Protein 5A4U (pdb70)

Structure (mmCIF, N/CA/C/O backbone):
data_5A4U
#
_entry.id   5A4U
#
_cell.length_a   87.860
_cell.length_b   94.410
_cell.length_c   152.380
_cell.angle_alpha   90.00
_cell.angle_beta   90.00
_cell.angle_gamma   90.00
#
_symmetry.space_group_name_H-M   'P 21 21 21'
#
loop_
_entity.id
_entity.type
_entity.pdbx_description
1 polymer 'GLUTATHIONE S-TRANSFERASE F2'
2 non-polymer 1H-INDOLE-3-CARBALDEHYDE
3 non-polymer 'ACETATE ION'
4 water water
#
loop_
_atom_site.group_PDB
_atom_site.id
_atom_site.type_symbol
_atom_site.label_atom_id
_atom_site.label_alt_id
_atom_site.label_comp_id
_atom_site.label_asym_id
_atom_site.label_entity_id
_atom_site.label_seq_id
_atom_site.pdbx_PDB_ins_code
_atom_site.Cartn_x
_atom_site.Cartn_y
_atom_site.Cartn_z
_atom_site.occupancy
_atom_site.B_iso_or_equiv
_atom_site.auth_seq_id
_atom_site.auth_comp_id
_atom_site.auth_asym_id
_atom_site.auth_atom_id
_atom_site.pdbx_PDB_model_num
ATOM 1 N N . ALA A 1 2 ? 24.212 19.027 -52.944 1.00 38.64 2 ALA A N 1
ATOM 2 C CA . ALA A 1 2 ? 25.079 18.422 -53.978 1.00 39.16 2 ALA A CA 1
ATOM 3 C C . ALA A 1 2 ? 25.097 16.952 -53.692 1.00 36.08 2 ALA A C 1
ATOM 4 O O . ALA A 1 2 ? 25.371 16.601 -52.571 1.00 40.09 2 ALA A O 1
ATOM 6 N N . GLY A 1 3 ? 24.839 16.105 -54.688 1.00 32.15 3 GLY A N 1
ATOM 7 C CA . GLY A 1 3 ? 24.897 14.643 -54.484 1.00 31.23 3 GLY A CA 1
ATOM 8 C C . GLY A 1 3 ? 23.688 14.084 -53.727 1.00 27.03 3 GLY A C 1
ATOM 9 O O . GLY A 1 3 ? 22.689 14.784 -53.536 1.00 26.00 3 GLY A O 1
ATOM 10 N N . ILE A 1 4 ? 23.798 12.857 -53.286 1.00 28.24 4 ILE A N 1
ATOM 11 C CA . ILE A 1 4 ? 22.691 12.192 -52.599 1.00 28.62 4 ILE A CA 1
ATOM 12 C C . ILE A 1 4 ? 22.813 12.305 -51.104 1.00 27.21 4 ILE A C 1
ATOM 13 O O . ILE A 1 4 ? 23.864 11.946 -50.550 1.00 28.59 4 ILE A O 1
ATOM 18 N N . LYS A 1 5 ? 21.746 12.757 -50.445 1.00 26.18 5 LYS A N 1
ATOM 19 C CA . LYS A 1 5 ? 21.719 12.739 -48.981 1.00 26.78 5 LYS A CA 1
ATOM 20 C C . LYS A 1 5 ? 20.446 12.050 -48.466 1.00 22.93 5 LYS A C 1
ATOM 21 O O . LYS A 1 5 ? 19.365 12.225 -49.032 1.00 20.71 5 LYS A O 1
ATOM 27 N N . VAL A 1 6 ? 20.613 11.242 -47.444 1.00 23.62 6 VAL A N 1
ATOM 28 C CA . VAL A 1 6 ? 19.501 10.622 -46.719 1.00 23.75 6 VAL A CA 1
ATOM 29 C C . VAL A 1 6 ? 19.437 11.258 -45.361 1.00 21.67 6 VAL A C 1
ATOM 30 O O . VAL A 1 6 ? 20.439 11.275 -44.642 1.00 24.86 6 VAL A O 1
ATOM 34 N N . PHE A 1 7 ? 18.282 11.800 -44.983 1.00 24.24 7 PHE A N 1
ATOM 35 C CA . PHE A 1 7 ? 18.066 12.387 -43.676 1.00 24.31 7 PHE A CA 1
ATOM 36 C C . PHE A 1 7 ? 17.275 11.385 -42.869 1.00 25.67 7 PHE A C 1
ATOM 37 O O . PHE A 1 7 ? 16.083 11.197 -43.102 1.00 21.39 7 PHE A O 1
ATOM 45 N N . GLY A 1 8 ? 17.956 10.721 -41.943 1.00 23.10 8 GLY A N 1
ATOM 46 C CA . GLY A 1 8 ? 17.319 9.633 -41.240 1.00 26.99 8 GLY A CA 1
ATOM 47 C C . GLY A 1 8 ? 18.099 9.172 -40.055 1.00 25.69 8 GLY A C 1
ATOM 48 O O . GLY A 1 8 ? 19.006 9.854 -39.563 1.00 27.32 8 GLY A O 1
ATOM 49 N N . HIS A 1 9 ? 17.735 7.985 -39.609 1.00 23.91 9 HIS A N 1
ATOM 50 C CA . HIS A 1 9 ? 18.367 7.356 -38.507 1.00 24.31 9 HIS A CA 1
ATOM 51 C C . HIS A 1 9 ? 18.753 5.931 -38.884 1.00 23.37 9 HIS A C 1
ATOM 52 O O . HIS A 1 9 ? 17.967 5.195 -39.465 1.00 24.43 9 HIS A O 1
ATOM 59 N N . PRO A 1 10 ? 19.998 5.536 -38.570 1.00 24.70 10 PRO A N 1
ATOM 60 C CA . PRO A 1 10 ? 20.467 4.233 -39.068 1.00 24.85 10 PRO A CA 1
ATOM 61 C C . PRO A 1 10 ? 19.757 2.989 -38.541 1.00 23.99 10 PRO A C 1
ATOM 62 O O . PRO A 1 10 ? 19.814 1.910 -39.161 1.00 29.33 10 PRO A O 1
ATOM 66 N N . ALA A 1 11 ? 19.104 3.100 -37.408 1.00 27.57 11 ALA A N 1
ATOM 67 C CA . ALA A 1 11 ? 18.286 2.040 -36.872 1.00 28.28 11 ALA A CA 1
ATOM 68 C C . ALA A 1 11 ? 16.830 1.992 -37.437 1.00 26.09 11 ALA A C 1
ATOM 69 O O . ALA A 1 11 ? 16.136 0.986 -37.291 1.00 32.12 11 ALA A O 1
ATOM 71 N N . SER A 1 12 ? 16.384 3.046 -38.081 1.00 22.98 12 SER A N 1
ATOM 72 C CA . SER A 1 12 ? 15.008 3.151 -38.574 1.00 22.78 12 SER A CA 1
ATOM 73 C C . SER A 1 12 ? 14.782 2.151 -39.742 1.00 21.35 12 SER A C 1
ATOM 74 O O . SER A 1 12 ? 15.546 2.092 -40.730 1.00 22.37 12 SER A O 1
ATOM 77 N N . ILE A 1 13 ? 13.673 1.424 -39.676 1.00 19.96 13 ILE A N 1
ATOM 78 C CA . ILE A 1 13 ? 13.325 0.517 -40.740 1.00 20.40 13 ILE A CA 1
ATOM 79 C C . ILE A 1 13 ? 13.197 1.233 -42.091 1.00 19.80 13 ILE A C 1
ATOM 80 O O . ILE A 1 13 ? 13.708 0.765 -43.141 1.00 20.89 13 ILE A O 1
ATOM 85 N N . ALA A 1 14 ? 12.438 2.310 -42.104 1.00 19.31 14 ALA A N 1
ATOM 86 C CA . ALA A 1 14 ? 12.206 3.033 -43.384 1.00 19.00 14 ALA A CA 1
ATOM 87 C C . ALA A 1 14 ? 13.530 3.664 -43.922 1.00 20.99 14 ALA A C 1
ATOM 88 O O . ALA A 1 14 ? 13.726 3.693 -45.127 1.00 18.56 14 ALA A O 1
ATOM 90 N N . THR A 1 15 ? 14.410 4.126 -43.003 1.00 20.86 15 THR A N 1
ATOM 91 C CA . THR A 1 15 ? 15.704 4.659 -43.432 1.00 19.60 15 THR A CA 1
ATOM 92 C C . THR A 1 15 ? 16.523 3.565 -44.045 1.00 21.33 15 THR A C 1
ATOM 93 O O . THR A 1 15 ? 17.090 3.744 -45.157 1.00 22.38 15 THR A O 1
ATOM 97 N N . ARG A 1 16 ? 16.579 2.397 -43.382 1.00 19.34 16 ARG A N 1
ATOM 98 C CA . ARG A 1 16 ? 17.311 1.267 -43.928 1.00 20.40 16 ARG A CA 1
ATOM 99 C C . ARG A 1 16 ? 16.854 0.805 -45.305 1.00 19.46 16 ARG A C 1
ATOM 100 O O . ARG A 1 16 ? 17.651 0.341 -46.129 1.00 22.76 16 ARG A O 1
ATOM 108 N N . ARG A 1 17 ? 15.555 0.874 -45.566 1.00 22.31 17 ARG A N 1
ATOM 109 C CA . ARG A 1 17 ? 14.983 0.541 -46.877 1.00 21.36 17 ARG A CA 1
ATOM 110 C C . ARG A 1 17 ? 15.719 1.307 -47.986 1.00 18.91 17 ARG A C 1
ATOM 111 O O . ARG A 1 17 ? 16.131 0.774 -49.052 1.00 19.90 17 ARG A O 1
ATOM 119 N N . VAL A 1 18 ? 15.847 2.607 -47.759 1.00 20.11 18 VAL A N 1
ATOM 120 C CA . VAL A 1 18 ? 16.475 3.505 -48.696 1.00 19.72 18 VAL A CA 1
ATOM 121 C C . VAL A 1 18 ? 17.966 3.205 -48.781 1.00 18.91 18 VAL A C 1
ATOM 122 O O . VAL A 1 18 ? 18.549 3.103 -49.888 1.00 23.09 18 VAL A O 1
ATOM 126 N N . LEU A 1 19 ? 18.580 2.983 -47.639 1.00 21.10 19 LEU A N 1
ATOM 127 C CA . LEU A 1 19 ? 20.050 2.669 -47.588 1.00 21.31 19 LEU A CA 1
ATOM 128 C C . LEU A 1 19 ? 20.401 1.441 -48.360 1.00 21.54 19 LEU A C 1
ATOM 129 O O . LEU A 1 19 ? 21.376 1.432 -49.147 1.00 22.49 19 LEU A O 1
ATOM 134 N N . ILE A 1 20 ? 19.585 0.395 -48.192 1.00 21.89 20 ILE A N 1
ATOM 135 C CA . ILE A 1 20 ? 19.772 -0.855 -48.925 1.00 21.36 20 ILE A CA 1
ATOM 136 C C . ILE A 1 20 ? 19.675 -0.672 -50.444 1.00 21.89 20 ILE A C 1
ATOM 137 O O . ILE A 1 20 ? 20.606 -1.102 -51.177 1.00 23.50 20 ILE A O 1
ATOM 142 N N . ALA A 1 21 ? 18.706 0.094 -50.900 1.00 22.36 21 ALA A N 1
ATOM 143 C CA . ALA A 1 21 ? 18.594 0.394 -52.333 1.00 23.39 21 ALA A CA 1
ATOM 144 C C . ALA A 1 21 ? 19.824 1.181 -52.876 1.00 23.76 21 ALA A C 1
ATOM 145 O O . ALA A 1 21 ? 20.312 0.918 -53.988 1.00 24.10 21 ALA A O 1
ATOM 147 N N . LEU A 1 22 ? 20.270 2.175 -52.106 1.00 22.83 22 LEU A N 1
ATOM 148 C CA . LEU A 1 22 ? 21.499 2.911 -52.475 1.00 24.12 22 LEU A CA 1
ATOM 149 C C . LEU A 1 22 ? 22.724 2.000 -52.610 1.00 27.03 22 LEU A C 1
ATOM 150 O O . LEU A 1 22 ? 23.461 2.090 -53.620 1.00 26.57 22 LEU A O 1
ATOM 155 N N . HIS A 1 23 ? 22.938 1.135 -51.624 1.00 28.22 23 HIS A N 1
ATOM 156 C CA . HIS A 1 23 ? 24.078 0.177 -51.648 1.00 28.21 23 HIS A CA 1
ATOM 157 C C . HIS A 1 23 ? 23.936 -0.832 -52.785 1.00 28.45 23 HIS A C 1
ATOM 158 O O . HIS A 1 23 ? 24.920 -1.148 -53.435 1.00 27.75 23 HIS A O 1
ATOM 165 N N . GLU A 1 24 ? 22.713 -1.293 -53.075 1.00 27.41 24 GLU A N 1
ATOM 166 C CA . GLU A 1 24 ? 22.470 -2.170 -54.256 1.00 27.30 24 GLU A CA 1
ATOM 167 C C . GLU A 1 24 ? 22.882 -1.511 -55.566 1.00 23.56 24 GLU A C 1
ATOM 168 O O . GLU A 1 24 ? 23.311 -2.183 -56.471 1.00 23.41 24 GLU A O 1
ATOM 174 N N . LYS A 1 25 ? 22.760 -0.190 -55.653 1.00 25.04 25 LYS A N 1
ATOM 175 C CA . LYS A 1 25 ? 23.171 0.580 -56.828 1.00 27.97 25 LYS A CA 1
ATOM 176 C C . LYS A 1 25 ? 24.607 1.096 -56.785 1.00 29.15 25 LYS A C 1
ATOM 177 O O . LYS A 1 25 ? 25.053 1.826 -57.711 1.00 27.19 25 LYS A O 1
ATOM 183 N N . ASN A 1 26 ? 25.338 0.733 -55.734 1.00 26.64 26 ASN A N 1
ATOM 184 C CA . ASN A 1 26 ? 26.717 1.183 -55.510 1.00 31.83 26 ASN A CA 1
ATOM 185 C C . ASN A 1 26 ? 26.845 2.693 -55.565 1.00 32.40 26 ASN A C 1
ATOM 186 O O . ASN A 1 26 ? 27.824 3.236 -56.085 1.00 32.62 26 ASN A O 1
ATOM 191 N N . LEU A 1 27 ? 25.877 3.381 -54.984 1.00 29.96 27 LEU A N 1
ATOM 192 C CA . LEU A 1 27 ? 25.898 4.823 -54.982 1.00 29.39 27 LEU A CA 1
ATOM 193 C C . LEU A 1 27 ? 26.572 5.377 -53.740 1.00 34.80 27 LEU A C 1
ATOM 194 O O . LEU A 1 27 ? 26.490 4.791 -52.645 1.00 36.22 27 LEU A O 1
ATOM 199 N N . ASP A 1 28 ? 27.278 6.494 -53.934 1.00 35.56 28 ASP A N 1
ATOM 200 C CA . ASP A 1 28 ? 27.816 7.283 -52.837 1.00 35.28 28 ASP A CA 1
ATOM 201 C C . ASP A 1 28 ? 26.739 8.195 -52.312 1.00 33.51 28 ASP A C 1
ATOM 202 O O . ASP A 1 28 ? 25.910 8.684 -53.075 1.00 32.82 28 ASP A O 1
ATOM 207 N N . PHE A 1 29 ? 26.720 8.389 -50.992 1.00 28.13 29 PHE A N 1
ATOM 208 C CA . PHE A 1 29 ? 25.748 9.285 -50.394 1.00 32.02 29 PHE A CA 1
ATOM 209 C C . PHE A 1 29 ? 26.183 9.619 -48.986 1.00 28.88 29 PHE A C 1
ATOM 210 O O . PHE A 1 29 ? 27.017 8.945 -48.426 1.00 32.20 29 PHE A O 1
ATOM 218 N N . GLU A 1 30 ? 25.545 10.622 -48.437 1.00 28.85 30 GLU A N 1
ATOM 219 C CA . GLU A 1 30 ? 25.756 10.965 -47.052 1.00 36.12 30 GLU A CA 1
ATOM 220 C C . GLU A 1 30 ? 24.487 10.666 -46.262 1.00 34.61 30 GLU A C 1
ATOM 221 O O . GLU A 1 30 ? 23.374 11.021 -46.668 1.00 33.71 30 GLU A O 1
ATOM 227 N N . LEU A 1 31 ? 24.655 9.989 -45.125 1.00 27.70 31 LEU A N 1
ATOM 228 C CA . LEU A 1 31 ? 23.540 9.823 -44.191 1.00 27.84 31 LEU A CA 1
ATOM 229 C C . LEU A 1 31 ? 23.649 10.974 -43.187 1.00 25.39 31 LEU A C 1
ATOM 230 O O . LEU A 1 31 ? 24.555 10.982 -42.365 1.00 27.44 31 LEU A O 1
ATOM 235 N N . VAL A 1 32 ? 22.697 11.874 -43.205 1.00 23.87 32 VAL A N 1
ATOM 236 C CA . VAL A 1 32 ? 22.639 12.967 -42.271 1.00 24.56 32 VAL A CA 1
ATOM 237 C C . VAL A 1 32 ? 21.719 12.535 -41.125 1.00 25.62 32 VAL A C 1
ATOM 238 O O . VAL A 1 32 ? 20.516 12.249 -41.317 1.00 24.83 32 VAL A O 1
ATOM 242 N N . HIS A 1 33 ? 22.298 12.444 -39.936 1.00 27.53 33 HIS A N 1
ATOM 243 C CA . HIS A 1 33 ? 21.659 11.878 -38.744 1.00 26.33 33 HIS A CA 1
ATOM 244 C C . HIS A 1 33 ? 20.530 12.745 -38.233 1.00 25.75 33 HIS A C 1
ATOM 245 O O . HIS A 1 33 ? 20.680 13.932 -38.124 1.00 28.25 33 HIS A O 1
ATOM 252 N N . VAL A 1 34 ? 19.350 12.172 -38.038 1.00 24.30 34 VAL A N 1
ATOM 253 C CA . VAL A 1 34 ? 18.217 12.814 -37.455 1.00 24.50 34 VAL A CA 1
ATOM 254 C C . VAL A 1 34 ? 18.007 12.152 -36.108 1.00 24.11 34 VAL A C 1
ATOM 255 O O . VAL A 1 34 ? 17.784 10.930 -35.990 1.00 26.56 34 VAL A O 1
ATOM 259 N N . GLU A 1 35 ? 18.106 12.952 -35.065 1.00 25.61 35 GLU A N 1
ATOM 260 C CA . GLU A 1 35 ? 18.120 12.402 -33.681 1.00 28.84 35 GLU A CA 1
ATOM 261 C C . GLU A 1 35 ? 16.685 12.217 -33.177 1.00 25.40 35 GLU A C 1
ATOM 262 O O . GLU A 1 35 ? 16.079 13.136 -32.631 1.00 27.44 35 GLU A O 1
ATOM 268 N N . LEU A 1 36 ? 16.141 11.018 -33.357 1.00 28.36 36 LEU A N 1
ATOM 269 C CA . LEU A 1 36 ? 14.747 10.745 -32.977 1.00 28.82 36 LEU A CA 1
ATOM 270 C C . LEU A 1 36 ? 14.493 10.896 -31.464 1.00 31.13 36 LEU A C 1
ATOM 271 O O . LEU A 1 36 ? 13.457 11.477 -31.083 1.00 28.03 36 LEU A O 1
ATOM 276 N N . LYS A 1 37 ? 15.449 10.451 -30.646 1.00 31.07 37 LYS A N 1
ATOM 277 C CA . LYS A 1 37 ? 15.399 10.573 -29.166 1.00 38.36 37 LYS A CA 1
ATOM 278 C C . LYS A 1 37 ? 15.210 12.013 -28.698 1.00 34.23 37 LYS A C 1
ATOM 279 O O . LYS A 1 37 ? 14.522 12.230 -27.737 1.00 41.55 37 LYS A O 1
ATOM 282 N N . ASP A 1 38 ? 15.702 12.987 -29.454 1.00 33.68 38 ASP A N 1
ATOM 283 C CA . ASP A 1 38 ? 15.475 14.405 -29.168 1.00 35.06 38 ASP A CA 1
ATOM 284 C C . ASP A 1 38 ? 14.317 15.019 -29.945 1.00 33.47 38 ASP A C 1
ATOM 285 O O . ASP A 1 38 ? 14.138 16.239 -29.913 1.00 38.12 38 ASP A O 1
ATOM 290 N N . GLY A 1 39 ? 13.489 14.199 -30.602 1.00 31.38 39 GLY A N 1
ATOM 291 C CA . GLY A 1 39 ? 12.368 14.733 -31.394 1.00 28.86 39 GLY A CA 1
ATOM 292 C C . GLY A 1 39 ? 12.739 15.599 -32.568 1.00 28.34 39 GLY A C 1
ATOM 293 O O . GLY A 1 39 ? 11.950 16.488 -32.990 1.00 28.76 39 GLY A O 1
ATOM 294 N N . GLU A 1 40 ? 13.918 15.399 -33.116 1.00 28.68 40 GLU A N 1
ATOM 295 C CA . GLU A 1 40 ? 14.379 16.265 -34.211 1.00 29.99 40 GLU A CA 1
ATOM 296 C C . GLU A 1 40 ? 13.457 16.103 -35.453 1.00 29.23 40 GLU A C 1
ATOM 297 O O . GLU A 1 40 ? 13.289 17.012 -36.238 1.00 25.96 40 GLU A O 1
ATOM 303 N N . HIS A 1 41 ? 12.936 14.900 -35.648 1.00 30.12 41 HIS A N 1
ATOM 304 C CA . HIS A 1 41 ? 11.953 14.642 -36.715 1.00 30.31 41 HIS A CA 1
ATOM 305 C C . HIS A 1 41 ? 10.630 15.388 -36.609 1.00 31.19 41 HIS A C 1
ATOM 306 O O . HIS A 1 41 ? 9.902 15.493 -37.613 1.00 26.67 41 HIS A O 1
ATOM 313 N N . LYS A 1 42 ? 10.326 15.930 -35.435 1.00 29.44 42 LYS A N 1
ATOM 314 C CA . LYS A 1 42 ? 9.108 16.691 -35.228 1.00 34.34 42 LYS A CA 1
ATOM 315 C C . LYS A 1 42 ? 9.363 18.205 -35.080 1.00 33.94 42 LYS A C 1
ATOM 316 O O . LYS A 1 42 ? 8.485 18.921 -34.635 1.00 34.92 42 LYS A O 1
ATOM 319 N N . LYS A 1 43 ? 10.553 18.677 -35.463 1.00 35.62 43 LYS A N 1
ATOM 320 C CA . LYS A 1 43 ? 10.957 20.086 -35.375 1.00 37.54 43 LYS A CA 1
ATOM 321 C C . LYS A 1 43 ? 11.429 20.585 -36.744 1.00 39.65 43 LYS A C 1
ATOM 322 O O . LYS A 1 43 ? 11.743 19.796 -37.648 1.00 31.76 43 LYS A O 1
ATOM 328 N N . GLU A 1 44 ? 11.496 21.903 -36.912 1.00 39.61 44 GLU A N 1
ATOM 329 C CA . GLU A 1 44 ? 12.256 22.459 -38.038 1.00 39.61 44 GLU A CA 1
ATOM 330 C C . GLU A 1 44 ? 13.727 22.165 -37.759 1.00 38.57 44 GLU A C 1
ATOM 331 O O . GLU A 1 44 ? 14.085 22.070 -36.615 1.00 39.01 44 GLU A O 1
ATOM 337 N N . PRO A 1 45 ? 14.586 21.985 -38.763 1.00 35.51 45 PRO A N 1
ATOM 338 C CA . PRO A 1 45 ? 14.246 22.087 -40.178 1.00 34.49 45 PRO A CA 1
ATOM 339 C C . PRO A 1 45 ? 13.802 20.727 -40.786 1.00 30.80 45 PRO A C 1
ATOM 340 O O . PRO A 1 45 ? 13.466 20.704 -41.963 1.00 28.79 45 PRO A O 1
ATOM 344 N N . PHE A 1 46 ? 13.792 19.643 -40.004 1.00 27.49 46 PHE A N 1
ATOM 345 C CA . PHE A 1 46 ? 13.335 18.378 -40.580 1.00 27.65 46 PHE A CA 1
ATOM 346 C C . PHE A 1 46 ? 11.907 18.459 -41.176 1.00 26.89 46 PHE A C 1
ATOM 347 O O . PHE A 1 46 ? 11.684 17.961 -42.303 1.00 28.69 46 PHE A O 1
ATOM 355 N N . LEU A 1 47 ? 10.985 19.099 -40.477 1.00 25.64 47 LEU A N 1
ATOM 356 C CA . LEU A 1 47 ? 9.638 19.297 -40.977 1.00 29.86 47 LEU A CA 1
ATOM 357 C C . LEU A 1 47 ? 9.549 19.994 -42.339 1.00 30.47 47 LEU A C 1
ATOM 358 O O . LEU A 1 47 ? 8.561 19.803 -43.026 1.00 31.42 47 LEU A O 1
ATOM 363 N N . SER A 1 48 ? 10.535 20.825 -42.710 1.00 28.84 48 SER A N 1
ATOM 364 C CA . SER A 1 48 ? 10.537 21.419 -44.051 1.00 32.87 48 SER A CA 1
ATOM 365 C C . SER A 1 48 ? 10.944 20.414 -45.130 1.00 31.31 48 SER A C 1
ATOM 366 O O . SER A 1 48 ? 10.666 20.637 -46.275 1.00 32.83 48 SER A O 1
ATOM 369 N N . ARG A 1 49 ? 11.595 19.325 -44.751 1.00 29.71 49 ARG A N 1
ATOM 370 C CA . ARG A 1 49 ? 11.844 18.234 -45.665 1.00 29.73 49 ARG A CA 1
ATOM 371 C C . ARG A 1 49 ? 10.713 17.211 -45.712 1.00 27.17 49 ARG A C 1
ATOM 372 O O . ARG A 1 49 ? 10.491 16.600 -46.754 1.00 31.91 49 ARG A O 1
ATOM 380 N N . ASN A 1 50 ? 10.073 16.974 -44.575 1.00 23.63 50 ASN A N 1
ATOM 381 C CA . ASN A 1 50 ? 8.894 16.130 -44.523 1.00 24.17 50 ASN A CA 1
ATOM 382 C C . ASN A 1 50 ? 7.903 16.654 -43.512 1.00 23.54 50 ASN A C 1
ATOM 383 O O . ASN A 1 50 ? 8.079 16.482 -42.302 1.00 22.64 50 ASN A O 1
ATOM 388 N N . PRO A 1 51 ? 6.842 17.309 -43.989 1.00 24.33 51 PRO A N 1
ATOM 389 C CA . PRO A 1 51 ? 5.866 17.893 -43.048 1.00 25.78 51 PRO A CA 1
ATOM 390 C C . PRO A 1 51 ? 5.134 16.871 -42.194 1.00 26.24 51 PRO A C 1
ATOM 391 O O . PRO A 1 51 ? 4.524 17.256 -41.214 1.00 24.69 51 PRO A O 1
ATOM 395 N N . PHE A 1 52 ? 5.183 15.584 -42.541 1.00 22.94 52 PHE A N 1
ATOM 396 C CA . PHE A 1 52 ? 4.647 14.545 -41.667 1.00 22.45 52 PHE A CA 1
ATOM 397 C C . PHE A 1 52 ? 5.613 14.034 -40.603 1.00 24.41 52 PHE A C 1
ATOM 398 O O . PHE A 1 52 ? 5.225 13.220 -39.787 1.00 22.79 52 PHE A O 1
ATOM 406 N N . GLY A 1 53 ? 6.858 14.496 -40.588 1.00 24.01 53 GLY A N 1
ATOM 407 C CA . GLY A 1 53 ? 7.725 14.210 -39.447 1.00 23.63 53 GLY A CA 1
ATOM 408 C C . GLY A 1 53 ? 8.127 12.764 -39.299 1.00 24.84 53 GLY A C 1
ATOM 409 O O . GLY A 1 53 ? 8.188 12.229 -38.186 1.00 27.71 53 GLY A O 1
ATOM 410 N N . GLN A 1 54 ? 8.374 12.105 -40.423 1.00 22.34 54 GLN A N 1
ATOM 411 C CA . GLN A 1 54 ? 8.846 10.767 -40.433 1.00 25.26 54 GLN A CA 1
ATOM 412 C C . GLN A 1 54 ? 10.129 10.686 -41.268 1.00 20.39 54 GLN A C 1
ATOM 413 O O . GLN A 1 54 ? 10.269 11.288 -42.324 1.00 24.23 54 GLN A O 1
ATOM 419 N N . VAL A 1 55 ? 11.095 9.979 -40.715 1.00 21.50 55 VAL A N 1
ATOM 420 C CA . VAL A 1 55 ? 12.294 9.622 -41.458 1.00 19.69 55 VAL A CA 1
ATOM 421 C C . VAL A 1 55 ? 12.057 8.395 -42.368 1.00 21.87 55 VAL A C 1
ATOM 422 O O . VAL A 1 55 ? 11.310 7.536 -41.999 1.00 25.79 55 VAL A O 1
ATOM 426 N N . PRO A 1 56 ? 12.674 8.343 -43.542 1.00 20.94 56 PRO A N 1
ATOM 427 C CA . PRO A 1 56 ? 13.665 9.312 -44.000 1.00 19.82 56 PRO A CA 1
ATOM 428 C C . PRO A 1 56 ? 13.106 10.445 -44.857 1.00 22.43 56 PRO A C 1
ATOM 429 O O . PRO A 1 56 ? 12.053 10.318 -45.509 1.00 21.63 56 PRO A O 1
ATOM 433 N N . ALA A 1 57 ? 13.889 11.515 -44.974 1.00 22.37 57 ALA A N 1
ATOM 434 C CA . ALA A 1 57 ? 13.795 12.385 -46.161 1.00 19.41 57 ALA A CA 1
ATOM 435 C C . ALA A 1 57 ? 15.042 12.177 -47.016 1.00 19.55 57 ALA A C 1
ATOM 436 O O . ALA A 1 57 ? 15.962 11.455 -46.605 1.00 20.95 57 ALA A O 1
ATOM 438 N N . PHE A 1 58 ? 15.079 12.798 -48.211 1.00 19.76 58 PHE A N 1
ATOM 439 C CA . PHE A 1 58 ? 16.045 12.452 -49.212 1.00 22.47 58 PHE A CA 1
ATOM 440 C C . PHE A 1 58 ? 16.254 13.619 -50.130 1.00 23.29 58 PHE A C 1
ATOM 441 O O . PHE A 1 58 ? 15.315 14.367 -50.418 1.00 21.45 58 PHE A O 1
ATOM 449 N N . GLU A 1 59 ? 17.454 13.679 -50.666 1.00 25.12 59 GLU A N 1
ATOM 450 C CA . GLU A 1 59 ? 17.832 14.685 -51.674 1.00 30.51 59 GLU A CA 1
ATOM 451 C C . GLU A 1 59 ? 18.726 14.013 -52.689 1.00 29.92 59 GLU A C 1
ATOM 452 O O . GLU A 1 59 ? 19.636 13.255 -52.309 1.00 25.19 59 GLU A O 1
ATOM 458 N N . ASP A 1 60 ? 18.517 14.318 -53.979 1.00 29.42 60 ASP A N 1
ATOM 459 C CA . ASP A 1 60 ? 19.460 13.909 -55.014 1.00 29.10 60 ASP A CA 1
ATOM 460 C C . ASP A 1 60 ? 19.649 15.192 -55.828 1.00 30.35 60 ASP A C 1
ATOM 461 O O . ASP A 1 60 ? 18.768 15.543 -56.621 1.00 26.79 60 ASP A O 1
ATOM 466 N N . GLY A 1 61 ? 20.732 15.922 -55.557 1.00 31.64 61 GLY A N 1
ATOM 467 C CA . GLY A 1 61 ? 20.897 17.303 -56.057 1.00 28.84 61 GLY A CA 1
ATOM 468 C C . GLY A 1 61 ? 19.768 18.218 -55.633 1.00 28.73 61 GLY A C 1
ATOM 469 O O . GLY A 1 61 ? 19.438 18.296 -54.489 1.00 30.99 61 GLY A O 1
ATOM 470 N N . ASP A 1 62 ? 19.081 18.826 -56.591 1.00 33.36 62 ASP A N 1
ATOM 471 C CA . ASP A 1 62 ? 17.909 19.659 -56.295 1.00 34.77 62 ASP A CA 1
ATOM 472 C C . ASP A 1 62 ? 16.611 18.875 -56.037 1.00 30.57 62 ASP A C 1
ATOM 473 O O . ASP A 1 62 ? 15.652 19.482 -55.595 1.00 30.58 62 ASP A O 1
ATOM 478 N N . LEU A 1 63 ? 16.558 17.575 -56.342 1.00 27.42 63 LEU A N 1
ATOM 479 C CA . LEU A 1 63 ? 15.307 16.802 -56.138 1.00 25.31 63 LEU A CA 1
ATOM 480 C C . LEU A 1 63 ? 15.156 16.475 -54.643 1.00 23.78 63 LEU A C 1
ATOM 481 O O . LEU A 1 63 ? 16.043 15.837 -54.056 1.00 26.15 63 LEU A O 1
ATOM 486 N N . LYS A 1 64 ? 14.069 16.944 -54.028 1.00 26.45 64 LYS A N 1
ATOM 487 C CA . LYS A 1 64 ? 13.771 16.664 -52.597 1.00 26.49 64 LYS A CA 1
ATOM 488 C C . LYS A 1 64 ? 12.610 15.646 -52.464 1.00 24.97 64 LYS A C 1
ATOM 489 O O . LYS A 1 64 ? 11.564 15.806 -53.067 1.00 27.00 64 LYS A O 1
ATOM 495 N N . LEU A 1 65 ? 12.826 14.550 -51.747 1.00 22.00 65 LEU A N 1
ATOM 496 C CA . LEU A 1 65 ? 11.815 13.516 -51.622 1.00 22.08 65 LEU A CA 1
ATOM 497 C C . LEU A 1 65 ? 11.630 13.127 -50.152 1.00 21.71 65 LEU A C 1
ATOM 498 O O . LEU A 1 65 ? 12.487 13.358 -49.283 1.00 21.57 65 LEU A O 1
ATOM 503 N N . PHE A 1 66 ? 10.521 12.465 -49.904 1.00 22.09 66 PHE A N 1
ATOM 504 C CA . PHE A 1 66 ? 10.301 11.686 -48.654 1.00 22.14 66 PHE A CA 1
ATOM 505 C C . PHE A 1 66 ? 9.412 10.490 -49.023 1.00 24.26 66 PHE A C 1
ATOM 506 O O . PHE A 1 66 ? 9.033 10.350 -50.206 1.00 20.43 66 PHE A O 1
ATOM 514 N N . GLU A 1 67 ? 9.108 9.658 -48.031 1.00 24.69 67 GLU A N 1
ATOM 515 C CA . GLU A 1 67 ? 8.459 8.335 -48.215 1.00 24.21 67 GLU A CA 1
ATOM 516 C C . GLU A 1 67 ? 9.415 7.340 -48.804 1.00 21.55 67 GLU A C 1
ATOM 517 O O . GLU A 1 67 ? 9.740 7.394 -50.008 1.00 20.70 67 GLU A O 1
ATOM 523 N N . SER A 1 68 ? 9.851 6.415 -47.967 1.00 20.05 68 SER A N 1
ATOM 524 C CA . SER A 1 68 ? 10.916 5.469 -48.325 1.00 17.94 68 SER A CA 1
ATOM 525 C C . SER A 1 68 ? 10.670 4.776 -49.640 1.00 18.95 68 SER A C 1
ATOM 526 O O . SER A 1 68 ? 11.611 4.590 -50.431 1.00 20.39 68 SER A O 1
ATOM 529 N N . ARG A 1 69 ? 9.442 4.365 -49.895 1.00 16.50 69 ARG A N 1
ATOM 530 C CA . ARG A 1 69 ? 9.113 3.589 -51.132 1.00 20.40 69 ARG A CA 1
ATOM 531 C C . ARG A 1 69 ? 9.021 4.448 -52.384 1.00 21.25 69 ARG A C 1
ATOM 532 O O . ARG A 1 69 ? 9.249 3.956 -53.472 1.00 20.76 69 ARG A O 1
ATOM 540 N N . ALA A 1 70 ? 8.695 5.741 -52.250 1.00 19.49 70 ALA A N 1
ATOM 541 C CA . ALA A 1 70 ? 8.842 6.604 -53.365 1.00 19.32 70 ALA A CA 1
ATOM 542 C C . ALA A 1 70 ? 10.362 6.728 -53.674 1.00 19.37 70 ALA A C 1
ATOM 543 O O . ALA A 1 70 ? 10.732 6.827 -54.833 1.00 19.04 70 ALA A O 1
ATOM 545 N N . ILE A 1 71 ? 11.192 6.828 -52.620 1.00 19.47 71 ILE A N 1
ATOM 546 C CA . ILE A 1 71 ? 12.647 7.032 -52.781 1.00 18.94 71 ILE A CA 1
ATOM 547 C C . ILE A 1 71 ? 13.320 5.810 -53.426 1.00 19.17 71 ILE A C 1
ATOM 548 O O . ILE A 1 71 ? 14.104 5.952 -54.356 1.00 21.06 71 ILE A O 1
ATOM 553 N N . THR A 1 72 ? 13.013 4.612 -52.949 1.00 17.58 72 THR A N 1
ATOM 554 C CA . THR A 1 72 ? 13.567 3.413 -53.554 1.00 18.69 72 THR A CA 1
ATOM 555 C C . THR A 1 72 ? 13.168 3.253 -55.019 1.00 20.26 72 THR A C 1
ATOM 556 O O . THR A 1 72 ? 14.005 2.875 -55.843 1.00 21.24 72 THR A O 1
ATOM 560 N N . GLN A 1 73 ? 11.893 3.550 -55.370 1.00 21.79 73 GLN A N 1
ATOM 561 C CA . GLN A 1 73 ? 11.465 3.513 -56.762 1.00 22.14 73 GLN A CA 1
ATOM 562 C C . GLN A 1 73 ? 12.261 4.493 -57.611 1.00 23.18 73 GLN A C 1
ATOM 563 O O . GLN A 1 73 ? 12.678 4.166 -58.725 1.00 21.40 73 GLN A O 1
ATOM 565 N N . TYR A 1 74 ? 12.424 5.709 -57.085 1.00 22.60 74 TYR A N 1
ATOM 566 C CA . TYR A 1 74 ? 13.221 6.715 -57.769 1.00 22.74 74 TYR A CA 1
ATOM 567 C C . TYR A 1 74 ? 14.649 6.197 -58.038 1.00 22.65 74 TYR A C 1
ATOM 568 O O . TYR A 1 74 ? 15.103 6.250 -59.150 1.00 25.08 74 TYR A O 1
ATOM 577 N N . ILE A 1 75 ? 15.286 5.588 -57.045 1.00 23.12 75 ILE A N 1
ATOM 578 C CA . ILE A 1 75 ? 16.589 5.041 -57.198 1.00 22.55 75 ILE A CA 1
ATOM 579 C C . ILE A 1 75 ? 16.642 3.975 -58.273 1.00 25.51 75 ILE A C 1
ATOM 580 O O . ILE A 1 75 ? 17.527 3.985 -59.150 1.00 24.05 75 ILE A O 1
ATOM 585 N N . ALA A 1 76 ? 15.689 3.057 -58.217 1.00 23.13 76 ALA A N 1
ATOM 586 C CA . ALA A 1 76 ? 15.609 1.965 -59.162 1.00 22.92 76 ALA A CA 1
ATOM 587 C C . ALA A 1 76 ? 15.478 2.434 -60.622 1.00 23.98 76 ALA A C 1
ATOM 588 O O . ALA A 1 76 ? 15.967 1.732 -61.535 1.00 30.11 76 ALA A O 1
ATOM 590 N N . HIS A 1 77 ? 14.778 3.544 -60.835 1.00 23.62 77 HIS A N 1
ATOM 591 C CA . HIS A 1 77 ? 14.559 4.111 -62.175 1.00 28.55 77 HIS A CA 1
ATOM 592 C C . HIS A 1 77 ? 15.683 5.023 -62.568 1.00 29.52 77 HIS A C 1
ATOM 593 O O . HIS A 1 77 ? 16.246 4.845 -63.638 1.00 26.55 77 HIS A O 1
ATOM 600 N N . ARG A 1 78 ? 15.999 5.999 -61.711 1.00 26.91 78 ARG A N 1
ATOM 601 C CA . ARG A 1 78 ? 17.049 6.976 -62.026 1.00 27.02 78 ARG A CA 1
ATOM 602 C C . ARG A 1 78 ? 18.426 6.335 -62.278 1.00 29.72 78 ARG A C 1
ATOM 603 O O . ARG A 1 78 ? 19.136 6.750 -63.190 1.00 29.89 78 ARG A O 1
ATOM 611 N N . TYR A 1 79 ? 18.766 5.297 -61.506 1.00 29.53 79 TYR A N 1
ATOM 612 C CA . TYR A 1 79 ? 20.014 4.605 -61.606 1.00 25.64 79 TYR A CA 1
ATOM 613 C C . TYR A 1 79 ? 19.788 3.157 -62.082 1.00 26.67 79 TYR A C 1
ATOM 614 O O . TYR A 1 79 ? 20.536 2.239 -61.737 1.00 23.63 79 TYR A O 1
ATOM 623 N N . GLU A 1 80 ? 18.857 3.003 -63.016 1.00 27.03 80 GLU A N 1
ATOM 624 C CA . GLU A 1 80 ? 18.490 1.699 -63.547 1.00 28.34 80 GLU A CA 1
ATOM 625 C C . GLU A 1 80 ? 19.696 0.914 -64.104 1.00 30.64 80 GLU A C 1
ATOM 626 O O . GLU A 1 80 ? 19.806 -0.298 -63.909 1.00 38.01 80 GLU A O 1
ATOM 632 N N . ASN A 1 81 ? 20.551 1.601 -64.848 1.00 33.02 81 ASN A N 1
ATOM 633 C CA . ASN A 1 81 ? 21.698 0.946 -65.499 1.00 35.76 81 ASN A CA 1
ATOM 634 C C . ASN A 1 81 ? 22.961 0.840 -64.701 1.00 41.11 81 ASN A C 1
ATOM 635 O O . ASN A 1 81 ? 24.000 0.667 -65.314 1.00 55.12 81 ASN A O 1
ATOM 640 N N . GLN A 1 82 ? 22.909 0.939 -63.381 1.00 37.82 82 GLN A N 1
ATOM 641 C CA . GLN A 1 82 ? 24.070 0.660 -62.552 1.00 34.91 82 GLN A CA 1
ATOM 642 C C . GLN A 1 82 ? 23.701 -0.362 -61.517 1.00 38.57 82 GLN A C 1
ATOM 643 O O . GLN A 1 82 ? 22.516 -0.496 -61.162 1.00 37.74 82 GLN A O 1
ATOM 649 N N . GLY A 1 83 ? 24.714 -1.043 -60.995 1.00 29.54 83 GLY A N 1
ATOM 650 C CA . GLY A 1 83 ? 24.531 -1.977 -59.913 1.00 32.81 83 GLY A CA 1
ATOM 651 C C . GLY A 1 83 ? 23.405 -2.987 -60.173 1.00 32.86 83 GLY A C 1
ATOM 652 O O . GLY A 1 83 ? 23.142 -3.377 -61.315 1.00 34.37 83 GLY A O 1
ATOM 653 N N . THR A 1 84 ? 22.762 -3.425 -59.093 1.00 30.29 84 THR A N 1
ATOM 654 C CA . THR A 1 84 ? 21.722 -4.421 -59.163 1.00 28.40 84 THR A CA 1
ATOM 655 C C . THR A 1 84 ? 20.529 -3.842 -59.853 1.00 27.57 84 THR A C 1
ATOM 656 O O . THR A 1 84 ? 20.165 -2.688 -59.583 1.00 26.54 84 THR A O 1
ATOM 660 N N . ASN A 1 85 ? 19.938 -4.612 -60.765 1.00 25.64 85 ASN A N 1
ATOM 661 C CA . ASN A 1 85 ? 18.679 -4.184 -61.328 1.00 28.76 85 ASN A CA 1
ATOM 662 C C . ASN A 1 85 ? 17.598 -4.469 -60.270 1.00 26.29 85 ASN A C 1
ATOM 663 O O . ASN A 1 85 ? 17.502 -5.577 -59.775 1.00 27.64 85 ASN A O 1
ATOM 668 N N . LEU A 1 86 ? 16.877 -3.424 -59.876 1.00 25.45 86 LEU A N 1
ATOM 669 C CA . LEU A 1 86 ? 15.852 -3.531 -58.854 1.00 24.38 86 LEU A CA 1
ATOM 670 C C . LEU A 1 86 ? 14.484 -3.556 -59.467 1.00 24.88 86 LEU A C 1
ATOM 671 O O . LEU A 1 86 ? 13.473 -3.800 -58.753 1.00 24.34 86 LEU A O 1
ATOM 676 N N . LEU A 1 87 ? 14.450 -3.382 -60.789 1.00 22.28 87 LEU A N 1
ATOM 677 C CA . LEU A 1 87 ? 13.235 -3.605 -61.544 1.00 23.93 87 LEU A CA 1
ATOM 678 C C . LEU A 1 87 ? 13.237 -5.022 -62.094 1.00 25.79 87 LEU A C 1
ATOM 679 O O . LEU A 1 87 ? 14.158 -5.762 -61.862 1.00 25.42 87 LEU A O 1
ATOM 684 N N . GLN A 1 88 ? 12.163 -5.383 -62.768 1.00 25.25 88 GLN A N 1
ATOM 685 C CA . GLN A 1 88 ? 12.080 -6.636 -63.473 1.00 28.96 88 GLN A CA 1
ATOM 686 C C . GLN A 1 88 ? 13.175 -6.649 -64.591 1.00 28.71 88 GLN A C 1
ATOM 687 O O . GLN A 1 88 ? 13.607 -5.595 -65.048 1.00 26.59 88 GLN A O 1
ATOM 693 N N . THR A 1 89 ? 13.577 -7.835 -65.024 1.00 28.12 89 THR A N 1
ATOM 694 C CA . THR A 1 89 ? 14.611 -7.977 -66.054 1.00 30.22 89 THR A CA 1
ATOM 695 C C . THR A 1 89 ? 14.297 -7.150 -67.289 1.00 34.23 89 THR A C 1
ATOM 696 O O . THR A 1 89 ? 15.111 -6.323 -67.702 1.00 38.55 89 THR A O 1
ATOM 700 N N . ASP A 1 90 ? 13.085 -7.274 -67.795 1.00 30.88 90 ASP A N 1
ATOM 701 C CA . ASP A 1 90 ? 12.624 -6.384 -68.800 1.00 35.68 90 ASP A CA 1
ATOM 702 C C . ASP A 1 90 ? 11.760 -5.311 -68.160 1.00 32.07 90 ASP A C 1
ATOM 703 O O . ASP A 1 90 ? 10.569 -5.514 -67.956 1.00 31.80 90 ASP A O 1
ATOM 708 N N . SER A 1 91 ? 12.361 -4.159 -67.904 1.00 31.39 91 SER A N 1
ATOM 709 C CA . SER A 1 91 ? 11.730 -3.120 -67.118 1.00 33.48 91 SER A CA 1
ATOM 710 C C . SER A 1 91 ? 10.700 -2.317 -67.872 1.00 36.28 91 SER A C 1
ATOM 711 O O . SER A 1 91 ? 9.952 -1.571 -67.259 1.00 35.90 91 SER A O 1
ATOM 714 N N . LYS A 1 92 ? 10.670 -2.456 -69.190 1.00 33.83 92 LYS A N 1
ATOM 715 C CA . LYS A 1 92 ? 9.706 -1.748 -70.005 1.00 35.77 92 LYS A CA 1
ATOM 716 C C . LYS A 1 92 ? 8.472 -2.646 -70.243 1.00 33.13 92 LYS A C 1
ATOM 717 O O . LYS A 1 92 ? 7.474 -2.156 -70.735 1.00 36.66 92 LYS A O 1
ATOM 719 N N . ASN A 1 93 ? 8.505 -3.913 -69.807 1.00 29.54 93 ASN A N 1
ATOM 720 C CA . ASN A 1 93 ? 7.340 -4.770 -69.866 1.00 30.73 93 ASN A CA 1
ATOM 721 C C . ASN A 1 93 ? 6.300 -4.354 -68.807 1.00 29.17 93 ASN A C 1
ATOM 722 O O . ASN A 1 93 ? 6.479 -4.586 -67.593 1.00 33.08 93 ASN A O 1
ATOM 727 N N . ILE A 1 94 ? 5.187 -3.796 -69.296 1.00 28.37 94 ILE A N 1
ATOM 728 C CA . ILE A 1 94 ? 4.177 -3.191 -68.442 1.00 29.45 94 ILE A CA 1
ATOM 729 C C . ILE A 1 94 ? 3.474 -4.216 -67.559 1.00 28.41 94 ILE A C 1
ATOM 730 O O . ILE A 1 94 ? 3.218 -3.971 -66.388 1.00 27.91 94 ILE A O 1
ATOM 735 N N . SER A 1 95 ? 3.194 -5.389 -68.120 1.00 31.80 95 SER A N 1
ATOM 736 C CA . SER A 1 95 ? 2.432 -6.419 -67.401 1.00 33.31 95 SER A CA 1
ATOM 737 C C . SER A 1 95 ? 3.330 -7.008 -66.260 1.00 28.09 95 SER A C 1
ATOM 738 O O . SER A 1 95 ? 2.880 -7.239 -65.133 1.00 27.27 95 SER A O 1
ATOM 741 N N . GLN A 1 96 ? 4.608 -7.135 -66.532 1.00 29.59 96 GLN A N 1
ATOM 742 C CA . GLN A 1 96 ? 5.584 -7.595 -65.533 1.00 30.00 96 GLN A CA 1
ATOM 743 C C . GLN A 1 96 ? 5.824 -6.541 -64.417 1.00 28.24 96 GLN A C 1
ATOM 744 O O . GLN A 1 96 ? 5.968 -6.895 -63.237 1.00 24.64 96 GLN A O 1
ATOM 750 N N . TYR A 1 97 ? 5.823 -5.270 -64.814 1.00 24.77 97 TYR A N 1
ATOM 751 C CA . TYR A 1 97 ? 5.926 -4.190 -63.861 1.00 23.21 97 TYR A CA 1
ATOM 752 C C . TYR A 1 97 ? 4.716 -4.271 -62.883 1.00 21.57 97 TYR A C 1
ATOM 753 O O . TYR A 1 97 ? 4.876 -4.177 -61.665 1.00 24.88 97 TYR A O 1
ATOM 762 N N . ALA A 1 98 ? 3.527 -4.430 -63.454 1.00 23.15 98 ALA A N 1
ATOM 763 C CA . ALA A 1 98 ? 2.318 -4.514 -62.672 1.00 22.71 98 ALA A CA 1
ATOM 764 C C . ALA A 1 98 ? 2.363 -5.652 -61.662 1.00 20.61 98 ALA A C 1
ATOM 765 O O . ALA A 1 98 ? 1.856 -5.495 -60.529 1.00 21.59 98 ALA A O 1
ATOM 767 N N . ILE A 1 99 ? 2.921 -6.772 -62.044 1.00 21.76 99 ILE A N 1
ATOM 768 C CA . ILE A 1 99 ? 3.058 -7.886 -61.090 1.00 23.23 99 ILE A CA 1
ATOM 769 C C . ILE A 1 99 ? 3.962 -7.510 -59.910 1.00 24.72 99 ILE A C 1
ATOM 770 O O . ILE A 1 99 ? 3.656 -7.768 -58.755 1.00 23.56 99 ILE A O 1
ATOM 775 N N . MET A 1 100 ? 5.098 -6.889 -60.194 1.00 22.02 100 MET A N 1
ATOM 776 C CA . MET A 1 100 ? 5.927 -6.362 -59.120 1.00 24.37 100 MET A CA 1
ATOM 777 C C . MET A 1 100 ? 5.149 -5.335 -58.263 1.00 23.89 100 MET A C 1
ATOM 778 O O . MET A 1 100 ? 5.322 -5.286 -57.046 1.00 25.91 100 MET A O 1
ATOM 783 N N . ALA A 1 101 ? 4.343 -4.505 -58.925 1.00 23.98 101 ALA A N 1
ATOM 784 C CA . ALA A 1 101 ? 3.569 -3.459 -58.210 1.00 22.64 101 ALA A CA 1
ATOM 785 C C . ALA A 1 101 ? 2.599 -4.107 -57.254 1.00 22.08 101 ALA A C 1
ATOM 786 O O . ALA A 1 101 ? 2.391 -3.592 -56.153 1.00 20.69 101 ALA A O 1
ATOM 788 N N . ILE A 1 102 ? 2.011 -5.255 -57.619 1.00 22.79 102 ILE A N 1
ATOM 789 C CA . ILE A 1 102 ? 1.121 -5.955 -56.700 1.00 21.74 102 ILE A CA 1
ATOM 790 C C . ILE A 1 102 ? 1.892 -6.299 -55.395 1.00 19.90 102 ILE A C 1
ATOM 791 O O . ILE A 1 102 ? 1.444 -5.998 -54.275 1.00 21.51 102 ILE A O 1
ATOM 796 N N . GLY A 1 103 ? 3.081 -6.892 -55.566 1.00 22.22 103 GLY A N 1
ATOM 797 C CA . GLY A 1 103 ? 3.943 -7.232 -54.441 1.00 21.58 103 GLY A CA 1
ATOM 798 C C . GLY A 1 103 ? 4.362 -6.049 -53.550 1.00 19.21 103 GLY A C 1
ATOM 799 O O . GLY A 1 103 ? 4.385 -6.166 -52.344 1.00 18.77 103 GLY A O 1
ATOM 800 N N . MET A 1 104 ? 4.652 -4.896 -54.170 1.00 19.46 104 MET A N 1
ATOM 801 C CA . MET A 1 104 ? 4.969 -3.719 -53.447 1.00 20.69 104 MET A CA 1
ATOM 802 C C . MET A 1 104 ? 3.796 -3.290 -52.621 1.00 18.96 104 MET A C 1
ATOM 803 O O . MET A 1 104 ? 3.963 -2.854 -51.472 1.00 21.26 104 MET A O 1
ATOM 808 N N . GLN A 1 105 ? 2.598 -3.349 -53.201 1.00 20.22 105 GLN A N 1
ATOM 809 C CA . GLN A 1 105 ? 1.413 -2.983 -52.480 1.00 19.89 105 GLN A CA 1
ATOM 810 C C . GLN A 1 105 ? 1.160 -3.929 -51.306 1.00 17.95 105 GLN A C 1
ATOM 811 O O . GLN A 1 105 ? 0.792 -3.471 -50.232 1.00 18.62 105 GLN A O 1
ATOM 817 N N . VAL A 1 106 ? 1.346 -5.213 -51.554 1.00 19.38 106 VAL A N 1
ATOM 818 C CA . VAL A 1 106 ? 1.164 -6.263 -50.507 1.00 18.93 106 VAL A CA 1
ATOM 819 C C . VAL A 1 106 ? 2.144 -6.047 -49.348 1.00 17.03 106 VAL A C 1
ATOM 820 O O . VAL A 1 106 ? 1.742 -6.024 -48.203 1.00 17.01 106 VAL A O 1
ATOM 824 N N . GLU A 1 107 ? 3.397 -5.774 -49.655 1.00 18.60 107 GLU A N 1
ATOM 825 C CA . GLU A 1 107 ? 4.373 -5.465 -48.610 1.00 20.90 107 GLU A CA 1
ATOM 826 C C . GLU A 1 107 ? 3.915 -4.292 -47.732 1.00 21.62 107 GLU A C 1
ATOM 827 O O . GLU A 1 107 ? 3.990 -4.327 -46.510 1.00 20.41 107 GLU A O 1
ATOM 833 N N . ASP A 1 108 ? 3.476 -3.221 -48.400 1.00 20.45 108 ASP A N 1
ATOM 834 C CA . ASP A 1 108 ? 3.104 -1.985 -47.721 1.00 21.16 108 ASP A CA 1
ATOM 835 C C . ASP A 1 108 ? 1.815 -2.174 -46.909 1.00 21.48 108 ASP A C 1
ATOM 836 O O . ASP A 1 108 ? 1.741 -1.757 -45.788 1.00 18.91 108 ASP A O 1
ATOM 841 N N . HIS A 1 109 ? 0.841 -2.911 -47.441 1.00 20.23 109 HIS A N 1
ATOM 842 C CA . HIS A 1 109 ? -0.429 -3.030 -46.779 1.00 21.68 109 HIS A CA 1
ATOM 843 C C . HIS A 1 109 ? -0.614 -4.214 -45.850 1.00 21.52 109 HIS A C 1
ATOM 844 O O . HIS A 1 109 ? -1.328 -4.080 -44.893 1.00 20.53 109 HIS A O 1
ATOM 851 N N . GLN A 1 110 ? -0.082 -5.359 -46.239 1.00 19.81 110 GLN A N 1
ATOM 852 C CA . GLN A 1 110 ? -0.333 -6.631 -45.519 1.00 22.13 110 GLN A CA 1
ATOM 853 C C . GLN A 1 110 ? 0.814 -7.002 -44.606 1.00 19.92 110 GLN A C 1
ATOM 854 O O . GLN A 1 110 ? 0.603 -7.418 -43.462 1.00 21.80 110 GLN A O 1
ATOM 860 N N . PHE A 1 111 ? 2.039 -6.740 -45.040 1.00 21.01 111 PHE A N 1
ATOM 861 C CA . PHE A 1 111 ? 3.220 -7.169 -44.236 1.00 20.21 111 PHE A CA 1
ATOM 862 C C . PHE A 1 111 ? 3.685 -6.088 -43.248 1.00 20.00 111 PHE A C 1
ATOM 863 O O . PHE A 1 111 ? 3.806 -6.307 -42.033 1.00 19.58 111 PHE A O 1
ATOM 871 N N . ASP A 1 112 ? 4.054 -4.950 -43.769 1.00 18.32 112 ASP A N 1
ATOM 872 C CA . ASP A 1 112 ? 4.679 -3.879 -42.972 1.00 21.18 112 ASP A CA 1
ATOM 873 C C . ASP A 1 112 ? 3.942 -3.420 -41.699 1.00 20.40 112 ASP A C 1
ATOM 874 O O . ASP A 1 112 ? 4.615 -3.299 -40.665 1.00 21.41 112 ASP A O 1
ATOM 879 N N . PRO A 1 113 ? 2.612 -3.185 -41.729 1.00 21.82 113 PRO A N 1
ATOM 880 C CA . PRO A 1 113 ? 1.952 -2.690 -40.504 1.00 23.11 113 PRO A CA 1
ATOM 881 C C . PRO A 1 113 ? 1.953 -3.747 -39.411 1.00 23.78 113 PRO A C 1
ATOM 882 O O . PRO A 1 113 ? 2.215 -3.427 -38.273 1.00 22.82 113 PRO A O 1
ATOM 886 N N . VAL A 1 114 ? 1.898 -5.022 -39.797 1.00 23.16 114 VAL A N 1
ATOM 887 C CA . VAL A 1 114 ? 1.997 -6.121 -38.852 1.00 21.63 114 VAL A CA 1
ATOM 888 C C . VAL A 1 114 ? 3.455 -6.288 -38.332 1.00 23.08 114 VAL A C 1
ATOM 889 O O . VAL A 1 114 ? 3.705 -6.393 -37.144 1.00 22.33 114 VAL A O 1
ATOM 893 N N . ALA A 1 115 ? 4.407 -6.370 -39.226 1.00 19.89 115 ALA A N 1
ATOM 894 C CA . ALA A 1 115 ? 5.789 -6.497 -38.860 1.00 23.29 115 ALA A CA 1
ATOM 895 C C . ALA A 1 115 ? 6.241 -5.331 -37.937 1.00 25.32 115 ALA A C 1
ATOM 896 O O . ALA A 1 115 ? 7.035 -5.527 -37.020 1.00 23.85 115 ALA A O 1
ATOM 898 N N . SER A 1 116 ? 5.794 -4.120 -38.251 1.00 26.68 116 SER A N 1
ATOM 899 C CA . SER A 1 116 ? 6.153 -2.942 -37.485 1.00 27.98 116 SER A CA 1
ATOM 900 C C . SER A 1 116 ? 5.633 -3.022 -36.068 1.00 29.11 116 SER A C 1
ATOM 901 O O . SER A 1 116 ? 6.381 -2.700 -35.179 1.00 27.41 116 SER A O 1
ATOM 904 N N . LYS A 1 117 ? 4.378 -3.451 -35.911 1.00 28.12 117 LYS A N 1
ATOM 905 C CA . LYS A 1 117 ? 3.804 -3.627 -34.608 1.00 30.14 117 LYS A CA 1
ATOM 906 C C . LYS A 1 117 ? 4.583 -4.666 -33.850 1.00 26.88 117 LYS A C 1
ATOM 907 O O . LYS A 1 117 ? 4.935 -4.422 -32.701 1.00 26.26 117 LYS A O 1
ATOM 913 N N . LEU A 1 118 ? 4.967 -5.738 -34.497 1.00 25.29 118 LEU A N 1
ATOM 914 C CA . LEU A 1 118 ? 5.709 -6.782 -33.817 1.00 25.79 118 LEU A CA 1
ATOM 915 C C . LEU A 1 118 ? 7.097 -6.341 -33.370 1.00 30.75 118 LEU A C 1
ATOM 916 O O . LEU A 1 118 ? 7.583 -6.791 -32.341 1.00 27.80 118 LEU A O 1
ATOM 921 N N . ALA A 1 119 ? 7.756 -5.519 -34.184 1.00 28.56 119 ALA A N 1
ATOM 922 C CA . ALA A 1 119 ? 9.076 -5.051 -33.858 1.00 28.20 119 ALA A CA 1
ATOM 923 C C . ALA A 1 119 ? 8.988 -4.058 -32.687 1.00 31.35 119 ALA A C 1
ATOM 924 O O . ALA A 1 119 ? 9.783 -4.172 -31.782 1.00 34.20 119 ALA A O 1
ATOM 926 N N . PHE A 1 120 ? 8.011 -3.162 -32.735 1.00 27.80 120 PHE A N 1
ATOM 927 C CA . PHE A 1 120 ? 7.781 -2.192 -31.709 1.00 33.28 120 PHE A CA 1
ATOM 928 C C . PHE A 1 120 ? 7.447 -2.822 -30.336 1.00 34.27 120 PHE A C 1
ATOM 929 O O . PHE A 1 120 ? 8.096 -2.521 -29.352 1.00 28.62 120 PHE A O 1
ATOM 937 N N . GLU A 1 121 ? 6.540 -3.800 -30.348 1.00 30.11 121 GLU A N 1
ATOM 938 C CA . GLU A 1 121 ? 6.210 -4.53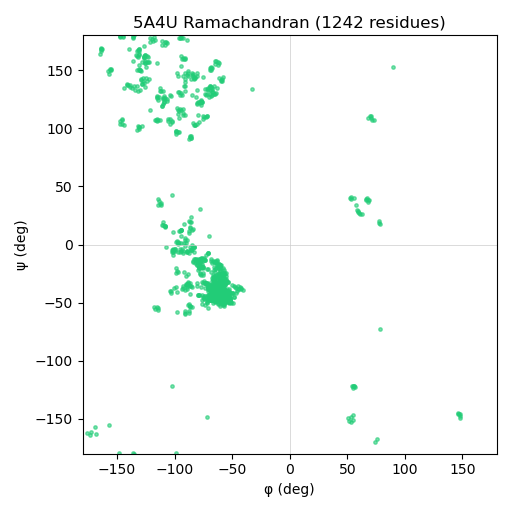1 -29.160 1.00 29.73 121 GLU A CA 1
ATOM 939 C C . GLU A 1 121 ? 7.390 -5.288 -28.548 1.00 28.09 121 GLU A C 1
ATOM 940 O O . GLU A 1 121 ? 7.527 -5.289 -27.335 1.00 28.23 121 GLU A O 1
ATOM 946 N N . GLN A 1 122 ? 8.174 -5.967 -29.362 1.00 25.87 122 GLN A N 1
ATOM 947 C CA . GLN A 1 122 ? 9.114 -6.961 -28.887 1.00 26.56 122 GLN A CA 1
ATOM 948 C C . GLN A 1 122 ? 10.525 -6.407 -28.772 1.00 30.41 122 GLN A C 1
ATOM 949 O O . GLN A 1 122 ? 11.283 -6.972 -28.027 1.00 32.38 122 GLN A O 1
ATOM 955 N N . ILE A 1 123 ? 10.875 -5.350 -29.528 1.00 28.54 123 ILE A N 1
ATOM 956 C CA . ILE A 1 123 ? 12.263 -4.818 -29.561 1.00 28.43 123 ILE A CA 1
ATOM 957 C C . ILE A 1 123 ? 12.312 -3.428 -28.996 1.00 28.85 123 ILE A C 1
ATOM 958 O O . ILE A 1 123 ? 12.999 -3.183 -28.013 1.00 30.83 123 ILE A O 1
ATOM 963 N N . PHE A 1 124 ? 11.487 -2.550 -29.534 1.00 29.71 124 PHE A N 1
ATOM 964 C CA . PHE A 1 124 ? 11.614 -1.164 -29.216 1.00 33.36 124 PHE A CA 1
ATOM 965 C C . PHE A 1 124 ? 11.105 -0.870 -27.840 1.00 32.38 124 PHE A C 1
ATOM 966 O O . PHE A 1 124 ? 11.843 -0.252 -27.176 1.00 30.81 124 PHE A O 1
ATOM 974 N N . LYS A 1 125 ? 9.956 -1.395 -27.426 1.00 29.51 125 LYS A N 1
ATOM 975 C CA . LYS A 1 125 ? 9.490 -1.285 -26.059 1.00 32.85 125 LYS A CA 1
ATOM 976 C C . LYS A 1 125 ? 10.542 -1.740 -25.025 1.00 36.05 125 LYS A C 1
ATOM 977 O O . LYS A 1 125 ? 10.810 -0.998 -24.082 1.00 36.90 125 LYS A O 1
ATOM 983 N N . SER A 1 126 ? 11.145 -2.897 -25.271 1.00 36.34 126 SER A N 1
ATOM 984 C CA . SER A 1 126 ? 12.187 -3.533 -24.454 1.00 38.90 126 SER A CA 1
ATOM 985 C C . SER A 1 126 ? 13.370 -2.607 -24.169 1.00 44.68 126 SER A C 1
ATOM 986 O O . SER A 1 126 ? 13.825 -2.508 -23.010 1.00 41.18 126 SER A O 1
ATOM 989 N N . ILE A 1 127 ? 13.793 -1.866 -25.185 1.00 40.50 127 ILE A N 1
ATOM 990 C CA . ILE A 1 127 ? 14.913 -0.927 -25.049 1.00 40.72 127 ILE A CA 1
ATOM 991 C C . ILE A 1 127 ? 14.663 0.173 -23.991 1.00 38.30 127 ILE A C 1
ATOM 992 O O . ILE A 1 127 ? 15.597 0.632 -23.354 1.00 41.12 127 ILE A O 1
ATOM 997 N N . TYR A 1 128 ? 13.425 0.624 -23.859 1.00 35.53 128 TYR A N 1
ATOM 998 C CA . TYR A 1 128 ? 13.033 1.644 -22.865 1.00 41.07 128 TYR A CA 1
ATOM 999 C C . TYR A 1 128 ? 12.467 1.119 -21.495 1.00 38.31 128 TYR A C 1
ATOM 1000 O O . TYR A 1 128 ? 11.964 1.869 -20.646 1.00 45.60 128 TYR A O 1
ATOM 1009 N N . GLY A 1 129 ? 12.532 -0.186 -21.307 1.00 39.50 129 GLY A N 1
ATOM 1010 C CA . GLY A 1 129 ? 12.057 -0.817 -20.063 1.00 40.21 129 GLY A CA 1
ATOM 1011 C C . GLY A 1 129 ? 10.534 -0.925 -20.015 1.00 40.21 129 GLY A C 1
ATOM 1012 O O . GLY A 1 129 ? 9.983 -1.032 -18.935 1.00 38.30 129 GLY A O 1
ATOM 1013 N N . LEU A 1 130 ? 9.845 -0.830 -21.166 1.00 41.75 130 LEU A N 1
ATOM 1014 C CA . LEU A 1 130 ? 8.393 -1.042 -21.287 1.00 40.78 130 LEU A CA 1
ATOM 1015 C C . LEU A 1 130 ? 8.079 -2.502 -21.549 1.00 43.78 130 LEU A C 1
ATOM 1016 O O . LEU A 1 130 ? 8.831 -3.224 -22.211 1.00 48.97 130 LEU A O 1
ATOM 1021 N N . THR A 1 131 ? 6.919 -2.917 -21.064 1.00 51.74 131 THR A N 1
ATOM 1022 C CA . THR A 1 131 ? 6.541 -4.316 -21.080 1.00 52.21 131 THR A CA 1
ATOM 1023 C C . THR A 1 131 ? 5.771 -4.625 -22.378 1.00 38.52 131 THR A C 1
ATOM 1024 O O . THR A 1 131 ? 4.838 -3.940 -22.750 1.00 37.34 131 THR A O 1
ATOM 1028 N N . THR A 1 132 ? 6.163 -5.690 -23.041 1.00 41.94 132 THR A N 1
ATOM 1029 C CA . THR A 1 132 ? 5.509 -6.047 -24.285 1.00 42.82 132 THR A CA 1
ATOM 1030 C C . THR A 1 132 ? 4.068 -6.515 -23.997 1.00 46.42 132 THR A C 1
ATOM 1031 O O . THR A 1 132 ? 3.857 -7.316 -23.081 1.00 53.03 132 THR A O 1
ATOM 1035 N N . ASP A 1 133 ? 3.105 -6.056 -24.807 1.00 41.52 133 ASP A N 1
ATOM 1036 C CA . ASP A 1 133 ? 1.689 -6.492 -24.725 1.00 38.70 133 ASP A CA 1
ATOM 1037 C C . ASP A 1 133 ? 1.549 -7.806 -25.469 1.00 37.59 133 ASP A C 1
ATOM 1038 O O . ASP A 1 133 ? 1.554 -7.882 -26.707 1.00 34.65 133 ASP A O 1
ATOM 1043 N N . GLU A 1 134 ? 1.483 -8.881 -24.694 1.00 35.22 134 GLU A N 1
ATOM 1044 C CA . GLU A 1 134 ? 1.460 -10.244 -25.245 1.00 35.59 134 GLU A CA 1
ATOM 1045 C C . GLU A 1 134 ? 0.241 -10.505 -26.152 1.00 29.94 134 GLU A C 1
ATOM 1046 O O . GLU A 1 134 ? 0.319 -11.352 -27.068 1.00 28.34 134 GLU A O 1
ATOM 1049 N N . ALA A 1 135 ? -0.860 -9.815 -25.870 1.00 28.78 135 ALA A N 1
ATOM 1050 C CA . ALA A 1 135 ? -2.063 -9.987 -26.696 1.00 32.79 135 ALA A CA 1
ATOM 1051 C C . ALA A 1 135 ? -1.877 -9.368 -28.078 1.00 33.49 135 ALA A C 1
ATOM 1052 O O . ALA A 1 135 ? -2.301 -9.972 -29.050 1.00 30.53 135 ALA A O 1
ATOM 1054 N N . VAL A 1 136 ? -1.228 -8.203 -28.145 1.00 28.47 136 VAL A N 1
ATOM 1055 C CA . VAL A 1 136 ? -0.863 -7.615 -29.420 1.00 29.73 136 VAL A CA 1
ATOM 1056 C C . VAL A 1 136 ? 0.074 -8.546 -30.167 1.00 28.86 136 VAL A C 1
ATOM 1057 O O . VAL A 1 136 ? -0.137 -8.851 -31.355 1.00 27.32 136 VAL A O 1
ATOM 1061 N N . VAL A 1 137 ? 1.071 -9.095 -29.490 1.00 26.58 137 VAL A N 1
ATOM 1062 C CA . VAL A 1 137 ? 2.005 -9.984 -30.175 1.00 27.44 137 VAL A CA 1
ATOM 1063 C C . VAL A 1 137 ? 1.309 -11.204 -30.739 1.00 26.58 137 VAL A C 1
ATOM 1064 O O . VAL A 1 137 ? 1.577 -11.621 -31.877 1.00 25.04 137 VAL A O 1
ATOM 1068 N N . ALA A 1 138 ? 0.470 -11.849 -29.941 1.00 27.90 138 ALA A N 1
ATOM 1069 C CA . ALA A 1 138 ? -0.218 -13.058 -30.418 1.00 28.99 138 ALA A CA 1
ATOM 1070 C C . ALA A 1 138 ? -1.122 -12.722 -31.602 1.00 27.19 138 ALA A C 1
ATOM 1071 O O . ALA A 1 138 ? -1.130 -13.454 -32.595 1.00 26.85 138 ALA A O 1
ATOM 1073 N N . GLU A 1 139 ? -1.882 -11.640 -31.491 1.00 28.38 139 GLU A N 1
ATOM 1074 C CA . GLU A 1 139 ? -2.769 -11.232 -32.575 1.00 32.26 139 GLU A CA 1
ATOM 1075 C C . GLU A 1 139 ? -1.963 -10.967 -33.872 1.00 31.47 139 GLU A C 1
ATOM 1076 O O . GLU A 1 139 ? -2.335 -11.442 -34.947 1.00 26.14 139 GLU A O 1
ATOM 1082 N N . GLU A 1 140 ? -0.859 -10.227 -33.750 1.00 29.39 140 GLU A N 1
ATOM 1083 C CA . GLU A 1 140 ? -0.089 -9.837 -34.913 1.00 26.94 140 GLU A CA 1
ATOM 1084 C C . GLU A 1 140 ? 0.678 -11.003 -35.517 1.00 25.98 140 GLU A C 1
ATOM 1085 O O . GLU A 1 140 ? 0.771 -11.102 -36.721 1.00 24.71 140 GLU A O 1
ATOM 1091 N N . GLU A 1 141 ? 1.142 -11.950 -34.692 1.00 28.31 141 GLU A N 1
ATOM 1092 C CA . GLU A 1 141 ? 1.769 -13.181 -35.245 1.00 28.69 141 GLU A CA 1
ATOM 1093 C C . GLU A 1 141 ? 0.783 -14.056 -36.035 1.00 30.15 141 GLU A C 1
ATOM 1094 O O . GLU A 1 141 ? 1.117 -14.630 -37.085 1.00 31.00 141 GLU A O 1
ATOM 1100 N N . ALA A 1 142 ? -0.465 -14.103 -35.564 1.00 33.20 142 ALA A N 1
ATOM 1101 C CA . ALA A 1 142 ? -1.532 -14.830 -36.316 1.00 33.24 142 ALA A CA 1
ATOM 1102 C C . ALA A 1 142 ? -1.762 -14.180 -37.686 1.00 29.24 142 ALA A C 1
ATOM 1103 O O . ALA A 1 142 ? -1.798 -14.861 -38.717 1.00 28.87 142 ALA A O 1
ATOM 1105 N N . LYS A 1 143 ? -1.796 -12.844 -37.726 1.00 27.39 143 LYS A N 1
ATOM 1106 C CA . LYS A 1 143 ? -1.892 -12.148 -38.979 1.00 26.45 143 LYS A CA 1
ATOM 1107 C C . LYS A 1 143 ? -0.671 -12.396 -39.835 1.00 25.45 143 LYS A C 1
ATOM 1108 O O . LYS A 1 143 ? -0.810 -12.674 -41.020 1.00 26.76 143 LYS A O 1
ATOM 1114 N N . LEU A 1 144 ? 0.532 -12.288 -39.261 1.00 22.76 144 LEU A N 1
ATOM 1115 C CA . LEU A 1 144 ? 1.726 -12.474 -40.056 1.00 21.15 144 LEU A CA 1
ATOM 1116 C C . LEU A 1 144 ? 1.783 -13.882 -40.613 1.00 22.07 144 LEU A C 1
ATOM 1117 O O . LEU A 1 144 ? 2.201 -14.069 -41.748 1.00 18.85 144 LEU A O 1
ATOM 1122 N N . ALA A 1 145 ? 1.359 -14.873 -39.811 1.00 22.37 145 ALA A N 1
ATOM 1123 C CA . ALA A 1 145 ? 1.367 -16.267 -40.337 1.00 24.39 145 ALA A CA 1
ATOM 1124 C C . ALA A 1 145 ? 0.484 -16.447 -41.617 1.00 24.78 145 ALA A C 1
ATOM 1125 O O . ALA A 1 145 ? 0.889 -17.124 -42.602 1.00 27.88 145 ALA A O 1
ATOM 1127 N N . LYS A 1 146 ? -0.676 -15.808 -41.613 1.00 27.52 146 LYS A N 1
ATOM 1128 C CA . LYS A 1 146 ? -1.577 -15.795 -42.801 1.00 27.79 146 LYS A CA 1
ATOM 1129 C C . LYS A 1 146 ? -0.913 -15.149 -44.008 1.00 24.98 146 LYS A C 1
ATOM 1130 O O . LYS A 1 146 ? -0.950 -15.669 -45.148 1.00 22.53 146 LYS A O 1
ATOM 1134 N N . VAL A 1 147 ? -0.229 -14.020 -43.781 1.00 26.16 147 VAL A N 1
ATOM 1135 C CA . VAL A 1 147 ? 0.495 -13.373 -44.883 1.00 23.37 147 VAL A CA 1
ATOM 1136 C C . VAL A 1 147 ? 1.604 -14.285 -45.408 1.00 23.82 147 VAL A C 1
ATOM 1137 O O . VAL A 1 147 ? 1.759 -14.487 -46.618 1.00 25.74 147 VAL A O 1
ATOM 1141 N N . LEU A 1 148 ? 2.397 -14.848 -44.495 1.00 22.69 148 LEU A N 1
ATOM 1142 C CA . LEU A 1 148 ? 3.489 -15.717 -44.917 1.00 22.05 148 LEU A CA 1
ATOM 1143 C C . LEU A 1 148 ? 3.035 -17.019 -45.600 1.00 22.65 148 LEU A C 1
ATOM 1144 O O . LEU A 1 148 ? 3.755 -17.549 -46.427 1.00 24.09 148 LEU A O 1
ATOM 1149 N N . ASP A 1 149 ? 1.830 -17.497 -45.241 1.00 26.58 149 ASP A N 1
ATOM 1150 C CA . ASP A 1 149 ? 1.225 -18.629 -45.999 1.00 29.37 149 ASP A CA 1
ATOM 1151 C C . ASP A 1 149 ? 1.019 -18.275 -47.445 1.00 23.96 149 ASP A C 1
ATOM 1152 O O . ASP A 1 149 ? 1.299 -19.059 -48.330 1.00 22.67 149 ASP A O 1
ATOM 1157 N N . VAL A 1 150 ? 0.592 -17.038 -47.692 1.00 26.68 150 VAL A N 1
ATOM 1158 C CA . VAL A 1 150 ? 0.460 -16.566 -49.076 1.00 27.40 150 VAL A CA 1
ATOM 1159 C C . VAL A 1 150 ? 1.822 -16.489 -49.752 1.00 25.56 150 VAL A C 1
ATOM 1160 O O . VAL A 1 150 ? 1.984 -16.889 -50.916 1.00 22.20 150 VAL A O 1
ATOM 1164 N N . TYR A 1 151 ? 2.810 -15.929 -49.037 1.00 23.22 151 TYR A N 1
ATOM 1165 C CA . TYR A 1 151 ? 4.136 -15.827 -49.614 1.00 22.43 151 TYR A CA 1
ATOM 1166 C C . TYR A 1 151 ? 4.682 -17.239 -49.950 1.00 22.54 151 TYR A C 1
ATOM 1167 O O . TYR A 1 151 ? 5.336 -17.430 -50.987 1.00 25.70 151 TYR A O 1
ATOM 1176 N N . GLU A 1 152 ? 4.466 -18.189 -49.029 1.00 27.41 152 GLU A N 1
ATOM 1177 C CA . GLU A 1 152 ? 4.968 -19.583 -49.241 1.00 26.57 152 GLU A CA 1
ATOM 1178 C C . GLU A 1 152 ? 4.438 -20.111 -50.571 1.00 26.85 152 GLU A C 1
ATOM 1179 O O . GLU A 1 152 ? 5.209 -20.619 -51.387 1.00 28.88 152 GLU A O 1
ATOM 1185 N N . ALA A 1 153 ? 3.143 -19.920 -50.812 1.00 26.22 153 ALA A N 1
ATOM 1186 C CA . ALA A 1 153 ? 2.486 -20.386 -52.048 1.00 30.03 153 ALA A CA 1
ATOM 1187 C C . ALA A 1 153 ? 3.064 -19.667 -53.264 1.00 33.10 153 ALA A C 1
ATOM 1188 O O . ALA A 1 153 ? 3.385 -20.281 -54.273 1.00 33.41 153 ALA A O 1
ATOM 1190 N N . ARG A 1 154 ? 3.262 -18.373 -53.114 1.00 28.64 154 ARG A N 1
ATOM 1191 C CA . ARG A 1 154 ? 3.860 -17.593 -54.154 1.00 30.52 154 ARG A CA 1
ATOM 1192 C C . ARG A 1 154 ? 5.299 -18.056 -54.470 1.00 31.86 154 ARG A C 1
ATOM 1193 O O . ARG A 1 154 ? 5.681 -18.222 -55.648 1.00 33.40 154 ARG A O 1
ATOM 1201 N N . LEU A 1 155 ? 6.098 -18.279 -53.429 1.00 32.54 155 LEU A N 1
ATOM 1202 C CA . LEU A 1 155 ? 7.476 -18.701 -53.634 1.00 31.41 155 LEU A CA 1
ATOM 1203 C C . LEU A 1 155 ? 7.657 -20.172 -54.074 1.00 35.39 155 LEU A C 1
ATOM 1204 O O . LEU A 1 155 ? 8.754 -20.585 -54.445 1.00 31.56 155 LEU A O 1
ATOM 1209 N N . LYS A 1 156 ? 6.597 -20.972 -53.995 1.00 41.99 156 LYS A N 1
ATOM 1210 C CA . LYS A 1 156 ? 6.603 -22.312 -54.611 1.00 43.19 156 LYS A CA 1
ATOM 1211 C C . LYS A 1 156 ? 6.671 -22.131 -56.154 1.00 46.57 156 LYS A C 1
ATOM 1212 O O . LYS A 1 156 ? 7.321 -22.927 -56.809 1.00 45.62 156 LYS A O 1
ATOM 1216 N N . GLU A 1 157 ? 6.013 -21.101 -56.694 1.00 42.87 157 GLU A N 1
ATOM 1217 C CA . GLU A 1 157 ? 5.920 -20.869 -58.146 1.00 49.03 157 GLU A CA 1
ATOM 1218 C C . GLU A 1 157 ? 7.077 -20.035 -58.706 1.00 48.08 157 GLU A C 1
ATOM 1219 O O . GLU A 1 157 ? 7.496 -20.243 -59.839 1.00 46.52 157 GLU A O 1
ATOM 1221 N N . PHE A 1 158 ? 7.582 -19.092 -57.907 1.00 39.19 158 PHE A N 1
ATOM 1222 C CA . PHE A 1 158 ? 8.618 -18.173 -58.375 1.00 34.61 158 PHE A CA 1
ATOM 1223 C C . PHE A 1 158 ? 9.750 -18.108 -57.395 1.00 30.63 158 PHE A C 1
ATOM 1224 O O . PHE A 1 158 ? 9.530 -18.210 -56.178 1.00 37.69 158 PHE A O 1
ATOM 1232 N N . LYS A 1 159 ? 10.939 -17.853 -57.911 1.00 26.98 159 LYS A N 1
ATOM 1233 C CA . LYS A 1 159 ? 12.129 -17.793 -57.085 1.00 30.23 159 LYS A CA 1
ATOM 1234 C C . LYS A 1 159 ? 12.065 -16.629 -56.059 1.00 26.78 159 LYS A C 1
ATOM 1235 O O . LYS A 1 159 ? 12.395 -16.801 -54.877 1.00 27.67 159 LYS A O 1
ATOM 1239 N N . TYR A 1 160 ? 11.632 -15.462 -56.533 1.00 24.37 160 TYR A N 1
ATOM 1240 C CA . TYR A 1 160 ? 11.367 -14.298 -55.684 1.00 26.03 160 TYR A CA 1
ATOM 1241 C C . TYR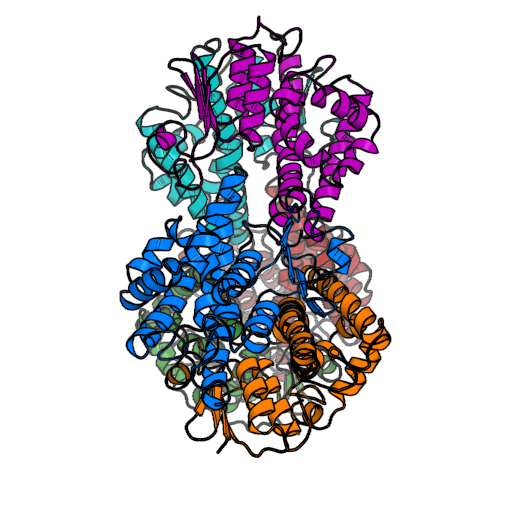 A 1 160 ? 9.911 -13.901 -55.823 1.00 25.79 160 TYR A C 1
ATOM 1242 O O . TYR A 1 160 ? 9.166 -14.519 -56.575 1.00 27.70 160 TYR A O 1
ATOM 1251 N N . LEU A 1 161 ? 9.475 -12.893 -55.072 1.00 27.11 161 LEU A N 1
ATOM 1252 C CA . LEU A 1 161 ? 8.074 -12.605 -55.005 1.00 27.02 161 LEU A CA 1
ATOM 1253 C C . LEU A 1 161 ? 7.475 -12.162 -56.328 1.00 26.24 161 LEU A C 1
ATOM 1254 O O . LEU A 1 161 ? 6.323 -12.485 -56.584 1.00 28.14 161 LEU A O 1
ATOM 1259 N N . ALA A 1 162 ? 8.201 -11.362 -57.111 1.00 22.76 162 ALA A N 1
ATOM 1260 C CA . ALA A 1 162 ? 7.656 -10.799 -58.352 1.00 24.87 162 ALA A CA 1
ATOM 1261 C C . ALA A 1 162 ? 8.032 -11.584 -59.610 1.00 26.83 162 ALA A C 1
ATOM 1262 O O . ALA A 1 162 ? 7.644 -11.169 -60.708 1.00 27.56 162 ALA A O 1
ATOM 1264 N N . GLY A 1 163 ? 8.753 -12.701 -59.454 1.00 28.07 163 GLY A N 1
ATOM 1265 C CA . GLY A 1 163 ? 9.187 -13.503 -60.596 1.00 30.47 163 GLY A CA 1
ATOM 1266 C C . GLY A 1 163 ? 10.524 -14.172 -60.306 1.00 30.76 163 GLY A C 1
ATOM 1267 O O . GLY A 1 163 ? 10.847 -14.488 -59.134 1.00 28.63 163 GLY A O 1
ATOM 1268 N N . GLU A 1 164 ? 11.337 -14.300 -61.347 1.00 30.43 164 GLU A N 1
ATOM 1269 C CA . GLU A 1 164 ? 12.576 -15.052 -61.262 1.00 33.90 164 GLU A CA 1
ATOM 1270 C C . GLU A 1 164 ? 13.734 -14.292 -60.600 1.00 29.89 164 GLU A C 1
ATOM 1271 O O . GLU A 1 164 ? 14.663 -14.923 -60.142 1.00 27.33 164 GLU A O 1
ATOM 1277 N N . THR A 1 165 ? 13.626 -12.974 -60.456 1.00 26.62 165 THR A N 1
ATOM 1278 C CA . THR A 1 165 ? 14.736 -12.146 -59.945 1.00 27.43 165 THR A CA 1
ATOM 1279 C C . THR A 1 165 ? 14.346 -11.284 -58.746 1.00 25.76 165 THR A C 1
ATOM 1280 O O . THR A 1 165 ? 13.162 -10.953 -58.534 1.00 26.75 165 THR A O 1
ATOM 1284 N N . PHE A 1 166 ? 15.356 -10.920 -57.970 1.00 26.71 166 PHE A N 1
ATOM 1285 C CA . PHE A 1 166 ? 15.238 -10.036 -56.813 1.00 28.46 166 PHE A CA 1
ATOM 1286 C C . PHE A 1 166 ? 14.843 -8.653 -57.308 1.00 25.43 166 PHE A C 1
ATOM 1287 O O . PHE A 1 166 ? 15.425 -8.113 -58.273 1.00 24.71 166 PHE A O 1
ATOM 1295 N N . THR A 1 167 ? 13.822 -8.104 -56.700 1.00 21.38 167 THR A N 1
ATOM 1296 C CA . THR A 1 167 ? 13.336 -6.751 -57.071 1.00 21.19 167 THR A CA 1
ATOM 1297 C C . THR A 1 167 ? 13.031 -5.919 -55.825 1.00 20.40 167 THR A C 1
ATOM 1298 O O . THR A 1 167 ? 13.173 -6.389 -54.705 1.00 19.82 167 THR A O 1
ATOM 1302 N N . LEU A 1 168 ? 12.579 -4.678 -56.047 1.00 21.01 168 LEU A N 1
ATOM 1303 C CA . LEU A 1 168 ? 12.039 -3.846 -54.970 1.00 21.66 168 LEU A CA 1
ATOM 1304 C C . LEU A 1 168 ? 11.055 -4.597 -54.072 1.00 20.44 168 LEU A C 1
ATOM 1305 O O . LEU A 1 168 ? 11.005 -4.332 -52.888 1.00 19.44 168 LEU A O 1
ATOM 1310 N N . THR A 1 169 ? 10.203 -5.434 -54.660 1.00 22.18 169 THR A N 1
ATOM 1311 C CA . THR A 1 169 ? 9.199 -6.167 -53.857 1.00 22.68 169 THR A CA 1
ATOM 1312 C C . THR A 1 169 ? 9.876 -6.893 -52.707 1.00 21.32 169 THR A C 1
ATOM 1313 O O . THR A 1 169 ? 9.446 -6.788 -51.548 1.00 22.27 169 THR A O 1
ATOM 1317 N N . ASP A 1 170 ? 10.999 -7.534 -53.002 1.00 21.59 170 ASP A N 1
ATOM 1318 C CA . ASP A 1 170 ? 11.743 -8.244 -51.977 1.00 22.61 170 ASP A CA 1
ATOM 1319 C C . ASP A 1 170 ? 12.464 -7.294 -51.087 1.00 21.22 170 ASP A C 1
ATOM 1320 O O . ASP A 1 170 ? 12.409 -7.396 -49.855 1.00 21.61 170 ASP A O 1
ATOM 1325 N N . LEU A 1 171 ? 13.120 -6.327 -51.693 1.00 21.61 171 LEU A N 1
ATOM 1326 C CA . LEU A 1 171 ? 13.990 -5.402 -50.925 1.00 20.94 171 LEU A CA 1
ATOM 1327 C C . LEU A 1 171 ? 13.244 -4.704 -49.821 1.00 19.77 171 LEU A C 1
ATOM 1328 O O . LEU A 1 171 ? 13.764 -4.519 -48.705 1.00 19.42 171 LEU A O 1
ATOM 1333 N N . HIS A 1 172 ? 12.024 -4.283 -50.136 1.00 18.70 172 HIS A N 1
ATOM 1334 C CA . HIS A 1 172 ? 11.239 -3.512 -49.138 1.00 19.73 172 HIS A CA 1
ATOM 1335 C C . HIS A 1 172 ? 11.008 -4.234 -47.831 1.00 20.56 172 HIS A C 1
ATOM 1336 O O . HIS A 1 172 ? 10.761 -3.599 -46.827 1.00 20.15 172 HIS A O 1
ATOM 1343 N N . HIS A 1 173 ? 11.017 -5.570 -47.867 1.00 18.24 173 HIS A N 1
ATOM 1344 C CA . HIS A 1 173 ? 10.838 -6.352 -46.672 1.00 18.77 173 HIS A CA 1
ATOM 1345 C C . HIS A 1 173 ? 12.055 -6.459 -45.780 1.00 20.14 173 HIS A C 1
ATOM 1346 O O . HIS A 1 173 ? 11.925 -6.894 -44.619 1.00 20.61 173 HIS A O 1
ATOM 1353 N N . ILE A 1 174 ? 13.231 -6.185 -46.321 1.00 19.58 174 ILE A N 1
ATOM 1354 C CA . ILE A 1 174 ? 14.447 -6.619 -45.652 1.00 21.75 174 ILE A CA 1
ATOM 1355 C C . ILE A 1 174 ? 14.616 -6.048 -44.259 1.00 22.27 174 ILE A C 1
ATOM 1356 O O . ILE A 1 174 ? 14.871 -6.811 -43.306 1.00 23.32 174 ILE A O 1
ATOM 1361 N N . PRO A 1 175 ? 14.463 -4.747 -44.099 1.00 21.14 175 PRO A N 1
ATOM 1362 C CA . PRO A 1 175 ? 14.750 -4.225 -42.760 1.00 21.78 175 PRO A CA 1
ATOM 1363 C C . PRO A 1 175 ? 13.865 -4.712 -41.669 1.00 20.88 175 PRO A C 1
ATOM 1364 O O . PRO A 1 175 ? 14.343 -4.967 -40.548 1.00 20.77 175 PRO A O 1
ATOM 1368 N N . ALA A 1 176 ? 12.571 -4.802 -41.931 1.00 19.99 176 ALA A N 1
ATOM 1369 C CA . ALA A 1 176 ? 11.667 -5.350 -40.917 1.00 19.91 176 ALA A CA 1
ATOM 1370 C C . ALA A 1 176 ? 12.073 -6.790 -40.601 1.00 20.24 176 ALA A C 1
ATOM 1371 O O . ALA A 1 176 ? 12.021 -7.185 -39.451 1.00 20.81 176 ALA A O 1
ATOM 1373 N N . ILE A 1 177 ? 12.391 -7.562 -41.626 1.00 21.71 177 ILE A N 1
ATOM 1374 C CA . ILE A 1 177 ? 12.752 -8.963 -41.411 1.00 21.09 177 ILE A CA 1
ATOM 1375 C C . ILE A 1 177 ? 14.056 -9.083 -40.598 1.00 24.00 177 ILE A C 1
ATOM 1376 O O . ILE A 1 177 ? 14.135 -9.886 -39.683 1.00 26.27 177 ILE A O 1
ATOM 1381 N N . GLN A 1 178 ? 15.046 -8.229 -40.858 1.00 23.57 178 GLN A N 1
ATOM 1382 C CA . GLN A 1 178 ? 16.290 -8.207 -40.039 1.00 25.13 178 GLN A CA 1
ATOM 1383 C C . GLN A 1 178 ? 15.961 -8.061 -38.548 1.00 23.86 178 GLN A C 1
ATOM 1384 O O . GLN A 1 178 ? 16.503 -8.739 -37.725 1.00 25.36 178 GLN A O 1
ATOM 1390 N N . TYR A 1 179 ? 15.048 -7.160 -38.199 1.00 20.44 179 TYR A N 1
ATOM 1391 C CA . TYR A 1 179 ? 14.678 -6.986 -36.837 1.00 21.22 179 TYR A CA 1
ATOM 1392 C C . TYR A 1 179 ? 13.898 -8.181 -36.288 1.00 24.84 179 TYR A C 1
ATOM 1393 O O . TYR A 1 179 ? 14.188 -8.644 -35.172 1.00 22.86 179 TYR A O 1
ATOM 1402 N N . LEU A 1 180 ? 12.948 -8.700 -37.064 1.00 22.95 180 LEU A N 1
ATOM 1403 C CA . LEU A 1 180 ? 12.103 -9.802 -36.579 1.00 24.79 180 LEU A CA 1
ATOM 1404 C C . LEU A 1 180 ? 12.881 -11.094 -36.372 1.00 23.39 180 LEU A C 1
ATOM 1405 O O . LEU A 1 180 ? 12.528 -11.848 -35.482 1.00 27.86 180 LEU A O 1
ATOM 1410 N N . LEU A 1 181 ? 13.928 -11.310 -37.152 1.00 29.00 181 LEU A N 1
ATOM 1411 C CA . LEU A 1 181 ? 14.846 -12.434 -36.934 1.00 29.88 181 LEU A CA 1
ATOM 1412 C C . LEU A 1 181 ? 15.499 -12.422 -35.547 1.00 33.53 181 LEU A C 1
ATOM 1413 O O . LEU A 1 181 ? 15.944 -13.453 -35.103 1.00 32.13 181 LEU A O 1
ATOM 1418 N N . GLY A 1 182 ? 15.603 -11.263 -34.897 1.00 33.53 182 GLY A N 1
ATOM 1419 C CA . GLY A 1 182 ? 16.091 -11.172 -33.512 1.00 32.46 182 GLY A CA 1
ATOM 1420 C C . GLY A 1 182 ? 15.019 -11.338 -32.450 1.00 33.47 182 GLY A C 1
ATOM 1421 O O . GLY A 1 182 ? 15.260 -11.007 -31.292 1.00 33.25 182 GLY A O 1
ATOM 1422 N N . THR A 1 183 ? 13.813 -11.783 -32.824 1.00 25.71 183 THR A N 1
ATOM 1423 C CA . THR A 1 183 ? 12.738 -11.955 -31.897 1.00 27.22 183 THR A CA 1
ATOM 1424 C C . THR A 1 183 ? 12.219 -13.398 -32.034 1.00 24.31 183 THR A C 1
ATOM 1425 O O . THR A 1 183 ? 12.534 -14.088 -33.022 1.00 25.89 183 THR A O 1
ATOM 1429 N N . PRO A 1 184 ? 11.329 -13.810 -31.112 1.00 29.09 184 PRO A N 1
ATOM 1430 C CA . PRO A 1 184 ? 10.703 -15.144 -31.285 1.00 31.57 184 PRO A CA 1
ATOM 1431 C C . PRO A 1 184 ? 9.806 -15.258 -32.535 1.00 37.23 184 PRO A C 1
ATOM 1432 O O . PRO A 1 184 ? 9.551 -16.397 -33.020 1.00 39.06 184 PRO A O 1
ATOM 1436 N N . THR A 1 185 ? 9.445 -14.111 -33.154 1.00 29.07 185 THR A N 1
ATOM 1437 C CA . THR A 1 185 ? 8.719 -14.154 -34.442 1.00 25.87 185 THR A CA 1
ATOM 1438 C C . THR A 1 185 ? 9.470 -14.843 -35.578 1.00 24.94 185 THR A C 1
ATOM 1439 O O . THR A 1 185 ? 8.878 -15.296 -36.591 1.00 25.22 185 THR A O 1
ATOM 1443 N N . LYS A 1 186 ? 10.780 -15.001 -35.422 1.00 25.56 186 LYS A N 1
ATOM 1444 C CA . LYS A 1 186 ? 11.618 -15.754 -36.342 1.00 25.76 186 LYS A CA 1
ATOM 1445 C C . LYS A 1 186 ? 11.064 -17.123 -36.758 1.00 25.84 186 LYS A C 1
ATOM 1446 O O . LYS A 1 186 ? 11.220 -17.544 -37.927 1.00 25.83 186 LYS A O 1
ATOM 1452 N N . LYS A 1 187 ? 10.433 -17.815 -35.821 1.00 27.41 187 LYS A N 1
ATOM 1453 C CA . LYS A 1 187 ? 9.893 -19.162 -36.117 1.00 29.37 187 LYS A CA 1
ATOM 1454 C C . LYS A 1 187 ? 8.891 -19.152 -37.308 1.00 29.10 187 LYS A C 1
ATOM 1455 O O . LYS A 1 187 ? 8.770 -20.150 -37.988 1.00 32.20 187 LYS A O 1
ATOM 1461 N N . LEU A 1 188 ? 8.144 -18.049 -37.463 1.00 28.62 188 LEU A N 1
ATOM 1462 C CA . LEU A 1 188 ? 7.199 -17.898 -38.570 1.00 30.37 188 LEU A CA 1
ATOM 1463 C C . LEU A 1 188 ? 7.863 -17.985 -39.943 1.00 29.21 188 LEU A C 1
ATOM 1464 O O . LEU A 1 188 ? 7.338 -18.644 -40.872 1.00 29.87 188 LEU A O 1
ATOM 1469 N N . PHE A 1 189 ? 9.089 -17.453 -40.033 1.00 25.41 189 PHE A N 1
ATOM 1470 C CA . PHE A 1 189 ? 9.878 -17.533 -41.252 1.00 27.55 189 PHE A CA 1
ATOM 1471 C C . PHE A 1 189 ? 10.547 -18.916 -41.437 1.00 30.55 189 PHE A C 1
ATOM 1472 O O . PHE A 1 189 ? 10.459 -19.550 -42.521 1.00 31.72 189 PHE A O 1
ATOM 1480 N N . THR A 1 190 ? 11.110 -19.430 -40.338 1.00 25.35 190 THR A N 1
ATOM 1481 C CA . THR A 1 190 ? 11.871 -20.699 -40.413 1.00 30.38 190 THR A CA 1
ATOM 1482 C C . THR A 1 190 ? 10.955 -21.910 -40.667 1.00 27.80 190 THR A C 1
ATOM 1483 O O . THR A 1 190 ? 11.347 -22.856 -41.310 1.00 29.58 190 THR A O 1
ATOM 1487 N N . GLU A 1 191 ? 9.763 -21.909 -40.095 1.00 30.06 191 GLU A N 1
ATOM 1488 C CA . GLU A 1 191 ? 8.796 -23.047 -40.296 1.00 29.48 191 GLU A CA 1
ATOM 1489 C C . GLU A 1 191 ? 8.161 -23.157 -41.703 1.00 32.30 191 GLU A C 1
ATOM 1490 O O . GLU A 1 191 ? 7.453 -24.124 -41.987 1.00 32.21 191 GLU A O 1
ATOM 1496 N N . ARG A 1 192 ? 8.387 -22.178 -42.594 1.00 31.83 192 ARG A N 1
ATOM 1497 C CA . ARG A 1 192 ? 7.860 -22.216 -43.975 1.00 30.52 192 ARG A CA 1
ATOM 1498 C C . ARG A 1 192 ? 9.033 -22.305 -44.927 1.00 31.74 192 ARG A C 1
ATOM 1499 O O . ARG A 1 192 ? 9.755 -21.317 -45.093 1.00 31.15 192 ARG A O 1
ATOM 1507 N N . PRO A 1 193 ? 9.268 -23.481 -45.565 1.00 34.60 193 PRO A N 1
ATOM 1508 C CA . PRO A 1 193 ? 10.558 -23.725 -46.216 1.00 34.67 193 PRO A CA 1
ATOM 1509 C C . PRO A 1 193 ? 10.958 -22.802 -47.330 1.00 29.14 193 PRO A C 1
ATOM 1510 O O . PRO A 1 193 ? 12.118 -22.363 -47.368 1.00 29.69 193 PRO A O 1
ATOM 1514 N N . ARG A 1 194 ? 10.060 -22.452 -48.232 1.00 30.25 194 ARG A N 1
ATOM 1515 C CA . ARG A 1 194 ? 10.422 -21.444 -49.277 1.00 29.57 194 ARG A CA 1
ATOM 1516 C C . ARG A 1 194 ? 10.608 -20.018 -48.714 1.00 25.60 194 ARG A C 1
ATOM 1517 O O . ARG A 1 194 ? 11.523 -19.311 -49.139 1.00 28.20 194 ARG A O 1
ATOM 1525 N N . VAL A 1 195 ? 9.795 -19.632 -47.751 1.00 24.28 195 VAL A N 1
ATOM 1526 C CA . VAL A 1 195 ? 9.948 -18.316 -47.052 1.00 28.60 195 VAL A CA 1
ATOM 1527 C C . VAL A 1 195 ? 11.297 -18.290 -46.361 1.00 27.67 195 VAL A C 1
ATOM 1528 O O . VAL A 1 195 ? 12.015 -17.338 -46.455 1.00 26.94 195 VAL A O 1
ATOM 1532 N N . ASN A 1 196 ? 11.649 -19.400 -45.714 1.00 29.49 196 ASN A N 1
ATOM 1533 C CA . ASN A 1 196 ? 12.929 -19.504 -45.025 1.00 31.04 196 ASN A CA 1
ATOM 1534 C C . ASN A 1 196 ? 14.089 -19.319 -45.977 1.00 29.39 196 ASN A C 1
ATOM 1535 O O . ASN A 1 196 ? 15.018 -18.531 -45.710 1.00 28.76 196 ASN A O 1
ATOM 1540 N N . GLU A 1 197 ? 14.060 -20.023 -47.108 1.00 30.46 197 GLU A N 1
ATOM 1541 C CA . GLU A 1 197 ? 15.134 -19.871 -48.125 1.00 29.12 197 GLU A CA 1
ATOM 1542 C C . GLU A 1 197 ? 15.209 -18.443 -48.664 1.00 28.89 197 GLU A C 1
ATOM 1543 O O . GLU A 1 197 ? 16.276 -17.869 -48.831 1.00 28.96 197 GLU A O 1
ATOM 1549 N N . TRP A 1 198 ? 14.039 -17.875 -48.970 1.00 28.37 198 TRP A N 1
ATOM 1550 C CA . TRP A 1 198 ? 13.947 -16.491 -49.438 1.00 27.63 198 TRP A CA 1
ATOM 1551 C C . TRP A 1 198 ? 14.563 -15.502 -48.421 1.00 25.30 198 TRP A C 1
ATOM 1552 O O . TRP A 1 198 ? 15.337 -14.634 -48.781 1.00 29.32 198 TRP A O 1
ATOM 1563 N N . VAL A 1 199 ? 14.206 -15.651 -47.145 1.00 25.58 199 VAL A N 1
ATOM 1564 C CA . VAL A 1 199 ? 14.750 -14.806 -46.073 1.00 24.99 199 VAL A CA 1
ATOM 1565 C C . VAL A 1 199 ? 16.259 -14.937 -46.017 1.00 29.02 199 VAL A C 1
ATOM 1566 O O . VAL A 1 199 ? 16.957 -13.923 -45.907 1.00 25.52 199 VAL A O 1
ATOM 1570 N N . ALA A 1 200 ? 16.755 -16.189 -46.103 1.00 30.63 200 ALA A N 1
ATOM 1571 C CA . ALA A 1 200 ? 18.189 -16.442 -46.002 1.00 31.09 200 ALA A CA 1
ATOM 1572 C C . ALA A 1 200 ? 18.901 -15.749 -47.125 1.00 33.04 200 ALA A C 1
ATOM 1573 O O . ALA A 1 200 ? 19.927 -15.076 -46.897 1.00 36.46 200 ALA A O 1
ATOM 1575 N N . GLU A 1 201 ? 18.343 -15.845 -48.337 1.00 31.56 201 GLU A N 1
ATOM 1576 C CA . GLU A 1 201 ? 18.964 -15.180 -49.502 1.00 32.95 201 GLU A CA 1
ATOM 1577 C C . GLU A 1 201 ? 18.965 -13.657 -49.405 1.00 32.40 201 GLU A C 1
ATOM 1578 O O . GLU A 1 201 ? 19.992 -13.020 -49.645 1.00 32.34 201 GLU A O 1
ATOM 1584 N N . ILE A 1 202 ? 17.820 -13.061 -49.082 1.00 25.94 202 ILE A N 1
ATOM 1585 C CA . ILE A 1 202 ? 17.747 -11.584 -49.152 1.00 28.04 202 ILE A CA 1
ATOM 1586 C C . ILE A 1 202 ? 18.494 -10.912 -48.004 1.00 28.58 202 ILE A C 1
ATOM 1587 O O . ILE A 1 202 ? 19.067 -9.813 -48.222 1.00 29.69 202 ILE A O 1
ATOM 1592 N N . THR A 1 203 ? 18.546 -11.557 -46.831 1.00 25.57 203 THR A N 1
ATOM 1593 C CA . THR A 1 203 ? 19.272 -10.987 -45.681 1.00 28.16 203 THR A CA 1
ATOM 1594 C C . THR A 1 203 ? 20.798 -11.192 -45.766 1.00 32.72 203 THR A C 1
ATOM 1595 O O . THR A 1 203 ? 21.526 -10.474 -45.101 1.00 32.38 203 THR A O 1
ATOM 1599 N N . LYS A 1 204 ? 21.268 -12.145 -46.590 1.00 33.73 204 LYS A N 1
ATOM 1600 C CA . LYS A 1 204 ? 22.723 -12.399 -46.761 1.00 33.91 204 LYS A CA 1
ATOM 1601 C C . LYS A 1 204 ? 23.304 -11.542 -47.880 1.00 31.90 204 LYS A C 1
ATOM 1602 O O . LYS A 1 204 ? 24.497 -11.532 -48.071 1.00 34.98 204 LYS A O 1
ATOM 1604 N N . ARG A 1 205 ? 22.493 -10.810 -48.637 1.00 31.53 205 ARG A N 1
ATOM 1605 C CA . ARG A 1 205 ? 23.038 -9.919 -49.661 1.00 29.39 205 ARG A CA 1
ATOM 1606 C C . ARG A 1 205 ? 23.965 -8.888 -49.020 1.00 25.89 205 ARG A C 1
ATOM 1607 O O . ARG A 1 205 ? 23.667 -8.401 -47.943 1.00 24.13 205 ARG A O 1
ATOM 1615 N N . PRO A 1 206 ? 25.073 -8.543 -49.682 1.00 30.73 206 PRO A N 1
ATOM 1616 C CA . PRO A 1 206 ? 25.992 -7.527 -49.121 1.00 32.38 206 PRO A CA 1
ATOM 1617 C C . PRO A 1 206 ? 25.361 -6.185 -48.777 1.00 31.02 206 PRO A C 1
ATOM 1618 O O . PRO A 1 206 ? 25.684 -5.618 -47.739 1.00 35.19 206 PRO A O 1
ATOM 1622 N N . ALA A 1 207 ? 24.446 -5.688 -49.617 1.00 27.78 207 ALA A N 1
ATOM 1623 C CA . ALA A 1 207 ? 23.775 -4.423 -49.294 1.00 27.26 207 ALA A CA 1
ATOM 1624 C C . ALA A 1 207 ? 22.938 -4.530 -48.003 1.00 26.03 207 ALA A C 1
ATOM 1625 O O . ALA A 1 207 ? 22.838 -3.577 -47.232 1.00 25.19 207 ALA A O 1
ATOM 1627 N N . SER A 1 208 ? 22.343 -5.693 -47.769 1.00 23.40 208 SER A N 1
ATOM 1628 C CA . SER A 1 208 ? 21.574 -5.954 -46.556 1.00 24.13 208 SER A CA 1
ATOM 1629 C C . SER A 1 208 ? 22.469 -5.993 -45.345 1.00 24.57 208 SER A C 1
ATOM 1630 O O . SER A 1 208 ? 22.164 -5.353 -44.325 1.00 27.62 208 SER A O 1
ATOM 1633 N N . GLU A 1 209 ? 23.589 -6.698 -45.474 1.00 25.52 209 GLU A N 1
ATOM 1634 C CA . GLU A 1 209 ? 24.534 -6.798 -44.349 1.00 28.47 209 GLU A CA 1
ATOM 1635 C C . GLU A 1 209 ? 25.160 -5.456 -44.006 1.00 27.73 209 GLU A C 1
ATOM 1636 O O . GLU A 1 209 ? 25.354 -5.176 -42.825 1.00 32.37 209 GLU A O 1
ATOM 1642 N N . LYS A 1 210 ? 25.368 -4.593 -44.995 1.00 27.81 210 LYS A N 1
ATOM 1643 C CA . LYS A 1 210 ? 25.925 -3.241 -44.736 1.00 29.42 210 LYS A CA 1
ATOM 1644 C C . LYS A 1 210 ? 25.107 -2.386 -43.774 1.00 30.05 210 LYS A C 1
ATOM 1645 O O . LYS A 1 210 ? 25.676 -1.527 -43.130 1.00 26.60 210 LYS A O 1
ATOM 1651 N N . VAL A 1 211 ? 23.775 -2.570 -43.694 1.00 28.59 211 VAL A N 1
ATOM 1652 C CA . VAL A 1 211 ? 22.953 -1.630 -42.894 1.00 29.47 211 VAL A CA 1
ATOM 1653 C C . VAL A 1 211 ? 22.636 -2.206 -41.531 1.00 33.74 211 VAL A C 1
ATOM 1654 O O . VAL A 1 211 ? 22.032 -1.535 -40.718 1.00 37.55 211 VAL A O 1
ATOM 1658 N N . GLN A 1 212 ? 23.051 -3.449 -41.297 1.00 40.25 212 GLN A N 1
ATOM 1659 C CA . GLN A 1 212 ? 22.533 -4.301 -40.228 1.00 47.16 212 GLN A CA 1
ATOM 1660 C C . GLN A 1 212 ? 23.079 -3.917 -38.887 1.00 57.03 212 GLN A C 1
ATOM 1661 O O . GLN A 1 212 ? 24.184 -3.427 -38.791 1.00 50.77 212 GLN A O 1
ATOM 1668 N N . GLY B 1 3 ? -10.952 -9.371 -72.711 1.00 48.64 3 GLY B N 1
ATOM 1669 C CA . GLY B 1 3 ? -11.132 -7.938 -72.307 1.00 42.44 3 GLY B CA 1
ATOM 1670 C C . GLY B 1 3 ? -10.855 -7.649 -70.822 1.00 37.82 3 GLY B C 1
ATOM 1671 O O . GLY B 1 3 ? -10.237 -8.436 -70.114 1.00 34.92 3 GLY B O 1
ATOM 1672 N N . ILE B 1 4 ? -11.318 -6.496 -70.356 1.00 30.53 4 ILE B N 1
ATOM 1673 C CA . ILE B 1 4 ? -11.069 -6.064 -69.019 1.00 28.68 4 ILE B CA 1
ATOM 1674 C C . ILE B 1 4 ? -12.222 -6.407 -68.117 1.00 26.76 4 ILE B C 1
ATOM 1675 O O . ILE B 1 4 ? -13.377 -6.056 -68.408 1.00 30.96 4 ILE B O 1
ATOM 1680 N N . LYS B 1 5 ? -11.917 -7.004 -66.981 1.00 24.15 5 LYS B N 1
ATOM 1681 C CA . LYS B 1 5 ? -12.920 -7.214 -65.949 1.00 27.05 5 LYS B CA 1
ATOM 1682 C C . LYS B 1 5 ? -12.461 -6.716 -64.588 1.00 26.04 5 LYS B C 1
ATOM 1683 O O . LYS B 1 5 ? -11.290 -6.916 -64.217 1.00 27.65 5 LYS B O 1
ATOM 1689 N N . VAL B 1 6 ? -13.381 -6.144 -63.823 1.00 27.22 6 VAL B N 1
ATOM 1690 C CA . VAL B 1 6 ? -13.138 -5.717 -62.462 1.00 27.71 6 VAL B CA 1
ATOM 1691 C C . VAL B 1 6 ? -14.027 -6.593 -61.606 1.00 30.53 6 VAL B C 1
ATOM 1692 O O . VAL B 1 6 ? -15.244 -6.647 -61.822 1.00 28.25 6 VAL B O 1
ATOM 1696 N N . PHE B 1 7 ? -13.440 -7.238 -60.599 1.00 27.54 7 PHE B N 1
ATOM 1697 C CA . PHE B 1 7 ? -14.197 -8.051 -59.656 1.00 26.94 7 PHE B CA 1
ATOM 1698 C C . PHE B 1 7 ? -14.280 -7.298 -58.384 1.00 26.67 7 PHE B C 1
ATOM 1699 O O . PHE B 1 7 ? -13.298 -7.158 -57.664 1.00 26.91 7 PHE B O 1
ATOM 1707 N N . GLY B 1 8 ? -15.446 -6.798 -58.084 1.00 25.94 8 GLY B N 1
ATOM 1708 C CA . GLY B 1 8 ? -15.587 -5.856 -56.985 1.00 27.91 8 GLY B CA 1
ATOM 1709 C C . GLY B 1 8 ? -17.010 -5.521 -56.683 1.00 29.12 8 GLY B C 1
ATOM 1710 O O . GLY B 1 8 ? -17.958 -6.226 -57.090 1.00 29.59 8 GLY B O 1
ATOM 1711 N N . HIS B 1 9 ? -17.173 -4.420 -55.982 1.00 26.16 9 HIS B N 1
ATOM 1712 C CA . HIS B 1 9 ? -18.451 -3.965 -55.566 1.00 27.64 9 HIS B CA 1
ATOM 1713 C C . HIS B 1 9 ? -18.573 -2.471 -55.823 1.00 28.34 9 HIS B C 1
ATOM 1714 O O . HIS B 1 9 ? -17.647 -1.723 -55.513 1.00 26.40 9 HIS B O 1
ATOM 1721 N N . PRO B 1 10 ? -19.718 -2.027 -56.354 1.00 28.31 10 PRO B N 1
ATOM 1722 C CA . PRO B 1 10 ? -19.767 -0.641 -56.862 1.00 30.01 10 PRO B CA 1
ATOM 1723 C C . PRO B 1 10 ? -19.746 0.455 -55.792 1.00 28.76 10 PRO B C 1
ATOM 1724 O O . PRO B 1 10 ? -19.407 1.590 -56.067 1.00 34.49 10 PRO B O 1
ATOM 1728 N N . ALA B 1 11 ? -20.106 0.116 -54.577 1.00 27.28 11 ALA B N 1
ATOM 1729 C CA . ALA B 1 11 ? -19.968 0.985 -53.433 1.00 34.34 11 ALA B CA 1
ATOM 1730 C C . ALA B 1 11 ? -18.543 1.059 -52.790 1.00 28.89 11 ALA B C 1
ATOM 1731 O O . ALA B 1 11 ? -18.268 1.963 -52.016 1.00 32.63 11 ALA B O 1
ATOM 1733 N N . SER B 1 12 ? -17.695 0.087 -53.103 1.00 27.61 12 SER B N 1
ATOM 1734 C CA . SER B 1 12 ? -16.375 -0.049 -52.469 1.00 30.31 12 SER B CA 1
ATOM 1735 C C . SER B 1 12 ? -15.443 1.089 -52.917 1.00 26.57 12 SER B C 1
ATOM 1736 O O . SER B 1 12 ? -15.302 1.362 -54.109 1.00 24.39 12 SER B O 1
ATOM 1739 N N . ILE B 1 13 ? -14.816 1.746 -51.939 1.00 26.07 13 ILE B N 1
ATOM 1740 C CA . ILE B 1 13 ? -13.867 2.822 -52.235 1.00 24.06 13 ILE B CA 1
ATOM 1741 C C . ILE B 1 13 ? -12.768 2.323 -53.161 1.00 23.44 13 ILE B C 1
ATOM 1742 O O . ILE B 1 13 ? -12.424 2.971 -54.163 1.00 23.16 13 ILE B O 1
ATOM 1747 N N . ALA B 1 14 ? -12.196 1.157 -52.857 1.00 25.54 14 ALA B N 1
ATOM 1748 C CA . ALA B 1 14 ? -11.084 0.642 -53.641 1.00 22.78 14 ALA B CA 1
ATOM 1749 C C . ALA B 1 14 ? -11.522 0.204 -55.057 1.00 23.25 14 ALA B C 1
ATOM 1750 O O . ALA B 1 14 ? -10.778 0.396 -56.033 1.00 24.21 14 ALA B O 1
ATOM 1752 N N . THR B 1 15 ? -12.736 -0.347 -55.171 1.00 20.32 15 THR B N 1
ATOM 1753 C CA . THR B 1 15 ? -13.245 -0.672 -56.456 1.00 19.63 15 THR B CA 1
ATOM 1754 C C . THR B 1 15 ? -13.446 0.580 -57.296 1.00 20.72 15 THR B C 1
ATOM 1755 O O . THR B 1 15 ? -13.090 0.611 -58.478 1.00 23.40 15 THR B O 1
ATOM 1759 N N . ARG B 1 16 ? -14.025 1.608 -56.687 1.00 25.58 16 ARG B N 1
ATOM 1760 C CA . ARG B 1 16 ? -14.253 2.888 -57.387 1.00 24.55 16 ARG B CA 1
ATOM 1761 C C . ARG B 1 16 ? -13.001 3.534 -57.921 1.00 23.64 16 ARG B C 1
ATOM 1762 O O . ARG B 1 16 ? -13.046 4.153 -58.974 1.00 25.18 16 ARG B O 1
ATOM 1770 N N . ARG B 1 17 ? -11.869 3.381 -57.228 1.00 24.65 17 ARG B N 1
ATOM 1771 C CA . ARG B 1 17 ? -10.588 3.898 -57.718 1.00 23.99 17 ARG B CA 1
ATOM 1772 C C . ARG B 1 17 ? -10.272 3.356 -59.071 1.00 25.43 17 ARG B C 1
ATOM 1773 O O . ARG B 1 17 ? -9.871 4.092 -59.947 1.00 23.33 17 ARG B O 1
ATOM 1781 N N . VAL B 1 18 ? -10.428 2.045 -59.209 1.00 22.64 18 VAL B N 1
ATOM 1782 C CA . VAL B 1 18 ? -10.151 1.370 -60.459 1.00 23.08 18 VAL B CA 1
ATOM 1783 C C . VAL B 1 18 ? -11.187 1.784 -61.534 1.00 23.26 18 VAL B C 1
ATOM 1784 O O . VAL B 1 18 ? -10.789 2.127 -62.649 1.00 23.03 18 VAL B O 1
ATOM 1788 N N . LEU B 1 19 ? -12.461 1.810 -61.163 1.00 22.08 19 LEU B N 1
ATOM 1789 C CA . LEU B 1 19 ? -13.543 2.224 -62.094 1.00 23.38 19 LEU B CA 1
ATOM 1790 C C . LEU B 1 19 ? -13.313 3.630 -62.653 1.00 24.84 19 LEU B C 1
ATOM 1791 O O . LEU B 1 19 ? -13.412 3.833 -63.883 1.00 24.28 19 LEU B O 1
ATOM 1796 N N . ILE B 1 20 ? -12.902 4.554 -61.777 1.00 22.08 20 ILE B N 1
ATOM 1797 C CA . ILE B 1 20 ? -12.627 5.916 -62.222 1.00 24.14 20 ILE B CA 1
ATOM 1798 C C . ILE B 1 20 ? -11.521 5.908 -63.266 1.00 22.10 20 ILE B C 1
ATOM 1799 O O . ILE B 1 20 ? -11.633 6.599 -64.285 1.00 21.88 20 ILE B O 1
ATOM 1804 N N . ALA B 1 21 ? -10.425 5.208 -62.990 1.00 21.43 21 ALA B N 1
ATOM 1805 C CA . ALA B 1 21 ? -9.296 5.171 -63.899 1.00 21.71 21 ALA B CA 1
ATOM 1806 C C . ALA B 1 21 ? -9.693 4.586 -65.277 1.00 24.18 21 ALA B C 1
ATOM 1807 O O . ALA B 1 21 ? -9.237 5.078 -66.313 1.00 22.12 21 ALA B O 1
ATOM 1809 N N . LEU B 1 22 ? -10.538 3.547 -65.276 1.00 23.53 22 LEU B N 1
ATOM 1810 C CA . LEU B 1 22 ? -10.997 2.974 -66.511 1.00 25.72 22 LEU B CA 1
ATOM 1811 C C . LEU B 1 22 ? -11.842 3.975 -67.335 1.00 23.95 22 LEU B C 1
ATOM 1812 O O . LEU B 1 22 ? -11.596 4.108 -68.532 1.00 25.39 22 LEU B O 1
ATOM 1817 N N . HIS B 1 23 ? -12.798 4.647 -66.692 1.00 24.52 23 HIS B N 1
ATOM 1818 C CA . HIS B 1 23 ? -13.612 5.689 -67.326 1.00 27.69 23 HIS B CA 1
ATOM 1819 C C . HIS B 1 23 ? -12.762 6.867 -67.829 1.00 27.90 23 HIS B C 1
ATOM 1820 O O . HIS B 1 23 ? -12.997 7.337 -68.920 1.00 26.72 23 HIS B O 1
ATOM 1827 N N . GLU B 1 24 ? -11.717 7.256 -67.094 1.00 25.87 24 GLU B N 1
ATOM 1828 C CA . GLU B 1 24 ? -10.768 8.287 -67.561 1.00 24.91 24 GLU B CA 1
ATOM 1829 C C . GLU B 1 24 ? -10.039 7.924 -68.814 1.00 23.66 24 GLU B C 1
ATOM 1830 O O . GLU B 1 24 ? -9.767 8.757 -69.619 1.00 24.00 24 GLU B O 1
ATOM 1836 N N . LYS B 1 25 ? -9.777 6.630 -69.023 1.00 24.75 25 LYS B N 1
ATOM 1837 C CA . LYS B 1 25 ? -9.196 6.122 -70.230 1.00 24.26 25 LYS B CA 1
ATOM 1838 C C . LYS B 1 25 ? -10.198 5.726 -71.366 1.00 25.20 25 LYS B C 1
ATOM 1839 O O . LYS B 1 25 ? -9.791 5.184 -72.405 1.00 29.92 25 LYS B O 1
ATOM 1845 N N . ASN B 1 26 ? -11.479 5.965 -71.139 1.00 27.93 26 ASN B N 1
ATOM 1846 C CA . ASN B 1 26 ? -12.562 5.568 -72.048 1.00 28.88 26 ASN B CA 1
ATOM 1847 C C . ASN B 1 26 ? -12.488 4.089 -72.386 1.00 33.28 26 ASN B C 1
ATOM 1848 O O . ASN B 1 26 ? -12.770 3.685 -73.522 1.00 32.31 26 ASN B O 1
ATOM 1853 N N . LEU B 1 27 ? -12.144 3.263 -71.408 1.00 30.24 27 LEU B N 1
ATOM 1854 C CA . LEU B 1 27 ? -12.068 1.837 -71.666 1.00 30.19 27 LEU B CA 1
ATOM 1855 C C . LEU B 1 27 ? -13.394 1.154 -71.430 1.00 29.88 27 LEU B C 1
ATOM 1856 O O . LEU B 1 27 ? -14.182 1.497 -70.501 1.00 37.97 27 LEU B O 1
ATOM 1861 N N . ASP B 1 28 ? -13.645 0.127 -72.240 1.00 31.24 28 ASP B N 1
ATOM 1862 C CA . ASP B 1 28 ? -14.770 -0.806 -71.986 1.00 32.32 28 ASP B CA 1
ATOM 1863 C C . ASP B 1 28 ? -14.344 -1.854 -70.980 1.00 32.19 28 ASP B C 1
ATOM 1864 O O . ASP B 1 28 ? -13.211 -2.295 -71.015 1.00 35.27 28 ASP B O 1
ATOM 1869 N N . PHE B 1 29 ? -15.251 -2.249 -70.115 1.00 27.02 29 PHE B N 1
ATOM 1870 C CA . PHE B 1 29 ? -14.962 -3.299 -69.189 1.00 30.59 29 PHE B CA 1
ATOM 1871 C C . PHE B 1 29 ? -16.234 -3.837 -68.598 1.00 31.17 29 PHE B C 1
ATOM 1872 O O . PHE B 1 29 ? -17.290 -3.209 -68.692 1.00 28.55 29 PHE B O 1
ATOM 1880 N N . GLU B 1 30 ? -16.113 -4.981 -67.899 1.00 28.94 30 GLU B N 1
ATOM 1881 C CA . GLU B 1 30 ? -17.232 -5.542 -67.176 1.00 28.75 30 GLU B CA 1
ATOM 1882 C C . GLU B 1 30 ? -16.943 -5.453 -65.662 1.00 28.79 30 GLU B C 1
ATOM 1883 O O . GLU B 1 30 ? -15.864 -5.834 -65.242 1.00 31.99 30 GLU B O 1
ATOM 1889 N N . LEU B 1 31 ? -17.913 -5.015 -64.871 1.00 29.74 31 LEU B N 1
ATOM 1890 C CA . LEU B 1 31 ? -17.845 -5.044 -63.405 1.00 31.44 31 LEU B CA 1
ATOM 1891 C C . LEU B 1 31 ? -18.563 -6.299 -62.940 1.00 33.21 31 LEU B C 1
ATOM 1892 O O . LEU B 1 31 ? -19.777 -6.423 -63.126 1.00 32.53 31 LEU B O 1
ATOM 1897 N N . VAL B 1 32 ? -17.797 -7.270 -62.445 1.00 31.37 32 VAL B N 1
ATOM 1898 C CA . VAL B 1 32 ? -18.357 -8.554 -62.009 1.00 27.44 32 VAL B CA 1
ATOM 1899 C C . VAL B 1 32 ? -18.571 -8.377 -60.535 1.00 31.15 32 VAL B C 1
ATOM 1900 O O . VAL B 1 32 ? -17.595 -8.150 -59.776 1.00 28.49 32 VAL B O 1
ATOM 1904 N N . HIS B 1 33 ? -19.835 -8.427 -60.115 1.00 28.16 33 HIS B N 1
ATOM 1905 C CA A HIS B 1 33 ? -20.174 -8.111 -58.734 0.50 28.92 33 HIS B CA 1
ATOM 1906 C CA B HIS B 1 33 ? -20.199 -8.125 -58.770 0.50 28.03 33 HIS B CA 1
ATOM 1907 C C . HIS B 1 33 ? -19.682 -9.171 -57.780 1.00 31.10 33 HIS B C 1
ATOM 1908 O O . HIS B 1 33 ? -19.853 -10.353 -58.020 1.00 25.92 33 HIS B O 1
ATOM 1921 N N . VAL B 1 34 ? -19.036 -8.721 -56.705 1.00 27.91 34 VAL B N 1
ATOM 1922 C CA . VAL B 1 34 ? -18.642 -9.554 -55.602 1.00 30.95 34 VAL B CA 1
ATOM 1923 C C . VAL B 1 34 ? -19.521 -9.150 -54.418 1.00 30.24 34 VAL B C 1
ATOM 1924 O O . VAL B 1 34 ? -19.501 -7.999 -53.953 1.00 33.07 34 VAL B O 1
ATOM 1928 N N . GLU B 1 35 ? -20.274 -10.110 -53.904 1.00 29.10 35 GLU B N 1
ATOM 1929 C CA . GLU B 1 35 ? -21.255 -9.844 -52.870 1.00 34.45 35 GLU B CA 1
ATOM 1930 C C . GLU B 1 35 ? -20.649 -9.884 -51.463 1.00 34.22 35 GLU B C 1
ATOM 1931 O O . GLU B 1 35 ? -20.517 -10.954 -50.867 1.00 31.35 35 GLU B O 1
ATOM 1937 N N . LEU B 1 36 ? -20.226 -8.741 -50.961 1.00 31.63 36 LEU B N 1
ATOM 1938 C CA . LEU B 1 36 ? -19.452 -8.691 -49.715 1.00 37.02 36 LEU B CA 1
ATOM 1939 C C . LEU B 1 36 ? -20.312 -9.135 -48.556 1.00 36.74 36 LEU B C 1
ATOM 1940 O O . LEU B 1 36 ? -19.823 -9.850 -47.669 1.00 30.21 36 LEU B O 1
ATOM 1945 N N . LYS B 1 37 ? -21.597 -8.719 -48.568 1.00 38.18 37 LYS B N 1
ATOM 1946 C CA . LYS B 1 37 ? -22.555 -9.077 -47.477 1.00 37.49 37 LYS B CA 1
ATOM 1947 C C . LYS B 1 37 ? -22.665 -10.586 -47.328 1.00 34.88 37 LYS B C 1
ATOM 1948 O O . LYS B 1 37 ? -22.900 -11.043 -46.232 1.00 38.08 37 LYS B O 1
ATOM 1950 N N . ASP B 1 38 ? -22.460 -11.359 -48.393 1.00 35.00 38 ASP B N 1
ATOM 1951 C CA . ASP B 1 38 ? -22.449 -12.838 -48.307 1.00 37.13 38 ASP B CA 1
ATOM 1952 C C . ASP B 1 38 ? -21.053 -13.441 -48.130 1.00 37.07 38 ASP B C 1
ATOM 1953 O O . ASP B 1 38 ? -20.899 -14.656 -48.263 1.00 39.89 38 ASP B O 1
ATOM 1958 N N . GLY B 1 39 ? -20.042 -12.634 -47.823 1.00 32.88 39 GLY B N 1
ATOM 1959 C CA . GLY B 1 39 ? -18.670 -13.137 -47.739 1.00 33.58 39 GLY B CA 1
ATOM 1960 C C . GLY B 1 39 ? -18.079 -13.750 -48.984 1.00 32.15 39 GLY B C 1
ATOM 1961 O O . GLY B 1 39 ? -17.158 -14.593 -48.907 1.00 32.25 39 GLY B O 1
ATOM 1962 N N . GLU B 1 40 ? -18.548 -13.322 -50.159 1.00 30.87 40 GLU B N 1
ATOM 1963 C CA . GLU B 1 40 ? -18.036 -13.888 -51.410 1.00 31.77 40 GLU B CA 1
ATOM 1964 C C . GLU B 1 40 ? -16.535 -13.566 -51.656 1.00 30.70 40 GLU B C 1
ATOM 1965 O O . GLU B 1 40 ? -15.768 -14.383 -52.180 1.00 34.03 40 GLU B O 1
ATOM 1971 N N . HIS B 1 41 ? -16.099 -12.422 -51.163 1.00 27.90 41 HIS B N 1
ATOM 1972 C CA . HIS B 1 41 ? -14.632 -12.085 -51.091 1.00 29.94 41 HIS B CA 1
ATOM 1973 C C . HIS B 1 41 ? -13.733 -12.991 -50.231 1.00 30.64 41 HIS B C 1
ATOM 1974 O O . HIS B 1 41 ? -12.515 -12.959 -50.413 1.00 33.74 41 HIS B O 1
ATOM 1981 N N . LYS B 1 42 ? -14.319 -13.793 -49.350 1.00 30.52 42 LYS B N 1
ATOM 1982 C CA . LYS B 1 42 ? -13.564 -14.681 -48.496 1.00 35.31 42 LYS B CA 1
ATOM 1983 C C . LYS B 1 42 ? -13.749 -16.160 -48.867 1.00 40.05 42 LYS B C 1
ATOM 1984 O O . LYS B 1 42 ? -13.391 -17.012 -48.065 1.00 42.87 42 LYS B O 1
ATOM 1990 N N . LYS B 1 43 ? -14.253 -16.436 -50.072 1.00 38.89 43 LYS B N 1
ATOM 1991 C CA . LYS B 1 43 ? -14.502 -17.770 -50.569 1.00 40.19 43 LYS B CA 1
ATOM 1992 C C . LYS B 1 43 ? -13.831 -17.966 -51.913 1.00 46.34 43 LYS B C 1
ATOM 1993 O O . LYS B 1 43 ? -13.464 -16.994 -52.582 1.00 39.92 43 LYS B O 1
ATOM 1999 N N . GLU B 1 44 ? -13.645 -19.224 -52.316 1.00 41.01 44 GLU B N 1
ATOM 2000 C CA . GLU B 1 44 ? -13.334 -19.511 -53.712 1.00 49.19 44 GLU B CA 1
ATOM 2001 C C . GLU B 1 44 ? -14.593 -19.206 -54.522 1.00 52.43 44 GLU B C 1
ATOM 2002 O O . GLU B 1 44 ? -15.662 -19.241 -53.954 1.00 58.45 44 GLU B O 1
ATOM 2008 N N . PRO B 1 45 ? -14.505 -18.838 -55.804 1.00 45.70 45 PRO B N 1
ATOM 2009 C CA . PRO B 1 45 ? -13.269 -18.609 -56.522 1.00 41.55 45 PRO B CA 1
ATOM 2010 C C . PRO B 1 45 ? -12.642 -17.174 -56.372 1.00 37.45 45 PRO B C 1
ATOM 2011 O O . PRO B 1 45 ? -11.553 -16.957 -56.910 1.00 35.17 45 PRO B O 1
ATOM 2015 N N . PHE B 1 46 ? -13.250 -16.249 -55.622 1.00 37.70 46 PHE B N 1
ATOM 2016 C CA . PHE B 1 46 ? -12.600 -14.926 -55.444 1.00 32.17 46 PHE B CA 1
ATOM 2017 C C . PHE B 1 46 ? -11.178 -15.009 -54.849 1.00 33.66 46 PHE B C 1
ATOM 2018 O O . PHE B 1 46 ? -10.265 -14.346 -55.341 1.00 30.66 46 PHE B O 1
ATOM 2026 N N . LEU B 1 47 ? -10.972 -15.871 -53.838 1.00 33.95 47 LEU B N 1
ATOM 2027 C CA . LEU B 1 47 ? -9.642 -16.069 -53.246 1.00 32.07 47 LEU B CA 1
ATOM 2028 C C . LEU B 1 47 ? -8.586 -16.508 -54.205 1.00 33.15 47 LEU B C 1
ATOM 2029 O O . LEU B 1 47 ? -7.411 -16.268 -53.960 1.00 35.91 47 LEU B O 1
ATOM 2034 N N . SER B 1 48 ? -8.963 -17.157 -55.302 1.00 33.86 48 SER B N 1
ATOM 2035 C CA . SER B 1 48 ? -7.977 -17.512 -56.294 1.00 34.42 48 SER B CA 1
ATOM 2036 C C . SER B 1 48 ? -7.589 -16.308 -57.180 1.00 32.08 48 SER B C 1
ATOM 2037 O O . SER B 1 48 ? -6.514 -16.299 -57.809 1.00 34.10 48 SER B O 1
ATOM 2040 N N . ARG B 1 49 ? -8.376 -15.250 -57.135 1.00 26.03 49 ARG B N 1
ATOM 2041 C CA . ARG B 1 49 ? -7.957 -13.950 -57.754 1.00 28.43 49 ARG B CA 1
ATOM 2042 C C . ARG B 1 49 ? -7.189 -13.045 -56.793 1.00 29.72 49 ARG B C 1
ATOM 2043 O O . ARG B 1 49 ? -6.359 -12.256 -57.220 1.00 31.61 49 ARG B O 1
ATOM 2051 N N . ASN B 1 50 ? -7.560 -13.093 -55.512 1.00 27.61 50 ASN B N 1
ATOM 2052 C CA . ASN B 1 50 ? -6.859 -12.360 -54.483 1.00 23.51 50 ASN B CA 1
ATOM 2053 C C . ASN B 1 50 ? -6.847 -13.129 -53.179 1.00 24.61 50 ASN B C 1
ATOM 2054 O O . ASN B 1 50 ? -7.853 -13.193 -52.475 1.00 25.45 50 ASN B O 1
ATOM 2059 N N . PRO B 1 51 ? -5.698 -13.743 -52.843 1.00 27.37 51 PRO B N 1
ATOM 2060 C CA . PRO B 1 51 ? -5.637 -14.593 -51.664 1.00 27.42 51 PRO B CA 1
ATOM 2061 C C . PRO B 1 51 ? -5.805 -13.821 -50.383 1.00 26.49 51 PRO B C 1
ATOM 2062 O O . PRO B 1 51 ? -6.078 -14.443 -49.363 1.00 25.49 51 PRO B O 1
ATOM 2066 N N . PHE B 1 52 ? -5.698 -12.478 -50.419 1.00 25.38 52 PHE B N 1
ATOM 2067 C CA . PHE B 1 52 ? -6.008 -11.652 -49.261 1.00 23.63 52 PHE B CA 1
ATOM 2068 C C . PHE B 1 52 ? -7.488 -11.259 -49.139 1.00 24.28 52 PHE B C 1
ATOM 2069 O O . PHE B 1 52 ? -7.886 -10.710 -48.112 1.00 23.82 52 PHE B O 1
ATOM 2077 N N . GLY B 1 53 ? -8.326 -11.655 -50.086 1.00 25.73 53 GLY B N 1
ATOM 2078 C CA . GLY B 1 53 ? -9.775 -11.547 -49.874 1.00 25.97 53 GLY B CA 1
ATOM 2079 C C . GLY B 1 53 ? -10.263 -10.125 -49.788 1.00 25.21 53 GLY B C 1
ATOM 2080 O O . GLY B 1 53 ? -11.130 -9.795 -48.968 1.00 25.88 53 GLY B O 1
ATOM 2081 N N . GLN B 1 54 ? -9.682 -9.270 -50.620 1.00 25.10 54 GLN B N 1
ATOM 2082 C CA . GLN B 1 54 ? -10.147 -7.867 -50.712 1.00 26.71 54 GLN B CA 1
ATOM 2083 C C . GLN B 1 54 ? -10.465 -7.495 -52.141 1.00 25.83 54 GLN B C 1
ATOM 2084 O O . GLN B 1 54 ? -9.789 -7.908 -53.066 1.00 27.60 54 GLN B O 1
ATOM 2090 N N . VAL B 1 55 ? -11.553 -6.770 -52.302 1.00 23.19 55 VAL B N 1
ATOM 2091 C CA . VAL B 1 55 ? -11.898 -6.216 -53.592 1.00 22.89 55 VAL B CA 1
ATOM 2092 C C . VAL B 1 55 ? -11.174 -4.883 -53.813 1.00 21.96 55 VAL B C 1
ATOM 2093 O O . VAL B 1 55 ? -10.984 -4.165 -52.853 1.00 22.94 55 VAL B O 1
ATOM 2097 N N . PRO B 1 56 ? -10.826 -4.556 -55.051 1.00 21.46 56 PRO B N 1
ATOM 2098 C CA . PRO B 1 56 ? -11.099 -5.340 -56.251 1.00 20.25 56 PRO B CA 1
ATOM 2099 C C . PRO B 1 56 ? -10.018 -6.318 -56.663 1.00 24.50 56 PRO B C 1
ATOM 2100 O O . PRO B 1 56 ? -8.838 -6.186 -56.274 1.00 23.69 56 PRO B O 1
ATOM 2104 N N . ALA B 1 57 ? -10.403 -7.299 -57.453 1.00 23.56 57 ALA B N 1
ATOM 2105 C CA . ALA B 1 57 ? -9.450 -7.955 -58.318 1.00 25.99 57 ALA B CA 1
ATOM 2106 C C . ALA B 1 57 ? -9.710 -7.508 -59.739 1.00 26.39 57 ALA B C 1
ATOM 2107 O O . ALA B 1 57 ? -10.699 -6.807 -60.000 1.00 26.86 57 ALA B O 1
ATOM 2109 N N . PHE B 1 58 ? -8.832 -7.922 -60.657 1.00 23.92 58 PHE B N 1
ATOM 2110 C CA . PHE B 1 58 ? -8.819 -7.350 -62.001 1.00 27.06 58 PHE B CA 1
ATOM 2111 C C . PHE B 1 58 ? -8.217 -8.322 -62.980 1.00 27.54 58 PHE B C 1
ATOM 2112 O O . PHE B 1 58 ? -7.344 -9.073 -62.632 1.00 25.24 58 PHE B O 1
ATOM 2120 N N . GLU B 1 59 ? -8.680 -8.227 -64.235 1.00 28.22 59 GLU B N 1
ATOM 2121 C CA . GLU B 1 59 ? -8.169 -8.994 -65.357 1.00 32.20 59 GLU B CA 1
ATOM 2122 C C . GLU B 1 59 ? -8.119 -8.086 -66.568 1.00 30.93 59 GLU B C 1
ATOM 2123 O O . GLU B 1 59 ? -9.088 -7.362 -66.827 1.00 29.02 59 GLU B O 1
ATOM 2129 N N . ASP B 1 60 ? -7.048 -8.160 -67.326 1.00 31.51 60 ASP B N 1
ATOM 2130 C CA . ASP B 1 60 ? -6.970 -7.542 -68.638 1.00 31.40 60 ASP B CA 1
ATOM 2131 C C . ASP B 1 60 ? -6.418 -8.656 -69.510 1.00 28.60 60 ASP B C 1
ATOM 2132 O O . ASP B 1 60 ? -5.222 -8.911 -69.512 1.00 27.80 60 ASP B O 1
ATOM 2137 N N . GLY B 1 61 ? -7.303 -9.298 -70.274 1.00 32.98 61 GLY B N 1
ATOM 2138 C CA . GLY B 1 61 ? -6.950 -10.555 -70.994 1.00 30.81 61 GLY B CA 1
ATOM 2139 C C . GLY B 1 61 ? -6.405 -11.617 -70.043 1.00 26.84 61 GLY B C 1
ATOM 2140 O O . GLY B 1 61 ? -7.020 -11.914 -69.050 1.00 29.01 61 GLY B O 1
ATOM 2141 N N . ASP B 1 62 ? -5.193 -12.076 -70.293 1.00 29.06 62 ASP B N 1
ATOM 2142 C CA . ASP B 1 62 ? -4.543 -13.039 -69.394 1.00 35.28 62 ASP B CA 1
ATOM 2143 C C . ASP B 1 62 ? -3.928 -12.436 -68.138 1.00 35.09 62 ASP B C 1
ATOM 2144 O O . ASP B 1 62 ? -3.566 -13.183 -67.246 1.00 36.74 62 ASP B O 1
ATOM 2149 N N . LEU B 1 63 ? -3.772 -11.107 -68.068 1.00 35.28 63 LEU B N 1
ATOM 2150 C CA . LEU B 1 63 ? -3.139 -10.500 -66.914 1.00 30.73 63 LEU B CA 1
ATOM 2151 C C . LEU B 1 63 ? -4.102 -10.448 -65.754 1.00 29.79 63 LEU B C 1
ATOM 2152 O O . LEU B 1 63 ? -5.164 -9.835 -65.873 1.00 28.94 63 LEU B O 1
ATOM 2157 N N . LYS B 1 64 ? -3.713 -11.011 -64.604 1.00 27.45 64 LYS B N 1
ATOM 2158 C CA . LYS B 1 64 ? -4.538 -10.997 -63.406 1.00 30.55 64 LYS B CA 1
ATOM 2159 C C . LYS B 1 64 ? -3.895 -10.137 -62.295 1.00 29.66 64 LYS B C 1
ATOM 2160 O O . LYS B 1 64 ? -2.738 -10.322 -61.987 1.00 25.96 64 LYS B O 1
ATOM 2164 N N . LEU B 1 65 ? -4.651 -9.184 -61.766 1.00 24.32 65 LEU B N 1
ATOM 2165 C CA . LEU B 1 65 ? -4.110 -8.272 -60.777 1.00 25.67 65 LEU B CA 1
ATOM 2166 C C . LEU B 1 65 ? -5.040 -8.163 -59.610 1.00 23.25 65 LEU B C 1
ATOM 2167 O O . LEU B 1 65 ? -6.232 -8.482 -59.678 1.00 26.92 65 LEU B O 1
ATOM 2172 N N . PHE B 1 66 ? -4.489 -7.689 -58.516 1.00 20.01 66 PHE B N 1
ATOM 2173 C CA . PHE B 1 66 ? -5.261 -7.177 -57.392 1.00 21.35 66 PHE B CA 1
ATOM 2174 C C . PHE B 1 66 ? -4.481 -5.992 -56.770 1.00 22.56 66 PHE B C 1
ATOM 2175 O O . PHE B 1 66 ? -3.394 -5.637 -57.286 1.00 22.62 66 PHE B O 1
ATOM 2183 N N . GLU B 1 67 ? -5.055 -5.387 -55.732 1.00 21.87 67 GLU B N 1
ATOM 2184 C CA . GLU B 1 67 ? -4.609 -4.070 -55.189 1.00 22.63 67 GLU B CA 1
ATOM 2185 C C . GLU B 1 67 ? -4.920 -2.901 -56.114 1.00 21.43 67 GLU B C 1
ATOM 2186 O O . GLU B 1 67 ? -4.260 -2.721 -57.136 1.00 23.71 67 GLU B O 1
ATOM 2192 N N . SER B 1 68 ? -5.877 -2.064 -55.669 1.00 22.59 68 SER B N 1
ATOM 2193 C CA . SER B 1 68 ? -6.431 -0.994 -56.481 1.00 23.59 68 SER B CA 1
ATOM 2194 C C . SER B 1 68 ? -5.361 -0.092 -57.076 1.00 23.28 68 SER B C 1
ATOM 2195 O O . SER B 1 68 ? -5.458 0.251 -58.263 1.00 22.54 68 SER B O 1
ATOM 2198 N N . ARG B 1 69 ? -4.344 0.263 -56.289 1.00 21.92 69 ARG B N 1
ATOM 2199 C CA . ARG B 1 69 ? -3.317 1.196 -56.751 1.00 22.88 69 ARG B CA 1
ATOM 2200 C C . ARG B 1 69 ? -2.302 0.559 -57.681 1.00 22.43 69 ARG B C 1
ATOM 2201 O O . ARG B 1 69 ? -1.702 1.237 -58.485 1.00 23.77 69 ARG B O 1
ATOM 2209 N N . ALA B 1 70 ? -2.098 -0.750 -57.614 1.00 22.67 70 ALA B N 1
ATOM 2210 C CA . ALA B 1 70 ? -1.336 -1.425 -58.659 1.00 21.36 70 ALA B CA 1
ATOM 2211 C C . ALA B 1 70 ? -2.119 -1.431 -59.981 1.00 21.92 70 ALA B C 1
ATOM 2212 O O . ALA B 1 70 ? -1.520 -1.271 -61.022 1.00 21.57 70 ALA B O 1
ATOM 2214 N N . ILE B 1 71 ? -3.439 -1.594 -59.894 1.00 20.54 71 ILE B N 1
ATOM 2215 C CA . ILE B 1 71 ? -4.307 -1.686 -61.066 1.00 21.35 71 ILE B CA 1
ATOM 2216 C C . ILE B 1 71 ? -4.387 -0.325 -61.759 1.00 21.88 71 ILE B C 1
ATOM 2217 O O . ILE B 1 71 ? -4.275 -0.237 -62.967 1.00 19.42 71 ILE B O 1
ATOM 2222 N N . THR B 1 72 ? -4.579 0.723 -60.980 1.00 22.91 72 THR B N 1
ATOM 2223 C CA . THR B 1 72 ? -4.657 2.050 -61.597 1.00 20.72 72 THR B CA 1
ATOM 2224 C C . THR B 1 72 ? -3.371 2.418 -62.269 1.00 21.89 72 THR B C 1
ATOM 2225 O O . THR B 1 72 ? -3.384 3.003 -63.360 1.00 20.35 72 THR B O 1
ATOM 2229 N N . GLN B 1 73 ? -2.232 2.105 -61.649 1.00 23.88 73 GLN B N 1
ATOM 2230 C CA . GLN B 1 73 ? -0.922 2.342 -62.282 1.00 25.70 73 GLN B CA 1
ATOM 2231 C C . GLN B 1 73 ? -0.765 1.579 -63.601 1.00 23.94 73 GLN B C 1
ATOM 2232 O O . GLN B 1 73 ? -0.303 2.131 -64.599 1.00 24.05 73 GLN B O 1
ATOM 2238 N N . TYR B 1 74 ? -1.147 0.313 -63.584 1.00 21.81 74 TYR B N 1
ATOM 2239 C CA . TYR B 1 74 ? -1.152 -0.478 -64.789 1.00 20.85 74 TYR B CA 1
ATOM 2240 C C . TYR B 1 74 ? -2.007 0.197 -65.913 1.00 21.48 74 TYR B C 1
ATOM 2241 O O . TYR B 1 74 ? -1.523 0.353 -66.998 1.00 24.68 74 TYR B O 1
ATOM 2250 N N . ILE B 1 75 ? -3.215 0.626 -65.591 1.00 21.96 75 ILE B N 1
ATOM 2251 C CA . ILE B 1 75 ? -4.081 1.298 -66.520 1.00 22.27 75 ILE B CA 1
ATOM 2252 C C . ILE B 1 75 ? -3.395 2.532 -67.104 1.00 24.32 75 ILE B C 1
ATOM 2253 O O . ILE B 1 75 ? -3.379 2.739 -68.340 1.00 20.48 75 ILE B O 1
ATOM 2258 N N . ALA B 1 76 ? -2.814 3.345 -66.221 1.00 21.44 76 ALA B N 1
ATOM 2259 C CA . ALA B 1 76 ? -2.193 4.596 -66.611 1.00 22.05 76 ALA B CA 1
ATOM 2260 C C . ALA B 1 76 ? -1.023 4.374 -67.599 1.00 25.25 76 ALA B C 1
ATOM 2261 O O . ALA B 1 76 ? -0.755 5.246 -68.420 1.00 20.67 76 ALA B O 1
ATOM 2263 N N . HIS B 1 77 ? -0.294 3.243 -67.444 1.00 22.96 77 HIS B N 1
ATOM 2264 C CA . HIS B 1 77 ? 0.848 2.927 -68.284 1.00 26.10 77 HIS B CA 1
ATOM 2265 C C . HIS B 1 77 ? 0.437 2.196 -69.547 1.00 27.45 77 HIS B C 1
ATOM 2266 O O . HIS B 1 77 ? 0.809 2.596 -70.606 1.00 26.85 77 HIS B O 1
ATOM 2273 N N . ARG B 1 78 ? -0.288 1.098 -69.388 1.00 31.62 78 ARG B N 1
ATOM 2274 C CA . ARG B 1 78 ? -0.734 0.306 -70.501 1.00 30.41 78 ARG B CA 1
ATOM 2275 C C . ARG B 1 78 ? -1.524 1.112 -71.548 1.00 29.91 78 ARG B C 1
ATOM 2276 O O . ARG B 1 78 ? -1.383 0.859 -72.714 1.00 30.34 78 ARG B O 1
ATOM 2284 N N . TYR B 1 79 ? -2.397 2.003 -71.100 1.00 28.68 79 TYR B N 1
ATOM 2285 C CA . TYR B 1 79 ? -3.286 2.781 -71.948 1.00 27.43 79 TYR B CA 1
ATOM 2286 C C . TYR B 1 79 ? -2.889 4.259 -71.929 1.00 24.22 79 TYR B C 1
ATOM 2287 O O . TYR B 1 79 ? -3.729 5.142 -71.961 1.00 23.98 79 TYR B O 1
ATOM 2296 N N . GLU B 1 80 ? -1.590 4.494 -71.828 1.00 24.61 80 GLU B N 1
ATOM 2297 C CA . GLU B 1 80 ? -1.035 5.851 -71.633 1.00 29.13 80 GLU B CA 1
ATOM 2298 C C . GLU B 1 80 ? -1.510 6.834 -72.714 1.00 31.15 80 GLU B C 1
ATOM 2299 O O . GLU B 1 80 ? -1.846 7.964 -72.417 1.00 35.56 80 GLU B O 1
ATOM 2305 N N . ASN B 1 81 ? -1.479 6.386 -73.961 1.00 35.03 81 ASN B N 1
ATOM 2306 C CA . ASN B 1 81 ? -1.860 7.271 -75.116 1.00 36.60 81 ASN B CA 1
ATOM 2307 C C . ASN B 1 81 ? -3.312 7.322 -75.449 1.00 35.46 81 ASN B C 1
ATOM 2308 O O . ASN B 1 81 ? -3.652 7.639 -76.576 1.00 32.35 81 ASN B O 1
ATOM 2313 N N . GLN B 1 82 ? -4.185 7.025 -74.513 1.00 33.98 82 GLN B N 1
ATOM 2314 C CA . GLN B 1 82 ? -5.546 7.239 -74.784 1.00 34.35 82 GLN B CA 1
ATOM 2315 C C . GLN B 1 82 ? -6.226 7.883 -73.619 1.00 31.28 82 GLN B C 1
ATOM 2316 O O . GLN B 1 82 ? -5.715 7.859 -72.497 1.00 30.00 82 GLN B O 1
ATOM 2322 N N . GLY B 1 83 ? -7.348 8.533 -73.900 1.00 27.47 83 GLY B N 1
ATOM 2323 C CA . GLY B 1 83 ? -8.124 9.246 -72.885 1.00 32.63 83 GLY B CA 1
ATOM 2324 C C . GLY B 1 83 ? -7.277 10.242 -72.088 1.00 33.84 83 GLY B C 1
ATOM 2325 O O . GLY B 1 83 ? -6.251 10.746 -72.565 1.00 29.57 83 GLY B O 1
ATOM 2326 N N . THR B 1 84 ? -7.662 10.418 -70.833 1.00 31.66 84 THR B N 1
ATOM 2327 C CA . THR B 1 84 ? -6.931 11.309 -69.927 1.00 30.92 84 THR B CA 1
ATOM 2328 C C . THR B 1 84 ? -5.561 10.735 -69.618 1.00 28.11 84 THR B C 1
ATOM 2329 O O . THR B 1 84 ? -5.412 9.548 -69.347 1.00 27.09 84 THR B O 1
ATOM 2333 N N . ASN B 1 85 ? -4.558 11.569 -69.675 1.00 27.80 85 ASN B N 1
ATOM 2334 C CA . ASN B 1 85 ? -3.246 11.150 -69.192 1.00 28.37 85 ASN B CA 1
ATOM 2335 C C . ASN B 1 85 ? -3.300 11.194 -67.654 1.00 25.77 85 ASN B C 1
ATOM 2336 O O . ASN B 1 85 ? -3.630 12.207 -67.065 1.00 24.98 85 ASN B O 1
ATOM 2341 N N . LEU B 1 86 ? -3.009 10.047 -67.026 1.00 25.17 86 LEU B N 1
ATOM 2342 C CA . LEU B 1 86 ? -3.000 9.928 -65.570 1.00 22.42 86 LEU B CA 1
ATOM 2343 C C . LEU B 1 86 ? -1.637 9.963 -64.995 1.00 24.43 86 LEU B C 1
ATOM 2344 O O . LEU B 1 86 ? -1.451 9.986 -63.765 1.00 23.11 86 LEU B O 1
ATOM 2349 N N . LEU B 1 87 ? -0.656 9.905 -65.863 1.00 23.50 87 LEU B N 1
ATOM 2350 C CA . LEU B 1 87 ? 0.711 10.175 -65.476 1.00 25.79 87 LEU B CA 1
ATOM 2351 C C . LEU B 1 87 ? 1.012 11.677 -65.633 1.00 23.25 87 LEU B C 1
ATOM 2352 O O . LEU B 1 87 ? 0.169 12.459 -66.014 1.00 25.90 87 LEU B O 1
ATOM 2357 N N . GLN B 1 88 ? 2.205 12.053 -65.225 1.00 22.12 88 GLN B N 1
ATOM 2358 C CA . GLN B 1 88 ? 2.687 13.444 -65.422 1.00 27.24 88 GLN B CA 1
ATOM 2359 C C . GLN B 1 88 ? 2.738 13.725 -66.965 1.00 27.11 88 GLN B C 1
ATOM 2360 O O . GLN B 1 88 ? 2.846 12.799 -67.778 1.00 27.53 88 GLN B O 1
ATOM 2366 N N . THR B 1 89 ? 2.664 14.983 -67.361 1.00 29.37 89 THR B N 1
ATOM 2367 C CA . THR B 1 89 ? 2.646 15.346 -68.798 1.00 33.59 89 THR B CA 1
ATOM 2368 C C . THR B 1 89 ? 3.807 14.710 -69.529 1.00 33.08 89 THR B C 1
ATOM 2369 O O . THR B 1 89 ? 3.641 14.057 -70.545 1.00 32.21 89 THR B O 1
ATOM 2373 N N . ASP B 1 90 ? 4.995 14.868 -68.985 1.00 33.61 90 ASP B N 1
ATOM 2374 C CA . ASP B 1 90 ? 6.123 14.141 -69.469 1.00 34.56 90 ASP B CA 1
ATOM 2375 C C . ASP B 1 90 ? 6.316 12.942 -68.581 1.00 34.95 90 ASP B C 1
ATOM 2376 O O . ASP B 1 90 ? 7.016 13.020 -67.555 1.00 33.76 90 ASP B O 1
ATOM 2381 N N . SER B 1 91 ? 5.786 11.800 -69.031 1.00 36.81 91 SER B N 1
ATOM 2382 C CA . SER B 1 91 ? 5.769 10.591 -68.228 1.00 38.78 91 SER B CA 1
ATOM 2383 C C . SER B 1 91 ? 7.096 9.872 -68.131 1.00 37.99 91 SER B C 1
ATOM 2384 O O . SER B 1 91 ? 7.261 8.969 -67.298 1.00 31.89 91 SER B O 1
ATOM 2387 N N . LYS B 1 92 ? 8.047 10.241 -68.965 1.00 33.51 92 LYS B N 1
ATOM 2388 C CA . LYS B 1 92 ? 9.356 9.591 -68.939 1.00 33.21 92 LYS B CA 1
ATOM 2389 C C . LYS B 1 92 ? 10.329 10.429 -68.059 1.00 30.91 92 LYS B C 1
ATOM 2390 O O . LYS B 1 92 ? 11.431 9.994 -67.771 1.00 33.09 92 LYS B O 1
ATOM 2394 N N . ASN B 1 93 ? 9.872 11.583 -67.557 1.00 29.94 93 ASN B N 1
ATOM 2395 C CA . ASN B 1 93 ? 10.667 12.351 -66.618 1.00 29.45 93 ASN B CA 1
ATOM 2396 C C . ASN B 1 93 ? 10.669 11.719 -65.220 1.00 29.66 93 ASN B C 1
ATOM 2397 O O . ASN B 1 93 ? 9.646 11.732 -64.498 1.00 28.90 93 ASN B O 1
ATOM 2402 N N . ILE B 1 94 ? 11.820 11.197 -64.836 1.00 27.82 94 ILE B N 1
ATOM 2403 C CA . ILE B 1 94 ? 11.951 10.368 -63.649 1.00 30.00 94 ILE B CA 1
ATOM 2404 C C . ILE B 1 94 ? 11.748 11.150 -62.361 1.00 28.64 94 ILE B C 1
ATOM 2405 O O . ILE B 1 94 ? 11.083 10.678 -61.433 1.00 27.72 94 ILE B O 1
ATOM 2410 N N . SER B 1 95 ? 12.186 12.403 -62.344 1.00 25.85 95 SER B N 1
ATOM 2411 C CA . SER B 1 95 ? 12.037 13.233 -61.167 1.00 26.05 95 SER B CA 1
ATOM 2412 C C . SER B 1 95 ? 10.610 13.568 -60.921 1.00 27.45 95 SER B C 1
ATOM 2413 O O . SER B 1 95 ? 10.168 13.652 -59.796 1.00 27.95 95 SER B O 1
ATOM 2416 N N . GLN B 1 96 ? 9.916 13.903 -62.006 1.00 25.18 96 GLN B N 1
ATOM 2417 C CA . GLN B 1 96 ? 8.542 14.261 -61.931 1.00 26.42 96 GLN B CA 1
ATOM 2418 C C . GLN B 1 96 ? 7.681 13.053 -61.518 1.00 21.88 96 GLN B C 1
ATOM 2419 O O . GLN B 1 96 ? 6.692 13.237 -60.814 1.00 21.99 96 GLN B O 1
ATOM 2425 N N . TYR B 1 97 ? 8.050 11.885 -61.986 1.00 22.15 97 TYR B N 1
ATOM 2426 C CA . TYR B 1 97 ? 7.384 10.640 -61.609 1.00 22.32 97 TYR B CA 1
ATOM 2427 C C . TYR B 1 97 ? 7.528 10.452 -60.090 1.00 23.43 97 TYR B C 1
ATOM 2428 O O . TYR B 1 97 ? 6.517 10.222 -59.407 1.00 22.89 97 TYR B O 1
ATOM 2437 N N . ALA B 1 98 ? 8.748 10.617 -59.572 1.00 22.66 98 ALA B N 1
ATOM 2438 C CA . ALA B 1 98 ? 9.011 10.522 -58.144 1.00 23.58 98 ALA B CA 1
ATOM 2439 C C . ALA B 1 98 ? 8.177 11.499 -57.303 1.00 25.01 98 ALA B C 1
ATOM 2440 O O . ALA B 1 98 ? 7.692 11.109 -56.239 1.00 24.36 98 ALA B O 1
ATOM 2442 N N . ILE B 1 99 ? 7.954 12.716 -57.797 1.00 23.35 99 ILE B N 1
ATOM 2443 C CA . ILE B 1 99 ? 7.106 13.659 -57.090 1.00 24.53 99 ILE B CA 1
ATOM 2444 C C . ILE B 1 99 ? 5.662 13.126 -57.012 1.00 21.70 99 ILE B C 1
ATOM 2445 O O . ILE B 1 99 ? 5.014 13.204 -55.986 1.00 23.42 99 ILE B O 1
ATOM 2450 N N . MET B 1 100 ? 5.160 12.599 -58.105 1.00 20.89 100 MET B N 1
ATOM 2451 C CA . MET B 1 100 ? 3.833 12.012 -58.091 1.00 21.85 100 MET B CA 1
ATOM 2452 C C . MET B 1 100 ? 3.824 10.818 -57.112 1.00 22.62 100 MET B C 1
ATOM 2453 O O . MET B 1 100 ? 2.811 10.602 -56.436 1.00 24.97 100 MET B O 1
ATOM 2458 N N . ALA B 1 101 ? 4.891 10.023 -57.109 1.00 20.91 101 ALA B N 1
ATOM 2459 C CA . ALA B 1 101 ? 4.969 8.848 -56.237 1.00 21.89 101 ALA B CA 1
ATOM 2460 C C . ALA B 1 101 ? 4.910 9.231 -54.779 1.00 21.90 101 ALA B C 1
ATOM 2461 O O . ALA B 1 101 ? 4.291 8.558 -54.005 1.00 20.81 101 ALA B O 1
ATOM 2463 N N . ILE B 1 102 ? 5.477 10.373 -54.409 1.00 21.98 102 ILE B N 1
ATOM 2464 C CA . ILE B 1 102 ? 5.380 10.833 -53.044 1.00 21.68 102 ILE B CA 1
ATOM 2465 C C . ILE B 1 102 ? 3.886 11.027 -52.684 1.00 20.32 102 ILE B C 1
ATOM 2466 O O . ILE B 1 102 ? 3.431 10.548 -51.645 1.00 22.93 102 ILE B O 1
ATOM 2471 N N . GLY B 1 103 ? 3.171 11.754 -53.531 1.00 20.69 103 GLY B N 1
ATOM 2472 C CA . GLY B 1 103 ? 1.779 11.973 -53.345 1.00 20.14 103 GLY B CA 1
ATOM 2473 C C . GLY B 1 103 ? 0.980 10.677 -53.236 1.00 18.39 103 GLY B C 1
ATOM 2474 O O . GLY B 1 103 ? 0.016 10.614 -52.456 1.00 20.29 103 GLY B O 1
ATOM 2475 N N . MET B 1 104 ? 1.287 9.705 -54.083 1.00 20.40 104 MET B N 1
ATOM 2476 C CA . MET B 1 104 ? 0.569 8.444 -54.037 1.00 22.08 104 MET B CA 1
ATOM 2477 C C . MET B 1 104 ? 0.824 7.761 -52.687 1.00 21.39 104 MET B C 1
ATOM 2478 O O . MET B 1 104 ? -0.097 7.183 -52.096 1.00 21.54 104 MET B O 1
ATOM 2483 N N . GLN B 1 105 ? 2.070 7.808 -52.200 1.00 21.73 105 GLN B N 1
ATOM 2484 C CA . GLN B 1 105 ? 2.388 7.238 -50.896 1.00 21.14 105 GLN B CA 1
ATOM 2485 C C . GLN B 1 105 ? 1.667 7.966 -49.759 1.00 19.16 105 GLN B C 1
ATOM 2486 O O . GLN B 1 105 ? 1.140 7.347 -48.853 1.00 17.61 105 GLN B O 1
ATOM 2492 N N . VAL B 1 106 ? 1.597 9.291 -49.848 1.00 17.79 106 VAL B N 1
ATOM 2493 C CA . VAL B 1 106 ? 0.921 10.111 -48.852 1.00 18.26 106 VAL B CA 1
ATOM 2494 C C . VAL B 1 106 ? -0.568 9.822 -48.828 1.00 17.55 106 VAL B C 1
ATOM 2495 O O . VAL B 1 106 ? -1.153 9.631 -47.761 1.00 19.92 106 VAL B O 1
ATOM 2499 N N . GLU B 1 107 ? -1.208 9.722 -49.985 1.00 17.76 107 GLU B N 1
ATOM 2500 C CA . GLU B 1 107 ? -2.611 9.350 -50.034 1.00 17.18 107 GLU B CA 1
ATOM 2501 C C . GLU B 1 107 ? -2.861 8.029 -49.279 1.00 16.81 107 GLU B C 1
ATOM 2502 O O . GLU B 1 107 ? -3.817 7.879 -48.522 1.00 18.88 107 GLU B O 1
ATOM 2508 N N . ASP B 1 108 ? -2.049 7.067 -49.605 1.00 18.60 108 ASP B N 1
ATOM 2509 C CA . ASP B 1 108 ? -2.182 5.695 -49.080 1.00 20.86 108 ASP B CA 1
ATOM 2510 C C . ASP B 1 108 ? -1.905 5.661 -47.561 1.00 21.74 108 ASP B C 1
ATOM 2511 O O . ASP B 1 108 ? -2.673 5.078 -46.788 1.00 22.13 108 ASP B O 1
ATOM 2516 N N . HIS B 1 109 ? -0.865 6.357 -47.124 1.00 20.81 109 HIS B N 1
ATOM 2517 C CA . HIS B 1 109 ? -0.477 6.259 -45.692 1.00 20.85 109 HIS B CA 1
ATOM 2518 C C . HIS B 1 109 ? -1.169 7.281 -44.765 1.00 20.90 109 HIS B C 1
ATOM 2519 O O . HIS B 1 109 ? -1.366 6.992 -43.609 1.00 19.38 109 HIS B O 1
ATOM 2526 N N . GLN B 1 110 ? -1.363 8.525 -45.237 1.00 21.87 110 GLN B N 1
ATOM 2527 C CA . GLN B 1 110 ? -1.775 9.629 -44.370 1.00 19.60 110 GLN B CA 1
ATOM 2528 C C . GLN B 1 110 ? -3.251 9.939 -44.539 1.00 22.94 110 GLN B C 1
ATOM 2529 O O . GLN B 1 110 ? -3.913 10.251 -43.557 1.00 20.80 110 GLN B O 1
ATOM 2535 N N . PHE B 1 111 ? -3.763 9.897 -45.772 1.00 20.51 111 PHE B N 1
ATOM 2536 C CA . PHE B 1 111 ? -5.143 10.274 -46.006 1.00 21.33 111 PHE B CA 1
ATOM 2537 C C . PHE B 1 111 ? -6.119 9.107 -45.831 1.00 21.13 111 PHE B C 1
ATOM 2538 O O . PHE B 1 111 ? -7.083 9.198 -45.067 1.00 21.67 111 PHE B O 1
ATOM 2546 N N . ASP B 1 112 ? -5.896 8.045 -46.585 1.00 22.85 112 ASP B N 1
ATOM 2547 C CA . ASP B 1 112 ? -6.865 6.962 -46.705 1.00 24.91 112 ASP B CA 1
ATOM 2548 C C . ASP B 1 112 ? -7.299 6.324 -45.373 1.00 28.43 112 ASP B C 1
ATOM 2549 O O . ASP B 1 112 ? -8.496 6.093 -45.196 1.00 27.85 112 ASP B O 1
ATOM 2554 N N . PRO B 1 113 ? -6.368 6.016 -44.444 1.00 26.64 113 PRO B N 1
ATOM 2555 C CA . PRO B 1 113 ? -6.798 5.353 -43.200 1.00 27.74 113 PRO B CA 1
ATOM 2556 C C . PRO B 1 113 ? -7.687 6.259 -42.327 1.00 27.97 113 PRO B C 1
ATOM 2557 O O . PRO B 1 113 ? -8.612 5.806 -41.721 1.00 27.68 113 PRO B O 1
ATOM 2561 N N . VAL B 1 114 ? -7.396 7.544 -42.328 1.00 25.51 114 VAL B N 1
ATOM 2562 C CA . VAL B 1 114 ? -8.152 8.526 -41.591 1.00 27.62 114 VAL B CA 1
ATOM 2563 C C . VAL B 1 114 ? -9.529 8.744 -42.258 1.00 27.67 114 VAL B C 1
ATOM 2564 O O . VAL B 1 114 ? -10.550 8.732 -41.579 1.00 28.30 114 VAL B O 1
ATOM 2568 N N . ALA B 1 115 ? -9.521 8.980 -43.563 1.00 26.21 115 ALA B N 1
ATOM 2569 C CA . ALA B 1 115 ? -10.738 9.171 -44.311 1.00 28.57 115 ALA B CA 1
ATOM 2570 C C . ALA B 1 115 ? -11.681 7.935 -44.157 1.00 27.78 115 ALA B C 1
ATOM 2571 O O . ALA B 1 115 ? -12.896 8.089 -43.979 1.00 27.98 115 ALA B O 1
ATOM 2573 N N . SER B 1 116 ? -11.107 6.740 -44.223 1.00 29.01 116 SER B N 1
ATOM 2574 C CA . SER B 1 116 ? -11.843 5.480 -44.072 1.00 34.32 116 SER B CA 1
ATOM 2575 C C . SER B 1 116 ? -12.500 5.344 -42.649 1.00 35.26 116 SER B C 1
ATOM 2576 O O . SER B 1 116 ? -13.699 5.042 -42.546 1.00 37.73 116 SER B O 1
ATOM 2579 N N . LYS B 1 117 ? -11.795 5.741 -41.594 1.00 38.63 117 LYS B N 1
ATOM 2580 C CA . LYS B 1 117 ? -12.380 5.770 -40.246 1.00 38.03 117 LYS B CA 1
ATOM 2581 C C . LYS B 1 117 ? -13.523 6.766 -40.171 1.00 34.19 117 LYS B C 1
ATOM 2582 O O . LYS B 1 117 ? -14.540 6.469 -39.563 1.00 28.42 117 LYS B O 1
ATOM 2588 N N . LEU B 1 118 ? -13.326 7.958 -40.726 1.00 27.41 118 LEU B N 1
ATOM 2589 C CA . LEU B 1 118 ? -14.329 8.983 -40.636 1.00 26.01 118 LEU B CA 1
ATOM 2590 C C . LEU B 1 118 ? -15.599 8.589 -41.413 1.00 27.61 118 LEU B C 1
ATOM 2591 O O . LEU B 1 118 ? -16.704 8.913 -40.988 1.00 30.45 118 LEU B O 1
ATOM 2596 N N . ALA B 1 119 ? -15.442 7.922 -42.551 1.00 29.24 119 ALA B N 1
ATOM 2597 C CA . ALA B 1 119 ? -16.562 7.435 -43.325 1.00 28.91 119 ALA B CA 1
ATOM 2598 C C . ALA B 1 119 ? -17.304 6.343 -42.559 1.00 32.98 119 ALA B C 1
ATOM 2599 O O . ALA B 1 119 ? -18.539 6.372 -42.476 1.00 29.82 119 ALA B O 1
ATOM 2601 N N . PHE B 1 120 ? -16.576 5.404 -41.997 1.00 33.13 120 PHE B N 1
ATOM 2602 C CA . PHE B 1 120 ? -17.171 4.355 -41.197 1.00 36.74 120 PHE B CA 1
ATOM 2603 C C . PHE B 1 120 ? -17.967 4.877 -39.984 1.00 38.63 120 PHE B C 1
ATOM 2604 O O . PHE B 1 120 ? -19.097 4.453 -39.742 1.00 39.48 120 PHE B O 1
ATOM 2612 N N . GLU B 1 121 ? -17.362 5.783 -39.220 1.00 37.87 121 GLU B N 1
ATOM 2613 C CA . GLU B 1 121 ? -18.013 6.369 -38.061 1.00 38.33 121 GLU B CA 1
ATOM 2614 C C . GLU B 1 121 ? -19.284 7.154 -38.392 1.00 39.12 121 GLU B C 1
ATOM 2615 O O . GLU B 1 121 ? -20.285 6.987 -37.699 1.00 32.30 121 GLU B O 1
ATOM 2621 N N . GLN B 1 122 ? -19.241 7.927 -39.474 1.00 35.50 122 GLN B N 1
ATOM 2622 C CA . GLN B 1 122 ? -20.280 8.885 -39.774 1.00 36.82 122 GLN B CA 1
ATOM 2623 C C . GLN B 1 122 ? -21.301 8.409 -40.789 1.00 36.99 122 GLN B C 1
ATOM 2624 O O . GLN B 1 122 ? -22.409 8.893 -40.763 1.00 38.46 122 GLN B O 1
ATOM 2630 N N . ILE B 1 123 ? -20.986 7.410 -41.611 1.00 36.62 123 ILE B N 1
ATOM 2631 C CA . ILE B 1 123 ? -21.910 6.902 -42.640 1.00 38.08 123 ILE B CA 1
ATOM 2632 C C . ILE B 1 123 ? -22.276 5.475 -42.380 1.00 41.59 123 ILE B C 1
ATOM 2633 O O . ILE B 1 123 ? -23.441 5.142 -42.297 1.00 39.06 123 ILE B O 1
ATOM 2638 N N . PHE B 1 124 ? -21.279 4.607 -42.269 1.00 38.84 124 PHE B N 1
ATOM 2639 C CA . PHE B 1 124 ? -21.555 3.170 -42.318 1.00 40.51 124 PHE B CA 1
ATOM 2640 C C . PHE B 1 124 ? -22.073 2.576 -40.981 1.00 35.75 124 PHE B C 1
ATOM 2641 O O . PHE B 1 124 ? -22.891 1.644 -40.979 1.00 41.03 124 PHE B O 1
ATOM 2649 N N . LYS B 1 125 ? -21.617 3.098 -39.861 1.00 37.71 125 LYS B N 1
ATOM 2650 C CA . LYS B 1 125 ? -22.181 2.728 -38.542 1.00 41.61 125 LYS B CA 1
ATOM 2651 C C . LYS B 1 125 ? -23.709 2.871 -38.486 1.00 39.23 125 LYS B C 1
ATOM 2652 O O . LYS B 1 125 ? -24.394 2.007 -37.991 1.00 31.98 125 LYS B O 1
ATOM 2658 N N . SER B 1 126 ? -24.191 3.999 -38.996 1.00 40.78 126 SER B N 1
ATOM 2659 C CA . SER B 1 126 ? -25.616 4.305 -39.066 1.00 46.46 126 SER B CA 1
ATOM 2660 C C . SER B 1 126 ? -26.460 3.234 -39.752 1.00 50.57 126 SER B C 1
ATOM 2661 O O . SER B 1 126 ? -27.548 2.947 -39.272 1.00 48.55 126 SER B O 1
ATOM 2664 N N . ILE B 1 127 ? -25.946 2.645 -40.839 1.00 51.94 127 ILE B N 1
ATOM 2665 C CA . ILE B 1 127 ? -26.574 1.507 -41.478 1.00 56.66 127 ILE B CA 1
ATOM 2666 C C . ILE B 1 127 ? -26.023 0.550 -40.526 1.00 61.70 127 ILE B C 1
ATOM 2667 O O . ILE B 1 127 ? -24.867 0.675 -40.344 1.00 88.93 127 ILE B O 1
ATOM 2672 N N . TYR B 1 128 ? -26.810 -0.306 -39.879 1.00 56.95 128 TYR B N 1
ATOM 2673 C CA . TYR B 1 128 ? -26.415 -1.103 -38.652 1.00 50.43 128 TYR B CA 1
ATOM 2674 C C . TYR B 1 128 ? -26.829 -0.104 -37.639 1.00 56.49 128 TYR B C 1
ATOM 2675 O O . TYR B 1 128 ? -27.003 0.995 -38.036 1.00 68.45 128 TYR B O 1
ATOM 2684 N N . GLY B 1 129 ? -27.199 -0.402 -36.420 1.00 53.19 129 GLY B N 1
ATOM 2685 C CA . GLY B 1 129 ? -27.874 0.678 -35.697 1.00 47.50 129 GLY B CA 1
ATOM 2686 C C . GLY B 1 129 ? -26.985 1.346 -34.725 1.00 53.44 129 GLY B C 1
ATOM 2687 O O . GLY B 1 129 ? -27.420 1.585 -33.620 1.00 54.01 129 GLY B O 1
ATOM 2688 N N . LEU B 1 130 ? -25.736 1.609 -35.146 1.00 44.91 130 LEU B N 1
ATOM 2689 C CA . LEU B 1 130 ? -24.700 2.042 -34.252 1.00 44.76 130 LEU B CA 1
ATOM 2690 C C . LEU B 1 130 ? -24.519 3.530 -34.235 1.00 43.23 130 LEU B C 1
ATOM 2691 O O . LEU B 1 130 ? -24.717 4.234 -35.229 1.00 41.85 130 LEU B O 1
ATOM 2696 N N . THR B 1 131 ? -24.183 4.009 -33.049 1.00 47.39 131 THR B N 1
ATOM 2697 C CA . THR B 1 131 ? -24.095 5.429 -32.784 1.00 52.85 131 THR B CA 1
ATOM 2698 C C . THR B 1 131 ? -22.652 5.900 -33.071 1.00 46.42 131 THR B C 1
ATOM 2699 O O . THR B 1 131 ? -21.684 5.238 -32.698 1.00 42.65 131 THR B O 1
ATOM 2703 N N . THR B 1 132 ? -22.514 7.034 -33.737 1.00 41.45 132 THR B N 1
ATOM 2704 C CA . THR B 1 132 ? -21.183 7.474 -34.105 1.00 48.65 132 THR B CA 1
ATOM 2705 C C . THR B 1 132 ? -20.433 7.959 -32.857 1.00 50.08 132 THR B C 1
ATOM 2706 O O . THR B 1 132 ? -21.002 8.622 -32.001 1.00 51.14 132 THR B O 1
ATOM 2710 N N . ASP B 1 133 ? -19.184 7.523 -32.714 1.00 45.19 133 ASP B N 1
ATOM 2711 C CA . ASP B 1 133 ? -18.373 7.865 -31.552 1.00 47.30 133 ASP B CA 1
ATOM 2712 C C . ASP B 1 133 ? -17.777 9.243 -31.840 1.00 50.71 133 ASP B C 1
ATOM 2713 O O . ASP B 1 133 ? -16.802 9.335 -32.627 1.00 44.10 133 ASP B O 1
ATOM 2718 N N . GLU B 1 134 ? -18.357 10.279 -31.212 1.00 49.78 134 GLU B N 1
ATOM 2719 C CA . GLU B 1 134 ? -17.945 11.682 -31.425 1.00 51.24 134 GLU B CA 1
ATOM 2720 C C . GLU B 1 134 ? -16.465 11.954 -31.040 1.00 52.68 134 GLU B C 1
ATOM 2721 O O . GLU B 1 134 ? -15.788 12.770 -31.682 1.00 47.31 134 GLU B O 1
ATOM 2727 N N . ALA B 1 135 ? -15.912 11.196 -30.095 1.00 51.99 135 ALA B N 1
ATOM 2728 C CA . ALA B 1 135 ? -14.468 11.293 -29.782 1.00 52.66 135 ALA B CA 1
ATOM 2729 C C . ALA B 1 135 ? -13.577 10.778 -30.926 1.00 50.81 135 ALA B C 1
ATOM 2730 O O . ALA B 1 135 ? -12.518 11.356 -31.179 1.00 49.73 135 ALA B O 1
ATOM 2732 N N . VAL B 1 136 ? -13.945 9.658 -31.558 1.00 47.60 136 VAL B N 1
ATOM 2733 C CA . VAL B 1 136 ? -13.187 9.163 -32.719 1.00 48.49 136 VAL B CA 1
ATOM 2734 C C . VAL B 1 136 ? -13.258 10.228 -33.807 1.00 40.75 136 VAL B C 1
ATOM 2735 O O . VAL B 1 136 ? -12.253 10.495 -34.448 1.00 44.85 136 VAL B O 1
ATOM 2739 N N . VAL B 1 137 ? -14.436 10.805 -34.012 1.00 32.58 137 VAL B N 1
ATOM 2740 C CA . VAL B 1 137 ? -14.636 11.723 -35.101 1.00 35.89 137 VAL B CA 1
ATOM 2741 C C . VAL B 1 137 ? -13.790 12.956 -34.876 1.00 40.13 137 VAL B C 1
ATOM 2742 O O . VAL B 1 137 ? -13.087 13.363 -35.775 1.00 35.58 137 VAL B O 1
ATOM 2746 N N . ALA B 1 138 ? -13.788 13.493 -33.666 1.00 36.96 138 ALA B N 1
ATOM 2747 C CA . ALA B 1 138 ? -12.946 14.635 -33.344 1.00 39.20 138 ALA B CA 1
ATOM 2748 C C . ALA B 1 138 ? -11.450 14.306 -33.497 1.00 38.76 138 ALA B C 1
ATOM 2749 O O . ALA B 1 138 ? -10.713 15.067 -34.101 1.00 42.34 138 ALA B O 1
ATOM 2751 N N . GLU B 1 139 ? -11.010 13.150 -33.031 1.00 35.41 139 GLU B N 1
ATOM 2752 C CA . GLU B 1 139 ? -9.616 12.758 -33.143 1.00 35.39 139 GLU B CA 1
ATOM 2753 C C . GLU B 1 139 ? -9.194 12.628 -34.633 1.00 37.46 139 GLU B C 1
ATOM 2754 O O . GLU B 1 139 ? -8.141 13.129 -35.044 1.00 38.18 139 GLU B O 1
ATOM 2756 N N . GLU B 1 140 ? -10.020 11.961 -35.436 1.00 33.63 140 GLU B N 1
ATOM 2757 C CA . GLU B 1 140 ? -9.703 11.722 -36.817 1.00 30.02 140 GLU B CA 1
ATOM 2758 C C . GLU B 1 140 ? -9.780 12.984 -37.609 1.00 29.90 140 GLU B C 1
ATOM 2759 O O . GLU B 1 140 ? -8.989 13.162 -38.547 1.00 28.22 140 GLU B O 1
ATOM 2765 N N . GLU B 1 141 ? -10.693 13.886 -37.246 1.00 30.26 141 GLU B N 1
ATOM 2766 C CA . GLU B 1 141 ? -10.759 15.175 -37.973 1.00 30.74 141 GLU B CA 1
ATOM 2767 C C . GLU B 1 141 ? -9.537 16.015 -37.695 1.00 30.05 141 GLU B C 1
ATOM 2768 O O . GLU B 1 141 ? -9.049 16.706 -38.585 1.00 28.38 141 GLU B O 1
ATOM 2774 N N . ALA B 1 142 ? -9.005 15.964 -36.456 1.00 31.03 142 ALA B N 1
ATOM 2775 C CA . ALA B 1 142 ? -7.745 16.662 -36.131 1.00 31.57 142 ALA B CA 1
ATOM 2776 C C . ALA B 1 142 ? -6.597 16.110 -36.991 1.00 31.23 142 ALA B C 1
ATOM 2777 O O . ALA B 1 142 ? -5.847 16.881 -37.598 1.00 28.57 142 ALA B O 1
ATOM 2779 N N . LYS B 1 143 ? -6.534 14.787 -37.149 1.00 27.10 143 LYS B N 1
ATOM 2780 C CA . LYS B 1 143 ? -5.532 14.180 -38.043 1.00 30.06 143 LYS B CA 1
ATOM 2781 C C . LYS B 1 143 ? -5.761 14.614 -39.495 1.00 25.20 143 LYS B C 1
ATOM 2782 O O . LYS B 1 143 ? -4.845 15.046 -40.156 1.00 29.72 143 LYS B O 1
ATOM 2788 N N . LEU B 1 144 ? -7.006 14.562 -39.967 1.00 25.67 144 LEU B N 1
ATOM 2789 C CA . LEU B 1 144 ? -7.288 14.911 -41.354 1.00 23.78 144 LEU B CA 1
ATOM 2790 C C . LEU B 1 144 ? -6.959 16.354 -41.587 1.00 23.97 144 LEU B C 1
ATOM 2791 O O . LEU B 1 144 ? -6.485 16.725 -42.626 1.00 26.72 144 LEU B O 1
ATOM 2796 N N . ALA B 1 145 ? -7.250 17.206 -40.621 1.00 26.94 145 ALA B N 1
ATOM 2797 C CA . ALA B 1 145 ? -6.949 18.653 -40.795 1.00 27.94 145 ALA B CA 1
ATOM 2798 C C . ALA B 1 145 ? -5.464 18.893 -41.045 1.00 25.65 145 ALA B C 1
ATOM 2799 O O . ALA B 1 145 ? -5.098 19.757 -41.839 1.00 25.58 145 ALA B O 1
ATOM 2801 N N . LYS B 1 146 ? -4.621 18.182 -40.298 1.00 27.62 146 LYS B N 1
ATOM 2802 C CA . LYS B 1 146 ? -3.148 18.249 -40.471 1.00 28.24 146 LYS B CA 1
ATOM 2803 C C . LYS B 1 146 ? -2.712 17.810 -41.844 1.00 26.44 146 LYS B C 1
ATOM 2804 O O . LYS B 1 146 ? -1.944 18.508 -42.512 1.00 24.80 146 LYS B O 1
ATOM 2810 N N . VAL B 1 147 ? -3.331 16.763 -42.330 1.00 24.49 147 VAL B N 1
ATOM 2811 C CA . VAL B 1 147 ? -3.046 16.308 -43.710 1.00 25.06 147 VAL B CA 1
ATOM 2812 C C . VAL B 1 147 ? -3.514 17.337 -44.728 1.00 24.55 147 VAL B C 1
ATOM 2813 O O . VAL B 1 147 ? -2.746 17.761 -45.596 1.00 25.16 147 VAL B O 1
ATOM 2817 N N . LEU B 1 148 ? -4.748 17.824 -44.562 1.00 25.64 148 LEU B N 1
ATOM 2818 C CA . LEU B 1 148 ? -5.255 18.851 -45.449 1.00 25.92 148 LEU B CA 1
ATOM 2819 C C . LEU B 1 148 ? -4.488 20.188 -45.391 1.00 27.47 148 LEU B C 1
ATOM 2820 O O . LEU B 1 148 ? -4.443 20.926 -46.394 1.00 25.38 148 LEU B O 1
ATOM 2825 N N . ASP B 1 149 ? -3.894 20.510 -44.252 1.00 26.94 149 ASP B N 1
ATOM 2826 C CA . ASP B 1 149 ? -3.023 21.692 -44.174 1.00 28.49 149 ASP B CA 1
ATOM 2827 C C . ASP B 1 149 ? -1.847 21.540 -45.078 1.00 26.99 149 ASP B C 1
ATOM 2828 O O . ASP B 1 149 ? -1.458 22.507 -45.734 1.00 26.54 149 ASP B O 1
ATOM 2833 N N . VAL B 1 150 ? -1.277 20.330 -45.131 1.00 26.18 150 VAL B N 1
ATOM 2834 C CA . VAL B 1 150 ? -0.161 20.039 -46.051 1.00 26.46 150 VAL B CA 1
ATOM 2835 C C . VAL B 1 150 ? -0.620 20.141 -47.486 1.00 24.88 150 VAL B C 1
ATOM 2836 O O . VAL B 1 150 ? 0.021 20.811 -48.292 1.00 25.57 150 VAL B O 1
ATOM 2840 N N . TYR B 1 151 ? -1.810 19.624 -47.778 1.00 24.62 151 TYR B N 1
ATOM 2841 C CA . TYR B 1 151 ? -2.366 19.742 -49.108 1.00 25.00 151 TYR B CA 1
ATOM 2842 C C . TYR B 1 151 ? -2.634 21.208 -49.506 1.00 24.85 151 TYR B C 1
ATOM 2843 O O . TYR B 1 151 ? -2.331 21.628 -50.630 1.00 26.64 151 TYR B O 1
ATOM 2852 N N . GLU B 1 152 ? -3.189 21.981 -48.589 1.00 30.00 152 GLU B N 1
ATOM 2853 C CA . GLU B 1 152 ? -3.429 23.426 -48.846 1.00 26.47 152 GLU B CA 1
ATOM 2854 C C . GLU B 1 152 ? -2.147 24.110 -49.284 1.00 26.10 152 GLU B C 1
ATOM 2855 O O . GLU B 1 152 ? -2.146 24.838 -50.306 1.00 29.39 152 GLU B O 1
ATOM 2861 N N . ALA B 1 153 ? -1.056 23.871 -48.569 1.00 27.38 153 ALA B N 1
ATOM 2862 C CA . ALA B 1 153 ? 0.251 24.487 -48.865 1.00 30.05 153 ALA B CA 1
ATOM 2863 C C . ALA B 1 153 ? 0.739 24.039 -50.213 1.00 35.07 153 ALA B C 1
ATOM 2864 O O . ALA B 1 153 ? 1.208 24.835 -51.024 1.00 39.72 153 ALA B O 1
ATOM 2866 N N . ARG B 1 154 ? 0.548 22.760 -50.480 1.00 32.43 154 ARG B N 1
ATOM 2867 C CA . ARG B 1 154 ? 0.930 22.188 -51.722 1.00 31.77 154 ARG B CA 1
ATOM 2868 C C . ARG B 1 154 ? 0.120 22.770 -52.871 1.00 33.14 154 ARG B C 1
ATOM 2869 O O . ARG B 1 154 ? 0.703 23.181 -53.896 1.00 35.54 154 ARG B O 1
ATOM 2877 N N . LEU B 1 155 ? -1.191 22.918 -52.683 1.00 31.95 155 LEU B N 1
ATOM 2878 C CA . LEU B 1 155 ? -2.054 23.465 -53.709 1.00 31.16 155 LEU B CA 1
ATOM 2879 C C . LEU B 1 155 ? -1.957 24.994 -53.905 1.00 40.40 155 LEU B C 1
ATOM 2880 O O . LEU B 1 155 ? -2.452 25.526 -54.911 1.00 38.68 155 LEU B O 1
ATOM 2885 N N . LYS B 1 156 ? -1.305 25.695 -52.982 1.00 41.99 156 LYS B N 1
ATOM 2886 C CA . LYS B 1 156 ? -0.951 27.110 -53.222 1.00 45.71 156 LYS B CA 1
ATOM 2887 C C . LYS B 1 156 ? 0.109 27.214 -54.312 1.00 47.57 156 LYS B C 1
ATOM 2888 O O . LYS B 1 156 ? 0.055 28.144 -55.098 1.00 49.28 156 LYS B O 1
ATOM 2890 N N . GLU B 1 157 ? 1.039 26.259 -54.376 1.00 47.86 157 GLU B N 1
ATOM 2891 C CA . GLU B 1 157 ? 2.117 26.268 -55.386 1.00 43.43 157 GLU B CA 1
ATOM 2892 C C . GLU B 1 157 ? 1.714 25.596 -56.734 1.00 49.55 157 GLU B C 1
ATOM 2893 O O . GLU B 1 157 ? 2.188 26.004 -57.790 1.00 49.31 157 GLU B O 1
ATOM 2895 N N . PHE B 1 158 ? 0.906 24.538 -56.682 1.00 40.43 158 PHE B N 1
ATOM 2896 C CA . PHE B 1 158 ? 0.586 23.735 -57.850 1.00 38.61 158 PHE B CA 1
ATOM 2897 C C . PHE B 1 158 ? -0.924 23.565 -57.986 1.00 32.41 158 PHE B C 1
ATOM 2898 O O . PHE B 1 158 ? -1.614 23.484 -56.988 1.00 30.20 158 PHE B O 1
ATOM 2906 N N . LYS B 1 159 ? -1.374 23.442 -59.225 1.00 32.16 159 LYS B N 1
ATOM 2907 C CA . LYS B 1 159 ? -2.774 23.358 -59.528 1.00 32.89 159 LYS B CA 1
ATOM 2908 C C . LYS B 1 159 ? -3.370 22.046 -58.943 1.00 29.81 159 LYS B C 1
ATOM 2909 O O . LYS B 1 159 ? -4.439 22.059 -58.355 1.00 28.87 159 LYS B O 1
ATOM 2915 N N . TYR B 1 160 ? -2.655 20.950 -59.123 1.00 26.03 160 TYR B N 1
ATOM 2916 C CA . TYR B 1 160 ? -3.005 19.642 -58.533 1.00 27.10 160 TYR B CA 1
ATOM 2917 C C . TYR B 1 160 ? -1.872 19.227 -57.600 1.00 26.03 160 TYR B C 1
ATOM 2918 O O . TYR B 1 160 ? -0.815 19.881 -57.538 1.00 26.61 160 TYR B O 1
ATOM 2927 N N . LEU B 1 161 ? -2.028 18.068 -56.950 1.00 26.44 161 LEU B N 1
ATOM 2928 C CA . LEU B 1 161 ? -1.068 17.651 -55.957 1.00 24.83 161 LEU B CA 1
ATOM 2929 C C . LEU B 1 161 ? 0.325 17.394 -56.476 1.00 23.67 161 LEU B C 1
ATOM 2930 O O . LEU B 1 161 ? 1.299 17.694 -55.790 1.00 23.98 161 LEU B O 1
ATOM 2935 N N . ALA B 1 162 ? 0.461 16.804 -57.642 1.00 23.63 162 ALA B N 1
ATOM 2936 C CA . ALA B 1 162 ? 1.781 16.416 -58.133 1.00 21.75 162 ALA B CA 1
ATOM 2937 C C . ALA B 1 162 ? 2.398 17.442 -59.110 1.00 24.37 162 ALA B C 1
ATOM 2938 O O . ALA B 1 162 ? 3.444 17.150 -59.688 1.00 26.77 162 ALA B O 1
ATOM 2940 N N . GLY B 1 163 ? 1.686 18.542 -59.390 1.00 29.08 163 GLY B N 1
ATOM 2941 C CA . GLY B 1 163 ? 2.081 19.524 -60.422 1.00 30.61 163 GLY B CA 1
ATOM 2942 C C . GLY B 1 163 ? 0.891 20.187 -61.096 1.00 29.73 163 GLY B C 1
ATOM 2943 O O . GLY B 1 163 ? -0.163 20.350 -60.490 1.00 27.89 163 GLY B O 1
ATOM 2944 N N . GLU B 1 164 ? 1.067 20.556 -62.366 1.00 27.84 164 GLU B N 1
ATOM 2945 C CA . GLU B 1 164 ? 0.105 21.381 -63.079 1.00 30.87 164 GLU B CA 1
ATOM 2946 C C . GLU B 1 164 ? -1.118 20.582 -63.551 1.00 32.43 164 GLU B C 1
ATOM 2947 O O . GLU B 1 164 ? -2.129 21.175 -63.848 1.00 28.72 164 GLU B O 1
ATOM 2953 N N . THR B 1 165 ? -1.066 19.255 -63.503 1.00 28.31 165 THR B N 1
ATOM 2954 C CA . THR B 1 165 ? -2.111 18.444 -64.119 1.00 28.44 165 THR B CA 1
ATOM 2955 C C . THR B 1 165 ? -2.653 17.361 -63.202 1.00 25.53 165 THR B C 1
ATOM 2956 O O . THR B 1 165 ? -1.944 16.937 -62.281 1.00 26.54 165 THR B O 1
ATOM 2960 N N . PHE B 1 166 ? -3.894 16.957 -63.459 1.00 21.04 166 PHE B N 1
ATOM 2961 C CA . PHE B 1 166 ? -4.569 15.889 -62.738 1.00 22.25 166 PHE B CA 1
ATOM 2962 C C . PHE B 1 166 ? -3.817 14.568 -63.000 1.00 20.80 166 PHE B C 1
ATOM 2963 O O . PHE B 1 166 ? -3.473 14.254 -64.137 1.00 22.37 166 PHE B O 1
ATOM 2971 N N . THR B 1 167 ? -3.505 13.855 -61.932 1.00 19.23 167 THR B N 1
ATOM 2972 C CA . THR B 1 167 ? -2.767 12.585 -62.019 1.00 19.07 167 THR B CA 1
ATOM 2973 C C . THR B 1 167 ? -3.385 11.556 -61.110 1.00 18.87 167 THR B C 1
ATOM 2974 O O . THR B 1 167 ? -4.347 11.843 -60.383 1.00 22.01 167 THR B O 1
ATOM 2978 N N . LEU B 1 168 ? -2.830 10.351 -61.141 1.00 20.99 168 LEU B N 1
ATOM 2979 C CA . LEU B 1 168 ? -3.199 9.320 -60.165 1.00 22.77 168 LEU B CA 1
ATOM 2980 C C . LEU B 1 168 ? -3.193 9.796 -58.717 1.00 20.57 168 LEU B C 1
ATOM 2981 O O . LEU B 1 168 ? -4.014 9.364 -57.942 1.00 20.19 168 LEU B O 1
ATOM 2986 N N . THR B 1 169 ? -2.255 10.684 -58.353 1.00 21.75 169 THR B N 1
ATOM 2987 C CA . THR B 1 169 ? -2.215 11.212 -56.983 1.00 20.63 169 THR B CA 1
ATOM 2988 C C . THR B 1 169 ? -3.543 11.801 -56.578 1.00 21.41 169 THR B C 1
ATOM 2989 O O . THR B 1 169 ? -4.078 11.470 -55.503 1.00 20.56 169 THR B O 1
ATOM 2993 N N . ASP B 1 170 ? -4.131 12.601 -57.482 1.00 20.59 170 ASP B N 1
ATOM 2994 C CA . ASP B 1 170 ? -5.437 13.172 -57.216 1.00 20.64 170 ASP B CA 1
ATOM 2995 C C . ASP B 1 170 ? -6.513 12.078 -57.287 1.00 19.42 170 ASP B C 1
ATOM 2996 O O . ASP B 1 170 ? -7.375 11.995 -56.412 1.00 20.30 170 ASP B O 1
ATOM 3001 N N . LEU B 1 171 ? -6.456 11.267 -58.335 1.00 19.27 171 LEU B N 1
ATOM 3002 C CA . LEU B 1 171 ? -7.538 10.306 -58.642 1.00 21.12 171 LEU B CA 1
ATOM 3003 C C . LEU B 1 171 ? -7.787 9.354 -57.472 1.00 20.91 171 LEU B C 1
ATOM 3004 O O . LEU B 1 171 ? -8.931 9.072 -57.102 1.00 18.94 171 LEU B O 1
ATOM 3009 N N . HIS B 1 172 ? -6.684 8.922 -56.840 1.00 21.23 172 HIS B N 1
ATOM 3010 C CA . HIS B 1 172 ? -6.767 7.961 -55.717 1.00 22.76 172 HIS B CA 1
ATOM 3011 C C . HIS B 1 172 ? -7.585 8.451 -54.558 1.00 20.80 172 HIS B C 1
ATOM 3012 O O . HIS B 1 172 ? -8.137 7.644 -53.813 1.00 22.12 172 HIS B O 1
ATOM 3019 N N . HIS B 1 173 ? -7.682 9.769 -54.376 1.00 20.55 173 HIS B N 1
ATOM 3020 C CA . HIS B 1 173 ? -8.467 10.359 -53.297 1.00 18.47 173 HIS B CA 1
ATOM 3021 C C . HIS B 1 173 ? -9.983 10.407 -53.557 1.00 21.94 173 HIS B C 1
ATOM 3022 O O . HIS B 1 173 ? -10.770 10.647 -52.594 1.00 20.73 173 HIS B O 1
ATOM 3029 N N . ILE B 1 174 ? -10.374 10.310 -54.815 1.00 18.57 174 ILE B N 1
ATOM 3030 C CA . ILE B 1 174 ? -11.751 10.695 -55.176 1.00 22.53 174 ILE B CA 1
ATOM 3031 C C . ILE B 1 174 ? -12.839 9.921 -54.420 1.00 21.35 174 ILE B C 1
ATOM 3032 O O . ILE B 1 174 ? -13.736 10.542 -53.850 1.00 23.15 174 ILE B O 1
ATOM 3037 N N . PRO B 1 175 ? -12.776 8.578 -54.428 1.00 22.16 175 PRO B N 1
ATOM 3038 C CA . PRO B 1 175 ? -13.871 7.830 -53.791 1.00 23.08 175 PRO B CA 1
ATOM 3039 C C . PRO B 1 175 ? -14.092 8.064 -52.303 1.00 23.18 175 PRO B C 1
ATOM 3040 O O . PRO B 1 175 ? -15.235 8.234 -51.869 1.00 22.07 175 PRO B O 1
ATOM 3044 N N . ALA B 1 176 ? -13.004 8.223 -51.533 1.00 22.16 176 ALA B N 1
ATOM 3045 C CA . ALA B 1 176 ? -13.166 8.572 -50.123 1.00 22.33 176 ALA B CA 1
ATOM 3046 C C . ALA B 1 176 ? -13.757 9.952 -49.962 1.00 22.61 176 ALA B C 1
ATOM 3047 O O . ALA B 1 176 ? -14.587 10.189 -49.081 1.00 21.97 176 ALA B O 1
ATOM 3049 N N . ILE B 1 177 ? -13.300 10.890 -50.791 1.00 22.64 177 ILE B N 1
ATOM 3050 C CA . ILE B 1 177 ? -13.801 12.248 -50.708 1.00 24.50 177 ILE B CA 1
ATOM 3051 C C . ILE B 1 177 ? -15.321 12.276 -51.044 1.00 26.49 177 ILE B C 1
ATOM 3052 O O . ILE B 1 177 ? -16.060 13.002 -50.395 1.00 24.89 177 ILE B O 1
ATOM 3057 N N . GLN B 1 178 ? -15.753 11.525 -52.065 1.00 28.19 178 GLN B N 1
ATOM 3058 C CA . GLN B 1 178 ? -17.178 11.446 -52.433 1.00 28.06 178 GLN B CA 1
ATOM 3059 C C . GLN B 1 178 ? -18.012 11.082 -51.223 1.00 29.35 178 GLN B C 1
ATOM 3060 O O . GLN B 1 178 ? -18.993 11.718 -50.930 1.00 29.99 178 GLN B O 1
ATOM 3066 N N . TYR B 1 179 ? -17.564 10.100 -50.450 1.00 30.47 179 TYR B N 1
ATOM 3067 C CA . TYR B 1 179 ? -18.271 9.780 -49.215 1.00 30.27 179 TYR B CA 1
ATOM 3068 C C . TYR B 1 179 ? -18.211 10.879 -48.155 1.00 29.57 179 TYR B C 1
ATOM 3069 O O . TYR B 1 179 ? -19.231 11.229 -47.517 1.00 33.04 179 TYR B O 1
ATOM 3078 N N . LEU B 1 180 ? -17.014 11.419 -47.904 1.00 25.53 180 LEU B N 1
ATOM 3079 C CA . LEU B 1 180 ? -16.859 12.433 -46.842 1.00 28.14 180 LEU B CA 1
ATOM 3080 C C . LEU B 1 180 ? -17.660 13.721 -47.093 1.00 27.76 180 LEU B C 1
ATOM 3081 O O . LEU B 1 180 ? -18.064 14.406 -46.130 1.00 30.37 180 LEU B O 1
ATOM 3086 N N . LEU B 1 181 ? -17.909 14.023 -48.357 1.00 30.15 181 LEU B N 1
ATOM 3087 C CA . LEU B 1 181 ? -18.726 15.200 -48.708 1.00 35.31 181 LEU B CA 1
ATOM 3088 C C . LEU B 1 181 ? -20.167 15.056 -48.252 1.00 36.21 181 LEU B C 1
ATOM 3089 O O . LEU B 1 181 ? -20.836 16.078 -48.112 1.00 37.25 181 LEU B O 1
ATOM 3094 N N . GLY B 1 182 ? -20.622 13.827 -48.039 1.00 32.41 182 GLY B N 1
ATOM 3095 C CA . GLY B 1 182 ? -21.913 13.585 -47.453 1.00 35.08 182 GLY B CA 1
ATOM 3096 C C . GLY B 1 182 ? -21.947 13.624 -45.926 1.00 37.97 182 GLY B C 1
ATOM 3097 O O . GLY B 1 182 ? -22.933 13.169 -45.342 1.00 37.37 182 GLY B O 1
ATOM 3098 N N . THR B 1 183 ? -20.898 14.130 -45.270 1.00 33.61 183 THR B N 1
ATOM 3099 C CA . THR B 1 183 ? -20.825 14.129 -43.810 1.00 33.98 183 THR B CA 1
ATOM 3100 C C . THR B 1 183 ? -20.448 15.535 -43.363 1.00 32.27 183 THR B C 1
ATOM 3101 O O . THR B 1 183 ? -19.976 16.348 -44.186 1.00 34.40 183 THR B O 1
ATOM 3105 N N . PRO B 1 184 ? -20.554 15.813 -42.056 1.00 33.28 184 PRO B N 1
ATOM 3106 C CA . PRO B 1 184 ? -20.056 17.118 -41.568 1.00 34.21 184 PRO B CA 1
ATOM 3107 C C . PRO B 1 184 ? -18.517 17.343 -41.734 1.00 33.60 184 PRO B C 1
ATOM 3108 O O . PRO B 1 184 ? -18.073 18.471 -41.693 1.00 31.83 184 PRO B O 1
ATOM 3112 N N . THR B 1 185 ? -17.757 16.297 -42.021 1.00 31.44 185 THR B N 1
ATOM 3113 C CA . THR B 1 185 ? -16.314 16.419 -42.307 1.00 32.80 185 THR B CA 1
ATOM 3114 C C . THR B 1 185 ? -16.046 17.267 -43.554 1.00 33.13 185 THR B C 1
ATOM 3115 O O . THR B 1 185 ? -14.951 17.801 -43.723 1.00 29.78 185 THR B O 1
ATOM 3119 N N . LYS B 1 186 ? -17.066 17.434 -44.395 1.00 28.22 186 LYS B N 1
ATOM 3120 C CA . LYS B 1 186 ? -17.033 18.367 -45.480 1.00 29.93 186 LYS B CA 1
ATOM 3121 C C . LYS B 1 186 ? -16.444 19.724 -45.124 1.00 30.12 186 LYS B C 1
ATOM 3122 O O . LYS B 1 186 ? -15.767 20.337 -45.969 1.00 30.02 186 LYS B O 1
ATOM 3128 N N . LYS B 1 187 ? -16.713 20.209 -43.900 1.00 30.42 187 LYS B N 1
ATOM 3129 C CA . LYS B 1 187 ? -16.237 21.532 -43.449 1.00 33.34 187 LYS B CA 1
ATOM 3130 C C . LYS B 1 187 ? -14.714 21.655 -43.533 1.00 28.50 187 LYS B C 1
ATOM 3131 O O . LYS B 1 187 ? -14.187 22.731 -43.785 1.00 30.36 187 LYS B O 1
ATOM 3133 N N . LEU B 1 188 ? -14.009 20.546 -43.328 1.00 28.92 188 LEU B N 1
ATOM 3134 C CA . LEU B 1 188 ? -12.516 20.527 -43.407 1.00 33.76 188 LEU B CA 1
ATOM 3135 C C . LEU B 1 188 ? -12.039 20.883 -44.799 1.00 32.09 188 LEU B C 1
ATOM 3136 O O . LEU B 1 188 ? -11.008 21.556 -44.947 1.00 30.17 188 LEU B O 1
ATOM 3141 N N . PHE B 1 189 ? -12.798 20.448 -45.809 1.00 31.07 189 PHE B N 1
ATOM 3142 C CA . PHE B 1 189 ? -12.476 20.740 -47.185 1.00 31.83 189 PHE B CA 1
ATOM 3143 C C . PHE B 1 189 ? -12.841 22.195 -47.493 1.00 33.56 189 PHE B C 1
ATOM 3144 O O . PHE B 1 189 ? -12.057 22.869 -48.130 1.00 36.58 189 PHE B O 1
ATOM 3152 N N . THR B 1 190 ? -14.036 22.625 -47.057 1.00 34.77 190 THR B N 1
ATOM 3153 C CA . THR B 1 190 ? -14.604 23.905 -47.472 1.00 33.53 190 THR B CA 1
ATOM 3154 C C . THR B 1 190 ? -13.864 25.050 -46.807 1.00 34.22 190 THR B C 1
ATOM 3155 O O . THR B 1 190 ? -13.675 26.058 -47.426 1.00 32.38 190 THR B O 1
ATOM 3159 N N . GLU B 1 191 ? -13.381 24.854 -45.587 1.00 34.32 191 GLU B N 1
ATOM 3160 C CA . GLU B 1 191 ? -12.571 25.876 -44.892 1.00 35.44 191 GLU B CA 1
ATOM 3161 C C . GLU B 1 191 ? -11.162 26.105 -45.365 1.00 35.27 191 GLU B C 1
ATOM 3162 O O . GLU B 1 191 ? -10.531 27.064 -44.892 1.00 33.44 191 GLU B O 1
ATOM 3168 N N . ARG B 1 192 ? -10.655 25.260 -46.266 1.00 31.35 192 ARG B N 1
ATOM 3169 C CA . ARG B 1 192 ? -9.366 25.443 -46.862 1.00 29.41 192 ARG B CA 1
ATOM 3170 C C . ARG B 1 192 ? -9.554 25.745 -48.339 1.00 28.81 192 ARG B C 1
ATOM 3171 O O . ARG B 1 192 ? -9.841 24.865 -49.135 1.00 27.69 192 ARG B O 1
ATOM 3179 N N . PRO B 1 193 ? -9.334 27.004 -48.747 1.00 31.48 193 PRO B N 1
ATOM 3180 C CA . PRO B 1 193 ? -9.811 27.408 -50.096 1.00 31.06 193 PRO B CA 1
ATOM 3181 C C . PRO B 1 193 ? -9.228 26.659 -51.280 1.00 28.73 193 PRO B C 1
ATOM 3182 O O . PRO B 1 193 ? -9.960 26.371 -52.217 1.00 28.29 193 PRO B O 1
ATOM 3186 N N . ARG B 1 194 ? -7.917 26.395 -51.314 1.00 26.31 194 ARG B N 1
ATOM 3187 C CA . ARG B 1 194 ? -7.358 25.646 -52.452 1.00 27.88 194 ARG B CA 1
ATOM 3188 C C . ARG B 1 194 ? -7.799 24.167 -52.417 1.00 28.63 194 ARG B C 1
ATOM 3189 O O . ARG B 1 194 ? -8.089 23.597 -53.466 1.00 28.32 194 ARG B O 1
ATOM 3193 N N . VAL B 1 195 ? -7.866 23.591 -51.221 1.00 27.54 195 VAL B N 1
ATOM 3194 C CA . VAL B 1 195 ? -8.397 22.205 -51.055 1.00 26.39 195 VAL B CA 1
ATOM 3195 C C . VAL B 1 195 ? -9.845 22.144 -51.525 1.00 27.64 195 VAL B C 1
ATOM 3196 O O . VAL B 1 195 ? -10.220 21.267 -52.285 1.00 26.37 195 VAL B O 1
ATOM 3200 N N . ASN B 1 196 ? -10.639 23.147 -51.156 1.00 30.49 196 ASN B N 1
ATOM 3201 C CA . ASN B 1 196 ? -12.029 23.241 -51.587 1.00 31.52 196 ASN B CA 1
ATOM 3202 C C . ASN B 1 196 ? -12.140 23.278 -53.117 1.00 29.99 196 ASN B C 1
ATOM 3203 O O . ASN B 1 196 ? -12.933 22.516 -53.718 1.00 28.88 196 ASN B O 1
ATOM 3208 N N . GLU B 1 197 ? -11.348 24.126 -53.769 1.00 29.64 197 GLU B N 1
ATOM 3209 C CA . GLU B 1 197 ? -11.360 24.167 -55.242 1.00 33.26 197 GLU B CA 1
ATOM 3210 C C . GLU B 1 197 ? -10.960 22.823 -55.854 1.00 31.72 197 GLU B C 1
ATOM 3211 O O . GLU B 1 197 ? -11.533 22.380 -56.841 1.00 25.46 197 GLU B O 1
ATOM 3217 N N . TRP B 1 198 ? -9.895 22.247 -55.317 1.00 29.89 198 TRP B N 1
ATOM 3218 C CA . TRP B 1 198 ? -9.376 20.952 -55.800 1.00 26.94 198 TRP B CA 1
ATOM 3219 C C . TRP B 1 198 ? -10.433 19.837 -55.690 1.00 26.95 198 TRP B C 1
ATOM 3220 O O . TRP B 1 198 ? -10.686 19.146 -56.651 1.00 31.37 198 TRP B O 1
ATOM 3231 N N . VAL B 1 199 ? -11.099 19.746 -54.553 1.00 24.16 199 VAL B N 1
ATOM 3232 C CA . VAL B 1 199 ? -12.205 18.826 -54.363 1.00 26.42 199 VAL B CA 1
ATOM 3233 C C . VAL B 1 199 ? -13.357 19.047 -55.362 1.00 27.76 199 VAL B C 1
ATOM 3234 O O . VAL B 1 199 ? -13.820 18.097 -55.983 1.00 26.52 199 VAL B O 1
ATOM 3238 N N . ALA B 1 200 ? -13.760 20.317 -55.550 1.00 28.03 200 ALA B N 1
ATOM 3239 C CA . ALA B 1 200 ? -14.811 20.656 -56.505 1.00 29.85 200 ALA B CA 1
ATOM 3240 C C . ALA B 1 200 ? -14.427 20.211 -57.913 1.00 28.92 200 ALA B C 1
ATOM 3241 O O . ALA B 1 200 ? -15.254 19.591 -58.605 1.00 31.69 200 ALA B O 1
ATOM 3243 N N . GLU B 1 201 ? -13.175 20.471 -58.321 1.00 27.68 201 GLU B N 1
ATOM 3244 C CA . GLU B 1 201 ? -12.691 20.066 -59.648 1.00 32.32 201 GLU B CA 1
ATOM 3245 C C . GLU B 1 201 ? -12.635 18.544 -59.843 1.00 33.15 201 GLU B C 1
ATOM 3246 O O . GLU B 1 201 ? -13.177 18.027 -60.840 1.00 33.48 201 GLU B O 1
ATOM 3252 N N . ILE B 1 202 ? -12.053 17.818 -58.889 1.00 27.83 202 ILE B N 1
ATOM 3253 C CA . ILE B 1 202 ? -11.871 16.374 -59.121 1.00 29.16 202 ILE B CA 1
ATOM 3254 C C . ILE B 1 202 ? -13.184 15.571 -59.014 1.00 24.89 202 ILE B C 1
ATOM 3255 O O . ILE B 1 202 ? -13.326 14.576 -59.721 1.00 29.05 202 ILE B O 1
ATOM 3260 N N . THR B 1 203 ? -14.103 15.991 -58.144 1.00 24.89 203 THR B N 1
ATOM 3261 C CA . THR B 1 203 ? -15.366 15.316 -57.979 1.00 25.67 203 THR B CA 1
ATOM 3262 C C . THR B 1 203 ? -16.383 15.645 -59.084 1.00 26.39 203 THR B C 1
ATOM 3263 O O . THR B 1 203 ? -17.316 14.877 -59.257 1.00 31.30 203 THR B O 1
ATOM 3267 N N . LYS B 1 204 ? -16.183 16.740 -59.822 1.00 29.64 204 LYS B N 1
ATOM 3268 C CA . LYS B 1 204 ? -17.089 17.102 -60.943 1.00 30.79 204 LYS B CA 1
ATOM 3269 C C . LYS B 1 204 ? -16.637 16.477 -62.256 1.00 32.18 204 LYS B C 1
ATOM 3270 O O . LYS B 1 204 ? -17.347 16.601 -63.227 1.00 29.83 204 LYS B O 1
ATOM 3272 N N . ARG B 1 205 ? -15.470 15.823 -62.309 1.00 29.93 205 ARG B N 1
ATOM 3273 C CA . ARG B 1 205 ? -15.047 15.153 -63.530 1.00 31.06 205 ARG B CA 1
ATOM 3274 C C . ARG B 1 205 ? -16.077 14.093 -63.915 1.00 28.72 205 ARG B C 1
ATOM 3275 O O . ARG B 1 205 ? -16.621 13.456 -63.051 1.00 28.56 205 ARG B O 1
ATOM 3283 N N . PRO B 1 206 ? -16.360 13.960 -65.208 1.00 29.56 206 PRO B N 1
ATOM 3284 C CA . PRO B 1 206 ? -17.358 12.970 -65.641 1.00 30.15 206 PRO B CA 1
ATOM 3285 C C . PRO B 1 206 ? -17.044 11.540 -65.182 1.00 24.04 206 PRO B C 1
ATOM 3286 O O . PRO B 1 206 ? -17.953 10.824 -64.814 1.00 28.78 206 PRO B O 1
ATOM 3290 N N . ALA B 1 207 ? -15.790 11.135 -65.234 1.00 24.84 207 ALA B N 1
ATOM 3291 C CA . ALA B 1 207 ? -15.418 9.783 -64.732 1.00 26.84 207 ALA B CA 1
ATOM 3292 C C . ALA B 1 207 ? -15.727 9.613 -63.232 1.00 27.47 207 ALA B C 1
ATOM 3293 O O . ALA B 1 207 ? -16.175 8.538 -62.783 1.00 30.15 207 ALA B O 1
ATOM 3295 N N . SER B 1 208 ? -15.567 10.673 -62.450 1.00 24.78 208 SER B N 1
ATOM 3296 C CA . SER B 1 208 ? -15.940 10.656 -61.019 1.00 25.30 208 SER B CA 1
ATOM 3297 C C . SER B 1 208 ? -17.433 10.556 -60.813 1.00 29.29 208 SER B C 1
ATOM 3298 O O . SER B 1 208 ? -17.922 9.728 -60.029 1.00 27.32 208 SER B O 1
ATOM 3301 N N . GLU B 1 209 ? -18.182 11.391 -61.530 1.00 27.03 209 GLU B N 1
ATOM 3302 C CA . GLU B 1 209 ? -19.667 11.345 -61.427 1.00 29.87 209 GLU B CA 1
ATOM 3303 C C . GLU B 1 209 ? -20.253 9.997 -61.906 1.00 26.21 209 GLU B C 1
ATOM 3304 O O . GLU B 1 209 ? -21.203 9.527 -61.322 1.00 31.40 209 GLU B O 1
ATOM 3310 N N . LYS B 1 210 ? -19.639 9.358 -62.889 1.00 24.61 210 LYS B N 1
ATOM 3311 C CA . LYS B 1 210 ? -20.074 8.018 -63.322 1.00 27.57 210 LYS B CA 1
ATOM 3312 C C . LYS B 1 210 ? -20.170 6.963 -62.235 1.00 31.38 210 LYS B C 1
ATOM 3313 O O . LYS B 1 210 ? -20.935 6.024 -62.370 1.00 32.27 210 LYS B O 1
ATOM 3319 N N . VAL B 1 211 ? -19.333 7.023 -61.211 1.00 30.16 211 VAL B N 1
ATOM 3320 C CA . VAL B 1 211 ? -19.256 5.904 -60.274 1.00 30.74 211 VAL B CA 1
ATOM 3321 C C . VAL B 1 211 ? -20.033 6.217 -59.004 1.00 34.71 211 VAL B C 1
ATOM 3322 O O . VAL B 1 211 ? -20.123 5.361 -58.142 1.00 38.52 211 VAL B O 1
ATOM 3326 N N . GLN B 1 212 ? -20.576 7.424 -58.901 1.00 35.24 212 GLN B N 1
ATOM 3327 C CA . GLN B 1 212 ? -21.144 7.949 -57.668 1.00 40.88 212 GLN B CA 1
ATOM 3328 C C . GLN B 1 212 ? -22.470 7.293 -57.309 1.00 48.91 212 GLN B C 1
ATOM 3329 O O . GLN B 1 212 ? -22.768 7.167 -56.094 1.00 53.75 212 GLN B O 1
ATOM 3336 N N . ALA C 1 2 ? -53.788 2.964 -52.947 1.00 67.03 2 ALA C N 1
ATOM 3337 C CA . ALA C 1 2 ? -52.445 2.765 -52.365 1.00 64.79 2 ALA C CA 1
ATOM 3338 C C . ALA C 1 2 ? -52.606 1.645 -51.390 1.00 55.18 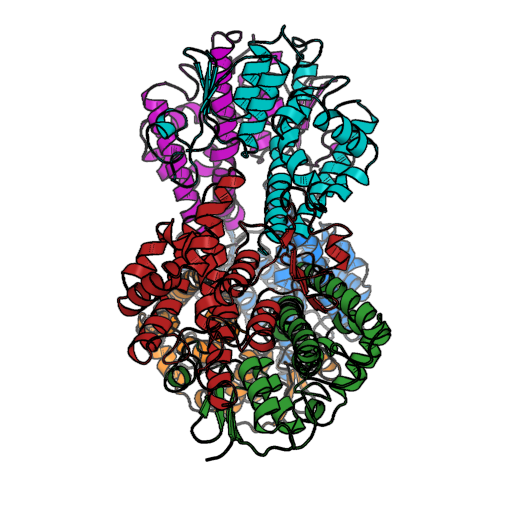2 ALA C C 1
ATOM 3339 O O . ALA C 1 2 ? -53.449 1.726 -50.540 1.00 69.19 2 ALA C O 1
ATOM 3341 N N . GLY C 1 3 ? -51.851 0.582 -51.538 1.00 52.42 3 GLY C N 1
ATOM 3342 C CA . GLY C 1 3 ? -52.104 -0.633 -50.769 1.00 45.08 3 GLY C CA 1
ATOM 3343 C C . GLY C 1 3 ? -51.080 -0.700 -49.612 1.00 37.03 3 GLY C C 1
ATOM 3344 O O . GLY C 1 3 ? -50.963 0.232 -48.788 1.00 32.54 3 GLY C O 1
ATOM 3345 N N . ILE C 1 4 ? -50.299 -1.772 -49.582 1.00 32.50 4 ILE C N 1
ATOM 3346 C CA . ILE C 1 4 ? -49.283 -1.938 -48.548 1.00 26.93 4 ILE C CA 1
ATOM 3347 C C . ILE C 1 4 ? -47.979 -1.483 -49.085 1.00 23.03 4 ILE C C 1
ATOM 3348 O O . ILE C 1 4 ? -47.536 -1.940 -50.145 1.00 24.11 4 ILE C O 1
ATOM 3353 N N . LYS C 1 5 ? -47.287 -0.648 -48.324 1.00 23.05 5 LYS C N 1
ATOM 3354 C CA . LYS C 1 5 ? -45.895 -0.321 -48.639 1.00 23.30 5 LYS C CA 1
ATOM 3355 C C . LYS C 1 5 ? -44.978 -0.550 -47.423 1.00 24.33 5 LYS C C 1
ATOM 3356 O O . LYS C 1 5 ? -45.332 -0.196 -46.282 1.00 24.25 5 LYS C O 1
ATOM 3362 N N . VAL C 1 6 ? -43.769 -1.017 -47.700 1.00 22.80 6 VAL C N 1
ATOM 3363 C CA . VAL C 1 6 ? -42.727 -1.154 -46.722 1.00 23.94 6 VAL C CA 1
ATOM 3364 C C . VAL C 1 6 ? -41.618 -0.193 -47.119 1.00 23.92 6 VAL C C 1
ATOM 3365 O O . VAL C 1 6 ? -41.150 -0.233 -48.245 1.00 23.69 6 VAL C O 1
ATOM 3369 N N . PHE C 1 7 ? -41.202 0.669 -46.187 1.00 23.50 7 PHE C N 1
ATOM 3370 C CA . PHE C 1 7 ? -40.115 1.611 -46.397 1.00 22.16 7 PHE C CA 1
ATOM 3371 C C . PHE C 1 7 ? -38.926 1.077 -45.672 1.00 24.89 7 PHE C C 1
ATOM 3372 O O . PHE C 1 7 ? -38.844 1.181 -44.462 1.00 24.91 7 PHE C O 1
ATOM 3380 N N . GLY C 1 8 ? -37.955 0.588 -46.431 1.00 25.69 8 GLY C N 1
ATOM 3381 C CA . GLY C 1 8 ? -36.851 -0.137 -45.818 1.00 24.77 8 GLY C CA 1
ATOM 3382 C C . GLY C 1 8 ? -35.808 -0.529 -46.833 1.00 28.56 8 GLY C C 1
ATOM 3383 O O . GLY C 1 8 ? -35.674 0.121 -47.896 1.00 24.92 8 GLY C O 1
ATOM 3384 N N . HIS C 1 9 ? -34.988 -1.498 -46.429 1.00 26.65 9 HIS C N 1
ATOM 3385 C CA . HIS C 1 9 ? -33.870 -1.913 -47.194 1.00 28.88 9 HIS C CA 1
ATOM 3386 C C . HIS C 1 9 ? -33.888 -3.431 -47.199 1.00 31.46 9 HIS C C 1
ATOM 3387 O O . HIS C 1 9 ? -33.996 -4.037 -46.121 1.00 27.68 9 HIS C O 1
ATOM 3394 N N . PRO C 1 10 ? -33.710 -4.049 -48.371 1.00 32.65 10 PRO C N 1
ATOM 3395 C CA . PRO C 1 10 ? -33.845 -5.496 -48.475 1.00 34.79 10 PRO C CA 1
ATOM 3396 C C . PRO C 1 10 ? -32.801 -6.374 -47.701 1.00 34.63 10 PRO C C 1
ATOM 3397 O O . PRO C 1 10 ? -33.078 -7.497 -47.375 1.00 36.15 10 PRO C O 1
ATOM 3401 N N . ALA C 1 11 ? -31.641 -5.843 -47.412 1.00 31.46 11 ALA C N 1
ATOM 3402 C CA . ALA C 1 11 ? -30.662 -6.458 -46.514 1.00 34.85 11 ALA C CA 1
ATOM 3403 C C . ALA C 1 11 ? -30.899 -6.305 -44.988 1.00 30.51 11 ALA C C 1
ATOM 3404 O O . ALA C 1 11 ? -30.315 -7.028 -44.210 1.00 30.41 11 ALA C O 1
ATOM 3406 N N . SER C 1 12 ? -31.776 -5.391 -44.580 1.00 28.07 12 SER C N 1
ATOM 3407 C CA . SER C 1 12 ? -32.005 -5.047 -43.160 1.00 27.81 12 SER C CA 1
ATOM 3408 C C . SER C 1 12 ? -32.746 -6.163 -42.468 1.00 28.11 12 SER C C 1
ATOM 3409 O O . SER C 1 12 ? -33.763 -6.666 -42.954 1.00 24.76 12 SER C O 1
ATOM 3412 N N . ILE C 1 13 ? -32.201 -6.589 -41.344 1.00 26.93 13 ILE C N 1
ATOM 3413 C CA . ILE C 1 13 ? -32.852 -7.657 -40.558 1.00 26.63 13 ILE C CA 1
ATOM 3414 C C . ILE C 1 13 ? -34.286 -7.279 -40.213 1.00 22.68 13 ILE C C 1
ATOM 3415 O O . ILE C 1 13 ? -35.204 -8.087 -40.351 1.00 24.41 13 ILE C O 1
ATOM 3420 N N . ALA C 1 14 ? -34.472 -6.057 -39.702 1.00 24.28 14 ALA C N 1
ATOM 3421 C CA . ALA C 1 14 ? -35.800 -5.620 -39.270 1.00 25.15 14 ALA C CA 1
ATOM 3422 C C . ALA C 1 14 ? -36.762 -5.496 -40.472 1.00 22.49 14 ALA C C 1
ATOM 3423 O O . ALA C 1 14 ? -37.962 -5.811 -40.367 1.00 24.27 14 ALA C O 1
ATOM 3425 N N . THR C 1 15 ? -36.235 -5.073 -41.608 1.00 20.02 15 THR C N 1
ATOM 3426 C CA . THR C 1 15 ? -37.072 -4.973 -42.797 1.00 21.89 15 THR C CA 1
ATOM 3427 C C . THR C 1 15 ? -37.519 -6.384 -43.206 1.00 24.17 15 THR C C 1
ATOM 3428 O O . THR C 1 15 ? -38.684 -6.600 -43.566 1.00 21.63 15 THR C O 1
ATOM 3432 N N . ARG C 1 16 ? -36.572 -7.316 -43.228 1.00 26.54 16 ARG C N 1
ATOM 3433 C CA . ARG C 1 16 ? -36.885 -8.683 -43.601 1.00 26.34 16 ARG C CA 1
ATOM 3434 C C . ARG C 1 16 ? -37.942 -9.315 -42.753 1.00 26.84 16 ARG C C 1
ATOM 3435 O O . ARG C 1 16 ? -38.701 -10.157 -43.266 1.00 25.91 16 ARG C O 1
ATOM 3443 N N . ARG C 1 17 ? -37.990 -8.973 -41.457 1.00 25.85 17 ARG C N 1
ATOM 3444 C CA . ARG C 1 17 ? -39.028 -9.512 -40.582 1.00 25.19 17 ARG C CA 1
ATOM 3445 C C . ARG C 1 17 ? -40.385 -9.231 -41.110 1.00 24.95 17 ARG C C 1
ATOM 3446 O O . ARG C 1 17 ? -41.246 -10.104 -41.151 1.00 23.68 17 ARG C O 1
ATOM 3454 N N . VAL C 1 18 ? -40.580 -7.972 -41.498 1.00 21.90 18 VAL C N 1
ATOM 3455 C CA . VAL C 1 18 ? -41.818 -7.537 -42.100 1.00 22.55 18 VAL C CA 1
ATOM 3456 C C . VAL C 1 18 ? -42.110 -8.209 -43.447 1.00 20.05 18 VAL C C 1
ATOM 3457 O O . VAL C 1 18 ? -43.210 -8.715 -43.653 1.00 23.07 18 VAL C O 1
ATOM 3461 N N . LEU C 1 19 ? -41.096 -8.237 -44.315 1.00 24.04 19 LEU C N 1
ATOM 3462 C CA . LEU C 1 19 ? -41.210 -8.875 -45.633 1.00 25.77 19 LEU C CA 1
ATOM 3463 C C . LEU C 1 19 ? -41.664 -10.341 -45.529 1.00 27.38 19 LEU C C 1
ATOM 3464 O O . LEU C 1 19 ? -42.579 -10.757 -46.246 1.00 25.04 19 LEU C O 1
ATOM 3469 N N . ILE C 1 20 ? -41.055 -11.087 -44.612 1.00 30.30 20 ILE C N 1
ATOM 3470 C CA . ILE C 1 20 ? -41.405 -12.495 -44.415 1.00 28.34 20 ILE C CA 1
ATOM 3471 C C . ILE C 1 20 ? -42.833 -12.634 -43.993 1.00 26.20 20 ILE C C 1
ATOM 3472 O O . ILE C 1 20 ? -43.572 -13.449 -44.559 1.00 26.38 20 ILE C O 1
ATOM 3477 N N . ALA C 1 21 ? -43.282 -11.819 -43.036 1.00 26.99 21 ALA C N 1
ATOM 3478 C CA . ALA C 1 21 ? -44.694 -11.863 -42.610 1.00 27.69 21 ALA C CA 1
ATOM 3479 C C . ALA C 1 21 ? -45.672 -11.571 -43.777 1.00 29.18 21 ALA C C 1
ATOM 3480 O O . ALA C 1 21 ? -46.738 -12.201 -43.878 1.00 28.46 21 ALA C O 1
ATOM 3482 N N . LEU C 1 22 ? -45.302 -10.600 -44.634 1.00 27.16 22 LEU C N 1
ATOM 3483 C CA . LEU C 1 22 ? -46.169 -10.276 -45.782 1.00 26.43 22 LEU C CA 1
ATOM 3484 C C . LEU C 1 22 ? -46.278 -11.454 -46.753 1.00 23.34 22 LEU C C 1
ATOM 3485 O O . LEU C 1 22 ? -47.375 -11.801 -47.175 1.00 28.55 22 LEU C O 1
ATOM 3490 N N . HIS C 1 23 ? -45.141 -12.039 -47.077 1.00 29.21 23 HIS C N 1
ATOM 3491 C CA . HIS C 1 23 ? -45.095 -13.232 -47.955 1.00 33.32 23 HIS C CA 1
ATOM 3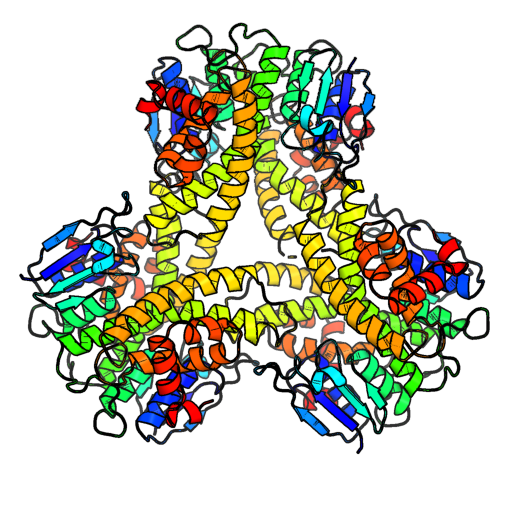492 C C . HIS C 1 23 ? -45.860 -14.414 -47.342 1.00 35.64 23 HIS C C 1
ATOM 3493 O O . HIS C 1 23 ? -46.539 -15.124 -48.051 1.00 36.21 23 HIS C O 1
ATOM 3500 N N . GLU C 1 24 ? -45.783 -14.609 -46.024 1.00 33.21 24 GLU C N 1
ATOM 3501 C CA . GLU C 1 24 ? -46.540 -15.663 -45.362 1.00 30.83 24 GLU C CA 1
ATOM 3502 C C . GLU C 1 24 ? -48.026 -15.485 -45.545 1.00 31.36 24 GLU C C 1
ATOM 3503 O O . GLU C 1 24 ? -48.744 -16.455 -45.538 1.00 29.43 24 GLU C O 1
ATOM 3509 N N . LYS C 1 25 ? -48.497 -14.232 -45.632 1.00 29.99 25 LYS C N 1
ATOM 3510 C CA . LYS C 1 25 ? -49.895 -13.937 -45.818 1.00 30.07 25 LYS C CA 1
ATOM 3511 C C . LYS C 1 25 ? -50.298 -13.808 -47.307 1.00 29.74 25 LYS C C 1
ATOM 3512 O O . LYS C 1 25 ? -51.442 -13.474 -47.587 1.00 32.42 25 LYS C O 1
ATOM 3518 N N . ASN C 1 26 ? -49.360 -14.089 -48.208 1.00 29.31 26 ASN C N 1
ATOM 3519 C CA . ASN C 1 26 ? -49.535 -13.943 -49.654 1.00 36.32 26 ASN C CA 1
ATOM 3520 C C . ASN C 1 26 ? -50.036 -12.558 -50.024 1.00 36.75 26 ASN C C 1
ATOM 3521 O O . ASN C 1 26 ? -50.884 -12.413 -50.895 1.00 34.46 26 ASN C O 1
ATOM 3526 N N . LEU C 1 27 ? -49.512 -11.542 -49.352 1.00 34.47 27 LEU C N 1
ATOM 3527 C CA . LEU C 1 27 ? -49.938 -10.191 -49.608 1.00 31.90 27 LEU C CA 1
ATOM 3528 C C . LEU C 1 27 ? -49.075 -9.561 -50.664 1.00 32.01 27 LEU C C 1
ATOM 3529 O O . LEU C 1 27 ? -47.863 -9.788 -50.769 1.00 31.76 27 LEU C O 1
ATOM 3534 N N . ASP C 1 28 ? -49.727 -8.763 -51.492 1.00 33.66 28 ASP C N 1
ATOM 3535 C CA . ASP C 1 28 ? -49.018 -7.913 -52.421 1.00 35.55 28 ASP C CA 1
ATOM 3536 C C . ASP C 1 28 ? -48.597 -6.626 -51.720 1.00 29.93 28 ASP C C 1
ATOM 3537 O O . ASP C 1 28 ? -49.301 -6.120 -50.830 1.00 31.87 28 ASP C O 1
ATOM 3542 N N . PHE C 1 29 ? -47.431 -6.112 -52.088 1.00 26.05 29 PHE C N 1
ATOM 3543 C CA . PHE C 1 29 ? -46.954 -4.868 -51.479 1.00 27.30 29 PHE C CA 1
ATOM 3544 C C . PHE C 1 29 ? -45.829 -4.285 -52.324 1.00 24.91 29 PHE C C 1
ATOM 3545 O O . PHE C 1 29 ? -45.256 -4.987 -53.122 1.00 30.27 29 PHE C O 1
ATOM 3553 N N . GLU C 1 30 ? -45.431 -3.046 -52.032 1.00 24.67 30 GLU C N 1
ATOM 3554 C CA . GLU C 1 30 ? -44.302 -2.405 -52.716 1.00 25.89 30 GLU C CA 1
ATOM 3555 C C . GLU C 1 30 ? -43.181 -1.966 -51.741 1.00 25.66 30 GLU C C 1
ATOM 3556 O O . GLU C 1 30 ? -43.400 -1.103 -50.891 1.00 27.68 30 GLU C O 1
ATOM 3562 N N . LEU C 1 31 ? -41.991 -2.561 -51.873 1.00 24.89 31 LEU C N 1
ATOM 3563 C CA . LEU C 1 31 ? -40.848 -2.249 -51.046 1.00 27.20 31 LEU C CA 1
ATOM 3564 C C . LEU C 1 31 ? -40.237 -0.972 -51.582 1.00 27.01 31 LEU C C 1
ATOM 3565 O O . LEU C 1 31 ? -39.712 -0.960 -52.677 1.00 27.52 31 LEU C O 1
ATOM 3570 N N . VAL C 1 32 ? -40.338 0.105 -50.803 1.00 24.59 32 VAL C N 1
ATOM 3571 C CA . VAL C 1 32 ? -39.812 1.382 -51.174 1.00 26.25 32 VAL C CA 1
ATOM 3572 C C . VAL C 1 32 ? -38.480 1.455 -50.530 1.00 24.52 32 VAL C C 1
ATOM 3573 O O . VAL C 1 32 ? -38.359 1.505 -49.306 1.00 24.58 32 VAL C O 1
ATOM 3577 N N . HIS C 1 33 ? -37.457 1.505 -51.353 1.00 27.75 33 HIS C N 1
ATOM 3578 C CA . HIS C 1 33 ? -36.070 1.486 -50.882 1.00 32.24 33 HIS C CA 1
ATOM 3579 C C . HIS C 1 33 ? -35.662 2.781 -50.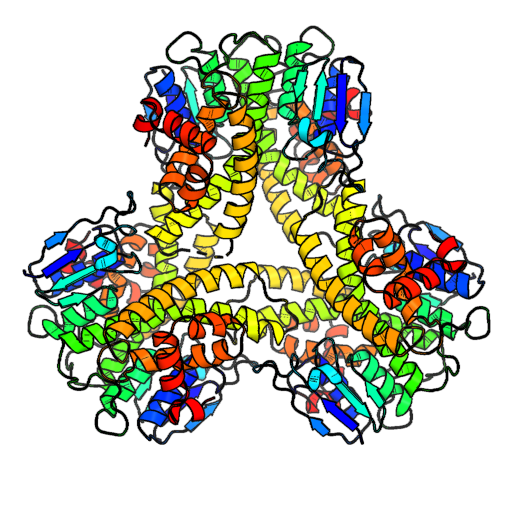160 1.00 33.02 33 HIS C C 1
ATOM 3580 O O . HIS C 1 33 ? -35.930 3.850 -50.618 1.00 32.51 33 HIS C O 1
ATOM 3587 N N . VAL C 1 34 ? -35.132 2.652 -48.952 1.00 31.27 34 VAL C N 1
ATOM 3588 C CA . VAL C 1 34 ? -34.623 3.777 -48.207 1.00 31.07 34 VAL C CA 1
ATOM 3589 C C . VAL C 1 34 ? -33.095 3.648 -48.266 1.00 35.96 34 VAL C C 1
ATOM 3590 O O . VAL C 1 34 ? -32.532 2.612 -47.868 1.00 36.94 34 VAL C O 1
ATOM 3594 N N . GLU C 1 35 ? -32.428 4.684 -48.764 1.00 40.11 35 GLU C N 1
ATOM 3595 C CA . GLU C 1 35 ? -30.981 4.613 -49.046 1.00 36.66 35 GLU C CA 1
ATOM 3596 C C . GLU C 1 35 ? -30.226 4.950 -47.752 1.00 38.66 35 GLU C C 1
ATOM 3597 O O . GLU C 1 35 ? -29.938 6.116 -47.474 1.00 39.18 35 GLU C O 1
ATOM 3599 N N . LEU C 1 36 ? -29.891 3.926 -46.964 1.00 43.85 36 LEU C N 1
ATOM 3600 C CA . LEU C 1 36 ? -29.195 4.127 -45.666 1.00 42.40 36 LEU C CA 1
ATOM 3601 C C . LEU C 1 36 ? -27.796 4.786 -45.844 1.00 45.56 36 LEU C C 1
ATOM 3602 O O . LEU C 1 36 ? -27.469 5.713 -45.088 1.00 40.25 36 LEU C O 1
ATOM 3607 N N . LYS C 1 37 ? -27.058 4.382 -46.892 1.00 46.50 37 LYS C N 1
ATOM 3608 C CA . LYS C 1 37 ? -25.731 4.944 -47.222 1.00 47.80 37 LYS C CA 1
ATOM 3609 C C . LYS C 1 37 ? -25.774 6.444 -47.435 1.00 50.49 37 LYS C C 1
ATOM 3610 O O . LYS C 1 37 ? -24.829 7.122 -47.077 1.00 59.02 37 LYS C O 1
ATOM 3612 N N . ASP C 1 38 ? -26.891 6.998 -47.904 1.00 50.29 38 ASP C N 1
ATOM 3613 C CA . ASP C 1 38 ? -27.043 8.467 -47.997 1.00 43.85 38 ASP C CA 1
ATOM 3614 C C . ASP C 1 38 ? -27.719 9.116 -46.810 1.00 45.54 38 ASP C C 1
ATOM 3615 O O . ASP C 1 38 ? -28.122 10.282 -46.891 1.00 41.14 38 ASP C O 1
ATOM 3617 N N . GLY C 1 39 ? -27.893 8.390 -45.694 1.00 43.11 39 GLY C N 1
ATOM 3618 C CA . GLY C 1 39 ? -28.657 8.939 -44.542 1.00 40.30 39 GLY C CA 1
ATOM 3619 C C . GLY C 1 39 ? -30.113 9.338 -44.774 1.00 37.98 39 GLY C C 1
ATOM 3620 O O . GLY C 1 39 ? -30.666 10.190 -44.087 1.00 40.91 39 GLY C O 1
ATOM 3621 N N . GLU C 1 40 ? -30.780 8.679 -45.714 1.00 41.34 40 GLU C N 1
ATOM 3622 C CA . GLU C 1 40 ? -32.201 9.016 -46.034 1.00 39.34 40 GLU C CA 1
ATOM 3623 C C . GLU C 1 40 ? -33.095 8.741 -44.814 1.00 35.65 40 GLU C C 1
ATOM 3624 O O . GLU C 1 40 ? -34.096 9.402 -44.614 1.00 37.34 40 GLU C O 1
ATOM 3630 N N . HIS C 1 41 ? -32.737 7.724 -44.038 1.00 34.65 41 HIS C N 1
ATOM 3631 C CA . HIS C 1 41 ? -33.460 7.404 -42.783 1.00 35.02 41 HIS C CA 1
ATOM 3632 C C . HIS C 1 41 ? -33.370 8.440 -41.701 1.00 38.16 41 HIS C C 1
ATOM 3633 O O . HIS C 1 41 ? -34.184 8.418 -40.785 1.00 41.63 41 HIS C O 1
ATOM 3640 N N . LYS C 1 42 ? -32.430 9.374 -41.825 1.00 35.73 42 LYS C N 1
ATOM 3641 C CA . LYS C 1 42 ? -32.255 10.452 -40.847 1.00 40.52 42 LYS C CA 1
ATOM 3642 C C . LYS C 1 42 ? -32.658 11.827 -41.378 1.00 44.05 42 LYS C C 1
ATOM 3643 O O . LYS C 1 42 ? -32.336 12.819 -40.769 1.00 40.39 42 LYS C O 1
ATOM 3649 N N . LYS C 1 43 ? -33.452 11.857 -42.445 1.00 51.19 43 LYS C N 1
ATOM 3650 C CA . LYS C 1 43 ? -33.948 13.099 -43.070 1.00 54.93 43 LYS C CA 1
ATOM 3651 C C . LYS C 1 43 ? -35.462 13.058 -43.184 1.00 54.02 43 LYS C C 1
ATOM 3652 O O . LYS C 1 43 ? -36.052 11.974 -43.189 1.00 45.97 43 LYS C O 1
ATOM 3658 N N . GLU C 1 44 ? -36.085 14.216 -43.372 1.00 50.45 44 GLU C N 1
ATOM 3659 C CA . GLU C 1 44 ? -37.432 14.250 -43.913 1.00 50.72 44 GLU C CA 1
ATOM 3660 C C . GLU C 1 44 ? -37.362 13.806 -45.371 1.00 46.15 44 GLU C C 1
ATOM 3661 O O . GLU C 1 44 ? -36.333 13.910 -46.001 1.00 51.97 44 GLU C O 1
ATOM 3667 N N . PRO C 1 45 ? -38.419 13.229 -45.926 1.00 47.73 45 PRO C N 1
ATOM 3668 C CA . PRO C 1 45 ? -39.649 12.878 -45.241 1.00 41.85 45 PRO C CA 1
ATOM 3669 C C . PRO C 1 45 ? -39.636 11.525 -44.468 1.00 34.64 45 PRO C C 1
ATOM 3670 O O . PRO C 1 45 ? -40.660 11.184 -43.869 1.00 39.22 45 PRO C O 1
ATOM 3674 N N . PHE C 1 46 ? -38.551 10.748 -44.497 1.00 31.76 46 PHE C N 1
ATOM 3675 C CA . PHE C 1 46 ? -38.570 9.493 -43.726 1.00 34.02 46 PHE C CA 1
ATOM 3676 C C . PHE C 1 46 ? -38.891 9.693 -42.239 1.00 33.96 46 PHE C C 1
ATOM 3677 O O . PHE C 1 46 ? -39.678 8.932 -41.662 1.00 30.37 46 PHE C O 1
ATOM 3685 N N . LEU C 1 47 ? -38.287 10.705 -41.620 1.00 36.84 47 LEU C N 1
ATOM 3686 C CA . LEU C 1 47 ? -38.552 11.045 -40.232 1.00 38.45 47 LEU C CA 1
ATOM 3687 C C . LEU C 1 47 ? -40.005 11.340 -39.914 1.00 41.14 47 LEU C C 1
ATOM 3688 O O . LEU C 1 47 ? -40.388 11.140 -38.778 1.00 34.84 47 LEU C O 1
ATOM 3693 N N . SER C 1 48 ? -40.827 11.741 -40.900 1.00 35.81 48 SER C N 1
ATOM 3694 C CA . SER C 1 48 ? -42.276 11.848 -40.652 1.00 36.02 48 SER C CA 1
ATOM 3695 C C . SER C 1 48 ? -42.954 10.494 -40.603 1.00 33.39 48 SER C C 1
ATOM 3696 O O . SER C 1 48 ? -44.059 10.402 -40.104 1.00 31.11 48 SER C O 1
ATOM 3699 N N . ARG C 1 49 ? -42.321 9.451 -41.153 1.00 32.26 49 ARG C N 1
ATOM 3700 C CA . ARG C 1 49 ? -42.847 8.064 -41.020 1.00 30.52 49 ARG C CA 1
ATOM 3701 C C . ARG C 1 49 ? -42.307 7.399 -39.764 1.00 29.53 49 ARG C C 1
ATOM 3702 O O . ARG C 1 49 ? -43.010 6.599 -39.154 1.00 33.25 49 ARG C O 1
ATOM 3710 N N . ASN C 1 50 ? -41.074 7.709 -39.388 1.00 28.80 50 ASN C N 1
ATOM 3711 C CA . ASN C 1 50 ? -40.510 7.241 -38.122 1.00 29.10 50 ASN C CA 1
ATOM 3712 C C . ASN C 1 50 ? -39.577 8.301 -37.542 1.00 23.97 50 ASN C C 1
ATOM 3713 O O . ASN C 1 50 ? -38.439 8.412 -37.987 1.00 27.59 50 ASN C O 1
ATOM 3718 N N . PRO C 1 51 ? -40.007 8.970 -36.471 1.00 26.04 51 PRO C N 1
ATOM 3719 C CA . PRO C 1 51 ? -39.164 10.023 -35.883 1.00 28.50 51 PRO C CA 1
ATOM 3720 C C . PRO C 1 51 ? -37.906 9.506 -35.222 1.00 30.48 51 PRO C C 1
ATOM 3721 O O . PRO C 1 51 ? -37.017 10.294 -35.003 1.00 27.95 51 PRO C O 1
ATOM 3725 N N . PHE C 1 52 ? -37.781 8.191 -34.992 1.00 25.87 52 PHE C N 1
ATOM 3726 C CA . PHE C 1 52 ? -36.521 7.611 -34.578 1.00 26.31 52 PHE C CA 1
ATOM 3727 C C . PHE C 1 52 ? -35.563 7.247 -35.678 1.00 25.11 52 PHE C C 1
ATOM 3728 O O . PHE C 1 52 ? -34.453 6.834 -35.403 1.00 26.84 52 PHE C O 1
ATOM 3736 N N . GLY C 1 53 ? -35.964 7.384 -36.944 1.00 26.27 53 GLY C N 1
ATOM 3737 C CA . GLY C 1 53 ? -35.007 7.242 -38.030 1.00 24.15 53 GLY C CA 1
ATOM 3738 C C . GLY C 1 53 ? -34.455 5.828 -38.180 1.00 25.86 53 GLY C C 1
ATOM 3739 O O . GLY C 1 53 ? -33.268 5.615 -38.457 1.00 28.20 53 GLY C O 1
ATOM 3740 N N . GLN C 1 54 ? -35.321 4.844 -38.008 1.00 25.96 54 GLN C N 1
ATOM 3741 C CA . GLN C 1 54 ? -34.938 3.448 -38.262 1.00 24.73 54 GLN C CA 1
ATOM 3742 C C . GLN C 1 54 ? -35.877 2.814 -39.238 1.00 24.38 54 GLN C C 1
ATOM 3743 O O . GLN C 1 54 ? -37.098 3.046 -39.225 1.00 23.85 54 GLN C O 1
ATOM 3749 N N . VAL C 1 55 ? -35.330 1.972 -40.076 1.00 22.21 55 VAL C N 1
ATOM 3750 C CA . VAL C 1 55 ? -36.118 1.177 -40.973 1.00 22.48 55 VAL C CA 1
ATOM 3751 C C . VAL C 1 55 ? -36.543 -0.149 -40.310 1.00 22.50 55 VAL C C 1
ATOM 3752 O O . VAL C 1 55 ? -35.800 -0.678 -39.505 1.00 24.33 55 VAL C O 1
ATOM 3756 N N . PRO C 1 56 ? -37.712 -0.724 -40.624 1.00 23.92 56 PRO C N 1
ATOM 3757 C CA . PRO C 1 56 ? -38.660 -0.230 -41.620 1.00 23.79 56 PRO C CA 1
ATOM 3758 C C . PRO C 1 56 ? -39.733 0.713 -41.089 1.00 26.18 56 PRO C C 1
ATOM 3759 O O . PRO C 1 56 ? -40.031 0.741 -39.882 1.00 26.56 56 PRO C O 1
ATOM 3763 N N . ALA C 1 57 ? -40.316 1.471 -42.006 1.00 23.49 57 ALA C N 1
ATOM 3764 C CA . ALA C 1 57 ? -41.634 2.033 -41.775 1.00 25.52 57 ALA C CA 1
ATOM 3765 C C . ALA C 1 57 ? -42.589 1.329 -42.711 1.00 23.67 57 ALA C C 1
ATOM 3766 O O . ALA C 1 57 ? -42.160 0.533 -43.513 1.00 23.44 57 ALA C O 1
ATOM 3768 N N . PHE C 1 58 ? -43.885 1.580 -42.545 1.00 21.68 58 PHE C N 1
ATOM 3769 C CA . PHE C 1 58 ? -44.900 0.756 -43.132 1.00 21.29 58 PHE C CA 1
ATOM 3770 C C . PHE C 1 58 ? -46.207 1.537 -43.284 1.00 21.68 58 PHE C C 1
ATOM 3771 O O . PHE C 1 58 ? -46.486 2.429 -42.465 1.00 25.77 58 PHE C O 1
ATOM 3779 N N . GLU C 1 59 ? -46.948 1.214 -44.335 1.00 23.62 59 GLU C N 1
ATOM 3780 C CA . GLU C 1 59 ? -48.258 1.785 -44.623 1.00 27.22 59 GLU C CA 1
ATOM 3781 C C . GLU C 1 59 ? -49.156 0.677 -45.097 1.00 26.77 59 GLU C C 1
ATOM 3782 O O . GLU C 1 59 ? -48.746 -0.122 -45.910 1.00 28.02 59 GLU C O 1
ATOM 3788 N N . ASP C 1 60 ? -50.398 0.646 -44.595 1.00 29.06 60 ASP C N 1
ATOM 3789 C CA . ASP C 1 60 ? -51.428 -0.198 -45.134 1.00 29.05 60 ASP C CA 1
ATOM 3790 C C . ASP C 1 60 ? -52.651 0.726 -45.320 1.00 28.86 60 ASP C C 1
ATOM 3791 O O . ASP C 1 60 ? -53.286 1.092 -44.351 1.00 27.65 60 ASP C O 1
ATOM 3796 N N . GLY C 1 61 ? -52.884 1.165 -46.554 1.00 31.48 61 GLY C N 1
ATOM 3797 C CA . GLY C 1 61 ? -53.798 2.272 -46.829 1.00 30.32 61 GLY C CA 1
ATOM 3798 C C . GLY C 1 61 ? -53.437 3.534 -46.064 1.00 28.49 61 GLY C C 1
ATOM 3799 O O . GLY C 1 61 ? -52.316 4.011 -46.096 1.00 33.85 61 GLY C O 1
ATOM 3800 N N . ASP C 1 62 ? -54.367 4.011 -45.261 1.00 31.36 62 ASP C N 1
ATOM 3801 C CA . ASP C 1 62 ? -54.112 5.188 -44.408 1.00 33.17 62 ASP C CA 1
ATOM 3802 C C . ASP C 1 62 ? -53.263 4.887 -43.140 1.00 30.69 62 ASP C C 1
ATOM 3803 O O . ASP C 1 62 ? -52.901 5.806 -42.449 1.00 31.45 62 ASP C O 1
ATOM 3808 N N . LEU C 1 63 ? -53.109 3.616 -42.759 1.00 30.89 63 LEU C N 1
ATOM 3809 C CA . LEU C 1 63 ? -52.473 3.261 -41.451 1.00 27.96 63 LEU C CA 1
ATOM 3810 C C . LEU C 1 63 ? -50.967 3.344 -41.603 1.00 26.99 63 LEU C C 1
ATOM 3811 O O . LEU C 1 63 ? -50.438 2.701 -42.489 1.00 30.52 63 LEU C O 1
ATOM 3816 N N . LYS C 1 64 ? -50.312 4.184 -40.784 1.00 25.95 64 LYS C N 1
ATOM 3817 C CA . LYS C 1 64 ? -48.880 4.363 -40.838 1.00 27.37 64 LYS C CA 1
ATOM 3818 C C . LYS C 1 64 ? -48.248 3.744 -39.601 1.00 27.26 64 LYS C C 1
ATOM 3819 O O . LYS C 1 64 ? -48.645 4.062 -38.481 1.00 24.55 64 LYS C O 1
ATOM 3825 N N . LEU C 1 65 ? -47.283 2.852 -39.797 1.00 23.25 65 LEU C N 1
ATOM 3826 C CA . LEU C 1 65 ? -46.624 2.180 -38.675 1.00 22.49 65 LEU C CA 1
ATOM 3827 C C . LEU C 1 65 ? -45.111 2.193 -38.812 1.00 20.98 65 LEU C C 1
ATOM 3828 O O . LEU C 1 65 ? -44.570 2.469 -39.866 1.00 20.51 65 LEU C O 1
ATOM 3833 N N . PHE C 1 66 ? -44.459 1.944 -37.678 1.00 21.04 66 PHE C N 1
ATOM 3834 C CA . PHE C 1 66 ? -43.048 1.633 -37.646 1.00 20.84 66 PHE C CA 1
ATOM 3835 C C . PHE C 1 66 ? -42.836 0.611 -36.520 1.00 19.91 66 PHE C C 1
ATOM 3836 O O . PHE C 1 66 ? -43.798 0.294 -35.802 1.00 20.40 66 PHE C O 1
ATOM 3844 N N . GLU C 1 67 ? -41.576 0.171 -36.339 1.00 20.19 67 GLU C N 1
ATOM 3845 C CA . GLU C 1 67 ? -41.189 -0.922 -35.454 1.00 20.14 67 GLU C CA 1
ATOM 3846 C C . GLU C 1 67 ? -41.649 -2.255 -36.006 1.00 19.88 67 GLU C C 1
ATOM 3847 O O . GLU C 1 67 ? -42.842 -2.583 -35.998 1.00 20.44 67 GLU C O 1
ATOM 3853 N N . SER C 1 68 ? -40.671 -3.039 -36.464 1.00 20.77 68 SER C N 1
ATOM 3854 C CA . SER C 1 68 ? -40.918 -4.287 -37.208 1.00 19.50 68 SER C CA 1
ATOM 3855 C C . SER C 1 68 ? -41.852 -5.251 -36.515 1.00 19.78 68 SER C C 1
ATOM 3856 O O . SER C 1 68 ? -42.744 -5.780 -37.155 1.00 18.58 68 SER C O 1
ATOM 3859 N N . ARG C 1 69 ? -41.713 -5.394 -35.199 1.00 20.84 69 ARG C N 1
ATOM 3860 C CA . ARG C 1 69 ? -42.533 -6.299 -34.434 1.00 22.30 69 ARG C CA 1
ATOM 3861 C C . ARG C 1 69 ? -43.964 -5.789 -34.191 1.00 23.24 69 ARG C C 1
ATOM 3862 O O . ARG C 1 69 ? -44.872 -6.571 -34.003 1.00 21.02 69 ARG C O 1
ATOM 3870 N N . ALA C 1 70 ? -44.180 -4.484 -34.184 1.00 22.17 70 ALA C N 1
ATOM 3871 C CA . ALA C 1 70 ? -45.553 -3.956 -34.149 1.00 21.88 70 ALA C CA 1
ATOM 3872 C C . ALA C 1 70 ? -46.217 -4.219 -35.506 1.00 20.73 70 ALA C C 1
ATOM 3873 O O . ALA C 1 70 ? -47.371 -4.562 -35.560 1.00 22.52 70 ALA C O 1
ATOM 3875 N N . ILE C 1 71 ? -45.449 -4.077 -36.580 1.00 20.71 71 ILE C N 1
ATOM 3876 C CA . ILE C 1 71 ? -45.928 -4.329 -37.946 1.00 21.96 71 ILE C CA 1
ATOM 3877 C C . ILE C 1 71 ? -46.319 -5.826 -38.159 1.00 21.38 71 ILE C C 1
ATOM 3878 O O . ILE C 1 71 ? -47.338 -6.093 -38.751 1.00 21.03 71 ILE C O 1
ATOM 3883 N N . THR C 1 72 ? -45.445 -6.745 -37.746 1.00 22.65 72 THR C N 1
ATOM 3884 C CA . THR C 1 72 ? -45.715 -8.151 -37.984 1.00 23.84 72 THR C CA 1
ATOM 3885 C C . THR C 1 72 ? -46.966 -8.551 -37.191 1.00 22.68 72 THR C C 1
ATOM 3886 O O . THR C 1 72 ? -47.772 -9.290 -37.721 1.00 23.58 72 THR C O 1
ATOM 3890 N N . GLN C 1 73 ? -47.115 -8.058 -35.963 1.00 23.15 73 GLN C N 1
ATOM 3891 C CA . GLN C 1 73 ? -48.340 -8.365 -35.227 1.00 24.86 73 GLN C CA 1
ATOM 3892 C C . GLN C 1 73 ? -49.582 -7.823 -35.896 1.00 26.45 73 GLN C C 1
ATOM 3893 O O . GLN C 1 73 ? -50.597 -8.488 -35.946 1.00 24.56 73 GLN C O 1
ATOM 3899 N N . TYR C 1 74 ? -49.505 -6.596 -36.364 1.00 21.85 74 TYR C N 1
ATOM 3900 C CA . TYR C 1 74 ? -50.551 -6.040 -37.130 1.00 22.35 74 TYR C CA 1
ATOM 3901 C C . TYR C 1 74 ? -50.929 -6.950 -38.347 1.00 23.92 74 TYR C C 1
ATOM 3902 O O . TYR C 1 74 ? -52.109 -7.252 -38.517 1.00 25.45 74 TYR C O 1
ATOM 3911 N N . ILE C 1 75 ? -49.943 -7.413 -39.088 1.00 22.71 75 ILE C N 1
ATOM 3912 C CA . ILE C 1 75 ? -50.175 -8.269 -40.240 1.00 26.67 75 ILE C CA 1
ATOM 3913 C C . ILE C 1 75 ? -50.873 -9.562 -39.816 1.00 29.94 75 ILE C C 1
ATOM 3914 O O . ILE C 1 75 ? -51.898 -9.954 -40.418 1.00 27.23 75 ILE C O 1
ATOM 3919 N N . ALA C 1 76 ? -50.347 -10.160 -38.751 1.00 26.44 76 ALA C N 1
ATOM 3920 C CA . ALA C 1 76 ? -50.900 -11.372 -38.200 1.00 28.01 76 ALA C CA 1
ATOM 3921 C C . ALA C 1 76 ? -52.381 -11.281 -37.790 1.00 29.69 76 ALA C C 1
ATOM 3922 O O . ALA C 1 76 ? -53.129 -12.266 -37.906 1.00 30.40 76 ALA C O 1
ATOM 3924 N N . HIS C 1 77 ? -52.800 -10.124 -37.293 1.00 30.28 77 HIS C N 1
ATOM 3925 C CA . HIS C 1 77 ? -54.173 -9.906 -36.861 1.00 27.56 77 HIS C CA 1
ATOM 3926 C C . HIS C 1 77 ? -55.031 -9.423 -37.985 1.00 32.09 77 HIS C C 1
ATOM 3927 O O . HIS C 1 77 ? -56.114 -9.961 -38.177 1.00 30.70 77 HIS C O 1
ATOM 3934 N N . ARG C 1 78 ? -54.598 -8.375 -38.679 1.00 28.46 78 ARG C N 1
ATOM 3935 C CA . ARG C 1 78 ? -55.396 -7.798 -39.736 1.00 28.33 78 ARG C CA 1
ATOM 3936 C C . ARG C 1 78 ? -55.727 -8.805 -40.846 1.00 27.39 78 ARG C C 1
ATOM 3937 O O . ARG C 1 78 ? -56.841 -8.787 -41.379 1.00 26.36 78 ARG C O 1
ATOM 3945 N N . TYR C 1 79 ? -54.766 -9.657 -41.193 1.00 29.10 79 TYR C N 1
ATOM 3946 C CA . TYR C 1 79 ? -54.908 -10.616 -42.252 1.00 27.29 79 TYR C CA 1
ATOM 3947 C C . TYR C 1 79 ? -54.935 -12.026 -41.669 1.00 32.37 79 TYR C C 1
ATOM 3948 O O . TYR C 1 79 ? -54.414 -12.984 -42.284 1.00 33.70 79 TYR C O 1
ATOM 3957 N N . GLU C 1 80 ? -55.549 -12.169 -40.496 1.00 34.12 80 GLU C N 1
ATOM 3958 C CA . GLU C 1 80 ? -55.537 -13.447 -39.745 1.00 36.42 80 GLU C CA 1
ATOM 3959 C C . GLU C 1 80 ? -56.050 -14.645 -40.581 1.00 40.93 80 GLU C C 1
ATOM 3960 O O . GLU C 1 80 ? -55.485 -15.720 -40.534 1.00 45.33 80 GLU C O 1
ATOM 3966 N N . ASN C 1 81 ? -57.143 -14.442 -41.298 1.00 40.49 81 ASN C N 1
ATOM 3967 C CA . ASN C 1 81 ? -57.736 -15.535 -42.098 1.00 48.64 81 ASN C CA 1
ATOM 3968 C C . ASN C 1 81 ? -57.199 -15.742 -43.484 1.00 45.36 81 ASN C C 1
ATOM 3969 O O . ASN C 1 81 ? -57.904 -16.311 -44.278 1.00 50.50 81 ASN C O 1
ATOM 3974 N N . GLN C 1 82 ? -56.009 -15.246 -43.807 1.00 45.69 82 GLN C N 1
ATOM 3975 C CA . GLN C 1 82 ? -55.403 -15.554 -45.092 1.00 44.35 82 GLN C CA 1
ATOM 3976 C C . GLN C 1 82 ? -54.076 -16.168 -44.837 1.00 43.56 82 GLN C C 1
ATOM 3977 O O . GLN C 1 82 ? -53.439 -15.877 -43.822 1.00 44.67 82 GLN C O 1
ATOM 3983 N N . GLY C 1 83 ? -53.607 -16.920 -45.822 1.00 39.35 83 GLY C N 1
ATOM 3984 C CA . GLY C 1 83 ? -52.256 -17.456 -45.811 1.00 37.98 83 GLY C CA 1
ATOM 3985 C C . GLY C 1 83 ? -51.949 -18.219 -44.533 1.00 36.37 83 GLY C C 1
ATOM 3986 O O . GLY C 1 83 ? -52.850 -18.746 -43.866 1.00 37.28 83 GLY C O 1
ATOM 3987 N N . THR C 1 84 ? -50.676 -18.238 -44.181 1.00 35.85 84 THR C N 1
ATOM 3988 C CA . THR C 1 84 ? -50.242 -18.857 -42.932 1.00 38.74 84 THR C CA 1
ATOM 3989 C C . THR C 1 84 ? -50.816 -18.162 -41.708 1.00 38.51 84 THR C C 1
ATOM 3990 O O . THR C 1 84 ? -50.828 -16.932 -41.625 1.00 36.40 84 THR C O 1
ATOM 3994 N N . ASN C 1 85 ? -51.311 -18.942 -40.756 1.00 37.99 85 ASN C N 1
ATOM 3995 C CA . ASN C 1 85 ? -51.697 -18.358 -39.479 1.00 41.80 85 ASN C CA 1
ATOM 3996 C C . ASN C 1 85 ? -50.408 -18.112 -38.701 1.00 37.90 85 ASN C C 1
ATOM 3997 O O . ASN C 1 85 ? -49.610 -19.017 -38.528 1.00 46.50 85 ASN C O 1
ATOM 4002 N N . LEU C 1 86 ? -50.192 -16.868 -38.301 1.00 33.98 86 LEU C N 1
ATOM 4003 C CA . LEU C 1 86 ? -49.003 -16.490 -37.547 1.00 32.26 86 LEU C CA 1
ATOM 4004 C C . LEU C 1 86 ? -49.285 -16.343 -36.081 1.00 28.36 86 LEU C C 1
ATOM 4005 O O . LEU C 1 86 ? -48.365 -16.107 -35.279 1.00 32.31 86 LEU C O 1
ATOM 4010 N N . LEU C 1 87 ? -50.550 -16.440 -35.720 1.00 29.22 87 LEU C N 1
ATOM 4011 C CA . LEU C 1 87 ? -50.947 -16.512 -34.349 1.00 29.79 87 LEU C CA 1
ATOM 4012 C C . LEU C 1 87 ? -51.084 -17.953 -33.958 1.00 35.23 87 LEU C C 1
ATOM 4013 O O . LEU C 1 87 ? -50.828 -18.862 -34.756 1.00 35.93 87 LEU C O 1
ATOM 4018 N N . GLN C 1 88 ? -51.419 -18.173 -32.695 1.00 36.96 88 GLN C N 1
ATOM 4019 C CA . GLN C 1 88 ? -51.666 -19.536 -32.169 1.00 40.71 88 GLN C CA 1
ATOM 4020 C C . GLN C 1 88 ? -52.925 -20.093 -32.899 1.00 41.20 88 GLN C C 1
ATOM 4021 O O . GLN C 1 88 ? -53.743 -19.316 -33.390 1.00 36.46 88 GLN C O 1
ATOM 4027 N N . THR C 1 89 ? -53.071 -21.407 -32.995 1.00 44.29 89 THR C N 1
ATOM 4028 C CA . THR C 1 89 ? -54.234 -22.009 -33.693 1.00 40.34 89 THR C CA 1
ATOM 4029 C C . THR C 1 89 ? -55.539 -21.434 -33.188 1.00 40.95 89 THR C C 1
ATOM 4030 O O . THR C 1 89 ? -56.351 -20.951 -33.963 1.00 38.92 89 THR C O 1
ATOM 4034 N N . ASP C 1 90 ? -55.707 -21.405 -31.874 1.00 45.29 90 ASP C N 1
ATOM 4035 C CA . ASP C 1 90 ? -56.824 -20.702 -31.284 1.00 46.59 90 ASP C CA 1
ATOM 4036 C C . ASP C 1 90 ? -56.323 -19.337 -30.813 1.00 45.47 90 ASP C C 1
ATOM 4037 O O . ASP C 1 90 ? -55.804 -19.195 -29.707 1.00 44.95 90 ASP C O 1
ATOM 4042 N N . SER C 1 91 ? -56.535 -18.337 -31.657 1.00 44.67 91 SER C N 1
ATOM 4043 C CA . SER C 1 91 ? -55.961 -17.032 -31.473 1.00 41.74 91 SER C CA 1
ATOM 4044 C C . SER C 1 91 ? -56.666 -16.204 -30.408 1.00 42.62 91 SER C C 1
ATOM 4045 O O . SER C 1 91 ? -56.156 -15.165 -30.038 1.00 48.94 91 SER C O 1
ATOM 4048 N N . LYS C 1 92 ? -57.848 -16.620 -29.967 1.00 38.86 92 LYS C N 1
ATOM 4049 C CA . LYS C 1 92 ? -58.584 -15.912 -28.919 1.00 40.81 92 LYS C CA 1
ATOM 4050 C C . LYS C 1 92 ? -58.251 -16.504 -27.547 1.00 42.51 92 LYS C C 1
ATOM 4051 O O . LYS C 1 92 ? -58.681 -15.962 -26.537 1.00 43.19 92 LYS C O 1
ATOM 4053 N N . ASN C 1 93 ? -57.474 -17.585 -27.494 1.00 34.72 93 ASN C N 1
ATOM 4054 C CA . ASN C 1 93 ? -57.044 -18.153 -26.230 1.00 37.67 93 ASN C CA 1
ATOM 4055 C C . ASN C 1 93 ? -55.939 -17.305 -25.571 1.00 34.07 93 ASN C C 1
ATOM 4056 O O . ASN C 1 93 ? -54.807 -17.256 -26.055 1.00 30.04 93 ASN C O 1
ATOM 4061 N N . ILE C 1 94 ? -56.322 -16.625 -24.495 1.00 34.56 94 ILE C N 1
ATOM 4062 C CA . ILE C 1 94 ? -55.491 -15.603 -23.874 1.00 35.06 94 ILE C CA 1
ATOM 4063 C C . ILE C 1 94 ? -54.223 -16.180 -23.265 1.00 36.16 94 ILE C C 1
ATOM 4064 O O . ILE C 1 94 ? -53.144 -15.606 -23.427 1.00 32.68 94 ILE C O 1
ATOM 4069 N N . SER C 1 95 ? -54.331 -17.359 -22.671 1.00 33.56 95 SER C N 1
ATOM 4070 C CA . SER C 1 95 ? -53.190 -17.972 -22.001 1.00 35.17 95 SER C CA 1
ATOM 4071 C C . SER C 1 95 ? -52.168 -18.448 -23.058 1.00 35.06 95 SER C C 1
ATOM 4072 O O . SER C 1 95 ? -50.954 -18.275 -22.902 1.00 31.44 95 SER C O 1
ATOM 4075 N N . GLN C 1 96 ? -52.658 -18.941 -24.189 1.00 31.72 96 GLN C N 1
ATOM 4076 C CA . GLN C 1 96 ? -51.796 -19.358 -25.294 1.00 33.26 96 GLN C CA 1
ATOM 4077 C C . GLN C 1 96 ? -51.103 -18.153 -25.977 1.00 29.34 96 GLN C C 1
ATOM 4078 O O . GLN C 1 96 ? -49.970 -18.246 -26.407 1.00 27.71 96 GLN C O 1
ATOM 4084 N N . TYR C 1 97 ? -51.836 -17.064 -26.077 1.00 28.26 97 TYR C N 1
ATOM 4085 C CA . TYR C 1 97 ? -51.303 -15.838 -26.651 1.00 31.05 97 TYR C CA 1
ATOM 4086 C C . TYR C 1 97 ? -50.118 -15.404 -25.762 1.00 30.33 97 TYR C C 1
ATOM 4087 O O . TYR C 1 97 ? -49.061 -15.047 -26.269 1.00 29.68 97 TYR C O 1
ATOM 4096 N N . ALA C 1 98 ? -50.341 -15.399 -24.448 1.00 34.17 98 ALA C N 1
ATOM 4097 C CA . ALA C 1 98 ? -49.324 -14.999 -23.487 1.00 32.04 98 ALA C CA 1
ATOM 4098 C C . ALA C 1 98 ? -48.049 -15.832 -23.584 1.00 30.91 98 ALA C C 1
ATOM 4099 O O . ALA C 1 98 ? -46.959 -15.267 -23.489 1.00 26.32 98 ALA C O 1
ATOM 4101 N N . ILE C 1 99 ? -48.181 -17.117 -23.875 1.00 28.43 99 ILE C N 1
ATOM 4102 C CA . ILE C 1 99 ? -47.029 -17.944 -24.069 1.00 29.12 99 ILE C CA 1
ATOM 4103 C C . ILE C 1 99 ? -46.249 -17.528 -25.312 1.00 29.79 99 ILE C C 1
ATOM 4104 O O . ILE C 1 99 ? -45.032 -17.443 -25.283 1.00 26.36 99 ILE C O 1
ATOM 4109 N N . MET C 1 100 ? -46.944 -17.245 -26.404 1.00 28.95 100 MET C N 1
ATOM 4110 C CA . MET C 1 100 ? -46.290 -16.710 -27.584 1.00 27.80 100 MET C CA 1
ATOM 4111 C C . MET C 1 100 ? -45.602 -15.352 -27.250 1.00 26.17 100 MET C C 1
ATOM 4112 O O . MET C 1 100 ? -44.549 -15.083 -27.754 1.00 27.02 100 MET C O 1
ATOM 4117 N N . ALA C 1 101 ? -46.284 -14.519 -26.475 1.00 27.47 101 ALA C N 1
ATOM 4118 C CA . ALA C 1 101 ? -45.766 -13.191 -26.107 1.00 28.59 101 ALA C CA 1
ATOM 4119 C C . ALA C 1 101 ? -44.477 -13.313 -25.303 1.00 28.57 101 ALA C C 1
ATOM 4120 O O . ALA C 1 101 ? -43.560 -12.553 -25.531 1.00 24.23 101 ALA C O 1
ATOM 4122 N N . ILE C 1 102 ? -44.364 -14.321 -24.447 1.00 29.04 102 ILE C N 1
ATOM 4123 C CA . ILE C 1 102 ? -43.072 -14.563 -23.758 1.00 28.95 102 ILE C CA 1
ATOM 4124 C C . ILE C 1 102 ? -41.956 -14.766 -24.781 1.00 27.23 102 ILE C C 1
ATOM 4125 O O . ILE C 1 102 ? -40.903 -14.131 -24.715 1.00 24.27 102 ILE C O 1
ATOM 4130 N N . GLY C 1 103 ? -42.193 -15.661 -25.739 1.00 26.28 103 GLY C N 1
ATOM 4131 C CA . GLY C 1 103 ? -41.249 -15.945 -26.791 1.00 24.16 103 GLY C CA 1
ATOM 4132 C C . GLY C 1 103 ? -40.857 -14.719 -27.613 1.00 26.06 103 GLY C C 1
ATOM 4133 O O . GLY C 1 103 ? -39.707 -14.570 -27.991 1.00 25.40 103 GLY C O 1
ATOM 4134 N N . MET C 1 104 ? -41.823 -13.882 -27.939 1.00 25.43 104 MET C N 1
ATOM 4135 C CA . MET C 1 104 ? -41.541 -12.683 -28.680 1.00 27.39 104 MET C CA 1
ATOM 4136 C C . MET C 1 104 ? -40.647 -11.757 -27.873 1.00 24.27 104 MET C C 1
ATOM 4137 O O . MET C 1 104 ? -39.752 -11.126 -28.424 1.00 25.61 104 MET C O 1
ATOM 4142 N N . GLN C 1 105 ? -40.916 -11.632 -26.586 1.00 22.04 105 GLN C N 1
ATOM 4143 C CA . GLN C 1 105 ? -40.097 -10.806 -25.715 1.00 23.07 105 GLN C CA 1
ATOM 4144 C C . GLN C 1 105 ? -38.685 -11.377 -25.649 1.00 24.37 105 GLN C C 1
ATOM 4145 O O . GLN C 1 105 ? -37.713 -10.640 -25.646 1.00 20.89 105 GLN C O 1
ATOM 4151 N N . VAL C 1 106 ? -38.589 -12.708 -25.529 1.00 22.68 106 VAL C N 1
ATOM 4152 C CA . VAL C 1 106 ? -37.274 -13.389 -25.466 1.00 23.41 106 VAL C CA 1
ATOM 4153 C C . VAL C 1 106 ? -36.478 -13.137 -26.723 1.00 20.88 106 VAL C C 1
ATOM 4154 O O . VAL C 1 106 ? -35.294 -12.812 -26.643 1.00 19.35 106 VAL C O 1
ATOM 4158 N N . GLU C 1 107 ? -37.105 -13.272 -27.885 1.00 21.49 107 GLU C N 1
ATOM 4159 C CA . GLU C 1 107 ? -36.403 -13.024 -29.128 1.00 22.52 107 GLU C CA 1
ATOM 4160 C C . GLU C 1 107 ? -35.817 -11.603 -29.149 1.00 22.12 107 GLU C C 1
ATOM 4161 O O . GLU C 1 107 ? -34.674 -11.394 -29.518 1.00 24.27 107 GLU C O 1
ATOM 4167 N N . ASP C 1 108 ? -36.632 -10.640 -28.734 1.00 21.07 108 ASP C N 1
ATOM 4168 C CA . ASP C 1 108 ? -36.251 -9.230 -28.730 1.00 21.09 108 ASP C CA 1
ATOM 4169 C C . ASP C 1 108 ? -35.116 -8.949 -27.711 1.00 22.62 108 ASP C C 1
ATOM 4170 O O . ASP C 1 108 ? -34.187 -8.261 -28.032 1.00 22.42 108 ASP C O 1
ATOM 4175 N N . HIS C 1 109 ? -35.231 -9.469 -26.505 1.00 20.87 109 HIS C N 1
ATOM 4176 C CA . HIS C 1 109 ? -34.321 -9.117 -25.458 1.00 18.91 109 HIS C CA 1
ATOM 4177 C C . HIS C 1 109 ? -33.078 -10.004 -25.376 1.00 22.97 109 HIS C C 1
ATOM 4178 O O . HIS C 1 109 ? -32.047 -9.519 -24.985 1.00 20.00 109 HIS C O 1
ATOM 4185 N N . GLN C 1 110 ? -33.222 -11.295 -25.641 1.00 21.59 110 GLN C N 1
ATOM 4186 C CA . GLN C 1 110 ? -32.153 -12.292 -25.335 1.00 24.05 110 GLN C CA 1
ATOM 4187 C C . GLN C 1 110 ? -31.442 -12.699 -26.612 1.00 25.71 110 GLN C C 1
ATOM 4188 O O . GLN C 1 110 ? -30.242 -12.882 -26.597 1.00 26.28 110 GLN C O 1
ATOM 4194 N N . PHE C 1 111 ? -32.180 -12.881 -27.711 1.00 22.95 111 PHE C N 1
ATOM 4195 C CA . PHE C 1 111 ? -31.592 -13.403 -28.927 1.00 25.92 111 PHE C CA 1
ATOM 4196 C C . PHE C 1 111 ? -31.065 -12.293 -29.865 1.00 26.36 111 PHE C C 1
ATOM 4197 O O . PHE C 1 111 ? -29.894 -12.262 -30.206 1.00 25.64 111 PHE C O 1
ATOM 4205 N N . ASP C 1 112 ? -31.948 -11.385 -30.247 1.00 27.40 112 ASP C N 1
ATOM 4206 C CA . ASP C 1 112 ? -31.628 -10.346 -31.247 1.00 26.22 112 ASP C CA 1
ATOM 4207 C C . ASP C 1 112 ? -30.351 -9.503 -30.977 1.00 26.95 112 ASP C C 1
ATOM 4208 O O . ASP C 1 112 ? -29.583 -9.308 -31.901 1.00 24.33 112 ASP C O 1
ATOM 4213 N N . PRO C 1 113 ? -30.130 -9.002 -29.738 1.00 26.50 113 PRO C N 1
ATOM 4214 C CA . PRO C 1 113 ? -28.971 -8.118 -29.540 1.00 27.58 113 PRO C CA 1
ATOM 4215 C C . PRO C 1 113 ? -27.674 -8.905 -29.695 1.00 29.13 113 PRO C C 1
ATOM 4216 O O . PRO C 1 113 ? -26.707 -8.403 -30.199 1.00 23.61 113 PRO C O 1
ATOM 4220 N N . VAL C 1 114 ? -27.696 -10.164 -29.262 1.00 27.75 114 VAL C N 1
ATOM 4221 C CA . VAL C 1 114 ? -26.517 -11.022 -29.345 1.00 28.28 114 VAL C CA 1
ATOM 4222 C C . VAL C 1 114 ? -26.293 -11.401 -30.806 1.00 27.24 114 VAL C C 1
ATOM 4223 O O . VAL C 1 114 ? -25.177 -11.348 -31.296 1.00 28.63 114 VAL C O 1
ATOM 4227 N N . ALA C 1 115 ? -27.350 -11.841 -31.480 1.00 24.75 115 ALA C N 1
ATOM 4228 C CA . ALA C 1 115 ? -27.278 -12.260 -32.865 1.00 24.62 115 ALA C CA 1
ATOM 4229 C C . ALA C 1 115 ? -26.773 -11.102 -33.761 1.00 28.43 115 ALA C C 1
ATOM 4230 O O . ALA C 1 115 ? -25.953 -11.277 -34.631 1.00 30.73 115 ALA C O 1
ATOM 4232 N N . SER C 1 116 ? -27.225 -9.922 -33.476 1.00 29.39 116 SER C N 1
ATOM 4233 C CA . SER C 1 116 ? -26.812 -8.713 -34.184 1.00 30.73 116 SER C CA 1
ATOM 4234 C C . SER C 1 116 ? -25.344 -8.379 -34.009 1.00 33.15 116 SER C C 1
ATOM 4235 O O . SER C 1 116 ? -24.712 -8.054 -34.984 1.00 32.47 116 SER C O 1
ATOM 4238 N N . LYS C 1 117 ? -24.843 -8.443 -32.771 1.00 29.01 117 LYS C N 1
ATOM 4239 C CA . LYS C 1 117 ? -23.413 -8.262 -32.498 1.00 35.67 117 LYS C CA 1
ATOM 4240 C C . LYS C 1 117 ? -22.591 -9.284 -33.249 1.00 31.95 117 LYS C C 1
ATOM 4241 O O . LYS C 1 117 ? -21.620 -8.940 -33.860 1.00 33.08 117 LYS C O 1
ATOM 4246 N N . LEU C 1 118 ? -23.060 -10.525 -33.261 1.00 35.25 118 LEU C N 1
ATOM 4247 C CA . LEU C 1 118 ? -22.316 -11.597 -33.919 1.00 33.90 118 LEU C CA 1
ATOM 4248 C C . LEU C 1 118 ? -22.285 -11.420 -35.430 1.00 34.78 118 LEU C C 1
ATOM 4249 O O . LEU C 1 118 ? -21.278 -11.723 -36.058 1.00 32.76 118 LEU C O 1
ATOM 4254 N N . ALA C 1 119 ? -23.396 -10.944 -36.004 1.00 34.32 119 ALA C N 1
ATOM 4255 C CA . ALA C 1 119 ? -23.465 -10.696 -37.418 1.00 36.60 119 ALA C CA 1
ATOM 4256 C C . ALA C 1 119 ? -22.515 -9.534 -37.777 1.00 30.87 119 ALA C C 1
ATOM 4257 O O . ALA C 1 119 ? -21.800 -9.604 -38.742 1.00 34.70 119 ALA C O 1
ATOM 4259 N N . PHE C 1 120 ? -22.554 -8.482 -37.008 1.00 32.75 120 PHE C N 1
ATOM 4260 C CA . PHE C 1 120 ? -21.728 -7.321 -37.244 1.00 33.39 120 PHE C CA 1
ATOM 4261 C C . PHE C 1 120 ? -20.239 -7.646 -37.153 1.00 39.59 120 PHE C C 1
ATOM 4262 O O . PHE C 1 120 ? -19.463 -7.241 -38.030 1.00 34.02 120 PHE C O 1
ATOM 4270 N N . GLU C 1 121 ? -19.857 -8.360 -36.099 1.00 33.57 121 GLU C N 1
ATOM 4271 C CA . GLU C 1 121 ? -18.437 -8.741 -35.929 1.00 37.76 121 GLU C CA 1
ATOM 4272 C C . GLU C 1 121 ? -17.926 -9.642 -37.031 1.00 36.91 121 GLU C C 1
ATOM 4273 O O . GLU C 1 121 ? -16.823 -9.409 -37.533 1.00 37.54 121 GLU C O 1
ATOM 4279 N N . GLN C 1 122 ? -18.745 -10.613 -37.445 1.00 35.53 122 GLN C N 1
ATOM 4280 C CA . GLN C 1 122 ? -18.283 -11.652 -38.335 1.00 37.26 122 GLN C CA 1
ATOM 4281 C C . GLN C 1 122 ? -18.609 -11.422 -39.828 1.00 39.29 122 GLN C C 1
ATOM 4282 O O . GLN C 1 122 ? -17.930 -11.967 -40.659 1.00 47.40 122 GLN C O 1
ATOM 4288 N N . ILE C 1 123 ? -19.613 -10.618 -40.164 1.00 40.20 123 ILE C N 1
ATOM 4289 C CA . ILE C 1 123 ? -20.015 -10.380 -41.561 1.00 37.39 123 ILE C CA 1
ATOM 4290 C C . ILE C 1 123 ? -19.747 -8.919 -41.937 1.00 42.30 123 ILE C C 1
ATOM 4291 O O . ILE C 1 123 ? -19.073 -8.656 -42.903 1.00 40.37 123 ILE C O 1
ATOM 4296 N N . PHE C 1 124 ? -20.272 -7.974 -41.176 1.00 40.10 124 PHE C N 1
ATOM 4297 C CA . PHE C 1 124 ? -20.316 -6.602 -41.644 1.00 40.42 124 PHE C CA 1
ATOM 4298 C C . PHE C 1 124 ? -18.998 -5.831 -41.476 1.00 44.77 124 PHE C C 1
ATOM 4299 O O . PHE C 1 124 ? -18.669 -4.990 -42.286 1.00 40.66 124 PHE C O 1
ATOM 4307 N N . LYS C 1 125 ? -18.265 -6.082 -40.401 1.00 43.61 125 LYS C N 1
ATOM 4308 C CA . LYS C 1 125 ? -16.917 -5.529 -40.224 1.00 45.11 125 LYS C CA 1
ATOM 4309 C C . LYS C 1 125 ? -16.010 -5.798 -41.423 1.00 48.93 125 LYS C C 1
ATOM 4310 O O . LYS C 1 125 ? -15.326 -4.899 -41.886 1.00 42.21 125 LYS C O 1
ATOM 4316 N N . SER C 1 126 ? -16.050 -7.033 -41.915 1.00 47.26 126 SER C N 1
ATOM 4317 C CA . SER C 1 126 ? -15.293 -7.438 -43.093 1.00 48.99 126 SER C CA 1
ATOM 4318 C C . SER C 1 126 ? -15.524 -6.576 -44.334 1.00 50.33 126 SER C C 1
ATOM 4319 O O . SER C 1 126 ? -14.583 -6.326 -45.052 1.00 49.04 126 SER C O 1
ATOM 4322 N N . ILE C 1 127 ? -16.769 -6.144 -44.567 1.00 46.10 127 ILE C N 1
ATOM 4323 C CA . ILE C 1 127 ? -17.135 -5.260 -45.690 1.00 45.43 127 ILE C CA 1
ATOM 4324 C C . ILE C 1 127 ? -16.334 -3.974 -45.697 1.00 50.42 127 ILE C C 1
ATOM 4325 O O . ILE C 1 127 ? -16.014 -3.452 -46.746 1.00 53.30 127 ILE C O 1
ATOM 4330 N N . TYR C 1 128 ? -16.019 -3.460 -44.520 1.00 50.53 128 TYR C N 1
ATOM 4331 C CA . TYR C 1 128 ? -15.202 -2.266 -44.360 1.00 49.06 128 TYR C CA 1
ATOM 4332 C C . TYR C 1 128 ? -13.868 -2.927 -44.062 1.00 56.81 128 TYR C C 1
ATOM 4333 O O . TYR C 1 128 ? -13.866 -4.096 -44.149 1.00 64.22 128 TYR C O 1
ATOM 4342 N N . GLY C 1 129 ? -12.713 -2.346 -43.805 1.00 57.89 129 GLY C N 1
ATOM 4343 C CA . GLY C 1 129 ? -11.556 -3.313 -43.785 1.00 53.53 129 GLY C CA 1
ATOM 4344 C C . GLY C 1 129 ? -11.278 -4.103 -42.509 1.00 54.76 129 GLY C C 1
ATOM 4345 O O . GLY C 1 129 ? -10.440 -5.061 -42.445 1.00 69.27 129 GLY C O 1
ATOM 4346 N N . LEU C 1 130 ? -11.968 -3.621 -41.484 1.00 53.64 130 LEU C N 1
ATOM 4347 C CA . LEU C 1 130 ? -12.048 -4.126 -40.096 1.00 46.90 130 LEU C CA 1
ATOM 4348 C C . LEU C 1 130 ? -11.960 -5.590 -39.716 1.00 42.56 130 LEU C C 1
ATOM 4349 O O . LEU C 1 130 ? -12.584 -6.483 -40.300 1.00 40.14 130 LEU C O 1
ATOM 4354 N N . THR C 1 131 ? -11.150 -5.813 -38.692 1.00 43.36 131 THR C N 1
ATOM 4355 C CA . THR C 1 131 ? -10.831 -7.153 -38.240 1.00 47.31 131 THR C CA 1
ATOM 4356 C C . THR C 1 131 ? -11.831 -7.576 -37.139 1.00 50.14 131 THR C C 1
ATOM 4357 O O . THR C 1 131 ? -12.144 -6.817 -36.222 1.00 37.68 131 THR C O 1
ATOM 4361 N N . THR C 1 132 ? -12.322 -8.800 -37.219 1.00 51.82 132 THR C N 1
ATOM 4362 C CA . THR C 1 132 ? -13.317 -9.231 -36.246 1.00 55.09 132 THR C CA 1
ATOM 4363 C C . THR C 1 132 ? -12.652 -9.413 -34.861 1.00 59.85 132 THR C C 1
ATOM 4364 O O . THR C 1 132 ? -11.560 -9.970 -34.763 1.00 61.35 132 THR C O 1
ATOM 4368 N N . ASP C 1 133 ? -13.288 -8.873 -33.817 1.00 57.00 133 ASP C N 1
ATOM 4369 C CA . ASP C 1 133 ? -12.761 -8.929 -32.442 1.00 55.93 133 ASP C CA 1
ATOM 4370 C C . ASP C 1 133 ? -13.153 -10.301 -31.855 1.00 59.84 133 ASP C C 1
ATOM 4371 O O . ASP C 1 133 ? -14.344 -10.524 -31.534 1.00 61.48 133 ASP C O 1
ATOM 4376 N N . GLU C 1 134 ? -12.185 -11.225 -31.805 1.00 49.25 134 GLU C N 1
ATOM 4377 C CA . GLU C 1 134 ? -12.459 -12.624 -31.408 1.00 47.67 134 GLU C CA 1
ATOM 4378 C C . GLU C 1 134 ? -12.936 -12.740 -29.964 1.00 46.03 134 GLU C C 1
ATOM 4379 O O . GLU C 1 134 ? -13.676 -13.643 -29.668 1.00 50.58 134 GLU C O 1
ATOM 4381 N N . ALA C 1 135 ? -12.562 -11.795 -29.106 1.00 48.35 135 ALA C N 1
ATOM 4382 C CA . ALA C 1 135 ? -13.088 -11.744 -27.734 1.00 54.56 135 ALA C CA 1
ATOM 4383 C C . ALA C 1 135 ? -14.592 -11.404 -27.682 1.00 51.06 135 ALA C C 1
ATOM 4384 O O . ALA C 1 135 ? -15.309 -12.008 -26.903 1.00 44.80 135 ALA C O 1
ATOM 4386 N N . VAL C 1 136 ? -15.051 -10.460 -28.507 1.00 44.42 136 VAL C N 1
ATOM 4387 C CA . VAL C 1 136 ? -16.489 -10.169 -28.618 1.00 46.25 136 VAL C CA 1
ATOM 4388 C C . VAL C 1 136 ? -17.202 -11.403 -29.156 1.00 43.14 136 VAL C C 1
ATOM 4389 O O . VAL C 1 136 ? -18.221 -11.799 -28.612 1.00 46.21 136 VAL C O 1
ATOM 4393 N N . VAL C 1 137 ? -16.639 -12.049 -30.165 1.00 41.71 137 VAL C N 1
ATOM 4394 C CA . VAL C 1 137 ? -17.276 -13.199 -30.766 1.00 43.11 137 VAL C CA 1
ATOM 4395 C C . VAL C 1 137 ? -17.396 -14.331 -29.733 1.00 46.82 137 VAL C C 1
ATOM 4396 O O 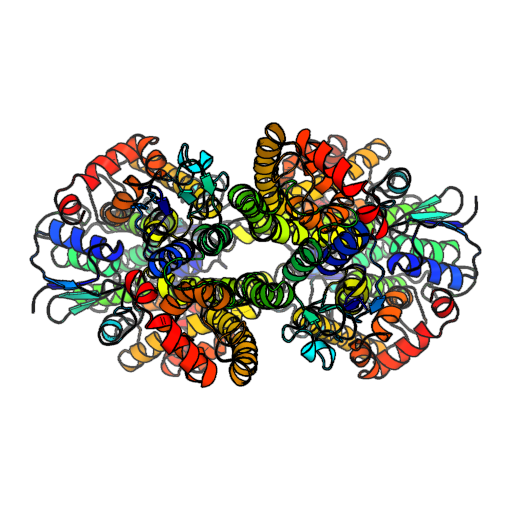. VAL C 1 137 ? -18.454 -14.917 -29.610 1.00 42.36 137 VAL C O 1
ATOM 4400 N N . ALA C 1 138 ? -16.327 -14.607 -28.978 1.00 48.97 138 ALA C N 1
ATOM 4401 C CA . ALA C 1 138 ? -16.394 -15.660 -27.960 1.00 45.55 138 ALA C CA 1
ATOM 4402 C C . ALA C 1 138 ? -17.428 -15.305 -26.871 1.00 43.20 138 ALA C C 1
ATOM 4403 O O . ALA C 1 138 ? -18.198 -16.153 -26.502 1.00 36.24 138 ALA C O 1
ATOM 4405 N N . GLU C 1 139 ? -17.425 -14.055 -26.377 1.00 37.05 139 GLU C N 1
ATOM 4406 C CA . GLU C 1 139 ? -18.360 -13.627 -25.335 1.00 38.06 139 GLU C CA 1
ATOM 4407 C C . GLU C 1 139 ? -19.809 -13.776 -25.837 1.00 38.37 139 GLU C C 1
ATOM 4408 O O . GLU C 1 139 ? -20.646 -14.356 -25.152 1.00 36.88 139 GLU C O 1
ATOM 4414 N N . GLU C 1 140 ? -20.082 -13.310 -27.052 1.00 33.03 140 GLU C N 1
ATOM 4415 C CA . GLU C 1 140 ? -21.420 -13.336 -27.589 1.00 32.92 140 GLU C CA 1
ATOM 4416 C C . GLU C 1 140 ? -21.867 -14.731 -27.926 1.00 34.04 140 GLU C C 1
ATOM 4417 O O . GLU C 1 140 ? -23.029 -15.073 -27.738 1.00 30.35 140 GLU C O 1
ATOM 4423 N N . GLU C 1 141 ? -20.948 -15.591 -28.365 1.00 33.35 141 GLU C N 1
ATOM 4424 C CA . GLU C 1 141 ? -21.336 -17.000 -28.621 1.00 31.77 141 GLU C CA 1
ATOM 4425 C C . GLU C 1 141 ? -21.697 -17.718 -27.337 1.00 32.06 141 GLU C C 1
ATOM 4426 O O . GLU C 1 141 ? -22.566 -18.582 -27.329 1.00 30.18 141 GLU C O 1
ATOM 4432 N N . ALA C 1 142 ? -21.002 -17.394 -26.246 1.00 35.31 142 ALA C N 1
ATOM 4433 C CA . ALA C 1 142 ? -21.300 -17.999 -24.946 1.00 40.82 142 ALA C CA 1
ATOM 4434 C C . ALA C 1 142 ? -22.695 -17.592 -24.528 1.00 38.03 142 ALA C C 1
ATOM 4435 O O . ALA C 1 142 ? -23.482 -18.443 -24.123 1.00 40.14 142 ALA C O 1
ATOM 4437 N N . LYS C 1 143 ? -23.031 -16.314 -24.714 1.00 38.75 143 LYS C N 1
ATOM 4438 C CA . LYS C 1 143 ? -24.402 -15.848 -24.467 1.00 35.04 143 LYS C CA 1
ATOM 4439 C C . LYS C 1 143 ? -25.388 -16.551 -25.393 1.00 29.42 143 LYS C C 1
ATOM 4440 O O . LYS C 1 143 ? -26.363 -17.070 -24.914 1.00 28.75 143 LYS C O 1
ATOM 4446 N N . LEU C 1 144 ? -25.099 -16.623 -26.681 1.00 28.99 144 LEU C N 1
ATOM 4447 C CA . LEU C 1 144 ? -26.007 -17.247 -27.597 1.00 26.99 144 LEU C CA 1
ATOM 4448 C C . LEU C 1 144 ? -26.175 -18.748 -27.291 1.00 29.87 144 LEU C C 1
ATOM 4449 O O . LEU C 1 144 ? -27.289 -19.256 -27.350 1.00 29.89 144 LEU C O 1
ATOM 4454 N N . ALA C 1 145 ? -25.111 -19.424 -26.881 1.00 33.69 145 ALA C N 1
ATOM 4455 C CA . ALA C 1 145 ? -25.234 -20.845 -26.503 1.00 32.40 145 ALA C CA 1
ATOM 4456 C C . ALA C 1 145 ? -26.198 -21.080 -25.325 1.00 33.19 145 ALA C C 1
ATOM 4457 O O . ALA C 1 145 ? -27.009 -22.039 -25.349 1.00 30.98 145 ALA C O 1
ATOM 4459 N N . LYS C 1 146 ? -26.136 -20.186 -24.324 1.00 34.38 146 LYS C N 1
ATOM 4460 C CA . LYS C 1 146 ? -27.099 -20.217 -23.193 1.00 40.06 146 LYS C CA 1
ATOM 4461 C C . LYS C 1 146 ? -28.506 -20.026 -23.650 1.00 35.95 146 LYS C C 1
ATOM 4462 O O . LYS C 1 146 ? -29.400 -20.773 -23.224 1.00 33.74 146 LYS C O 1
ATOM 4464 N N . VAL C 1 147 ? -28.716 -19.074 -24.572 1.00 31.80 147 VAL C N 1
ATOM 4465 C CA . VAL C 1 147 ? -30.046 -18.853 -25.097 1.00 30.29 147 VAL C CA 1
ATOM 4466 C C . VAL C 1 147 ? -30.531 -20.116 -25.855 1.00 29.55 147 VAL C C 1
ATOM 4467 O O . VAL C 1 147 ? -31.638 -20.600 -25.624 1.00 30.10 147 VAL C O 1
ATOM 4471 N N . LEU C 1 148 ? -29.686 -20.633 -26.727 1.00 30.88 148 LEU C N 1
ATOM 4472 C CA . LEU C 1 148 ? -30.048 -21.823 -27.525 1.00 31.25 148 LEU C CA 1
ATOM 4473 C C . LEU C 1 148 ? -30.204 -23.095 -26.680 1.00 29.17 148 LEU C C 1
ATOM 4474 O O . LEU C 1 148 ? -31.021 -23.946 -27.020 1.00 34.85 148 LEU C O 1
ATOM 4479 N N . ASP C 1 149 ? -29.531 -23.178 -25.530 1.00 32.20 149 ASP C N 1
ATOM 4480 C CA . ASP C 1 149 ? -29.833 -24.264 -24.540 1.00 33.82 149 ASP C CA 1
ATOM 4481 C C . ASP C 1 149 ? -31.239 -24.197 -24.032 1.00 36.59 149 ASP C C 1
ATOM 4482 O O . ASP C 1 149 ? -31.896 -25.232 -23.940 1.00 34.23 149 ASP C O 1
ATOM 4487 N N . VAL C 1 150 ? -31.739 -22.980 -23.761 1.00 34.18 150 VAL C N 1
ATOM 4488 C CA . VAL C 1 150 ? -33.101 -22.814 -23.354 1.00 30.06 150 VAL C CA 1
ATOM 4489 C C . VAL C 1 150 ? -34.012 -23.232 -24.501 1.00 29.24 150 VAL C C 1
ATOM 4490 O O . VAL C 1 150 ? -35.015 -23.924 -24.284 1.00 33.29 150 VAL C O 1
ATOM 4494 N N . TYR C 1 151 ? -33.686 -22.816 -25.716 1.00 28.52 151 TYR C N 1
ATOM 4495 C CA . TYR C 1 151 ? -34.529 -23.153 -26.851 1.00 32.97 151 TYR C CA 1
ATOM 4496 C C . TYR C 1 151 ? -34.568 -24.686 -27.071 1.00 31.23 151 TYR C C 1
ATOM 4497 O O . TYR C 1 151 ? -35.627 -25.245 -27.358 1.00 35.86 151 TYR C O 1
ATOM 4506 N N . GLU C 1 152 ? -33.424 -25.320 -26.940 1.00 37.91 152 GLU C N 1
ATOM 4507 C CA . GLU C 1 152 ? -33.335 -26.793 -27.099 1.00 40.81 152 GLU C CA 1
ATOM 4508 C C . GLU C 1 152 ? -34.316 -27.491 -26.157 1.00 37.79 152 GLU C C 1
ATOM 4509 O O . GLU C 1 152 ? -35.101 -28.329 -26.592 1.00 37.46 152 GLU C O 1
ATOM 4515 N N . ALA C 1 153 ? -34.303 -27.081 -24.881 1.00 39.42 153 ALA C N 1
ATOM 4516 C CA . ALA C 1 153 ? -35.206 -27.640 -23.848 1.00 40.13 153 ALA C CA 1
ATOM 4517 C C . ALA C 1 153 ? -36.654 -27.381 -24.201 1.00 44.36 153 ALA C C 1
ATOM 4518 O O . ALA C 1 153 ? -37.498 -28.271 -24.141 1.00 36.64 153 ALA C O 1
ATOM 4520 N N . ARG C 1 154 ? -36.919 -26.165 -24.665 1.00 36.46 154 ARG C N 1
ATOM 4521 C CA . ARG C 1 154 ? -38.222 -25.807 -25.076 1.00 37.95 154 ARG C CA 1
ATOM 4522 C C . ARG C 1 154 ? -38.670 -26.659 -26.270 1.00 37.91 154 ARG C C 1
ATOM 4523 O O . ARG C 1 154 ? -39.819 -27.152 -26.288 1.00 46.50 154 ARG C O 1
ATOM 4531 N N . LEU C 1 155 ? -37.812 -26.811 -27.267 1.00 37.74 155 LEU C N 1
ATOM 4532 C CA . LEU C 1 155 ? -38.184 -27.556 -28.473 1.00 41.82 155 LEU C CA 1
ATOM 4533 C C . LEU C 1 155 ? -38.239 -29.093 -28.269 1.00 47.85 155 LEU C C 1
ATOM 4534 O O . LEU C 1 155 ? -38.712 -29.805 -29.157 1.00 46.59 155 LEU C O 1
ATOM 4539 N N . LYS C 1 156 ? -37.703 -29.591 -27.161 1.00 51.22 156 LYS C N 1
ATOM 4540 C CA . LYS C 1 156 ? -37.912 -30.995 -26.777 1.00 55.15 156 LYS C CA 1
ATOM 4541 C C . LYS C 1 156 ? -39.390 -31.219 -26.437 1.00 52.16 156 LYS C C 1
ATOM 4542 O O . LYS C 1 156 ? -39.945 -32.257 -26.796 1.00 55.88 156 LYS C O 1
ATOM 4548 N N . GLU C 1 157 ? -40.042 -30.229 -25.837 1.00 48.79 157 GLU C N 1
ATOM 4549 C CA . GLU C 1 157 ? -41.462 -30.346 -25.459 1.00 52.06 157 GLU C CA 1
ATOM 4550 C C . GLU C 1 157 ? -42.462 -29.925 -26.538 1.00 56.25 157 GLU C C 1
ATOM 4551 O O . GLU C 1 157 ? -43.577 -30.463 -26.599 1.00 59.20 157 GLU C O 1
ATOM 4557 N N . PHE C 1 158 ? -42.092 -28.942 -27.366 1.00 53.47 158 PHE C N 1
ATOM 4558 C CA . PHE C 1 158 ? -42.991 -28.402 -28.368 1.00 46.67 158 PHE C CA 1
ATOM 4559 C C . PHE C 1 158 ? -42.317 -28.370 -29.710 1.00 39.96 158 PHE C C 1
ATOM 4560 O O . PHE C 1 158 ? -41.131 -28.114 -29.810 1.00 41.61 158 PHE C O 1
ATOM 4568 N N . LYS C 1 159 ? -43.131 -28.510 -30.740 1.00 37.44 159 LYS C N 1
ATOM 4569 C CA . LYS C 1 159 ? -42.648 -28.517 -32.121 1.00 42.23 159 LYS C CA 1
ATOM 4570 C C . LYS C 1 159 ? -41.994 -27.157 -32.510 1.00 36.87 159 LYS C C 1
ATOM 4571 O O . LYS C 1 159 ? -40.909 -27.126 -33.110 1.00 42.98 159 LYS C O 1
ATOM 4577 N N . TYR C 1 160 ? -42.646 -26.061 -32.119 1.00 33.23 160 TYR C N 1
ATOM 4578 C CA . TYR C 1 160 ? -42.091 -24.694 -32.297 1.00 36.38 160 TYR C CA 1
ATOM 4579 C C . TYR C 1 160 ? -41.988 -24.034 -30.935 1.00 36.97 160 TYR C C 1
ATOM 4580 O O . TYR C 1 160 ? -42.433 -24.619 -29.940 1.00 35.11 160 TYR C O 1
ATOM 4589 N N . LEU C 1 161 ? -41.469 -22.812 -30.892 1.00 34.15 161 LEU C N 1
ATOM 4590 C CA . LEU C 1 161 ? -41.216 -22.146 -29.632 1.00 34.02 161 LEU C CA 1
ATOM 4591 C C . LEU C 1 161 ? -42.424 -21.848 -28.781 1.00 33.55 161 LEU C C 1
ATOM 4592 O O . LEU C 1 161 ? -42.357 -22.016 -27.575 1.00 37.13 161 LEU C O 1
ATOM 4597 N N . ALA C 1 162 ? -43.540 -21.483 -29.382 1.00 32.56 162 ALA C N 1
ATOM 4598 C CA . ALA C 1 162 ? -44.734 -21.147 -28.628 1.00 33.76 162 ALA C CA 1
ATOM 4599 C C . ALA C 1 162 ? -45.769 -22.278 -28.490 1.00 31.20 162 ALA C C 1
ATOM 4600 O O . ALA C 1 162 ? -46.851 -22.041 -27.935 1.00 30.79 162 ALA C O 1
ATOM 4602 N N . GLY C 1 163 ? -45.483 -23.453 -29.030 1.00 33.36 163 GLY C N 1
ATOM 4603 C CA . GLY C 1 163 ? -46.473 -24.583 -29.043 1.00 34.85 163 GLY C CA 1
ATOM 4604 C C . GLY C 1 163 ? -46.313 -25.459 -30.280 1.00 30.00 163 GLY C C 1
ATOM 4605 O O . GLY C 1 163 ? -45.206 -25.567 -30.866 1.00 29.60 163 GLY C O 1
ATOM 4606 N N . GLU C 1 164 ? -47.438 -26.009 -30.740 1.00 34.45 164 GLU C N 1
ATOM 4607 C CA . GLU C 1 164 ? -47.411 -26.977 -31.873 1.00 35.11 164 GLU C CA 1
ATOM 4608 C C . GLU C 1 164 ? -47.220 -26.395 -33.255 1.00 38.96 164 GLU C C 1
ATOM 4609 O O . GLU C 1 164 ? -46.831 -27.125 -34.155 1.00 37.82 164 GLU C O 1
ATOM 4611 N N . THR C 1 165 ? -47.427 -25.076 -33.426 1.00 35.84 165 THR C N 1
ATOM 4612 C CA . THR C 1 165 ? -47.416 -24.455 -34.765 1.00 35.17 165 THR C CA 1
ATOM 4613 C C . THR C 1 165 ? -46.432 -23.265 -34.857 1.00 36.36 165 THR C C 1
ATOM 4614 O O . THR C 1 165 ? -46.077 -22.669 -33.840 1.00 35.25 165 THR C O 1
ATOM 4618 N N . PHE C 1 166 ? -46.009 -22.982 -36.090 1.00 33.42 166 PHE C N 1
ATOM 4619 C CA . PHE C 1 166 ? -45.144 -21.866 -36.433 1.00 35.49 166 PHE C CA 1
ATOM 4620 C C . PHE C 1 166 ? -45.916 -20.608 -36.125 1.00 32.15 166 PHE C C 1
ATOM 4621 O O . PHE C 1 166 ? -47.075 -20.470 -36.513 1.00 32.54 166 PHE C O 1
ATOM 4629 N N . THR C 1 167 ? -45.298 -19.709 -35.386 1.00 33.30 167 THR C N 1
ATOM 4630 C CA . THR C 1 167 ? -45.920 -18.416 -35.048 1.00 28.85 167 THR C CA 1
ATOM 4631 C C . THR C 1 167 ? -44.925 -17.266 -35.221 1.00 28.73 167 THR C C 1
ATOM 4632 O O . THR C 1 167 ? -43.759 -17.462 -35.619 1.00 28.66 167 THR C O 1
ATOM 4636 N N . LEU C 1 168 ? -45.398 -16.056 -34.935 1.00 26.17 168 LEU C N 1
ATOM 4637 C CA . LEU C 1 168 ? -44.521 -14.868 -34.904 1.00 27.83 168 LEU C CA 1
ATOM 4638 C C . LEU C 1 168 ? -43.243 -15.054 -34.053 1.00 25.62 168 LEU C C 1
ATOM 4639 O O . LEU C 1 168 ? -42.203 -14.567 -34.416 1.00 24.09 168 LEU C O 1
ATOM 4644 N N . THR C 1 169 ? -43.343 -15.809 -32.960 1.00 26.23 169 THR C N 1
ATOM 4645 C CA . THR C 1 169 ? -42.172 -16.097 -32.138 1.00 26.79 169 THR C CA 1
ATOM 4646 C C . THR C 1 169 ? -41.048 -16.660 -32.957 1.00 25.03 169 THR C C 1
ATOM 4647 O O . THR C 1 169 ? -39.904 -16.207 -32.873 1.00 25.04 169 THR C O 1
ATOM 4651 N N . ASP C 1 170 ? -41.382 -17.637 -33.792 1.00 25.49 170 ASP C N 1
ATOM 4652 C CA . ASP C 1 170 ? -40.387 -18.260 -34.650 1.00 26.55 170 ASP C CA 1
ATOM 4653 C C . ASP C 1 170 ? -39.977 -17.292 -35.767 1.00 25.51 170 ASP C C 1
ATOM 4654 O O . ASP C 1 170 ? -38.787 -17.084 -36.032 1.00 26.74 170 ASP C O 1
ATOM 4659 N N . LEU C 1 171 ? -40.973 -16.724 -36.439 1.00 24.94 171 LEU C N 1
ATOM 4660 C CA . LEU C 1 171 ? -40.722 -15.823 -37.621 1.00 23.88 171 LEU C CA 1
ATOM 4661 C C . LEU C 1 171 ? -39.750 -14.698 -37.314 1.00 20.08 171 LEU C C 1
ATOM 4662 O O . LEU C 1 171 ? -38.841 -14.413 -38.119 1.00 25.48 171 LEU C O 1
ATOM 4667 N N . HIS C 1 172 ? -39.863 -14.109 -36.100 1.00 23.08 172 HIS C N 1
ATOM 4668 C CA . HIS C 1 172 ? -38.992 -12.948 -35.727 1.00 23.69 172 HIS C CA 1
ATOM 4669 C C . HIS C 1 172 ? -37.515 -13.255 -35.694 1.00 24.83 172 HIS C C 1
ATOM 4670 O O . HIS C 1 172 ? -36.716 -12.383 -35.919 1.00 24.64 172 HIS C O 1
ATOM 4677 N N . HIS C 1 173 ? -37.163 -14.535 -35.474 1.00 23.55 173 HIS C N 1
ATOM 4678 C CA . HIS C 1 173 ? -35.763 -14.990 -35.515 1.00 24.10 173 HIS C CA 1
ATOM 4679 C C . HIS C 1 173 ? -35.177 -15.198 -36.896 1.00 24.56 173 HIS C C 1
ATOM 4680 O O . HIS C 1 173 ? -33.937 -15.268 -37.033 1.00 25.92 173 HIS C O 1
ATOM 4687 N N . ILE C 1 174 ? -36.032 -15.324 -37.911 1.00 26.97 174 ILE C N 1
ATOM 4688 C CA . ILE C 1 174 ? -35.544 -15.837 -39.244 1.00 26.46 174 ILE C CA 1
ATOM 4689 C C . ILE C 1 174 ? -34.436 -14.996 -39.844 1.00 28.08 174 ILE C C 1
ATOM 4690 O O . ILE C 1 174 ? -33.345 -15.544 -40.185 1.00 28.49 174 ILE C O 1
ATOM 4695 N N . PRO C 1 175 ? -34.621 -13.649 -39.911 1.00 27.03 175 PRO C N 1
ATOM 4696 C CA . PRO C 1 175 ? -33.597 -12.906 -40.628 1.00 24.86 175 PRO C CA 1
ATOM 4697 C C . PRO C 1 175 ? -32.183 -12.936 -39.977 1.00 26.96 175 PRO C C 1
ATOM 4698 O O . PRO C 1 175 ? -31.153 -13.013 -40.710 1.00 30.06 175 PRO C O 1
ATOM 4702 N N . ALA C 1 176 ? -32.129 -12.835 -38.662 1.00 23.80 176 ALA C N 1
ATOM 4703 C CA . ALA C 1 176 ? -30.817 -12.884 -37.976 1.00 24.20 176 ALA C CA 1
ATOM 4704 C C . ALA C 1 176 ? -30.197 -14.273 -38.171 1.00 22.73 176 ALA C C 1
ATOM 4705 O O . ALA C 1 176 ? -28.995 -14.388 -38.412 1.00 24.43 176 ALA C O 1
ATOM 4707 N N . ILE C 1 177 ? -31.046 -15.308 -38.114 1.00 25.16 177 ILE C N 1
ATOM 4708 C CA . ILE C 1 177 ? -30.546 -16.703 -38.334 1.00 28.02 177 ILE C CA 1
ATOM 4709 C C . ILE C 1 177 ? -30.006 -16.886 -39.748 1.00 32.74 177 ILE C C 1
ATOM 4710 O O . ILE C 1 177 ? -28.929 -17.471 -39.927 1.00 32.19 177 ILE C O 1
ATOM 4715 N N . GLN C 1 178 ? -30.681 -16.324 -40.756 1.00 32.02 178 GLN C N 1
ATOM 4716 C CA . GLN C 1 178 ? -30.171 -16.356 -42.136 1.00 33.63 178 GLN C CA 1
ATOM 4717 C C . GLN C 1 178 ? -28.754 -15.819 -42.243 1.00 32.74 178 GLN C C 1
ATOM 4718 O O . GLN C 1 178 ? -27.896 -16.440 -42.853 1.00 38.06 178 GLN C O 1
ATOM 4724 N N . TYR C 1 179 ? -28.458 -14.717 -41.570 1.00 31.52 179 TYR C N 1
ATOM 4725 C CA . TYR C 1 179 ? -27.124 -14.181 -41.594 1.00 30.59 179 TYR C CA 1
ATOM 4726 C C . TYR C 1 179 ? -26.120 -15.058 -40.812 1.00 34.89 179 TYR C C 1
ATOM 4727 O O . TYR C 1 179 ? -25.007 -15.338 -41.290 1.00 37.66 179 TYR C O 1
ATOM 4736 N N . LEU C 1 180 ? -26.518 -15.511 -39.629 1.00 36.52 180 LEU C N 1
ATOM 4737 C CA . LEU C 1 180 ? -25.610 -16.305 -38.784 1.00 38.51 180 LEU C CA 1
ATOM 4738 C C . LEU C 1 180 ? -25.238 -17.669 -39.399 1.00 38.25 180 LEU C C 1
ATOM 4739 O O . LEU C 1 180 ? -24.131 -18.158 -39.153 1.00 38.07 180 LEU C O 1
ATOM 4744 N N . LEU C 1 181 ? -26.139 -18.234 -40.204 1.00 40.69 181 LEU C N 1
ATOM 4745 C CA . LEU C 1 181 ? -25.837 -19.460 -40.955 1.00 44.65 181 LEU C CA 1
ATOM 4746 C C . LEU C 1 181 ? -24.698 -19.285 -41.953 1.00 47.89 181 LEU C C 1
ATOM 4747 O O . LEU C 1 181 ? -24.069 -20.284 -42.286 1.00 53.19 181 LEU C O 1
ATOM 4752 N N . GLY C 1 182 ? -24.391 -18.040 -42.353 1.00 43.49 182 GLY C N 1
ATOM 4753 C CA . GLY C 1 182 ? -23.222 -17.749 -43.164 1.00 41.21 182 GLY C CA 1
ATOM 4754 C C . GLY C 1 182 ? -21.977 -17.404 -42.381 1.00 38.92 182 GLY C C 1
ATOM 4755 O O . GLY C 1 182 ? -20.988 -16.982 -42.969 1.00 41.97 182 GLY C O 1
ATOM 4756 N N . THR C 1 183 ? -21.939 -17.735 -41.092 1.00 36.99 183 THR C N 1
ATOM 4757 C CA . THR C 1 183 ? -20.762 -17.527 -40.242 1.00 38.37 183 THR C CA 1
ATOM 4758 C C . THR C 1 183 ? -20.428 -18.825 -39.452 1.00 35.02 183 THR C C 1
ATOM 4759 O O . THR C 1 183 ? -21.251 -19.793 -39.409 1.00 36.09 183 THR C O 1
ATOM 4763 N N . PRO C 1 184 ? -19.245 -18.858 -38.823 1.00 37.73 184 PRO C N 1
ATOM 4764 C CA . PRO C 1 184 ? -18.949 -20.070 -37.985 1.00 37.85 184 PRO C CA 1
ATOM 4765 C C . PRO C 1 184 ? -19.901 -20.267 -36.775 1.00 40.15 184 PRO C C 1
ATOM 4766 O O . PRO C 1 184 ? -19.980 -21.371 -36.216 1.00 32.12 184 PRO C O 1
ATOM 4770 N N . THR C 1 185 ? -20.689 -19.229 -36.418 1.00 37.98 185 THR C N 1
ATOM 4771 C CA . THR C 1 185 ? -21.720 -19.353 -35.342 1.00 31.56 185 THR C CA 1
ATOM 4772 C C . THR C 1 185 ? -22.751 -20.395 -35.676 1.00 32.92 185 THR C C 1
ATOM 4773 O O . THR C 1 185 ? -23.449 -20.905 -34.791 1.00 35.05 185 THR C O 1
ATOM 4777 N N . LYS C 1 186 ? -22.897 -20.719 -36.956 1.00 34.45 186 LYS C N 1
ATOM 4778 C CA . LYS C 1 186 ? -23.716 -21.860 -37.394 1.00 38.08 186 LYS C CA 1
ATOM 4779 C C . LYS C 1 186 ? -23.578 -23.126 -36.523 1.00 36.27 186 LYS C C 1
ATOM 4780 O O . LYS C 1 186 ? -24.572 -23.852 -36.320 1.00 35.62 186 LYS C O 1
ATOM 4786 N N . LYS C 1 187 ? -22.363 -23.421 -36.071 1.00 36.25 187 LYS C N 1
ATOM 4787 C CA . LYS C 1 187 ? -22.099 -24.634 -35.245 1.00 38.60 187 LYS C CA 1
ATOM 4788 C C . LYS C 1 187 ? -22.984 -24.694 -33.966 1.00 40.23 187 LYS C C 1
ATOM 4789 O O . LYS C 1 187 ? -23.371 -25.776 -33.514 1.00 38.75 187 LYS C O 1
ATOM 4795 N N . LEU C 1 188 ? -23.337 -23.533 -33.420 1.00 38.91 188 LEU C N 1
ATOM 4796 C CA . LEU C 1 188 ? -24.234 -23.450 -32.260 1.00 41.79 188 LEU C CA 1
ATOM 4797 C C . LEU C 1 188 ? -25.591 -24.027 -32.550 1.00 39.29 188 LEU C C 1
ATOM 4798 O O . LEU C 1 188 ? -26.212 -24.640 -31.662 1.00 36.01 188 LEU C O 1
ATOM 4803 N N . PHE C 1 189 ? -26.061 -23.828 -33.782 1.00 36.74 189 PHE C N 1
ATOM 4804 C CA . PHE C 1 189 ? -27.363 -24.298 -34.186 1.00 45.12 189 PHE C CA 1
ATOM 4805 C C . PHE C 1 189 ? -27.266 -25.785 -34.481 1.00 47.66 189 PHE C C 1
ATOM 4806 O O . PHE C 1 189 ? -28.147 -26.554 -34.047 1.00 50.15 189 PHE C O 1
ATOM 4814 N N . THR C 1 190 ? -26.193 -26.181 -35.175 1.00 43.21 190 THR C N 1
ATOM 4815 C CA . THR C 1 190 ? -26.082 -27.565 -35.680 1.00 53.15 190 THR C CA 1
ATOM 4816 C C . THR C 1 190 ? -25.798 -28.564 -34.568 1.00 53.88 190 THR C C 1
ATOM 4817 O O . THR C 1 190 ? -26.316 -29.649 -34.616 1.00 56.24 190 THR C O 1
ATOM 4821 N N . GLU C 1 191 ? -25.042 -28.164 -33.554 1.00 52.52 191 GLU C N 1
ATOM 4822 C CA . GLU C 1 191 ? -24.788 -29.014 -32.401 1.00 47.82 191 GLU C CA 1
ATOM 4823 C C . GLU C 1 191 ? -25.970 -29.266 -31.433 1.00 49.53 191 GLU C C 1
ATOM 4824 O O . GLU C 1 191 ? -25.833 -30.084 -30.524 1.00 44.95 191 GLU C O 1
ATOM 4830 N N . ARG C 1 192 ? -27.109 -28.589 -31.611 1.00 43.73 192 ARG C N 1
ATOM 4831 C CA . ARG C 1 192 ? -28.285 -28.786 -30.777 1.00 40.58 192 ARG C CA 1
ATOM 4832 C C . ARG C 1 192 ? -29.398 -29.336 -31.658 1.00 47.38 192 ARG C C 1
ATOM 4833 O O . ARG C 1 192 ? -29.966 -28.604 -32.441 1.00 48.37 192 ARG C O 1
ATOM 4841 N N . PRO C 1 193 ? -29.735 -30.619 -31.516 1.00 49.69 193 PRO C N 1
ATOM 4842 C CA . PRO C 1 193 ? -30.527 -31.276 -32.550 1.00 50.54 193 PRO C CA 1
ATOM 4843 C C . PRO C 1 193 ? -31.924 -30.711 -32.797 1.00 42.14 193 PRO C C 1
ATOM 4844 O O . PRO C 1 193 ? -32.310 -30.619 -33.947 1.00 41.62 193 PRO C O 1
ATOM 4848 N N . ARG C 1 194 ? -32.691 -30.410 -31.758 1.00 35.65 194 ARG C N 1
ATOM 4849 C CA . ARG C 1 194 ? -34.014 -29.802 -31.981 1.00 40.57 194 ARG C CA 1
ATOM 4850 C C . ARG C 1 194 ? -33.901 -28.374 -32.527 1.00 39.84 194 ARG C C 1
ATOM 4851 O O . ARG C 1 194 ? -34.670 -28.003 -33.411 1.00 42.89 194 ARG C O 1
ATOM 4859 N N . VAL C 1 195 ? -32.930 -27.604 -32.050 1.00 34.30 195 VAL C N 1
ATOM 4860 C CA . VAL C 1 195 ? -32.663 -26.269 -32.593 1.00 38.27 195 VAL C CA 1
ATOM 4861 C C . VAL C 1 195 ? -32.312 -26.395 -34.080 1.00 41.62 195 VAL C C 1
ATOM 4862 O O . VAL C 1 195 ? -32.785 -25.628 -34.902 1.00 37.51 195 VAL C O 1
ATOM 4866 N N . ASN C 1 196 ? -31.452 -27.350 -34.414 1.00 47.25 196 ASN C N 1
ATOM 4867 C CA . ASN C 1 196 ? -31.035 -27.564 -35.790 1.00 44.40 196 ASN C CA 1
ATOM 4868 C C . ASN C 1 196 ? -32.233 -27.869 -36.692 1.00 40.84 196 ASN C C 1
ATOM 4869 O O . ASN C 1 196 ? -32.373 -27.261 -37.752 1.00 39.87 196 ASN C O 1
ATOM 4874 N N . GLU C 1 197 ? -33.103 -28.783 -36.268 1.00 40.83 197 GLU C N 1
ATOM 4875 C CA . GLU C 1 197 ? -34.320 -29.088 -37.025 1.00 46.60 197 GLU C CA 1
ATOM 4876 C C . GLU C 1 197 ? -35.198 -27.833 -37.186 1.00 46.38 197 GLU C C 1
ATOM 4877 O O . GLU C 1 197 ? -35.726 -27.587 -38.252 1.00 39.62 197 GLU C O 1
ATOM 4879 N N . TRP C 1 198 ? -35.394 -27.109 -36.091 1.00 45.25 198 TRP C N 1
ATOM 4880 C CA . TRP C 1 198 ? -36.198 -25.883 -36.068 1.00 42.38 198 TRP C CA 1
ATOM 4881 C C . TRP C 1 198 ? -35.636 -24.827 -37.044 1.00 37.41 198 TRP C C 1
ATOM 4882 O O . TRP C 1 198 ? -36.371 -24.329 -37.888 1.00 42.01 198 TRP C O 1
ATOM 4893 N N . VAL C 1 199 ? -34.333 -24.585 -37.022 1.00 34.29 199 VAL C N 1
ATOM 4894 C CA . VAL C 1 199 ? -33.681 -23.711 -37.988 1.00 36.05 199 VAL C CA 1
ATOM 4895 C C . VAL C 1 199 ? -33.914 -24.160 -39.428 1.00 44.20 199 VAL C C 1
ATOM 4896 O O . VAL C 1 199 ? -34.212 -23.344 -40.297 1.00 37.75 199 VAL C O 1
ATOM 4900 N N . ALA C 1 200 ? -33.734 -25.450 -39.693 1.00 41.82 200 ALA C N 1
ATOM 4901 C CA . ALA C 1 200 ? -33.856 -25.989 -41.045 1.00 42.17 200 ALA C CA 1
ATOM 4902 C C . ALA C 1 200 ? -35.254 -25.741 -41.538 1.00 43.12 200 ALA C C 1
ATOM 4903 O O . ALA C 1 200 ? -35.429 -25.347 -42.669 1.00 44.91 200 ALA C O 1
ATOM 4905 N N . GLU C 1 201 ? -36.231 -26.009 -40.679 1.00 46.09 201 GLU C N 1
ATOM 4906 C CA . GLU C 1 201 ? -37.628 -25.902 -41.023 1.00 46.38 201 GLU C CA 1
ATOM 4907 C C . GLU C 1 201 ? -37.984 -24.424 -41.299 1.00 47.28 201 GLU C C 1
ATOM 4908 O O . GLU C 1 201 ? -38.572 -24.111 -42.340 1.00 43.78 201 GLU C O 1
ATOM 4914 N N . ILE C 1 202 ? -37.601 -23.502 -40.411 1.00 45.33 202 ILE C N 1
ATOM 4915 C CA . ILE C 1 202 ? -38.065 -22.102 -40.562 1.00 41.28 202 ILE C CA 1
ATOM 4916 C C . ILE C 1 202 ? -37.335 -21.336 -41.672 1.00 35.97 202 ILE C C 1
ATOM 4917 O O . ILE C 1 202 ? -37.958 -20.530 -42.375 1.00 39.84 202 ILE C O 1
ATOM 4922 N N . THR C 1 203 ? -36.072 -21.646 -41.898 1.00 39.14 203 THR C N 1
ATOM 4923 C CA . THR C 1 203 ? -35.309 -21.049 -43.006 1.00 42.78 203 THR C CA 1
ATOM 4924 C C . THR C 1 203 ? -35.635 -21.610 -44.409 1.00 43.88 203 THR C C 1
ATOM 4925 O O . THR C 1 203 ? -35.334 -20.958 -45.414 1.00 43.58 203 THR C O 1
ATOM 4929 N N . LYS C 1 204 ? -36.230 -22.797 -44.490 1.00 42.23 204 LYS C N 1
ATOM 4930 C CA . LYS C 1 204 ? -36.513 -23.406 -45.784 1.00 42.15 204 LYS C CA 1
ATOM 4931 C C . LYS C 1 204 ? -37.941 -23.041 -46.220 1.00 41.51 204 LYS C C 1
ATOM 4932 O O . LYS C 1 204 ? -38.382 -23.373 -47.314 1.00 39.62 204 LYS C O 1
ATOM 4936 N N . ARG C 1 205 ? -38.700 -22.343 -45.370 1.00 43.50 205 ARG C N 1
ATOM 4937 C CA . ARG C 1 205 ? -40.042 -21.906 -45.769 1.00 44.37 205 ARG C CA 1
ATOM 4938 C C . ARG C 1 205 ? -39.904 -21.030 -47.018 1.00 37.11 205 ARG C C 1
ATOM 4939 O O . ARG C 1 205 ? -39.001 -20.226 -47.073 1.00 37.75 205 ARG C O 1
ATOM 4947 N N . PRO C 1 206 ? -40.813 -21.159 -47.980 1.00 39.10 206 PRO C N 1
ATOM 4948 C CA . PRO C 1 206 ? -40.786 -20.261 -49.159 1.00 37.06 206 PRO C CA 1
ATOM 4949 C C . PRO C 1 206 ? -40.737 -18.733 -48.838 1.00 32.55 206 PRO C C 1
ATOM 4950 O O . PRO C 1 206 ? -40.027 -18.024 -49.499 1.00 32.54 206 PRO C O 1
ATOM 4954 N N . ALA C 1 207 ? -41.499 -18.273 -47.854 1.00 37.27 207 ALA C N 1
ATOM 4955 C CA . ALA C 1 207 ? -41.457 -16.839 -47.492 1.00 34.25 207 ALA C CA 1
ATOM 4956 C C . ALA C 1 207 ? -40.060 -16.429 -47.016 1.00 34.61 207 ALA C C 1
ATOM 4957 O O . ALA C 1 207 ? -39.595 -15.324 -47.279 1.00 32.68 207 ALA C O 1
ATOM 4959 N N . SER C 1 208 ? -39.389 -17.317 -46.302 1.00 31.65 208 SER C N 1
ATOM 4960 C CA . SER C 1 208 ? -38.036 -17.064 -45.845 1.00 29.33 208 SER C CA 1
ATOM 4961 C C . SER C 1 208 ? -37.067 -17.015 -46.999 1.00 32.82 208 SER C C 1
ATOM 4962 O O . SER C 1 208 ? -36.224 -16.108 -47.090 1.00 31.67 208 SER C O 1
ATOM 4965 N N . GLU C 1 209 ? -37.155 -18.005 -47.883 1.00 33.68 209 GLU C N 1
ATOM 4966 C CA . GLU C 1 209 ? -36.270 -18.029 -49.059 1.00 40.87 209 GLU C CA 1
ATOM 4967 C C . GLU C 1 209 ? -36.485 -16.834 -49.990 1.00 35.29 209 GLU C C 1
ATOM 4968 O O . GLU C 1 209 ? -35.503 -16.329 -50.536 1.00 35.88 209 GLU C O 1
ATOM 4974 N N . LYS C 1 210 ? -37.715 -16.342 -50.092 1.00 35.47 210 LYS C N 1
ATOM 4975 C CA . LYS C 1 210 ? -37.983 -15.126 -50.904 1.00 38.14 210 LYS C CA 1
ATOM 4976 C C . LYS C 1 210 ? -37.158 -13.888 -50.529 1.00 41.00 210 LYS C C 1
ATOM 4977 O O . LYS C 1 210 ? -36.922 -13.061 -51.393 1.00 38.44 210 LYS C O 1
ATOM 4980 N N . VAL C 1 211 ? -36.753 -13.717 -49.263 1.00 38.01 211 VAL C N 1
ATOM 4981 C CA . VAL C 1 211 ? -36.117 -12.450 -48.860 1.00 37.54 211 VAL C CA 1
ATOM 4982 C C . VAL C 1 211 ? -34.621 -12.583 -48.779 1.00 43.32 211 VAL C C 1
ATOM 4983 O O . VAL C 1 211 ? -33.938 -11.611 -48.523 1.00 44.14 211 VAL C O 1
ATOM 4987 N N . GLN C 1 212 ? -34.135 -13.811 -48.974 1.00 50.48 212 GLN C N 1
ATOM 4988 C CA . GLN C 1 212 ? -32.780 -14.230 -48.643 1.00 53.58 212 GLN C CA 1
ATOM 4989 C C . GLN C 1 212 ? -31.752 -13.644 -49.583 1.00 62.03 212 GLN C C 1
ATOM 4990 O O . GLN C 1 212 ? -32.039 -13.427 -50.765 1.00 56.64 212 GLN C O 1
ATOM 4997 N N . ALA D 1 2 ? -53.602 -21.458 -7.817 1.00 62.51 2 ALA D N 1
ATOM 4998 C CA . ALA D 1 2 ? -53.341 -20.907 -6.471 1.00 55.85 2 ALA D CA 1
ATOM 4999 C C . ALA D 1 2 ? -53.405 -19.318 -6.484 1.00 52.33 2 ALA D C 1
ATOM 5000 O O . ALA D 1 2 ? -52.696 -18.670 -5.746 1.00 52.98 2 ALA D O 1
ATOM 5002 N N . GLY D 1 3 ? -54.245 -18.675 -7.301 1.00 44.93 3 GLY D N 1
ATOM 5003 C CA . GLY D 1 3 ? -54.280 -17.188 -7.374 1.00 42.40 3 GLY D CA 1
ATOM 5004 C C . GLY D 1 3 ? -53.089 -16.578 -8.117 1.00 38.79 3 GLY D C 1
ATOM 5005 O O . GLY D 1 3 ? -52.353 -17.280 -8.811 1.00 34.04 3 GLY D O 1
ATOM 5006 N N . ILE D 1 4 ? -52.960 -15.251 -8.041 1.00 38.83 4 ILE D N 1
ATOM 5007 C CA . ILE D 1 4 ? -51.916 -14.539 -8.751 1.00 36.84 4 ILE D CA 1
ATOM 5008 C C . ILE D 1 4 ? -50.709 -14.358 -7.842 1.00 34.84 4 ILE D C 1
ATOM 5009 O O . ILE D 1 4 ? -50.847 -13.852 -6.740 1.00 36.17 4 ILE D O 1
ATOM 5014 N N . LYS D 1 5 ? -49.536 -14.739 -8.334 1.00 34.67 5 LYS D N 1
ATOM 5015 C CA . LYS D 1 5 ? -48.290 -14.454 -7.628 1.00 33.91 5 LYS D CA 1
ATOM 5016 C C . LYS D 1 5 ? -47.272 -13.758 -8.563 1.00 35.51 5 LYS D C 1
ATOM 5017 O O . LYS D 1 5 ? -47.112 -14.150 -9.711 1.00 28.53 5 LYS D O 1
ATOM 5023 N N . VAL D 1 6 ? -46.590 -12.744 -8.021 1.00 32.24 6 VAL D N 1
ATOM 5024 C CA . VAL D 1 6 ? -45.493 -12.084 -8.679 1.00 27.11 6 VAL D CA 1
ATOM 5025 C C . VAL D 1 6 ? -44.228 -12.488 -7.906 1.00 27.52 6 VAL D C 1
ATOM 5026 O O . VAL D 1 6 ? -44.154 -12.307 -6.679 1.00 28.17 6 VAL D O 1
ATOM 5030 N N . PHE D 1 7 ? -43.226 -13.013 -8.617 1.00 25.56 7 PHE D N 1
ATOM 5031 C CA . PHE D 1 7 ? -41.941 -13.352 -8.044 1.00 26.28 7 PHE D CA 1
ATOM 5032 C C . PHE D 1 7 ? -41.017 -12.249 -8.450 1.00 27.01 7 PHE D C 1
ATOM 5033 O O . PHE D 1 7 ? -40.521 -12.244 -9.582 1.00 30.58 7 PHE D O 1
ATOM 5041 N N . GLY D 1 8 ? -40.684 -11.389 -7.503 1.00 26.90 8 GLY D N 1
ATOM 5042 C CA . GLY D 1 8 ? -39.810 -10.274 -7.823 1.00 28.72 8 GLY D CA 1
ATOM 5043 C C . GLY D 1 8 ? -39.306 -9.532 -6.640 1.00 29.52 8 GLY D C 1
ATOM 5044 O O . GLY D 1 8 ? -39.288 -10.056 -5.502 1.00 26.55 8 GLY D O 1
ATOM 5045 N N . HIS D 1 9 ? -38.931 -8.285 -6.896 1.00 25.63 9 HIS D N 1
ATOM 5046 C CA . HIS D 1 9 ? -38.439 -7.423 -5.857 1.00 28.88 9 HIS D CA 1
ATOM 5047 C C . HIS D 1 9 ? -39.126 -6.067 -5.947 1.00 27.76 9 HIS D C 1
ATOM 5048 O O . HIS D 1 9 ? -39.257 -5.527 -7.039 1.00 27.04 9 HIS D O 1
ATOM 5055 N N . PRO D 1 10 ? -39.545 -5.514 -4.808 1.00 29.46 10 PRO D N 1
ATOM 5056 C CA . PRO D 1 10 ? -40.436 -4.344 -4.874 1.00 26.87 10 PRO D CA 1
ATOM 5057 C C . PRO D 1 10 ? -39.763 -3.069 -5.413 1.00 28.45 10 PRO D C 1
ATOM 5058 O O . PRO D 1 10 ? -40.433 -2.137 -5.816 1.00 26.30 10 PRO D O 1
ATOM 5062 N N . ALA D 1 11 ? -38.451 -2.985 -5.312 1.00 29.63 11 ALA D N 1
ATOM 5063 C CA . ALA D 1 11 ? -37.700 -1.903 -5.898 1.00 29.08 11 ALA D CA 1
ATOM 5064 C C . ALA D 1 11 ? -37.421 -2.019 -7.398 1.00 25.52 11 ALA D C 1
ATOM 5065 O O . ALA D 1 11 ? -37.028 -1.055 -8.020 1.00 26.20 11 ALA D O 1
ATOM 5067 N N . SER D 1 12 ? -37.609 -3.200 -7.987 1.00 25.46 12 SER D N 1
ATOM 5068 C CA . SER D 1 12 ? -37.197 -3.482 -9.359 1.00 25.30 12 SER D CA 1
ATOM 5069 C C . SER D 1 12 ? -38.158 -2.779 -10.319 1.00 27.37 12 SER D C 1
ATOM 5070 O O . SER D 1 12 ? -39.400 -2.864 -10.173 1.00 23.24 12 SER D O 1
ATOM 5073 N N . ILE D 1 13 ? -37.590 -2.112 -11.306 1.00 28.68 13 ILE D N 1
ATOM 5074 C CA . ILE D 1 13 ? -38.395 -1.397 -12.327 1.00 27.32 13 ILE D CA 1
ATOM 5075 C C . ILE D 1 13 ? -39.333 -2.366 -13.064 1.00 25.73 13 ILE D C 1
ATOM 5076 O O . ILE D 1 13 ? -40.547 -2.104 -13.174 1.00 24.65 13 ILE D O 1
ATOM 5081 N N . ALA D 1 14 ? -38.788 -3.514 -13.482 1.00 26.84 14 ALA D N 1
ATOM 5082 C CA . ALA D 1 14 ? -39.579 -4.477 -14.205 1.00 23.33 14 ALA D CA 1
ATOM 5083 C C . ALA D 1 14 ? -40.660 -5.135 -13.312 1.00 26.77 14 ALA D C 1
ATOM 5084 O O . ALA D 1 14 ? -41.825 -5.395 -13.759 1.00 25.38 14 ALA D O 1
ATOM 5086 N N . THR D 1 15 ? -40.342 -5.377 -12.054 1.00 22.93 15 THR D N 1
ATOM 5087 C CA . THR D 1 15 ? -41.353 -5.908 -11.152 1.00 23.34 15 THR D CA 1
ATOM 5088 C C . THR D 1 15 ? -42.493 -4.867 -10.976 1.00 21.14 15 THR D C 1
ATOM 5089 O O . THR D 1 15 ? -43.679 -5.229 -10.942 1.00 22.08 15 THR D O 1
ATOM 5093 N N . ARG D 1 16 ? -42.128 -3.625 -10.732 1.00 22.91 16 ARG D N 1
ATOM 5094 C CA . ARG D 1 16 ? -43.123 -2.564 -10.528 1.00 22.42 16 ARG D CA 1
ATOM 5095 C C . ARG D 1 16 ? -44.096 -2.422 -11.702 1.00 25.13 16 ARG D C 1
ATOM 5096 O O . ARG D 1 16 ? -45.244 -2.065 -11.488 1.00 24.80 16 ARG D O 1
ATOM 5104 N N . ARG D 1 17 ? -43.616 -2.660 -12.942 1.00 28.56 17 ARG D N 1
ATOM 5105 C CA . ARG D 1 17 ? -44.473 -2.593 -14.128 1.00 27.73 17 ARG D CA 1
ATOM 5106 C C . ARG D 1 17 ? -45.641 -3.525 -13.959 1.00 27.96 17 ARG D C 1
ATOM 5107 O O . ARG D 1 17 ? -46.770 -3.163 -14.220 1.00 27.90 17 ARG D O 1
ATOM 5115 N N . VAL D 1 18 ? -45.324 -4.755 -13.561 1.00 24.90 18 VAL D N 1
ATOM 5116 C CA . VAL D 1 18 ? -46.336 -5.755 -13.325 1.00 26.34 18 VAL D CA 1
ATOM 5117 C C . VAL D 1 18 ? -47.255 -5.369 -12.149 1.00 27.57 18 VAL D C 1
ATOM 5118 O O . VAL D 1 18 ? -48.492 -5.445 -12.269 1.00 31.96 18 VAL D O 1
ATOM 5122 N N . LEU D 1 19 ? -46.660 -4.955 -11.023 1.00 25.68 19 LEU D N 1
ATOM 5123 C CA . LEU D 1 19 ? -47.435 -4.535 -9.846 1.00 26.38 19 LEU D CA 1
ATOM 5124 C C . LEU D 1 19 ? -48.441 -3.408 -10.155 1.00 26.83 19 LEU D C 1
ATOM 5125 O O . LEU D 1 19 ? -49.622 -3.503 -9.772 1.00 26.47 19 LEU D O 1
ATOM 5130 N N . ILE D 1 20 ? -47.993 -2.411 -10.909 1.00 27.94 20 ILE D N 1
ATOM 5131 C CA . ILE D 1 20 ? -48.873 -1.313 -11.311 1.00 28.39 20 ILE D CA 1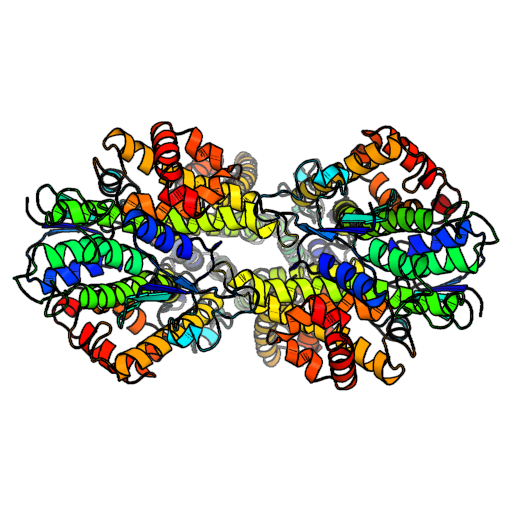
ATOM 5132 C C . ILE D 1 20 ? -50.074 -1.853 -12.127 1.00 29.90 20 ILE D C 1
ATOM 5133 O O . ILE D 1 20 ? -51.224 -1.470 -11.870 1.00 25.75 20 ILE D O 1
ATOM 5138 N N . ALA D 1 21 ? -49.809 -2.757 -13.063 1.00 28.83 21 ALA D N 1
ATOM 5139 C CA . ALA D 1 21 ? -50.896 -3.284 -13.877 1.00 29.79 21 ALA D CA 1
ATOM 5140 C C . ALA D 1 21 ? -51.902 -4.031 -13.028 1.00 28.21 21 ALA D C 1
ATOM 5141 O O . ALA D 1 21 ? -53.134 -3.992 -13.286 1.00 30.10 21 ALA D O 1
ATOM 5143 N N . LEU D 1 22 ? -51.411 -4.810 -12.078 1.00 28.42 22 LEU D N 1
ATOM 5144 C CA . LEU D 1 22 ? -52.304 -5.567 -11.175 1.00 27.27 22 LEU D CA 1
ATOM 5145 C C . LEU D 1 22 ? -53.172 -4.641 -10.345 1.00 29.04 22 LEU D C 1
ATOM 5146 O O . LEU D 1 22 ? -54.391 -4.837 -10.257 1.00 29.49 22 LEU D O 1
ATOM 5151 N N . HIS D 1 23 ? -52.566 -3.597 -9.791 1.00 31.00 23 HIS D N 1
ATOM 5152 C CA . HIS D 1 23 ? -53.301 -2.587 -9.037 1.00 31.52 23 HIS D CA 1
ATOM 5153 C C . HIS D 1 23 ? -54.311 -1.810 -9.903 1.00 34.93 23 HIS D C 1
ATOM 5154 O O . HIS D 1 23 ? -55.426 -1.553 -9.463 1.00 32.67 23 HIS D O 1
ATOM 5161 N N . GLU D 1 24 ? -53.960 -1.499 -11.154 1.00 31.07 24 GLU D N 1
ATOM 5162 C CA . GLU D 1 24 ? -54.945 -0.902 -12.099 1.00 30.41 24 GLU D CA 1
ATOM 5163 C C . GLU D 1 24 ? -56.188 -1.769 -12.304 1.00 28.34 24 GLU D C 1
ATOM 5164 O O . GLU D 1 24 ? -57.245 -1.267 -12.569 1.00 33.11 24 GLU D O 1
ATOM 5170 N N . LYS D 1 25 ? -56.032 -3.079 -12.220 1.00 28.53 25 LYS D N 1
ATOM 5171 C CA . LYS D 1 25 ? -57.123 -3.993 -12.365 1.00 32.78 25 LYS D CA 1
ATOM 5172 C C . LYS D 1 25 ? -57.791 -4.358 -10.998 1.00 35.91 25 LYS D C 1
ATOM 5173 O O . LYS D 1 25 ? -58.701 -5.198 -11.007 1.00 33.73 25 LYS D O 1
ATOM 5179 N N . ASN D 1 26 ? -57.295 -3.762 -9.896 1.00 36.19 26 ASN D N 1
ATOM 5180 C CA . ASN D 1 26 ? -57.773 -3.995 -8.499 1.00 36.36 26 ASN D CA 1
ATOM 5181 C C . ASN D 1 26 ? -57.673 -5.456 -8.120 1.00 35.00 26 ASN D C 1
ATOM 5182 O O . ASN D 1 26 ? -58.602 -6.037 -7.597 1.00 44.61 26 ASN D O 1
ATOM 5187 N N . LEU D 1 27 ? -56.640 -6.110 -8.647 1.00 33.46 27 LEU D N 1
ATOM 5188 C CA . LEU D 1 27 ? -56.512 -7.549 -8.437 1.00 33.82 27 LEU D CA 1
ATOM 5189 C C . LEU D 1 27 ? -55.816 -7.794 -7.108 1.00 37.92 27 LEU D C 1
ATOM 5190 O O . LEU D 1 27 ? -54.882 -7.069 -6.758 1.00 37.50 27 LEU D O 1
ATOM 5195 N N . ASP D 1 28 ? -56.223 -8.880 -6.450 1.00 41.62 28 ASP D N 1
ATOM 5196 C CA . ASP D 1 28 ? -55.488 -9.428 -5.345 1.00 41.96 28 ASP D CA 1
ATOM 5197 C C . ASP D 1 28 ? -54.363 -10.289 -5.853 1.00 37.86 28 ASP D C 1
ATOM 5198 O O . ASP D 1 28 ? -54.475 -11.007 -6.840 1.00 37.57 28 ASP D O 1
ATOM 5203 N N . PHE D 1 29 ? -53.250 -10.241 -5.145 1.00 33.66 29 PHE D N 1
ATOM 5204 C CA . PHE D 1 29 ? -52.120 -11.093 -5.511 1.00 36.42 29 PHE D CA 1
ATOM 5205 C C . PHE D 1 29 ? -51.146 -11.160 -4.352 1.00 33.24 29 PHE D C 1
ATOM 5206 O O . PHE D 1 29 ? -51.162 -10.284 -3.473 1.00 32.54 29 PHE D O 1
ATOM 5214 N N . GLU D 1 30 ? -50.199 -12.091 -4.445 1.00 30.42 30 GLU D N 1
ATOM 5215 C CA . GLU D 1 30 ? -49.095 -12.136 -3.522 1.00 33.52 30 GLU D CA 1
ATOM 5216 C C . GLU D 1 30 ? -47.755 -11.744 -4.221 1.00 34.27 30 GLU D C 1
ATOM 5217 O O . GLU D 1 30 ? -47.450 -12.255 -5.298 1.00 31.24 30 GLU D O 1
ATOM 5223 N N . LEU D 1 31 ? -46.979 -10.854 -3.604 1.00 29.06 31 LEU D N 1
ATOM 5224 C CA . LEU D 1 31 ? -45.626 -10.575 -4.066 1.00 32.35 31 LEU D CA 1
ATOM 5225 C C . LEU D 1 31 ? -44.693 -11.503 -3.279 1.00 31.56 31 LEU D C 1
ATOM 5226 O O . LEU D 1 31 ? -44.501 -11.302 -2.087 1.00 34.20 31 LEU D O 1
ATOM 5231 N N . VAL D 1 32 ? -44.100 -12.475 -3.962 1.00 33.20 32 VAL D N 1
ATOM 5232 C CA . VAL D 1 32 ? -43.139 -13.362 -3.348 1.00 30.80 32 VAL D CA 1
ATOM 5233 C C . VAL D 1 32 ? -41.745 -12.739 -3.603 1.00 30.07 32 VAL D C 1
ATOM 5234 O O . VAL D 1 32 ? -41.291 -12.621 -4.764 1.00 27.80 32 VAL D O 1
ATOM 5238 N N . HIS D 1 33 ? -41.074 -12.360 -2.521 1.00 33.33 33 HIS D N 1
ATOM 5239 C CA A HIS D 1 33 ? -39.784 -11.687 -2.528 0.50 32.19 33 HIS D CA 1
ATOM 5240 C CA B HIS D 1 33 ? -39.803 -11.637 -2.579 0.50 35.29 33 HIS D CA 1
ATOM 5241 C C . HIS D 1 33 ? -38.689 -12.557 -3.129 1.00 33.19 33 HIS D C 1
ATOM 5242 O O . HIS D 1 33 ? -38.513 -13.672 -2.736 1.00 33.37 33 HIS D O 1
ATOM 5255 N N . VAL D 1 34 ? -37.952 -12.042 -4.141 1.00 32.21 34 VAL D N 1
ATOM 5256 C CA . VAL D 1 34 ? -36.774 -12.665 -4.702 1.00 31.01 34 VAL D CA 1
ATOM 5257 C C . VAL D 1 34 ? -35.561 -11.772 -4.303 1.00 34.30 34 VAL D C 1
ATOM 5258 O O . VAL D 1 34 ? -35.507 -10.562 -4.642 1.00 30.95 34 VAL D O 1
ATOM 5262 N N . GLU D 1 35 ? -34.620 -12.350 -3.565 1.00 30.96 35 GLU D N 1
ATOM 5263 C CA . GLU D 1 35 ? -33.557 -11.584 -2.989 1.00 36.17 35 GLU D CA 1
ATOM 5264 C C . GLU D 1 35 ? -32.413 -11.447 -4.010 1.00 33.31 35 GLU D C 1
ATOM 5265 O O . GLU D 1 35 ? -31.517 -12.276 -4.039 1.00 32.21 35 GLU D O 1
ATOM 5271 N N . LEU D 1 36 ? -32.430 -10.361 -4.771 1.00 34.87 36 LEU D N 1
ATOM 5272 C CA . LEU D 1 36 ? -31.398 -10.121 -5.804 1.00 38.75 36 LEU D CA 1
ATOM 5273 C C . LEU D 1 36 ? -29.981 -9.979 -5.246 1.00 35.71 36 LEU D C 1
ATOM 5274 O O . LEU D 1 36 ? -29.043 -10.608 -5.778 1.00 41.95 36 LEU D O 1
ATOM 5279 N N . LYS D 1 37 ? -29.847 -9.275 -4.116 1.00 38.81 37 LYS D N 1
ATOM 5280 C CA . LYS D 1 37 ? -28.543 -9.133 -3.415 1.00 42.42 37 LYS D CA 1
ATOM 5281 C C . LYS D 1 37 ? -27.879 -10.475 -3.121 1.00 43.01 37 LYS D C 1
ATOM 5282 O O . LYS D 1 37 ? -26.667 -10.564 -3.110 1.00 49.77 37 LYS D O 1
ATOM 5284 N N . ASP D 1 38 ? -28.655 -11.527 -2.880 1.00 42.80 38 ASP D N 1
ATOM 5285 C CA . ASP D 1 38 ? -28.096 -12.869 -2.637 1.00 42.27 38 ASP D CA 1
ATOM 5286 C C . ASP D 1 38 ? -28.040 -13.755 -3.873 1.00 39.61 38 ASP D C 1
ATOM 5287 O O . ASP D 1 38 ? -27.856 -14.977 -3.747 1.00 40.65 38 ASP D O 1
ATOM 5292 N N . GLY D 1 39 ? -28.261 -13.181 -5.065 1.00 39.89 39 GLY D N 1
ATOM 5293 C CA . GLY D 1 39 ? -28.335 -13.978 -6.306 1.00 36.12 39 GLY D CA 1
ATOM 5294 C C . GLY D 1 39 ? -29.431 -15.024 -6.399 1.00 33.29 39 GLY D C 1
ATOM 5295 O O . GLY D 1 39 ? -29.290 -16.036 -7.093 1.00 36.08 39 GLY D O 1
ATOM 5296 N N . GLU D 1 40 ? -30.531 -14.828 -5.668 1.00 35.81 40 GLU D N 1
ATOM 5297 C CA . GLU D 1 40 ? -31.613 -15.833 -5.680 1.00 38.75 40 GLU D CA 1
ATOM 5298 C C . GLU D 1 40 ? -32.195 -15.997 -7.120 1.00 29.89 40 GLU D C 1
ATOM 5299 O O . GLU D 1 40 ? -32.677 -17.049 -7.513 1.00 34.26 40 GLU D O 1
ATOM 5305 N N . HIS D 1 41 ? -32.196 -14.902 -7.868 1.00 33.12 41 HIS D N 1
ATOM 5306 C CA . HIS D 1 41 ? -32.629 -14.892 -9.297 1.00 36.03 41 HIS D CA 1
ATOM 5307 C C . HIS D 1 41 ? -31.752 -15.705 -10.245 1.00 35.91 41 HIS D C 1
ATOM 5308 O O . HIS D 1 41 ? -32.201 -16.074 -11.324 1.00 35.39 41 HIS D O 1
ATOM 5315 N N . LYS D 1 42 ? -30.552 -16.073 -9.809 1.00 36.02 42 LYS D N 1
ATOM 5316 C CA . LYS D 1 42 ? -29.656 -16.898 -10.603 1.00 33.81 42 LYS D CA 1
ATOM 5317 C C . LYS D 1 42 ? -29.500 -18.325 -10.082 1.00 41.72 42 LYS D C 1
ATOM 5318 O O . LYS D 1 42 ? -28.560 -19.019 -10.472 1.00 36.87 42 LYS D O 1
ATOM 5324 N N . LYS D 1 43 ? -30.406 -18.766 -9.201 1.00 43.24 43 LYS D N 1
ATOM 5325 C CA . LYS D 1 43 ? -30.382 -20.112 -8.607 1.00 43.95 43 LYS D CA 1
ATOM 5326 C C . LYS D 1 43 ? -31.702 -20.836 -8.889 1.00 50.00 43 LYS D C 1
ATOM 5327 O O . LYS D 1 43 ? -32.720 -20.179 -9.144 1.00 46.44 43 LYS D O 1
ATOM 5333 N N . GLU D 1 44 ? -31.721 -22.170 -8.764 1.00 44.27 44 GLU D N 1
ATOM 5334 C CA . GLU D 1 44 ? -32.994 -22.869 -8.584 1.00 49.22 44 GLU D CA 1
ATOM 5335 C C . GLU D 1 44 ? -33.553 -22.505 -7.202 1.00 48.69 44 GLU D C 1
ATOM 5336 O O . GLU D 1 44 ? -32.791 -22.115 -6.319 1.00 50.43 44 GLU D O 1
ATOM 5342 N N . PRO D 1 45 ? -34.870 -22.521 -6.989 1.00 51.36 45 PRO D N 1
ATOM 5343 C CA . PRO D 1 45 ? -35.883 -22.784 -7.985 1.00 49.02 45 PRO D CA 1
ATOM 5344 C C . PRO D 1 45 ? -36.314 -21.561 -8.862 1.00 42.64 45 PRO D C 1
ATOM 5345 O O . PRO D 1 45 ? -37.160 -21.748 -9.741 1.00 43.54 45 PRO D O 1
ATOM 5349 N N . PHE D 1 46 ? -35.784 -20.349 -8.641 1.00 35.49 46 PHE D N 1
ATOM 5350 C CA . PHE D 1 46 ? -36.178 -19.221 -9.505 1.00 33.16 46 PHE D CA 1
ATOM 5351 C C . PHE D 1 46 ? -35.931 -19.506 -10.989 1.00 31.50 46 PHE D C 1
ATOM 5352 O O . PHE D 1 46 ? -36.809 -19.203 -11.829 1.00 30.49 46 PHE D O 1
ATOM 5360 N N . LEU D 1 47 ? -34.774 -20.089 -11.317 1.00 32.51 47 LEU D N 1
ATOM 5361 C CA . LEU D 1 47 ? -34.466 -20.435 -12.695 1.00 37.14 47 LEU D CA 1
ATOM 5362 C C . LEU D 1 47 ? -35.490 -21.335 -13.364 1.00 37.78 47 LEU D C 1
ATOM 5363 O O . LEU D 1 47 ? -35.568 -21.348 -14.578 1.00 39.94 47 LEU D O 1
ATOM 5368 N N . SER D 1 48 ? -36.235 -22.119 -12.604 1.00 40.08 48 SER D N 1
ATOM 5369 C CA . SER D 1 48 ? -37.249 -22.977 -13.204 1.00 42.82 48 SER D CA 1
ATOM 5370 C C . SER D 1 48 ? -38.536 -22.175 -13.482 1.00 41.67 48 SER D C 1
ATOM 5371 O O . SER D 1 48 ? -39.339 -22.577 -14.305 1.00 40.81 48 SER D O 1
ATOM 5374 N N . ARG D 1 49 ? -38.678 -20.988 -12.892 1.00 38.12 49 ARG D N 1
ATOM 5375 C CA . ARG D 1 49 ? -39.713 -20.010 -13.337 1.00 38.56 49 ARG D CA 1
ATOM 5376 C C . ARG D 1 49 ? -39.228 -19.105 -14.504 1.00 35.53 49 ARG D C 1
ATOM 5377 O O . ARG D 1 49 ? -40.033 -18.675 -15.335 1.00 34.53 49 ARG D O 1
ATOM 5385 N N . ASN D 1 50 ? -37.938 -18.777 -14.519 1.00 30.32 50 ASN D N 1
ATOM 5386 C CA . ASN D 1 50 ? -37.358 -18.007 -15.617 1.00 31.93 50 ASN D CA 1
ATOM 5387 C C . ASN D 1 50 ? -35.924 -18.423 -15.841 1.00 28.98 50 ASN D C 1
ATOM 5388 O O . ASN D 1 50 ? -35.029 -17.996 -15.106 1.00 29.80 50 ASN D O 1
ATOM 5393 N N . PRO D 1 51 ? -35.678 -19.167 -16.927 1.00 32.53 51 PRO D N 1
ATOM 5394 C CA . PRO D 1 51 ? -34.315 -19.674 -17.177 1.00 33.85 51 PRO D CA 1
ATOM 5395 C C . PRO D 1 51 ? -33.325 -18.586 -17.529 1.00 31.51 51 PRO D C 1
ATOM 5396 O O . PRO D 1 51 ? -32.151 -18.833 -17.443 1.00 35.73 51 PRO D O 1
ATOM 5400 N N . PHE D 1 52 ? -33.772 -17.377 -17.859 1.00 26.43 52 PHE D N 1
ATOM 5401 C CA . PHE D 1 52 ? -32.854 -16.247 -17.993 1.00 26.41 52 PHE D CA 1
ATOM 5402 C C . PHE D 1 52 ? -32.516 -15.506 -16.707 1.00 28.93 52 PHE D C 1
ATOM 5403 O O . PHE D 1 52 ? -31.737 -14.578 -16.722 1.00 31.88 52 PHE D O 1
ATOM 5411 N N . GLY D 1 53 ? -33.143 -15.861 -15.587 1.00 29.24 53 GLY D N 1
ATOM 5412 C CA . GLY D 1 53 ? -32.695 -15.308 -14.315 1.00 27.92 53 GLY D CA 1
ATOM 5413 C C . GLY D 1 53 ? -32.955 -13.821 -14.131 1.00 26.86 53 GLY D C 1
ATOM 5414 O O . GLY D 1 53 ? -32.128 -13.090 -13.594 1.00 28.09 53 GLY D O 1
ATOM 5415 N N . GLN D 1 54 ? -34.103 -13.359 -14.605 1.00 24.46 54 GLN D N 1
ATOM 5416 C CA . GLN D 1 54 ? -34.515 -11.986 -14.375 1.00 26.77 54 GLN D CA 1
ATOM 5417 C C . GLN D 1 54 ? -35.881 -11.937 -13.707 1.00 23.63 54 GLN D C 1
ATOM 5418 O O . GLN D 1 54 ? -36.761 -12.710 -14.036 1.00 25.08 54 GLN D O 1
ATOM 5424 N N . VAL D 1 55 ? -36.035 -11.020 -12.768 1.00 23.14 55 VAL D N 1
ATOM 5425 C CA . VAL D 1 55 ? -37.293 -10.720 -12.182 1.00 24.90 55 VAL D CA 1
ATOM 5426 C C . VAL D 1 55 ? -38.054 -9.719 -13.062 1.00 25.81 55 VAL D C 1
ATOM 5427 O O . VAL D 1 55 ? -37.436 -8.842 -13.653 1.00 22.90 55 VAL D O 1
ATOM 5431 N N . PRO D 1 56 ? -39.374 -9.813 -13.117 1.00 22.68 56 PRO D N 1
ATOM 5432 C CA . PRO D 1 56 ? -40.177 -10.735 -12.373 1.00 27.12 56 PRO D CA 1
ATOM 5433 C C . PRO D 1 56 ? -40.481 -12.049 -13.108 1.00 28.37 56 PRO D C 1
ATOM 5434 O O . PRO D 1 56 ? -40.452 -12.111 -14.345 1.00 27.46 56 PRO D O 1
ATOM 5438 N N . ALA D 1 57 ? -40.863 -13.074 -12.345 1.00 27.79 57 ALA D N 1
ATOM 5439 C CA . ALA D 1 57 ? -41.683 -14.162 -12.870 1.00 25.21 57 ALA D CA 1
ATOM 5440 C C . ALA D 1 57 ? -43.091 -14.036 -12.267 1.00 25.01 57 ALA D C 1
ATOM 5441 O O . ALA D 1 57 ? -43.343 -13.155 -11.441 1.00 27.56 57 ALA D O 1
ATOM 5443 N N . PHE D 1 58 ? -44.013 -14.836 -12.767 1.00 24.77 58 PHE D N 1
ATOM 5444 C CA . PHE D 1 58 ? -45.440 -14.609 -12.555 1.00 29.74 58 PHE D CA 1
ATOM 5445 C C . PHE D 1 58 ? -46.230 -15.918 -12.712 1.00 31.48 58 PHE D C 1
ATOM 5446 O O . PHE D 1 58 ? -45.829 -16.773 -13.479 1.00 30.20 58 PHE D O 1
ATOM 5454 N N . GLU D 1 59 ? -47.349 -15.998 -11.966 1.00 33.97 59 GLU D N 1
ATOM 5455 C CA . GLU D 1 59 ? -48.238 -17.145 -11.978 1.00 35.34 59 GLU D CA 1
ATOM 5456 C C . GLU D 1 59 ? -49.649 -16.614 -11.828 1.00 35.88 59 GLU D C 1
ATOM 5457 O O . GLU D 1 59 ? -49.876 -15.759 -10.988 1.00 35.39 59 GLU D O 1
ATOM 5463 N N . ASP D 1 60 ? -50.566 -17.119 -12.641 1.00 34.05 60 ASP D N 1
ATOM 5464 C CA . ASP D 1 60 ? -51.988 -16.855 -12.477 1.00 34.40 60 ASP D CA 1
ATOM 5465 C C . ASP D 1 60 ? -52.643 -18.231 -12.555 1.00 38.25 60 ASP D C 1
ATOM 5466 O O . ASP D 1 60 ? -52.742 -18.812 -13.642 1.00 32.24 60 ASP D O 1
ATOM 5471 N N . GLY D 1 61 ? -52.966 -18.802 -11.388 1.00 40.70 61 GLY D N 1
ATOM 5472 C CA . GLY D 1 61 ? -53.304 -20.254 -11.310 1.00 40.15 61 GLY D CA 1
ATOM 5473 C C . GLY D 1 61 ? -52.215 -21.149 -11.912 1.00 36.68 61 GLY D C 1
ATOM 5474 O O . GLY D 1 61 ? -51.048 -21.072 -11.506 1.00 45.25 61 GLY D O 1
ATOM 5475 N N . ASP D 1 62 ? -52.585 -21.956 -12.914 1.00 37.05 62 ASP D N 1
ATOM 5476 C CA . ASP D 1 62 ? -51.655 -22.872 -13.611 1.00 38.10 62 ASP D CA 1
ATOM 5477 C C . ASP D 1 62 ? -50.766 -22.156 -14.641 1.00 36.51 62 ASP D C 1
ATOM 5478 O O . ASP D 1 62 ? -49.740 -22.702 -15.033 1.00 38.33 62 ASP D O 1
ATOM 5480 N N . LEU D 1 63 ? -51.097 -20.918 -15.014 1.00 33.68 63 LEU D N 1
ATOM 5481 C CA . LEU D 1 63 ? -50.308 -20.219 -16.061 1.00 36.26 63 LEU D CA 1
ATOM 5482 C C . LEU D 1 63 ? -49.017 -19.609 -15.482 1.00 33.85 63 LEU D C 1
ATOM 5483 O O . LEU D 1 63 ? -49.079 -18.830 -14.517 1.00 40.25 63 LEU D O 1
ATOM 5488 N N . LYS D 1 64 ? -47.862 -20.008 -16.001 1.00 34.67 64 LYS D N 1
ATOM 5489 C CA . LYS D 1 64 ? -46.560 -19.506 -15.537 1.00 34.47 64 LYS D CA 1
ATOM 5490 C C . LYS D 1 64 ? -45.974 -18.566 -16.628 1.00 30.51 64 LYS D C 1
ATOM 5491 O O . LYS D 1 64 ? -45.823 -18.963 -17.757 1.00 27.89 64 LYS D O 1
ATOM 5494 N N . LEU D 1 65 ? -45.625 -17.353 -16.239 1.00 26.86 65 LEU D N 1
ATOM 5495 C CA . LEU D 1 65 ? -45.058 -16.398 -17.193 1.00 28.87 65 LEU D CA 1
ATOM 5496 C C . LEU D 1 65 ? -43.783 -15.750 -16.657 1.00 26.83 65 LEU D C 1
ATOM 5497 O O . LEU D 1 65 ? -43.485 -15.768 -15.449 1.00 27.38 65 LEU D O 1
ATOM 5502 N N . PHE D 1 66 ? -43.039 -15.145 -17.579 1.00 26.77 66 PHE D N 1
ATOM 5503 C CA . PHE D 1 66 ? -41.971 -14.196 -17.232 1.00 25.26 66 PHE D CA 1
ATOM 5504 C C . PHE D 1 66 ? -41.901 -13.116 -18.361 1.00 28.20 66 PHE D C 1
ATOM 5505 O O . PHE D 1 66 ? -42.698 -13.210 -19.306 1.00 28.25 66 PHE D O 1
ATOM 5513 N N . GLU D 1 67 ? -40.996 -12.129 -18.227 1.00 25.87 67 GLU D N 1
ATOM 5514 C CA . GLU D 1 67 ? -40.921 -10.878 -19.057 1.00 22.82 67 GLU D CA 1
ATOM 5515 C C . GLU D 1 67 ? -42.057 -9.935 -18.738 1.00 20.99 67 GLU D C 1
ATOM 5516 O O . GLU D 1 67 ? -43.231 -10.225 -19.055 1.00 22.35 67 GLU D O 1
ATOM 5522 N N . SER D 1 68 ? -41.710 -8.847 -18.043 1.00 21.05 68 SER D N 1
ATOM 5523 C CA . SER D 1 68 ? -42.656 -7.926 -17.482 1.00 21.28 68 SER D CA 1
ATOM 5524 C C . SER D 1 68 ? -43.708 -7.482 -18.486 1.00 22.10 68 SER D C 1
ATOM 5525 O O . SER D 1 68 ? -44.930 -7.433 -18.155 1.00 20.57 68 SER D O 1
ATOM 5528 N N . ARG D 1 69 ? -43.275 -7.217 -19.726 1.00 23.82 69 ARG D N 1
ATOM 5529 C CA . ARG D 1 69 ? -44.213 -6.704 -20.782 1.00 23.95 69 ARG D CA 1
ATOM 5530 C C . ARG D 1 69 ? -45.104 -7.815 -21.404 1.00 24.99 69 ARG D C 1
ATOM 5531 O O . ARG D 1 69 ? -46.222 -7.527 -21.820 1.00 26.00 69 ARG D O 1
ATOM 5539 N N . ALA D 1 70 ? -44.679 -9.062 -21.392 1.00 22.28 70 ALA D N 1
ATOM 5540 C CA . ALA D 1 70 ? -45.619 -10.181 -21.681 1.00 26.05 70 ALA D CA 1
ATOM 5541 C C . ALA D 1 70 ? -46.660 -10.344 -20.579 1.00 22.55 70 ALA D C 1
ATOM 5542 O O . ALA D 1 70 ? -47.836 -10.563 -20.847 1.00 25.52 70 ALA D O 1
ATOM 5544 N N . ILE D 1 71 ? -46.247 -10.117 -19.318 1.00 23.76 71 ILE D N 1
ATOM 5545 C CA . ILE D 1 71 ? -47.162 -10.216 -18.192 1.00 20.22 71 ILE D CA 1
ATOM 5546 C C . ILE D 1 71 ? -48.198 -9.107 -18.166 1.00 23.12 71 ILE D C 1
ATOM 5547 O O . ILE D 1 71 ? -49.401 -9.362 -17.901 1.00 21.00 71 ILE D O 1
ATOM 5552 N N . THR D 1 72 ? -47.762 -7.861 -18.343 1.00 23.00 72 THR D N 1
ATOM 5553 C CA . THR D 1 72 ? -48.715 -6.757 -18.325 1.00 22.25 72 THR D CA 1
ATOM 5554 C C . THR D 1 72 ? -49.733 -6.920 -19.463 1.00 24.77 72 THR D C 1
ATOM 5555 O O . THR D 1 72 ? -50.937 -6.673 -19.241 1.00 24.34 72 THR D O 1
ATOM 5559 N N . GLN D 1 73 ? -49.285 -7.360 -20.644 1.00 25.09 73 GLN D N 1
ATOM 5560 C CA . GLN D 1 73 ? -50.219 -7.648 -21.758 1.00 26.75 73 GLN D CA 1
ATOM 5561 C C . GLN D 1 73 ? -51.230 -8.727 -21.423 1.00 25.24 73 GLN D C 1
ATOM 5562 O O . GLN D 1 73 ? -52.452 -8.585 -21.658 1.00 26.78 73 GLN D O 1
ATOM 5568 N N . TYR D 1 74 ? -50.738 -9.798 -20.826 1.00 28.91 74 TYR D N 1
ATOM 5569 C CA . TYR D 1 74 ? -51.619 -10.851 -20.315 1.00 30.67 74 TYR D CA 1
ATOM 5570 C C . TYR D 1 74 ? -52.710 -10.259 -19.339 1.00 28.78 74 TYR D C 1
ATOM 5571 O O . TYR D 1 74 ? -53.888 -10.532 -19.510 1.00 26.82 74 TYR D O 1
ATOM 5580 N N . ILE D 1 75 ? -52.283 -9.422 -18.380 1.00 27.54 75 ILE D N 1
ATOM 5581 C CA . ILE D 1 75 ? -53.193 -8.840 -17.397 1.00 28.75 75 ILE D CA 1
ATOM 5582 C C . ILE D 1 75 ? -54.243 -7.998 -18.109 1.00 30.68 75 ILE D C 1
ATOM 5583 O O . ILE D 1 75 ? -55.483 -8.160 -17.844 1.00 27.53 75 ILE D O 1
ATOM 5588 N N . ALA D 1 76 ? -53.764 -7.161 -19.038 1.00 27.25 76 ALA D N 1
ATOM 5589 C CA . ALA D 1 76 ? -54.654 -6.295 -19.828 1.00 30.06 76 ALA D CA 1
ATOM 5590 C C . ALA D 1 76 ? -55.737 -7.040 -20.661 1.00 28.61 76 ALA D C 1
ATOM 5591 O O . ALA D 1 76 ? -56.875 -6.535 -20.774 1.00 27.41 76 ALA D O 1
ATOM 5593 N N . HIS D 1 77 ? -55.394 -8.221 -21.152 1.00 25.93 77 HIS D N 1
ATOM 5594 C CA . HIS D 1 77 ? -56.325 -9.049 -21.889 1.00 31.65 77 HIS D CA 1
ATOM 5595 C C . HIS D 1 77 ? -57.166 -9.931 -20.998 1.00 31.56 77 HIS D C 1
ATOM 5596 O O . HIS D 1 77 ? -58.380 -9.983 -21.155 1.00 32.59 77 HIS D O 1
ATOM 5603 N N . ARG D 1 78 ? -56.521 -10.698 -20.121 1.00 29.61 78 ARG D N 1
ATOM 5604 C CA . ARG D 1 78 ? -57.251 -11.633 -19.268 1.00 32.30 78 ARG D CA 1
ATOM 5605 C C . ARG D 1 78 ? -58.302 -10.952 -18.397 1.00 33.81 78 ARG D C 1
ATOM 5606 O O . ARG D 1 78 ? -59.382 -11.514 -18.172 1.00 43.18 78 ARG D O 1
ATOM 5614 N N . TYR D 1 79 ? -57.979 -9.758 -17.892 1.00 34.31 79 TYR D N 1
ATOM 5615 C CA . TYR D 1 79 ? -58.823 -9.013 -16.997 1.00 32.28 79 TYR D CA 1
ATOM 5616 C C . TYR D 1 79 ? -59.261 -7.772 -17.667 1.00 26.99 79 TYR D C 1
ATOM 5617 O O . TYR D 1 79 ? -59.516 -6.765 -16.995 1.00 29.73 79 TYR D O 1
ATOM 5626 N N . GLU D 1 80 ? -59.458 -7.873 -18.992 1.00 26.69 80 GLU D N 1
ATOM 5627 C CA . GLU D 1 80 ? -59.881 -6.739 -19.802 1.00 27.57 80 GLU D CA 1
ATOM 5628 C C . GLU D 1 80 ? -61.177 -6.036 -19.262 1.00 28.98 80 GLU D C 1
ATOM 5629 O O . GLU D 1 80 ? -61.227 -4.775 -19.185 1.00 33.91 80 GLU D O 1
ATOM 5635 N N . ASN D 1 81 ? -62.120 -6.883 -18.870 1.00 31.45 81 ASN D N 1
ATOM 5636 C CA . ASN D 1 81 ? -63.413 -6.604 -18.264 1.00 42.37 81 ASN D CA 1
ATOM 5637 C C . ASN D 1 81 ? -63.483 -6.056 -16.821 1.00 45.35 81 ASN D C 1
ATOM 5638 O O . ASN D 1 81 ? -64.583 -5.907 -16.278 1.00 45.43 81 ASN D O 1
ATOM 5643 N N . GLN D 1 82 ? -62.358 -5.698 -16.196 1.00 42.84 82 GLN D N 1
ATOM 5644 C CA . GLN D 1 82 ? -62.459 -5.015 -14.900 1.00 38.77 82 GLN D CA 1
ATOM 5645 C C . GLN D 1 82 ? -61.461 -3.897 -14.762 1.00 40.99 82 GLN D C 1
ATOM 5646 O O . GLN D 1 82 ? -60.471 -3.840 -15.496 1.00 39.43 82 GLN D O 1
ATOM 5652 N N . GLY D 1 83 ? -61.669 -3.092 -13.729 1.00 34.60 83 GLY D N 1
ATOM 5653 C CA . GLY D 1 83 ? -60.747 -2.036 -13.385 1.00 36.01 83 GLY D CA 1
ATOM 5654 C C . GLY D 1 83 ? -60.446 -1.180 -14.601 1.00 42.04 83 GLY D C 1
ATOM 5655 O O . GLY D 1 83 ? -61.303 -1.028 -15.500 1.00 38.58 83 GLY D O 1
ATOM 5656 N N . THR D 1 84 ? -59.253 -0.595 -14.610 1.00 33.89 84 THR D N 1
ATOM 5657 C CA . THR D 1 84 ? -58.868 0.299 -15.688 1.00 35.34 84 THR D CA 1
ATOM 5658 C C . THR D 1 84 ? -58.675 -0.486 -16.952 1.00 32.19 84 THR D C 1
ATOM 5659 O O . THR D 1 84 ? -58.128 -1.578 -16.935 1.00 30.47 84 THR D O 1
ATOM 5663 N N . ASN D 1 85 ? -59.187 0.017 -18.037 1.00 29.22 85 ASN D N 1
ATOM 5664 C CA . ASN D 1 85 ? -58.912 -0.588 -19.308 1.00 33.72 85 ASN D CA 1
ATOM 5665 C C . ASN D 1 85 ? -57.495 -0.173 -19.701 1.00 29.90 85 ASN D C 1
ATOM 5666 O O . ASN D 1 85 ? -57.184 1.026 -19.719 1.00 27.24 85 ASN D O 1
ATOM 5671 N N . LEU D 1 86 ? -56.657 -1.154 -19.934 1.00 25.73 86 LEU D N 1
ATOM 5672 C CA . LEU D 1 86 ? -55.223 -0.891 -20.283 1.00 28.04 86 LEU D CA 1
ATOM 5673 C C . LEU D 1 86 ? -54.985 -1.054 -21.761 1.00 30.62 86 LEU D C 1
ATOM 5674 O O . LEU D 1 86 ? -53.900 -0.773 -22.258 1.00 25.51 86 LEU D O 1
ATOM 5679 N N . LEU D 1 87 ? -56.022 -1.514 -22.457 1.00 32.83 87 LEU D N 1
ATOM 5680 C CA . LEU D 1 87 ? -56.015 -1.553 -23.904 1.00 30.36 87 LEU D CA 1
ATOM 5681 C C . LEU D 1 87 ? -56.681 -0.321 -24.413 1.00 29.59 87 LEU D C 1
ATOM 5682 O O . LEU D 1 87 ? -57.085 0.557 -23.638 1.00 28.28 87 LEU D O 1
ATOM 5687 N N . GLN D 1 88 ? -56.712 -0.190 -25.729 1.00 26.89 88 GLN D N 1
ATOM 5688 C CA . GLN D 1 88 ? -57.391 0.946 -26.359 1.00 34.56 88 GLN D CA 1
ATOM 5689 C C . GLN D 1 88 ? -58.904 0.822 -26.029 1.00 29.37 88 GLN D C 1
ATOM 5690 O O . GLN D 1 88 ? -59.386 -0.266 -25.749 1.00 22.93 88 GLN D O 1
ATOM 5696 N N . THR D 1 89 ? -59.634 1.930 -26.096 1.00 33.35 89 THR D N 1
ATOM 5697 C CA . THR D 1 89 ? -61.090 1.928 -25.760 1.00 37.00 89 THR D CA 1
ATOM 5698 C C . THR D 1 89 ? -61.822 0.867 -26.543 1.00 36.82 89 THR D C 1
ATOM 5699 O O . THR D 1 89 ? -62.506 0.016 -25.979 1.00 41.79 89 THR D O 1
ATOM 5703 N N . ASP D 1 90 ? -61.595 0.836 -27.853 1.00 38.55 90 ASP D N 1
ATOM 5704 C CA . ASP D 1 90 ? -62.081 -0.276 -28.657 1.00 35.44 90 ASP D CA 1
ATOM 5705 C C . ASP D 1 90 ? -60.935 -1.246 -28.875 1.00 37.72 90 ASP D C 1
ATOM 5706 O O . ASP D 1 90 ? -60.111 -1.063 -29.794 1.00 33.96 90 ASP D O 1
ATOM 5711 N N . SER D 1 91 ? -60.894 -2.290 -28.058 1.00 36.23 91 SER D N 1
ATOM 5712 C CA . SER D 1 91 ? -59.754 -3.176 -27.999 1.00 39.76 91 SER D CA 1
ATOM 5713 C C . SER D 1 91 ? -59.695 -4.158 -29.152 1.00 40.87 91 SER D C 1
ATOM 5714 O O . SER D 1 91 ? -58.669 -4.836 -29.332 1.00 39.23 91 SER D O 1
ATOM 5717 N N . LYS D 1 92 ? -60.772 -4.277 -29.906 1.00 37.13 92 LYS D N 1
ATOM 5718 C CA . LYS D 1 92 ? -60.814 -5.202 -31.031 1.00 39.80 92 LYS D CA 1
ATOM 5719 C C . LYS D 1 92 ? -60.397 -4.453 -32.322 1.00 36.25 92 LYS D C 1
ATOM 5720 O O . LYS D 1 92 ? -60.269 -5.077 -33.346 1.00 38.20 92 LYS D O 1
ATOM 5722 N N . ASN D 1 93 ? -60.217 -3.131 -32.258 1.00 31.44 93 ASN D N 1
ATOM 5723 C CA . ASN D 1 93 ? -59.792 -2.366 -33.402 1.00 30.89 93 ASN D CA 1
ATOM 5724 C C . ASN D 1 93 ? -58.290 -2.620 -33.651 1.00 30.39 93 ASN D C 1
ATOM 5725 O O . ASN D 1 93 ? -57.424 -2.167 -32.871 1.00 28.19 93 ASN D O 1
ATOM 5730 N N . ILE D 1 94 ? -58.013 -3.330 -34.738 1.00 28.84 94 ILE D N 1
ATOM 5731 C CA . ILE D 1 94 ? -56.675 -3.824 -35.025 1.00 30.87 94 ILE D CA 1
ATOM 5732 C C . ILE D 1 94 ? -55.685 -2.690 -35.315 1.00 30.70 94 ILE D C 1
ATOM 5733 O O . ILE D 1 94 ? -54.542 -2.724 -34.836 1.00 27.97 94 ILE D O 1
ATOM 5738 N N . SER D 1 95 ? -56.133 -1.661 -36.022 1.00 26.51 95 SER D N 1
ATOM 5739 C CA . SER D 1 95 ? -55.271 -0.542 -36.329 1.00 29.37 95 SER D CA 1
ATOM 5740 C C . SER D 1 95 ? -54.871 0.205 -35.091 1.00 27.23 95 SER D C 1
ATOM 5741 O O . SER D 1 95 ? -53.753 0.692 -34.966 1.00 30.05 95 SER D O 1
ATOM 5744 N N . GLN D 1 96 ? -55.838 0.401 -34.222 1.00 28.52 96 GLN D N 1
ATOM 5745 C CA . GLN D 1 96 ? -55.612 1.124 -32.967 1.00 32.40 96 GLN D CA 1
ATOM 5746 C C . GLN D 1 96 ? -54.677 0.339 -32.024 1.00 28.37 96 GLN D C 1
ATOM 5747 O O . GLN D 1 96 ? -53.856 0.926 -31.328 1.00 28.58 96 GLN D O 1
ATOM 5753 N N . TYR D 1 97 ? -54.853 -0.966 -32.002 1.00 25.48 97 TYR D N 1
ATOM 5754 C CA . TYR D 1 97 ? -54.000 -1.841 -31.271 1.00 27.71 97 TYR D CA 1
ATOM 5755 C C . TYR D 1 97 ? -52.542 -1.650 -31.773 1.00 25.16 97 TYR D C 1
ATOM 5756 O O . TYR D 1 97 ? -51.606 -1.503 -30.962 1.00 23.53 97 TYR D O 1
ATOM 5765 N N . ALA D 1 98 ? -52.375 -1.686 -33.099 1.00 24.84 98 ALA D N 1
ATOM 5766 C CA . ALA D 1 98 ? -51.072 -1.524 -33.708 1.00 23.78 98 ALA D CA 1
ATOM 5767 C C . ALA D 1 98 ? -50.403 -0.223 -33.299 1.00 24.11 98 ALA D C 1
ATOM 5768 O O . ALA D 1 98 ? -49.165 -0.181 -33.073 1.00 22.22 98 ALA D O 1
ATOM 5770 N N . ILE D 1 99 ? -51.176 0.861 -33.219 1.00 21.86 99 ILE D N 1
ATOM 5771 C CA . ILE D 1 99 ? -50.612 2.153 -32.761 1.00 23.45 99 ILE D CA 1
ATOM 5772 C C . ILE D 1 99 ? -50.096 2.070 -31.307 1.00 24.38 99 ILE D C 1
ATOM 5773 O O . ILE D 1 99 ? -49.012 2.525 -31.004 1.00 22.99 99 ILE D O 1
ATOM 5778 N N . MET D 1 100 ? -50.863 1.433 -30.425 1.00 23.75 100 MET D N 1
ATOM 5779 C CA . MET D 1 100 ? -50.389 1.172 -29.085 1.00 25.75 100 MET D CA 1
ATOM 5780 C C . MET D 1 100 ? -49.109 0.279 -29.078 1.00 24.98 100 MET D C 1
ATOM 5781 O O . MET D 1 100 ? -48.190 0.539 -28.309 1.00 23.06 100 MET D O 1
ATOM 5786 N N . ALA D 1 101 ? -49.101 -0.743 -29.926 1.00 25.71 101 ALA D N 1
ATOM 5787 C CA . ALA D 1 101 ? -47.942 -1.623 -30.063 1.00 28.28 101 ALA D CA 1
ATOM 5788 C C . ALA D 1 101 ? -46.684 -0.852 -30.462 1.00 22.74 101 ALA D C 1
ATOM 5789 O O . ALA D 1 101 ? -45.605 -1.123 -29.997 1.00 20.43 101 ALA D O 1
ATOM 5791 N N . ILE D 1 102 ? -46.834 0.153 -31.320 1.00 23.29 102 ILE D N 1
ATOM 5792 C CA . ILE D 1 102 ? -45.675 0.978 -31.670 1.00 22.68 102 ILE D CA 1
ATOM 5793 C C . ILE D 1 102 ? -45.087 1.585 -30.405 1.00 22.84 102 ILE D C 1
ATOM 5794 O O . ILE D 1 102 ? -43.853 1.565 -30.169 1.00 24.41 102 ILE D O 1
ATOM 5799 N N . GLY D 1 103 ? -45.965 2.195 -29.608 1.00 21.69 103 GLY D N 1
ATOM 5800 C CA . GLY D 1 103 ? -45.542 2.856 -28.395 1.00 21.68 103 GLY D CA 1
ATOM 5801 C C . GLY D 1 103 ? -44.904 1.920 -27.383 1.00 22.39 103 GLY D C 1
ATOM 5802 O O . GLY D 1 103 ? -43.928 2.299 -26.727 1.00 19.85 103 GLY D O 1
ATOM 5803 N N . MET D 1 104 ? -45.423 0.712 -27.279 1.00 20.16 104 MET D N 1
ATOM 5804 C CA . MET D 1 104 ? -44.792 -0.284 -26.414 1.00 21.65 104 MET D CA 1
ATOM 5805 C C . MET D 1 104 ? -43.373 -0.648 -26.895 1.00 22.00 104 MET D C 1
ATOM 5806 O O . MET D 1 104 ? -42.486 -0.778 -26.093 1.00 22.03 104 MET D O 1
ATOM 5811 N N . GLN D 1 105 ? -43.199 -0.802 -28.208 1.00 22.18 105 GLN D N 1
ATOM 5812 C CA . GLN D 1 105 ? -41.878 -1.057 -28.779 1.00 21.86 105 GLN D CA 1
ATOM 5813 C C . GLN D 1 105 ? -40.938 0.120 -28.533 1.00 23.69 105 GLN D C 1
ATOM 5814 O O . GLN D 1 105 ? -39.792 -0.056 -28.183 1.00 23.67 105 GLN D O 1
ATOM 5820 N N . VAL D 1 106 ? -41.445 1.341 -28.709 1.00 20.39 106 VAL D N 1
ATOM 5821 C CA . VAL D 1 106 ? -40.648 2.552 -28.422 1.00 21.15 106 VAL D CA 1
ATOM 5822 C C . VAL D 1 106 ? -40.194 2.626 -26.967 1.00 18.95 106 VAL D C 1
ATOM 5823 O O . VAL D 1 106 ? -39.033 2.936 -26.700 1.00 21.78 106 VAL D O 1
ATOM 5827 N N . GLU D 1 107 ? -41.107 2.369 -26.019 1.00 21.16 107 GLU D N 1
ATOM 5828 C CA . GLU D 1 107 ? -40.750 2.398 -24.600 1.00 21.47 107 GLU D CA 1
ATOM 5829 C C . GLU D 1 107 ? -39.607 1.399 -24.325 1.00 21.35 107 GLU D C 1
ATOM 5830 O O . GLU D 1 107 ? -38.627 1.760 -23.670 1.00 19.26 107 GLU D O 1
ATOM 5836 N N . ASP D 1 108 ? -39.738 0.214 -24.901 1.00 20.48 108 ASP D N 1
ATOM 5837 C CA . ASP D 1 108 ? -38.774 -0.848 -24.688 1.00 22.27 108 ASP D CA 1
ATOM 5838 C C . ASP D 1 108 ? -37.417 -0.536 -25.346 1.00 22.05 108 ASP D C 1
ATOM 5839 O O . ASP D 1 108 ? -36.381 -0.688 -24.734 1.00 23.54 108 ASP D O 1
ATOM 5844 N N . HIS D 1 109 ? -37.439 -0.003 -26.568 1.00 21.13 109 HIS D N 1
ATOM 5845 C CA . HIS D 1 109 ? -36.207 0.189 -27.337 1.00 25.04 109 HIS D CA 1
ATOM 5846 C C . HIS D 1 109 ? -35.549 1.533 -27.187 1.00 21.85 109 HIS D C 1
ATOM 5847 O O . HIS D 1 109 ? -34.332 1.608 -27.185 1.00 22.78 109 HIS D O 1
ATOM 5854 N N . GLN D 1 110 ? -36.339 2.594 -27.043 1.00 21.15 110 GLN D N 1
ATOM 5855 C CA . GLN D 1 110 ? -35.786 4.002 -27.071 1.00 22.64 110 GLN D CA 1
ATOM 5856 C C . GLN D 1 110 ? -35.690 4.607 -25.683 1.00 21.73 110 GLN D C 1
ATOM 5857 O O . GLN D 1 110 ? -34.716 5.280 -25.333 1.00 26.83 110 GLN D O 1
ATOM 5863 N N . PHE D 1 111 ? -36.711 4.376 -24.870 1.00 23.09 111 PHE D N 1
ATOM 5864 C CA . PHE D 1 111 ? -36.769 4.995 -23.568 1.00 22.75 111 PHE D CA 1
ATOM 5865 C C . PHE D 1 111 ? -36.049 4.187 -22.461 1.00 23.68 111 PHE D C 1
ATOM 5866 O O . PHE D 1 111 ? -35.197 4.710 -21.735 1.00 25.50 111 PHE D O 1
ATOM 5874 N N . ASP D 1 112 ? -36.508 2.949 -22.264 1.00 22.58 112 ASP D N 1
ATOM 5875 C CA . ASP D 1 112 ? -36.074 2.123 -21.121 1.00 24.71 112 ASP D CA 1
ATOM 5876 C C . ASP D 1 112 ? -34.551 1.963 -20.964 1.00 23.03 112 ASP D C 1
ATOM 5877 O O . ASP D 1 112 ? -34.063 2.132 -19.847 1.00 24.35 112 ASP D O 1
ATOM 5882 N N . PRO D 1 113 ? -33.807 1.660 -22.034 1.00 24.88 113 PRO D N 1
ATOM 5883 C CA . PRO D 1 113 ? -32.357 1.507 -21.840 1.00 28.47 113 PRO D CA 1
ATOM 5884 C C . PRO D 1 113 ? -31.673 2.782 -21.369 1.00 26.37 113 PRO D C 1
ATOM 5885 O O . PRO D 1 113 ? -30.781 2.715 -20.534 1.00 26.22 113 PRO D O 1
ATOM 5889 N N . VAL D 1 114 ? -32.158 3.929 -21.835 1.00 26.25 114 VAL D N 1
ATOM 5890 C CA . VAL D 1 114 ? -31.574 5.209 -21.447 1.00 27.37 114 VAL D CA 1
ATOM 5891 C C . VAL D 1 114 ? -31.997 5.601 -20.019 1.00 27.69 114 VAL D C 1
ATOM 5892 O O . VAL D 1 114 ? -31.162 5.942 -19.175 1.00 27.25 114 VAL D O 1
ATOM 5896 N N . ALA D 1 115 ? -33.304 5.485 -19.750 1.00 26.32 115 ALA D N 1
ATOM 5897 C CA . ALA D 1 115 ? -33.832 5.750 -18.418 1.00 27.06 115 ALA D CA 1
ATOM 5898 C C . ALA D 1 115 ? -33.250 4.851 -17.322 1.00 24.49 115 ALA D C 1
ATOM 5899 O O . ALA D 1 115 ? -32.805 5.304 -16.237 1.00 26.92 115 ALA D O 1
ATOM 5901 N N . SER D 1 116 ? -33.109 3.566 -17.656 1.00 24.58 116 SER D N 1
ATOM 5902 C CA . SER D 1 116 ? -32.441 2.570 -16.752 1.00 26.64 116 SER D CA 1
ATOM 5903 C C . SER D 1 116 ? -30.980 2.923 -16.467 1.00 30.33 116 SER D C 1
ATOM 5904 O O . SER D 1 116 ? -30.502 2.922 -15.316 1.00 30.79 116 SER D O 1
ATOM 5907 N N . LYS D 1 117 ? -30.242 3.346 -17.489 1.00 29.68 117 LYS D N 1
ATOM 5908 C CA . LYS D 1 117 ? -28.869 3.782 -17.261 1.00 33.10 117 LYS D CA 1
ATOM 5909 C C . LYS D 1 117 ? -28.800 5.008 -16.368 1.00 32.28 117 LYS D C 1
ATOM 5910 O O . LYS D 1 117 ? -27.899 5.136 -15.524 1.00 35.33 117 LYS D O 1
ATOM 5912 N N . LEU D 1 118 ? -29.690 5.964 -16.618 1.00 30.22 118 LEU D N 1
ATOM 5913 C CA . LEU D 1 118 ? -29.683 7.214 -15.827 1.00 29.27 118 LEU D CA 1
ATOM 5914 C C . LEU D 1 118 ? -30.062 6.969 -14.353 1.00 29.57 118 LEU D C 1
ATOM 5915 O O . LEU D 1 118 ? -29.489 7.602 -13.453 1.00 27.65 118 LEU D O 1
ATOM 5920 N N . ALA D 1 119 ? -30.987 6.027 -14.123 1.00 27.42 119 ALA D N 1
ATOM 5921 C CA . ALA D 1 119 ? -31.354 5.651 -12.762 1.00 32.20 119 ALA D CA 1
ATOM 5922 C C . ALA D 1 119 ? -30.188 4.926 -12.073 1.00 28.82 119 ALA D C 1
ATOM 5923 O O . ALA D 1 119 ? -29.822 5.235 -10.950 1.00 27.52 119 ALA D O 1
ATOM 5925 N N . PHE D 1 120 ? -29.532 4.022 -12.803 1.00 31.94 120 PHE D N 1
ATOM 5926 C CA . PHE D 1 120 ? -28.347 3.320 -12.282 1.00 33.70 120 PHE D CA 1
ATOM 5927 C C . PHE D 1 120 ? -27.218 4.263 -11.895 1.00 33.93 120 PHE D C 1
ATOM 5928 O O . PHE D 1 120 ? -26.611 4.139 -10.812 1.00 35.09 120 PHE D O 1
ATOM 5936 N N . GLU D 1 121 ? -26.875 5.162 -12.802 1.00 34.79 121 GLU D N 1
ATOM 5937 C CA . GLU D 1 121 ? -25.780 6.107 -12.528 1.00 36.70 121 GLU D CA 1
ATOM 5938 C C . GLU D 1 121 ? -26.037 6.996 -11.354 1.00 34.23 121 GLU D C 1
ATOM 5939 O O . GLU D 1 121 ? -25.144 7.245 -10.532 1.00 40.92 121 GLU D O 1
ATOM 5945 N N . GLN D 1 122 ? -27.262 7.520 -11.286 1.00 33.31 122 GLN D N 1
ATOM 5946 C CA . GLN D 1 122 ? -27.564 8.573 -10.360 1.00 32.33 122 GLN D CA 1
ATOM 5947 C C . GLN D 1 122 ? -28.097 8.062 -9.017 1.00 32.32 122 GLN D C 1
ATOM 5948 O O . GLN D 1 122 ? -28.074 8.820 -8.053 1.00 35.63 122 GLN D O 1
ATOM 5954 N N . ILE D 1 123 ? -28.675 6.856 -8.977 1.00 30.71 123 ILE D N 1
ATOM 5955 C CA . ILE D 1 123 ? -29.367 6.375 -7.775 1.00 34.95 123 ILE D CA 1
ATOM 5956 C C . ILE D 1 123 ? -28.654 5.126 -7.283 1.00 37.10 123 ILE D C 1
ATOM 5957 O O . ILE D 1 123 ? -28.288 5.100 -6.153 1.00 39.10 123 ILE D O 1
ATOM 5962 N N . PHE D 1 124 ? -28.479 4.124 -8.136 1.00 37.16 124 PHE D N 1
ATOM 5963 C CA . PHE D 1 124 ? -28.113 2.773 -7.674 1.00 41.92 124 PHE D CA 1
ATOM 5964 C C . PHE D 1 124 ? -26.565 2.467 -7.518 1.00 45.33 124 PHE D C 1
ATOM 5965 O O . PHE D 1 124 ? -26.076 1.528 -6.804 1.00 41.74 124 PHE D O 1
ATOM 5973 N N . LYS D 1 125 ? -25.756 3.203 -8.271 1.00 42.39 125 LYS D N 1
ATOM 5974 C CA . LYS D 1 125 ? -24.313 3.221 -8.012 1.00 46.35 125 LYS D CA 1
ATOM 5975 C C . LYS D 1 125 ? -23.983 3.453 -6.542 1.00 45.81 125 LYS D C 1
ATOM 5976 O O . LYS D 1 125 ? -23.076 2.831 -5.993 1.00 49.02 125 LYS D O 1
ATOM 5982 N N . SER D 1 126 ? -24.666 4.420 -5.944 1.00 45.98 126 SER D N 1
ATOM 5983 C CA . SER D 1 126 ? -24.572 4.772 -4.507 1.00 47.60 126 SER D CA 1
ATOM 5984 C C . SER D 1 126 ? -24.627 3.534 -3.580 1.00 46.95 126 SER D C 1
ATOM 5985 O O . SER D 1 126 ? -23.908 3.449 -2.595 1.00 49.62 126 SER D O 1
ATOM 5988 N N . ILE D 1 127 ? -25.505 2.599 -3.911 1.00 41.45 127 ILE D N 1
ATOM 5989 C CA . ILE D 1 127 ? -25.738 1.386 -3.129 1.00 41.98 127 ILE D CA 1
ATOM 5990 C C . ILE D 1 127 ? -24.477 0.546 -3.011 1.00 40.42 127 ILE D C 1
ATOM 5991 O O . ILE D 1 127 ? -24.296 -0.139 -2.011 1.00 33.79 127 ILE D O 1
ATOM 5996 N N . TYR D 1 128 ? -23.629 0.587 -4.031 1.00 40.22 128 TYR D N 1
ATOM 5997 C CA . TYR D 1 128 ? -22.377 -0.166 -4.019 1.00 40.15 128 TYR D CA 1
ATOM 5998 C C . TYR D 1 128 ? -21.086 0.658 -3.687 1.00 39.42 128 TYR D C 1
ATOM 5999 O O . TYR D 1 128 ? -19.938 0.199 -3.835 1.00 38.92 128 TYR D O 1
ATOM 6008 N N . GLY D 1 129 ? -21.298 1.887 -3.230 1.00 37.57 129 GLY D N 1
ATOM 6009 C CA . GLY D 1 129 ? -20.193 2.767 -2.789 1.00 34.78 129 GLY D CA 1
ATOM 6010 C C . GLY D 1 129 ? -19.464 3.409 -3.960 1.00 34.68 129 GLY D C 1
ATOM 6011 O O . GLY D 1 129 ? -18.368 3.840 -3.793 1.00 34.58 129 GLY D O 1
ATOM 6012 N N . LEU D 1 130 ? -20.064 3.428 -5.154 1.00 32.41 130 LEU D N 1
ATOM 6013 C CA . LEU D 1 130 ? -19.497 4.040 -6.353 1.00 31.88 130 LEU D CA 1
ATOM 6014 C C . LEU D 1 130 ? -19.959 5.462 -6.570 1.00 33.44 130 LEU D C 1
ATOM 6015 O O . LEU D 1 130 ? -21.105 5.822 -6.218 1.00 37.34 130 LEU D O 1
ATOM 6020 N N . THR D 1 131 ? -19.123 6.232 -7.265 1.00 31.64 131 THR D N 1
ATOM 6021 C CA . THR D 1 131 ? -19.392 7.610 -7.663 1.00 34.98 131 THR D CA 1
ATOM 6022 C C . THR D 1 131 ? -20.077 7.708 -9.086 1.00 32.01 131 THR D C 1
ATOM 6023 O O . THR D 1 131 ? -19.712 7.024 -10.039 1.00 39.17 131 THR D O 1
ATOM 6027 N N . THR D 1 132 ? -21.032 8.600 -9.238 1.00 38.02 132 THR D N 1
ATOM 6028 C CA . THR D 1 132 ? -21.729 8.698 -10.528 1.00 42.18 132 THR D CA 1
ATOM 6029 C C . THR D 1 132 ? -20.793 9.298 -11.601 1.00 45.22 132 THR D C 1
ATOM 6030 O O . THR D 1 132 ? -20.075 10.275 -11.363 1.00 42.95 132 THR D O 1
ATOM 6034 N N . ASP D 1 133 ? -20.782 8.677 -12.774 1.00 45.39 133 ASP D N 1
ATOM 6035 C CA . ASP D 1 133 ? -19.960 9.153 -13.897 1.00 41.10 133 ASP D CA 1
ATOM 6036 C C . ASP D 1 133 ? -20.756 10.256 -14.632 1.00 42.26 133 ASP D C 1
ATOM 6037 O O . ASP D 1 133 ? -21.711 9.961 -15.396 1.00 38.97 133 ASP D O 1
ATOM 6042 N N . GLU D 1 134 ? -20.352 11.511 -14.422 1.00 38.30 134 GLU D N 1
ATOM 6043 C CA . GLU D 1 134 ? -21.031 12.673 -15.008 1.00 37.92 134 GLU D CA 1
ATOM 6044 C C . GLU D 1 134 ? -21.038 12.716 -16.548 1.00 37.04 134 GLU D C 1
ATOM 6045 O O . GLU D 1 134 ? -21.976 13.223 -17.152 1.00 37.39 134 GLU D O 1
ATOM 6047 N N . ALA D 1 135 ? -20.029 12.143 -17.176 1.00 39.64 135 ALA D N 1
ATOM 6048 C CA . ALA D 1 135 ? -20.023 12.002 -18.643 1.00 41.63 135 ALA D CA 1
ATOM 6049 C C . ALA D 1 135 ? -21.104 11.023 -19.159 1.00 42.58 135 ALA D C 1
ATOM 6050 O O . ALA D 1 135 ? -21.721 11.283 -20.206 1.00 42.47 135 ALA D O 1
ATOM 6052 N N . VAL D 1 136 ? -21.317 9.895 -18.462 1.00 39.92 136 VAL D N 1
ATOM 6053 C CA . VAL D 1 136 ? -22.422 8.975 -18.818 1.00 39.57 136 VAL D CA 1
ATOM 6054 C C . VAL D 1 136 ? -23.756 9.705 -18.630 1.00 39.35 136 VAL D C 1
ATOM 6055 O O . VAL D 1 136 ? -24.623 9.645 -19.511 1.00 39.36 136 VAL D O 1
ATOM 6059 N N . VAL D 1 137 ? -23.882 10.457 -17.535 1.00 37.79 137 VAL D N 1
ATOM 6060 C CA . VAL D 1 137 ? -25.134 11.144 -17.239 1.00 34.85 137 VAL D CA 1
ATOM 6061 C C . VAL D 1 137 ? -25.417 12.169 -18.343 1.00 38.31 137 VAL D C 1
ATOM 6062 O O . VAL D 1 137 ? -26.521 12.227 -18.879 1.00 33.75 137 VAL D O 1
ATOM 6066 N N . ALA D 1 138 ? -24.411 12.949 -18.723 1.00 42.57 138 ALA D N 1
ATOM 6067 C CA . ALA D 1 138 ? -24.601 13.929 -19.805 1.00 40.04 138 ALA D CA 1
ATOM 6068 C C . ALA D 1 138 ? -24.967 13.250 -21.157 1.00 33.15 138 ALA D C 1
ATOM 6069 O O . ALA D 1 138 ? -25.880 13.695 -21.826 1.00 35.26 138 ALA D O 1
ATOM 6071 N N . GLU D 1 139 ? -24.252 12.188 -21.526 1.00 34.74 139 GLU D N 1
ATOM 6072 C CA . GLU D 1 139 ? -24.542 11.479 -22.764 1.00 39.74 139 GLU D CA 1
ATOM 6073 C C . GLU D 1 139 ? -25.968 10.915 -22.771 1.00 36.43 139 GLU D C 1
ATOM 6074 O O . GLU D 1 139 ? -26.732 11.095 -23.734 1.00 34.01 139 GLU D O 1
ATOM 6080 N N . GLU D 1 140 ? -26.338 10.259 -21.680 1.00 34.63 140 GLU D N 1
ATOM 6081 C CA . GLU D 1 140 ? -27.662 9.662 -21.591 1.00 37.76 140 GLU D CA 1
ATOM 6082 C C . GLU D 1 140 ? -28.779 10.688 -21.505 1.00 33.64 140 GLU D C 1
ATOM 6083 O O . GLU D 1 140 ? -29.869 10.480 -22.094 1.00 32.55 140 GLU D O 1
ATOM 6089 N N . GLU D 1 141 ? -28.546 11.821 -20.819 1.00 36.57 141 GLU D N 1
ATOM 6090 C CA . GLU D 1 141 ? -29.554 12.904 -20.819 1.00 35.28 141 GLU D CA 1
ATOM 6091 C C . GLU D 1 141 ? -29.778 13.525 -22.241 1.00 38.17 141 GLU D C 1
ATOM 6092 O O . GLU D 1 141 ? -30.935 13.838 -22.614 1.00 41.19 141 GLU D O 1
ATOM 6098 N N . ALA D 1 142 ? -28.714 13.615 -23.032 1.00 35.01 142 ALA D N 1
ATOM 6099 C CA . ALA D 1 142 ? -28.860 14.077 -24.416 1.00 37.05 142 ALA D CA 1
ATOM 6100 C C . ALA D 1 142 ? -29.755 13.098 -25.210 1.00 37.72 142 ALA D C 1
ATOM 6101 O O . ALA D 1 142 ? -30.664 13.521 -25.929 1.00 38.58 142 ALA D O 1
ATOM 6103 N N . LYS D 1 143 ? -29.525 11.805 -25.029 1.00 37.51 143 LYS D N 1
ATOM 6104 C CA . LYS D 1 143 ? -30.383 10.812 -25.669 1.00 35.05 143 LYS D CA 1
ATOM 6105 C C . LYS D 1 143 ? -31.810 10.937 -25.176 1.00 33.09 143 LYS D C 1
ATOM 6106 O O . LYS D 1 143 ? -32.728 10.916 -25.978 1.00 33.64 143 LYS D O 1
ATOM 6112 N N . LEU D 1 144 ? -32.004 11.047 -23.850 1.00 28.59 144 LEU D N 1
ATOM 6113 C CA . LEU D 1 144 ? -33.309 11.081 -23.317 1.00 27.36 144 LEU D CA 1
ATOM 6114 C C . LEU D 1 144 ? -34.053 12.327 -23.786 1.00 30.11 144 LEU D C 1
ATOM 6115 O O . LEU D 1 144 ? -35.242 12.258 -24.099 1.00 30.84 144 LEU D O 1
ATOM 6120 N N . ALA D 1 145 ? -33.351 13.442 -23.892 1.00 28.82 145 ALA D N 1
ATOM 6121 C CA . ALA D 1 145 ? -33.982 14.652 -24.380 1.00 32.56 145 ALA D CA 1
ATOM 6122 C C . ALA D 1 145 ? -34.564 14.484 -25.811 1.00 32.18 145 ALA D C 1
ATOM 6123 O O . ALA D 1 145 ? -35.669 14.991 -26.109 1.00 34.38 145 ALA D O 1
ATOM 6125 N N . LYS D 1 146 ? -33.797 13.828 -26.686 1.00 32.83 146 LYS D N 1
ATOM 6126 C CA . LYS D 1 146 ? -34.259 13.523 -28.049 1.00 34.98 146 LYS D CA 1
ATOM 6127 C C . LYS D 1 146 ? -35.524 12.657 -28.039 1.00 39.31 146 LYS D C 1
ATOM 6128 O O . LYS D 1 146 ? -36.498 12.935 -28.766 1.00 31.42 146 LYS D O 1
ATOM 6134 N N . VAL D 1 147 ? -35.553 11.641 -27.159 1.00 33.53 147 VAL D N 1
ATOM 6135 C CA . VAL D 1 147 ? -36.728 10.822 -27.045 1.00 28.12 147 VAL D CA 1
ATOM 6136 C C . VAL D 1 147 ? -37.889 11.646 -26.547 1.00 27.43 147 VAL D C 1
ATOM 6137 O O . VAL D 1 147 ? -39.008 11.592 -27.113 1.00 29.34 147 VAL D O 1
ATOM 6141 N N . LEU D 1 148 ? -37.666 12.430 -25.501 1.00 26.31 148 LEU D N 1
ATOM 6142 C CA . LEU D 1 148 ? -38.763 13.234 -24.955 1.00 31.58 148 LEU D CA 1
ATOM 6143 C C . LEU D 1 148 ? -39.279 14.359 -25.920 1.00 28.89 148 LEU D C 1
ATOM 6144 O O . LEU D 1 148 ? -40.429 14.720 -25.847 1.00 32.40 148 LEU D O 1
ATOM 6149 N N . ASP D 1 149 ? -38.417 14.853 -26.787 1.00 32.47 149 ASP D N 1
ATOM 6150 C CA . ASP D 1 149 ? -38.857 15.750 -27.879 1.00 36.02 149 ASP D CA 1
ATOM 6151 C C . ASP D 1 149 ? -39.868 15.057 -28.788 1.00 35.04 149 ASP D C 1
ATOM 6152 O O . ASP D 1 149 ? -40.847 15.653 -29.140 1.00 31.25 149 ASP D O 1
ATOM 6157 N N . VAL D 1 150 ? -39.653 13.760 -29.072 1.00 33.96 150 VAL D N 1
ATOM 6158 C CA . VAL D 1 150 ? -40.608 12.985 -29.847 1.00 31.48 150 VAL D CA 1
ATOM 6159 C C . VAL D 1 150 ? -41.886 12.832 -29.077 1.00 30.05 150 VAL D C 1
ATOM 6160 O O . VAL D 1 150 ? -42.988 13.017 -29.614 1.00 30.05 150 VAL D O 1
ATOM 6164 N N . TYR D 1 151 ? -41.783 12.534 -27.791 1.00 29.23 151 TYR D N 1
ATOM 6165 C CA . TYR D 1 151 ? -42.969 12.379 -26.967 1.00 27.54 151 TYR D CA 1
ATOM 6166 C C . TYR D 1 151 ? -43.750 13.695 -26.865 1.00 29.12 151 TYR D C 1
ATOM 6167 O O . TYR D 1 151 ? -45.002 13.694 -26.961 1.00 28.23 151 TYR D O 1
ATOM 6176 N N . GLU D 1 152 ? -43.028 14.792 -26.670 1.00 29.63 152 GLU D N 1
ATOM 6177 C CA . GLU D 1 152 ? -43.670 16.146 -26.624 1.00 34.71 152 GLU D CA 1
ATOM 6178 C C . GLU D 1 152 ? -44.543 16.380 -27.883 1.00 32.67 152 GLU D C 1
ATOM 6179 O O . GLU D 1 152 ? -45.725 16.718 -27.783 1.00 39.02 152 GLU D O 1
ATOM 6185 N N . ALA D 1 153 ? -43.985 16.098 -29.057 1.00 37.31 153 ALA D N 1
ATOM 6186 C CA . ALA D 1 153 ? -44.714 16.224 -30.366 1.00 39.78 153 ALA D CA 1
ATOM 6187 C C . ALA D 1 153 ? -45.897 15.297 -30.432 1.00 38.02 153 ALA D C 1
ATOM 6188 O O . ALA D 1 153 ? -47.004 15.699 -30.802 1.00 42.26 153 ALA D O 1
ATOM 6190 N N . ARG D 1 154 ? -45.702 14.066 -29.964 1.00 36.37 154 ARG D N 1
ATOM 6191 C CA . ARG D 1 154 ? -46.772 13.103 -29.930 1.00 36.18 154 ARG D CA 1
ATOM 6192 C C . ARG D 1 154 ? -47.885 13.523 -28.975 1.00 37.26 154 ARG D C 1
ATOM 6193 O O . ARG D 1 154 ? -49.085 13.489 -29.323 1.00 38.66 154 ARG D O 1
ATOM 6201 N N . LEU D 1 155 ? -47.510 14.016 -27.789 1.00 33.03 155 LEU D N 1
ATOM 6202 C CA . LEU D 1 155 ? -48.506 14.483 -26.820 1.00 39.10 155 LEU D CA 1
ATOM 6203 C C . LEU D 1 155 ? -49.182 15.855 -27.146 1.00 38.60 155 LEU D C 1
ATOM 6204 O O . LEU D 1 155 ? -50.183 16.213 -26.508 1.00 39.39 155 LEU D O 1
ATOM 6209 N N . LYS D 1 156 ? -48.639 16.614 -28.089 1.00 45.17 156 LYS D N 1
ATOM 6210 C CA . LYS D 1 156 ? -49.371 17.777 -28.652 1.00 52.49 156 LYS D CA 1
ATOM 6211 C C . LYS D 1 156 ? -50.613 17.287 -29.425 1.00 56.04 156 LYS D C 1
ATOM 6212 O O . LYS D 1 156 ? -51.630 17.944 -29.358 1.00 58.38 156 LYS D O 1
ATOM 6214 N N . GLU D 1 157 ? -50.527 16.132 -30.104 1.00 55.59 157 GLU D N 1
ATOM 6215 C CA . GLU D 1 157 ? -51.624 15.565 -30.902 1.00 59.06 157 GLU D CA 1
ATOM 6216 C C . GLU D 1 157 ? -52.613 14.704 -30.098 1.00 61.12 157 GLU D C 1
ATOM 6217 O O . GLU D 1 157 ? -53.818 14.692 -30.390 1.00 65.88 157 GLU D O 1
ATOM 6219 N N . PHE D 1 158 ? -52.117 13.969 -29.098 1.00 53.98 158 PHE D N 1
ATOM 6220 C CA . PHE D 1 158 ? -52.942 13.022 -28.344 1.00 47.16 158 PHE D CA 1
ATOM 6221 C C . PHE D 1 158 ? -52.740 13.198 -26.861 1.00 45.83 158 PHE D C 1
ATOM 6222 O O . PHE D 1 158 ? -51.660 13.569 -26.420 1.00 48.43 158 PHE D O 1
ATOM 6230 N N . LYS D 1 159 ? -53.776 12.894 -26.105 1.00 43.26 159 LYS D N 1
ATOM 6231 C CA . LYS D 1 159 ? -53.773 13.098 -24.661 1.00 46.66 159 LYS D CA 1
ATOM 6232 C C . LYS D 1 159 ? -52.743 12.168 -23.961 1.00 42.63 159 LYS D C 1
ATOM 6233 O O . LYS D 1 159 ? -51.982 12.610 -23.120 1.00 44.26 159 LYS D O 1
ATOM 6237 N N . TYR D 1 160 ? -52.734 10.904 -24.367 1.00 38.90 160 TYR D N 1
ATOM 6238 C CA . TYR D 1 160 ? -51.704 9.913 -23.971 1.00 36.19 160 TYR D CA 1
ATOM 6239 C C . TYR D 1 160 ? -50.933 9.447 -25.222 1.00 37.80 160 TYR D C 1
ATOM 6240 O O . TYR D 1 160 ? -51.239 9.867 -26.356 1.00 38.49 160 TYR D O 1
ATOM 6249 N N . LEU D 1 161 ? -49.911 8.609 -25.028 1.00 31.42 161 LEU D N 1
ATOM 6250 C CA . LEU D 1 161 ? -49.029 8.235 -26.133 1.00 29.19 161 LEU D CA 1
ATOM 6251 C C . LEU D 1 161 ? -49.704 7.495 -27.273 1.00 25.11 161 LEU D C 1
ATOM 6252 O O . LEU D 1 161 ? -49.359 7.736 -28.404 1.00 25.93 161 LEU D O 1
ATOM 6257 N N . ALA D 1 162 ? -50.623 6.600 -26.969 1.00 27.45 162 ALA D N 1
ATOM 6258 C CA . ALA D 1 162 ? -51.279 5.781 -27.966 1.00 30.26 162 ALA D CA 1
ATOM 6259 C C . ALA D 1 162 ? -52.666 6.326 -28.464 1.00 31.31 162 ALA D C 1
ATOM 6260 O O . ALA D 1 162 ? -53.285 5.681 -29.289 1.00 31.01 162 ALA D O 1
ATOM 6262 N N . GLY D 1 163 ? -53.095 7.484 -27.967 1.00 35.69 163 GLY D N 1
ATOM 6263 C CA . GLY D 1 163 ? -54.407 8.046 -28.299 1.00 37.80 163 GLY D CA 1
ATOM 6264 C C . GLY D 1 163 ? -55.002 8.792 -27.124 1.00 39.32 163 GLY D C 1
ATOM 6265 O O . GLY D 1 163 ? -54.273 9.400 -26.306 1.00 34.51 163 GLY D O 1
ATOM 6266 N N . GLU D 1 164 ? -56.323 8.720 -26.997 1.00 39.80 164 GLU D N 1
ATOM 6267 C CA . GLU D 1 164 ? -57.036 9.570 -26.039 1.00 47.50 164 GLU D CA 1
ATOM 6268 C C . GLU D 1 164 ? -56.969 9.093 -24.618 1.00 44.04 164 GLU D C 1
ATOM 6269 O O . GLU D 1 164 ? -57.288 9.849 -23.737 1.00 39.38 164 GLU D O 1
ATOM 6271 N N . THR D 1 165 ? -56.615 7.836 -24.407 1.00 34.54 165 THR D N 1
ATOM 6272 C CA . THR D 1 165 ? -56.752 7.224 -23.133 1.00 33.84 165 THR D CA 1
ATOM 6273 C C . THR D 1 165 ? -55.437 6.550 -22.661 1.00 38.18 165 THR D C 1
ATOM 6274 O O . THR D 1 165 ? -54.563 6.224 -23.482 1.00 30.15 165 THR D O 1
ATOM 6278 N N . PHE D 1 166 ? -55.322 6.393 -21.343 1.00 35.46 166 PHE D N 1
ATOM 6279 C CA . PHE D 1 166 ? -54.156 5.773 -20.698 1.00 33.68 166 PHE D CA 1
ATOM 6280 C C . PHE D 1 166 ? -54.142 4.310 -21.087 1.00 29.09 166 PHE D C 1
ATOM 6281 O O . PHE D 1 166 ? -55.149 3.635 -21.025 1.00 28.90 166 PHE D O 1
ATOM 6289 N N . THR D 1 167 ? -52.987 3.835 -21.536 1.00 30.35 167 THR D N 1
ATOM 6290 C CA . THR D 1 167 ? -52.824 2.423 -21.927 1.00 25.34 167 THR D CA 1
ATOM 6291 C C . THR D 1 167 ? -51.511 1.849 -21.386 1.00 25.97 167 THR D C 1
ATOM 6292 O O . THR D 1 167 ? -50.738 2.558 -20.754 1.00 24.07 167 THR D O 1
ATOM 6296 N N . LEU D 1 168 ? -51.291 0.569 -21.663 1.00 23.38 168 LEU D N 1
ATOM 6297 C CA . LEU D 1 168 ? -49.980 -0.074 -21.428 1.00 26.75 168 LEU D CA 1
ATOM 6298 C C . LEU D 1 168 ? -48.800 0.765 -21.889 1.00 24.43 168 LEU D C 1
ATOM 6299 O O . LEU D 1 168 ? -47.767 0.782 -21.249 1.00 22.12 168 LEU D O 1
ATOM 6304 N N . THR D 1 169 ? -48.954 1.445 -23.013 1.00 22.38 169 THR D N 1
ATOM 6305 C CA . THR D 1 169 ? -47.857 2.245 -23.509 1.00 24.36 169 THR D CA 1
ATOM 6306 C C . THR D 1 169 ? -47.376 3.212 -22.466 1.00 27.48 169 THR D C 1
ATOM 6307 O O . THR D 1 169 ? -46.141 3.381 -22.228 1.00 24.62 169 THR D O 1
ATOM 6311 N N . ASP D 1 170 ? -48.323 3.863 -21.809 1.00 25.76 170 ASP D N 1
ATOM 6312 C CA . ASP D 1 170 ? -47.975 4.853 -20.778 1.00 26.21 170 ASP D CA 1
ATOM 6313 C C . ASP D 1 170 ? -47.509 4.136 -19.525 1.00 24.74 170 ASP D C 1
ATOM 6314 O O . ASP D 1 170 ? -46.491 4.489 -18.957 1.00 26.61 170 ASP D O 1
ATOM 6319 N N . LEU D 1 171 ? -48.265 3.135 -19.120 1.00 23.34 171 LEU D N 1
ATOM 6320 C CA . LEU D 1 171 ? -47.983 2.407 -17.890 1.00 23.96 171 LEU D CA 1
ATOM 6321 C C . LEU D 1 171 ? -46.528 1.873 -17.812 1.00 22.64 171 LEU D C 1
ATOM 6322 O O . LEU D 1 171 ? -45.893 1.972 -16.771 1.00 23.50 171 LEU D O 1
ATOM 6327 N N . HIS D 1 172 ? -46.026 1.369 -18.940 1.00 22.95 172 HIS D N 1
ATOM 6328 C CA . HIS D 1 172 ? -44.683 0.777 -18.987 1.00 20.79 172 HIS D CA 1
ATOM 6329 C C . HIS D 1 172 ? -43.582 1.739 -18.604 1.00 21.56 172 HIS D C 1
ATOM 6330 O O . HIS D 1 172 ? -42.554 1.298 -18.127 1.00 22.08 172 HIS D O 1
ATOM 6337 N N . HIS D 1 173 ? -43.807 3.041 -18.789 1.00 21.11 173 HIS D N 1
ATOM 6338 C CA . HIS D 1 173 ? -42.855 4.047 -18.438 1.00 20.09 173 HIS D CA 1
ATOM 6339 C C . HIS D 1 173 ? -42.840 4.421 -16.961 1.00 24.46 173 HIS D C 1
ATOM 6340 O O . HIS D 1 173 ? -41.868 5.071 -16.502 1.00 26.86 173 HIS D O 1
ATOM 6347 N N . ILE D 1 174 ? -43.890 4.094 -16.208 1.00 23.92 174 ILE D N 1
ATOM 6348 C CA . ILE D 1 174 ? -44.059 4.709 -14.915 1.00 22.75 174 ILE D CA 1
ATOM 6349 C C . ILE D 1 174 ? -42.894 4.441 -13.936 1.00 23.47 174 ILE D C 1
ATOM 6350 O O . ILE D 1 174 ? -42.396 5.387 -13.334 1.00 23.48 174 ILE D O 1
ATOM 6355 N N . PRO D 1 175 ? -42.522 3.174 -13.724 1.00 24.01 175 PRO D N 1
ATOM 6356 C CA . PRO D 1 175 ? -41.474 2.911 -12.723 1.00 25.59 175 PRO D CA 1
ATOM 6357 C C . PRO D 1 175 ? -40.133 3.553 -12.963 1.00 25.89 175 PRO D C 1
ATOM 6358 O O . PRO D 1 175 ? -39.573 4.103 -12.015 1.00 24.52 175 PRO D O 1
ATOM 6362 N N . ALA D 1 176 ? -39.669 3.612 -14.220 1.00 25.14 176 ALA D N 1
ATOM 6363 C CA . ALA D 1 176 ? -38.440 4.326 -14.520 1.00 24.52 176 ALA D CA 1
ATOM 6364 C C . ALA D 1 176 ? -38.621 5.807 -14.239 1.00 26.99 176 ALA D C 1
ATOM 6365 O O . ALA D 1 176 ? -37.734 6.452 -13.687 1.00 25.62 176 ALA D O 1
ATOM 6367 N N . ILE D 1 177 ? -39.782 6.357 -14.609 1.00 26.81 177 ILE D N 1
ATOM 6368 C CA . ILE D 1 177 ? -40.025 7.788 -14.355 1.00 28.06 177 ILE D CA 1
ATOM 6369 C C . ILE D 1 177 ? -40.045 8.098 -12.849 1.00 28.74 177 ILE D C 1
ATOM 6370 O O . ILE D 1 177 ? -39.533 9.128 -12.434 1.00 29.11 177 ILE D O 1
ATOM 6375 N N . GLN D 1 178 ? -40.651 7.224 -12.048 1.00 27.66 178 GLN D N 1
ATOM 6376 C CA . GLN D 1 178 ? -40.730 7.425 -10.599 1.00 28.80 178 GLN D CA 1
ATOM 6377 C C . GLN D 1 178 ? -39.314 7.594 -10.021 1.00 30.06 178 GLN D C 1
ATOM 6378 O O . GLN D 1 178 ? -39.075 8.511 -9.245 1.00 27.74 178 GLN D O 1
ATOM 6384 N N . TYR D 1 179 ? -38.378 6.775 -10.465 1.00 25.15 179 TYR D N 1
ATOM 6385 C CA . TYR D 1 179 ? -37.004 6.909 -10.013 1.00 25.07 179 TYR D CA 1
ATOM 6386 C C . TYR D 1 179 ? -36.358 8.167 -10.538 1.00 26.54 179 TYR D C 1
ATOM 6387 O O . TYR D 1 179 ? -35.729 8.901 -9.775 1.00 26.02 179 TYR D O 1
ATOM 6396 N N . LEU D 1 180 ? -36.563 8.487 -11.824 1.00 27.34 180 LEU D N 1
ATOM 6397 C CA . LEU D 1 180 ? -35.901 9.669 -12.423 1.00 27.36 180 LEU D CA 1
ATOM 6398 C C . LEU D 1 180 ? -36.377 11.001 -11.855 1.00 30.02 180 LEU D C 1
ATOM 6399 O O . LEU D 1 180 ? -35.589 11.940 -11.788 1.00 29.94 180 LEU D O 1
ATOM 6404 N N . LEU D 1 181 ? -37.619 11.069 -11.413 1.00 30.11 181 LEU D N 1
ATOM 6405 C CA . LEU D 1 181 ? -38.125 12.252 -10.723 1.00 31.62 181 LEU D CA 1
ATOM 6406 C C . LEU D 1 181 ? -37.362 12.561 -9.432 1.00 35.11 181 LEU D C 1
ATOM 6407 O O . LEU D 1 181 ? -37.429 13.690 -8.971 1.00 30.72 181 LEU D O 1
ATOM 6412 N N . GLY D 1 182 ? -36.700 11.568 -8.828 1.00 32.74 182 GLY D N 1
ATOM 6413 C CA . GLY D 1 182 ? -35.844 11.807 -7.644 1.00 32.39 182 GLY D CA 1
ATOM 6414 C C . GLY D 1 182 ? -34.431 12.255 -7.977 1.00 33.80 182 GLY D C 1
ATOM 6415 O O . GLY D 1 182 ? -33.565 12.139 -7.135 1.00 35.68 182 GLY D O 1
ATOM 6416 N N . THR D 1 183 ? -34.159 12.635 -9.226 1.00 31.26 183 THR D N 1
ATOM 6417 C CA . THR D 1 183 ? -32.814 12.915 -9.675 1.00 29.87 183 THR D CA 1
ATOM 6418 C C . THR D 1 183 ? -32.870 14.228 -10.413 1.00 33.51 183 THR D C 1
ATOM 6419 O O . THR D 1 183 ? -33.969 14.679 -10.792 1.00 36.32 183 THR D O 1
ATOM 6423 N N . PRO D 1 184 ? -31.711 14.823 -10.683 1.00 33.22 184 PRO D N 1
ATOM 6424 C CA . PRO D 1 184 ? -31.738 16.047 -11.517 1.00 35.28 184 PRO D CA 1
ATOM 6425 C C . PRO D 1 184 ? -32.313 15.849 -12.935 1.00 37.84 184 PRO D C 1
ATOM 6426 O O . PRO D 1 184 ? -32.683 16.841 -13.601 1.00 40.88 184 PRO D O 1
ATOM 6430 N N . THR D 1 185 ? -32.391 14.603 -13.408 1.00 34.45 185 THR D N 1
ATOM 6431 C CA . THR D 1 185 ? -32.977 14.314 -14.727 1.00 35.50 185 THR D CA 1
ATOM 6432 C C . THR D 1 185 ? -34.446 14.745 -14.835 1.00 33.11 185 THR D C 1
ATOM 6433 O O . THR D 1 185 ? -34.972 14.952 -15.956 1.00 37.71 185 THR D O 1
ATOM 6437 N N . LYS D 1 186 ? -35.101 14.934 -13.680 1.00 33.54 186 LYS D N 1
ATOM 6438 C CA . LYS D 1 186 ? -36.443 15.544 -13.594 1.00 31.40 186 LYS D CA 1
ATOM 6439 C C . LYS D 1 186 ? -36.625 16.769 -14.501 1.00 34.28 186 LYS D C 1
ATOM 6440 O O . LYS D 1 186 ? -37.711 16.943 -15.069 1.00 35.38 186 LYS D O 1
ATOM 6442 N N . LYS D 1 187 ? -35.594 17.612 -14.627 1.00 34.08 187 LYS D N 1
ATOM 6443 C CA . LYS D 1 187 ? -35.706 18.844 -15.441 1.00 41.28 187 LYS D CA 1
ATOM 6444 C C . LYS D 1 187 ? -36.089 18.564 -16.911 1.00 42.02 187 LYS D C 1
ATOM 6445 O O . LYS D 1 187 ? -36.762 19.371 -17.520 1.00 41.47 187 LYS D O 1
ATOM 6447 N N . LEU D 1 188 ? -35.651 17.428 -17.462 1.00 46.90 188 LEU D N 1
ATOM 6448 C CA . LEU D 1 188 ? -35.993 17.023 -18.829 1.00 43.47 188 LEU D CA 1
ATOM 6449 C C . LEU D 1 188 ? -37.511 16.865 -18.993 1.00 40.28 188 LEU D C 1
ATOM 6450 O O . LEU D 1 188 ? -38.068 17.213 -20.052 1.00 42.66 188 LEU D O 1
ATOM 6455 N N . PHE D 1 189 ? -38.177 16.379 -17.950 1.00 37.83 189 PHE D N 1
ATOM 6456 C CA . PHE D 1 189 ? -39.614 16.186 -17.974 1.00 38.05 189 PHE D CA 1
ATOM 6457 C C . PHE D 1 189 ? -40.356 17.494 -17.728 1.00 42.74 189 PHE D C 1
ATOM 6458 O O . PHE D 1 189 ? -41.285 17.874 -18.505 1.00 46.74 189 PHE D O 1
ATOM 6466 N N . THR D 1 190 ? -39.860 18.257 -16.757 1.00 41.86 190 THR D N 1
ATOM 6467 C CA . THR D 1 190 ? -40.511 19.555 -16.402 1.00 46.70 190 THR D CA 1
ATOM 6468 C C . THR D 1 190 ? -40.374 20.656 -17.499 1.00 38.56 190 THR D C 1
ATOM 6469 O O . THR D 1 190 ? -41.287 21.419 -17.659 1.00 48.63 190 THR D O 1
ATOM 6473 N N . GLU D 1 191 ? -39.256 20.694 -18.217 1.00 39.63 191 GLU D N 1
ATOM 6474 C CA . GLU D 1 191 ? -38.973 21.574 -19.393 1.00 44.49 191 GLU D CA 1
ATOM 6475 C C . GLU D 1 191 ? -39.944 21.462 -20.552 1.00 43.70 191 GLU D C 1
ATOM 6476 O O . GLU D 1 191 ? -39.889 22.302 -21.473 1.00 42.16 191 GLU D O 1
ATOM 6482 N N . ARG D 1 192 ? -40.648 20.335 -20.642 1.00 43.00 192 ARG D N 1
ATOM 6483 C CA . ARG D 1 192 ? -41.470 20.004 -21.846 1.00 38.54 192 ARG D CA 1
ATOM 6484 C C . ARG D 1 192 ? -42.891 19.935 -21.407 1.00 40.25 192 ARG D C 1
ATOM 6485 O O . ARG D 1 192 ? -43.257 18.987 -20.744 1.00 45.53 192 ARG D O 1
ATOM 6493 N N . PRO D 1 193 ? -43.724 20.943 -21.770 1.00 40.05 193 PRO D N 1
ATOM 6494 C CA . PRO D 1 193 ? -44.992 21.114 -21.063 1.00 39.53 193 PRO D CA 1
ATOM 6495 C C . PRO D 1 193 ? -45.992 19.976 -21.167 1.00 35.76 193 PRO D C 1
ATOM 6496 O O . PRO D 1 193 ? -46.593 19.621 -20.173 1.00 34.91 193 PRO D O 1
ATOM 6500 N N . ARG D 1 194 ? -46.183 19.412 -22.351 1.00 40.25 194 ARG D N 1
ATOM 6501 C CA . ARG D 1 194 ? -47.067 18.244 -22.454 1.00 38.58 194 ARG D CA 1
ATOM 6502 C C . ARG D 1 194 ? -46.484 16.980 -21.770 1.00 33.74 194 ARG D C 1
ATOM 6503 O O . ARG D 1 194 ? -47.224 16.236 -21.138 1.00 38.63 194 ARG D O 1
ATOM 6511 N N . VAL D 1 195 ? -45.189 16.751 -21.910 1.00 34.96 195 VAL D N 1
ATOM 6512 C CA . VAL D 1 195 ? -44.498 15.656 -21.173 1.00 38.71 195 VAL D CA 1
ATOM 6513 C C . VAL D 1 195 ? -44.704 15.837 -19.666 1.00 35.27 195 VAL D C 1
ATOM 6514 O O . VAL D 1 195 ? -45.015 14.910 -18.977 1.00 32.28 195 VAL D O 1
ATOM 6518 N N . ASN D 1 196 ? -44.556 17.071 -19.197 1.00 39.78 196 ASN D N 1
ATOM 6519 C CA . ASN D 1 196 ? -44.713 17.381 -17.786 1.00 37.84 196 ASN D CA 1
ATOM 6520 C C . ASN D 1 196 ? -46.080 17.067 -17.301 1.00 39.04 196 ASN D C 1
ATOM 6521 O O . ASN D 1 196 ? -46.249 16.374 -16.273 1.00 39.79 196 ASN D O 1
ATOM 6526 N N . GLU D 1 197 ? -47.093 17.508 -18.042 1.00 40.03 197 GLU D N 1
ATOM 6527 C CA . GLU D 1 197 ? -48.481 17.154 -17.694 1.00 39.29 197 GLU D CA 1
ATOM 6528 C C . GLU D 1 197 ? -48.699 15.637 -17.677 1.00 35.25 197 GLU D C 1
ATOM 6529 O O . GLU D 1 197 ? -49.371 15.099 -16.794 1.00 36.69 197 GLU D O 1
ATOM 6531 N N . TRP D 1 198 ? -48.206 14.970 -18.708 1.00 36.80 198 TRP D N 1
ATOM 6532 C CA . TRP D 1 198 ? -48.358 13.500 -18.856 1.00 33.38 198 TRP D CA 1
ATOM 6533 C C . TRP D 1 198 ? -47.706 12.785 -17.668 1.00 31.26 198 TRP D C 1
ATOM 6534 O O . TRP D 1 198 ? -48.322 11.931 -17.047 1.00 31.49 198 TRP D O 1
ATOM 6545 N N . VAL D 1 199 ? -46.488 13.186 -17.310 1.00 33.44 199 VAL D N 1
ATOM 6546 C CA . VAL D 1 199 ? -45.809 12.621 -16.107 1.00 35.60 199 VAL D CA 1
ATOM 6547 C C . VAL D 1 199 ? -46.608 12.827 -14.837 1.00 37.70 199 VAL D C 1
ATOM 6548 O O . VAL D 1 199 ? -46.766 11.901 -14.051 1.00 35.95 199 VAL D O 1
ATOM 6552 N N . ALA D 1 200 ? -47.123 14.042 -14.654 1.00 38.32 200 ALA D N 1
ATOM 6553 C CA . ALA D 1 200 ? -47.913 14.404 -13.447 1.00 37.26 200 ALA D CA 1
ATOM 6554 C C . ALA D 1 200 ? -49.128 13.555 -13.344 1.00 34.56 200 ALA D C 1
ATOM 6555 O O . ALA D 1 200 ? -49.389 12.969 -12.290 1.00 38.09 200 ALA D O 1
ATOM 6557 N N . GLU D 1 201 ? -49.799 13.348 -14.482 1.00 37.88 201 GLU D N 1
ATOM 6558 C CA . GLU D 1 201 ? -50.994 12.485 -14.499 1.00 37.01 201 GLU D CA 1
ATOM 6559 C C . GLU D 1 201 ? -50.695 11.033 -14.218 1.00 34.33 201 GLU D C 1
ATOM 6560 O O . GLU D 1 201 ? -51.350 10.411 -13.384 1.00 33.30 201 GLU D O 1
ATOM 6566 N N . ILE D 1 202 ? -49.731 10.461 -14.920 1.00 31.31 202 ILE D N 1
ATOM 6567 C CA . ILE D 1 202 ? -49.524 8.996 -14.777 1.00 30.58 202 ILE D CA 1
ATOM 6568 C C . ILE D 1 202 ? -48.894 8.617 -13.428 1.00 29.58 202 ILE D C 1
ATOM 6569 O O . ILE D 1 202 ? -49.189 7.527 -12.907 1.00 34.12 202 ILE D O 1
ATOM 6574 N N . THR D 1 203 ? -48.022 9.477 -12.878 1.00 30.62 203 THR D N 1
ATOM 6575 C CA . THR D 1 203 ? -47.402 9.201 -11.569 1.00 30.63 203 THR D CA 1
ATOM 6576 C C . THR D 1 203 ? -48.330 9.473 -10.371 1.00 37.59 203 THR D C 1
ATOM 6577 O O . THR D 1 203 ? -48.072 8.930 -9.298 1.00 35.75 203 THR D O 1
ATOM 6581 N N . LYS D 1 204 ? -49.420 10.257 -10.550 1.00 40.36 204 LYS D N 1
ATOM 6582 C CA . LYS D 1 204 ? -50.404 10.527 -9.463 1.00 37.44 204 LYS D CA 1
ATOM 6583 C C . LYS D 1 204 ? -51.501 9.507 -9.448 1.00 40.67 204 LYS D C 1
ATOM 6584 O O . LYS D 1 204 ? -52.286 9.509 -8.518 1.00 34.98 204 LYS D O 1
ATOM 6586 N N . ARG D 1 205 ? -51.550 8.586 -10.415 1.00 40.61 205 ARG D N 1
ATOM 6587 C CA . ARG D 1 205 ? -52.555 7.529 -10.365 1.00 39.02 205 ARG D CA 1
ATOM 6588 C C . ARG D 1 205 ? -52.388 6.730 -9.086 1.00 42.53 205 ARG D C 1
ATOM 6589 O O . ARG D 1 205 ? -51.266 6.458 -8.701 1.00 37.60 205 ARG D O 1
ATOM 6597 N N . PRO D 1 206 ? -53.494 6.303 -8.461 1.00 39.97 206 PRO D N 1
ATOM 6598 C CA . PRO D 1 206 ? -53.388 5.506 -7.258 1.00 41.21 206 PRO D CA 1
ATOM 6599 C C . PRO D 1 206 ? -52.542 4.250 -7.431 1.00 41.21 206 PRO D C 1
ATOM 6600 O O . PRO D 1 206 ? -51.807 3.877 -6.509 1.00 38.20 206 PRO D O 1
ATOM 6604 N N . ALA D 1 207 ? -52.668 3.557 -8.555 1.00 40.34 207 ALA D N 1
ATOM 6605 C CA . ALA D 1 207 ? -51.877 2.312 -8.762 1.00 39.17 207 ALA D CA 1
ATOM 6606 C C . ALA D 1 207 ? -50.350 2.586 -8.825 1.00 31.17 207 ALA D C 1
ATOM 6607 O O . ALA D 1 207 ? -49.542 1.829 -8.300 1.00 35.94 207 ALA D O 1
ATOM 6609 N N . SER D 1 208 ? -49.998 3.755 -9.347 1.00 30.23 208 SER D N 1
ATOM 6610 C CA . SER D 1 208 ? -48.632 4.206 -9.368 1.00 33.61 208 SER D CA 1
ATOM 6611 C C . SER D 1 208 ? -48.133 4.503 -7.978 1.00 38.02 208 SER D C 1
ATOM 6612 O O . SER D 1 208 ? -47.028 4.076 -7.580 1.00 34.97 208 SER D O 1
ATOM 6615 N N . GLU D 1 209 ? -48.935 5.242 -7.219 1.00 38.49 209 GLU D N 1
ATOM 6616 C CA . GLU D 1 209 ? -48.523 5.614 -5.854 1.00 39.32 209 GLU D CA 1
ATOM 6617 C C . GLU D 1 209 ? -48.415 4.396 -4.953 1.00 39.25 209 GLU D C 1
ATOM 6618 O O . GLU D 1 209 ? -47.531 4.364 -4.087 1.00 39.33 209 GLU D O 1
ATOM 6624 N N . LYS D 1 210 ? -49.234 3.368 -5.188 1.00 33.32 210 LYS D N 1
ATOM 6625 C CA . LYS D 1 210 ? -49.143 2.135 -4.394 1.00 37.18 210 LYS D CA 1
ATOM 6626 C C . LYS D 1 210 ? -47.810 1.404 -4.418 1.00 36.11 210 LYS D C 1
ATOM 6627 O O . LYS D 1 210 ? -47.477 0.735 -3.451 1.00 33.57 210 LYS D O 1
ATOM 6632 N N . VAL D 1 211 ? -47.020 1.553 -5.478 1.00 33.14 211 VAL D N 1
ATOM 6633 C CA . VAL D 1 211 ? -45.785 0.759 -5.599 1.00 35.83 211 VAL D CA 1
ATOM 6634 C C . VAL D 1 211 ? -44.550 1.534 -5.171 1.00 42.96 211 VAL D C 1
ATOM 6635 O O . VAL D 1 211 ? -43.442 1.001 -5.221 1.00 36.55 211 VAL D O 1
ATOM 6639 N N . GLN D 1 212 ? -44.748 2.762 -4.726 1.00 46.04 212 GLN D N 1
ATOM 6640 C CA . GLN D 1 212 ? -43.646 3.599 -4.235 1.00 50.28 212 GLN D CA 1
ATOM 6641 C C . GLN D 1 212 ? -43.323 3.397 -2.729 1.00 54.39 212 GLN D C 1
ATOM 6642 O O . GLN D 1 212 ? -42.307 3.676 -2.056 1.00 59.86 212 GLN D O 1
ATOM 6649 N N . ALA E 1 2 ? 26.436 -7.960 -3.967 1.00 43.94 2 ALA E N 1
ATOM 6650 C CA . ALA E 1 2 ? 27.281 -7.024 -3.169 1.00 47.71 2 ALA E CA 1
ATOM 6651 C C . ALA E 1 2 ? 26.520 -6.555 -1.948 1.00 49.02 2 ALA E C 1
ATOM 6652 O O . ALA E 1 2 ? 26.391 -5.338 -1.597 1.00 66.88 2 ALA E O 1
ATOM 6654 N N . GLY E 1 3 ? 26.015 -7.590 -1.294 1.00 54.29 3 GLY E N 1
ATOM 6655 C CA . GLY E 1 3 ? 24.938 -7.506 -0.349 1.00 52.61 3 GLY E CA 1
ATOM 6656 C C . GLY E 1 3 ? 23.767 -7.408 -1.344 1.00 41.07 3 GLY E C 1
ATOM 6657 O O . GLY E 1 3 ? 23.056 -8.355 -1.674 1.00 37.72 3 GLY E O 1
ATOM 6658 N N . ILE E 1 4 ? 23.724 -6.232 -1.942 1.00 35.54 4 ILE E N 1
ATOM 6659 C CA . ILE E 1 4 ? 22.551 -5.765 -2.588 1.00 37.24 4 ILE E CA 1
ATOM 6660 C C . ILE E 1 4 ? 22.611 -5.877 -4.102 1.00 39.29 4 ILE E C 1
ATOM 6661 O O . ILE E 1 4 ? 23.555 -5.376 -4.745 1.00 36.06 4 ILE E O 1
ATOM 6666 N N . LYS E 1 5 ? 21.582 -6.504 -4.682 1.00 37.22 5 LYS E N 1
ATOM 6667 C CA . LYS E 1 5 ? 21.440 -6.508 -6.156 1.00 34.05 5 LYS E CA 1
ATOM 6668 C C . LYS E 1 5 ? 20.060 -6.034 -6.569 1.00 32.80 5 LYS E C 1
ATOM 6669 O O . LYS E 1 5 ? 19.061 -6.364 -5.914 1.00 34.32 5 LYS E O 1
ATOM 6675 N N . VAL E 1 6 ? 20.002 -5.257 -7.641 1.00 30.25 6 VAL E N 1
ATOM 6676 C CA . VAL E 1 6 ? 18.763 -4.792 -8.257 1.00 28.44 6 VAL E CA 1
ATOM 6677 C C . VAL E 1 6 ? 18.711 -5.434 -9.596 1.00 32.31 6 VAL E C 1
ATOM 6678 O O . VAL E 1 6 ? 19.638 -5.284 -10.395 1.00 30.88 6 VAL E O 1
ATOM 6682 N N . PHE E 1 7 ? 17.622 -6.148 -9.871 1.00 34.62 7 PHE E N 1
ATOM 6683 C CA . PHE E 1 7 ? 17.394 -6.784 -11.158 1.00 28.19 7 PHE E CA 1
ATOM 6684 C C . PHE E 1 7 ? 16.379 -5.938 -11.870 1.00 29.58 7 PHE E C 1
ATOM 6685 O O . PHE E 1 7 ? 15.201 -5.984 -11.569 1.00 25.15 7 PHE E O 1
ATOM 6693 N N . GLY E 1 8 ? 16.832 -5.152 -12.822 1.00 24.06 8 GLY E N 1
ATOM 6694 C CA . GLY E 1 8 ? 15.991 -4.217 -13.478 1.00 26.57 8 GLY E CA 1
ATOM 6695 C C . GLY E 1 8 ? 16.364 -3.750 -14.829 1.00 26.96 8 GLY E C 1
ATOM 6696 O O . GLY E 1 8 ? 17.156 -4.399 -15.487 1.00 29.19 8 GLY E O 1
ATOM 6697 N N . HIS E 1 9 ? 15.874 -2.561 -15.168 1.00 27.71 9 HIS E N 1
ATOM 6698 C CA . HIS E 1 9 ? 16.256 -1.892 -16.355 1.00 32.54 9 HIS E CA 1
ATOM 6699 C C . HIS E 1 9 ? 16.486 -0.392 -16.054 1.00 30.57 9 HIS E C 1
ATOM 6700 O O . HIS E 1 9 ? 15.735 0.237 -15.349 1.00 33.32 9 HIS E O 1
ATOM 6707 N N . PRO E 1 10 ? 17.570 0.185 -16.556 1.00 30.84 10 PRO E N 1
ATOM 6708 C CA . PRO E 1 10 ? 17.988 1.515 -16.022 1.00 30.64 10 PRO E CA 1
ATOM 6709 C C . PRO E 1 10 ? 17.092 2.677 -16.426 1.00 27.48 10 PRO E C 1
ATOM 6710 O O . PRO E 1 10 ? 17.116 3.745 -15.809 1.00 32.92 10 PRO E O 1
ATOM 6714 N N . ALA E 1 11 ? 16.344 2.467 -17.501 1.00 26.97 11 ALA E N 1
ATOM 6715 C CA . ALA E 1 11 ? 15.373 3.398 -17.960 1.00 30.04 11 ALA E CA 1
ATOM 6716 C C . ALA E 1 11 ? 14.012 3.293 -17.259 1.00 31.18 11 ALA E C 1
ATOM 6717 O O . ALA E 1 11 ? 13.252 4.233 -17.328 1.00 33.53 11 ALA E O 1
ATOM 6719 N N . SER E 1 12 ? 13.777 2.212 -16.531 1.00 29.23 12 SER E N 1
ATOM 6720 C CA . SER E 1 12 ? 12.461 1.936 -15.912 1.00 29.68 12 SER E CA 1
ATOM 6721 C C . SER E 1 12 ? 12.229 2.856 -14.719 1.00 29.36 12 SER E C 1
ATOM 6722 O O . SER E 1 12 ? 13.097 3.047 -13.875 1.00 28.06 12 SER E O 1
ATOM 6725 N N . ILE E 1 13 ? 11.059 3.505 -14.725 1.00 30.93 13 ILE E N 1
ATOM 6726 C CA . ILE E 1 13 ? 10.675 4.396 -13.676 1.00 28.79 13 ILE E CA 1
ATOM 6727 C C . ILE E 1 13 ? 10.751 3.646 -12.345 1.00 32.44 13 ILE E C 1
ATOM 6728 O O . ILE E 1 13 ? 11.298 4.177 -11.363 1.00 29.15 13 ILE E O 1
ATOM 6733 N N . ALA E 1 14 ? 10.249 2.411 -12.313 1.00 26.64 14 ALA E N 1
ATOM 6734 C CA . ALA E 1 14 ? 10.206 1.652 -11.061 1.00 29.30 14 ALA E CA 1
ATOM 6735 C C . ALA E 1 14 ? 11.602 1.226 -10.599 1.00 27.43 14 ALA E C 1
ATOM 6736 O O . ALA E 1 14 ? 11.894 1.220 -9.403 1.00 25.35 14 ALA E O 1
ATOM 6738 N N . THR E 1 15 ? 12.459 0.878 -11.530 1.00 28.03 15 THR E N 1
ATOM 6739 C CA . THR E 1 15 ? 13.833 0.517 -11.207 1.00 26.57 15 THR E CA 1
ATOM 6740 C C . THR E 1 15 ? 14.555 1.771 -10.654 1.00 25.34 15 THR E C 1
ATOM 6741 O O . THR E 1 15 ? 15.219 1.694 -9.624 1.00 23.76 15 THR E O 1
ATOM 6745 N N . ARG E 1 16 ? 14.333 2.914 -11.285 1.00 26.49 16 ARG E N 1
ATOM 6746 C CA . ARG E 1 16 ? 14.947 4.173 -10.809 1.00 30.92 16 ARG E CA 1
ATOM 6747 C C . ARG E 1 16 ? 14.536 4.602 -9.399 1.00 32.19 16 ARG E C 1
ATOM 6748 O O . ARG E 1 16 ? 15.370 5.145 -8.667 1.00 27.66 16 ARG E O 1
ATOM 6756 N N . ARG E 1 17 ? 13.273 4.324 -9.014 1.00 31.32 17 ARG E N 1
ATOM 6757 C CA . ARG E 1 17 ? 12.861 4.563 -7.647 1.00 28.38 17 ARG E CA 1
ATOM 6758 C C . ARG E 1 17 ? 13.793 3.913 -6.681 1.00 22.59 17 ARG E C 1
ATOM 6759 O O . ARG E 1 17 ? 14.170 4.496 -5.661 1.00 26.21 17 ARG E O 1
ATOM 6767 N N . VAL E 1 18 ? 14.046 2.639 -6.925 1.00 20.71 18 VAL E N 1
ATOM 6768 C CA . VAL E 1 18 ? 14.859 1.860 -6.045 1.00 20.89 18 VAL E CA 1
ATOM 6769 C C . VAL E 1 18 ? 16.292 2.447 -6.047 1.00 26.78 18 VAL E C 1
ATOM 6770 O O . VAL E 1 18 ? 16.948 2.548 -5.003 1.00 25.10 18 VAL E O 1
ATOM 6774 N N . LEU E 1 19 ? 16.810 2.707 -7.242 1.00 27.59 19 LEU E N 1
ATOM 6775 C CA . LEU E 1 19 ? 18.190 3.182 -7.383 1.00 30.51 19 LEU E CA 1
ATOM 6776 C C . LEU E 1 19 ? 18.406 4.477 -6.602 1.00 26.12 19 LEU E C 1
ATOM 6777 O O . LEU E 1 19 ? 19.445 4.601 -5.939 1.00 27.69 19 LEU E O 1
ATOM 6782 N N . ILE E 1 20 ? 17.452 5.392 -6.709 1.00 27.64 20 ILE E N 1
ATOM 6783 C CA . ILE E 1 20 ? 17.538 6.665 -6.019 1.00 29.54 20 ILE E CA 1
ATOM 6784 C C . ILE E 1 20 ? 17.593 6.453 -4.501 1.00 36.54 20 ILE E C 1
ATOM 6785 O O . ILE E 1 20 ? 18.494 7.005 -3.843 1.00 35.24 20 ILE E O 1
ATOM 6790 N N . ALA E 1 21 ? 16.748 5.559 -3.976 1.00 33.48 21 ALA E N 1
ATOM 6791 C CA . ALA E 1 21 ? 16.813 5.225 -2.561 1.00 32.55 21 ALA E CA 1
ATOM 6792 C C . ALA E 1 21 ? 18.176 4.642 -2.122 1.00 31.97 21 ALA E C 1
ATOM 6793 O O . ALA E 1 21 ? 18.685 4.981 -1.024 1.00 31.14 21 ALA E O 1
ATOM 6795 N N . LEU E 1 22 ? 18.730 3.751 -2.919 1.00 28.80 22 LEU E N 1
ATOM 6796 C CA . LEU E 1 22 ? 20.035 3.196 -2.602 1.00 34.13 22 LEU E CA 1
ATOM 6797 C C . LEU E 1 22 ? 21.123 4.279 -2.547 1.00 33.66 22 LEU E C 1
ATOM 6798 O O . LEU E 1 22 ? 21.937 4.288 -1.621 1.00 30.98 22 LEU E O 1
ATOM 6803 N N . HIS E 1 23 ? 21.142 5.150 -3.551 1.00 33.77 23 HIS E N 1
ATOM 6804 C CA . HIS E 1 23 ? 22.100 6.256 -3.604 1.00 36.48 23 HIS E CA 1
ATOM 6805 C C . HIS E 1 23 ? 21.917 7.258 -2.462 1.00 36.80 23 HIS E C 1
ATOM 6806 O O . HIS E 1 23 ? 22.902 7.689 -1.892 1.00 35.70 23 HIS E O 1
ATOM 6813 N N . GLU E 1 24 ? 20.673 7.543 -2.079 1.00 30.10 24 GLU E N 1
ATOM 6814 C CA . GLU E 1 24 ? 20.421 8.334 -0.911 1.00 33.16 24 GLU E CA 1
ATOM 6815 C C . GLU E 1 24 ? 21.073 7.746 0.369 1.00 31.91 24 GLU E C 1
ATOM 6816 O O . GLU E 1 24 ? 21.401 8.488 1.271 1.00 34.23 24 GLU E O 1
ATOM 6822 N N . LYS E 1 25 ? 21.150 6.439 0.471 1.00 33.61 25 LYS E N 1
ATOM 6823 C CA . LYS E 1 25 ? 21.726 5.779 1.625 1.00 37.72 25 LYS E CA 1
ATOM 6824 C C . LYS E 1 25 ? 23.220 5.519 1.495 1.00 37.09 25 LYS E C 1
ATOM 6825 O O . LYS E 1 25 ? 23.798 4.824 2.354 1.00 36.56 25 LYS E O 1
ATOM 6831 N N . ASN E 1 26 ? 23.794 5.945 0.367 1.00 37.17 26 ASN E N 1
ATOM 6832 C CA . ASN E 1 26 ? 25.211 5.704 0.013 1.00 37.09 26 ASN E CA 1
ATOM 6833 C C . ASN E 1 26 ? 25.535 4.254 0.026 1.00 33.21 26 ASN E C 1
ATOM 6834 O O . ASN E 1 26 ? 26.601 3.822 0.511 1.00 31.14 26 ASN E O 1
ATOM 6839 N N . LEU E 1 27 ? 24.622 3.438 -0.468 1.00 31.29 27 LEU E N 1
ATOM 6840 C CA . LEU E 1 27 ? 24.860 1.988 -0.454 1.00 29.31 27 LEU E CA 1
ATOM 6841 C C . LEU E 1 27 ? 25.545 1.558 -1.734 1.00 30.91 27 LEU E C 1
ATOM 6842 O O . LEU E 1 27 ? 25.260 2.068 -2.825 1.00 32.43 27 LEU E O 1
ATOM 6847 N N . ASP E 1 28 ? 26.365 0.547 -1.594 1.00 34.13 28 ASP E N 1
ATOM 6848 C CA . ASP E 1 28 ? 26.912 -0.168 -2.710 1.00 43.82 28 ASP E CA 1
ATOM 6849 C C . ASP E 1 28 ? 25.937 -1.268 -3.155 1.00 44.05 28 ASP E C 1
ATOM 6850 O O . ASP E 1 28 ? 25.257 -1.868 -2.358 1.00 46.28 28 ASP E O 1
ATOM 6855 N N . PHE E 1 29 ? 25.855 -1.473 -4.458 1.00 38.08 29 PHE E N 1
ATOM 6856 C CA . PHE E 1 29 ? 24.984 -2.484 -5.009 1.00 37.83 29 PHE E CA 1
ATOM 6857 C C . PHE E 1 29 ? 25.358 -2.753 -6.451 1.00 32.25 29 PHE E C 1
ATOM 6858 O O . PHE E 1 29 ? 26.041 -1.947 -7.093 1.00 33.92 29 PHE E O 1
ATOM 6866 N N . GLU E 1 30 ? 24.870 -3.878 -6.954 1.00 34.23 30 GLU E N 1
ATOM 6867 C CA . GLU E 1 30 ? 24.969 -4.209 -8.372 1.00 36.64 30 GLU E CA 1
ATOM 6868 C C . GLU E 1 30 ? 23.623 -4.008 -9.067 1.00 36.08 30 GLU E C 1
ATOM 6869 O O . GLU E 1 30 ? 22.636 -4.577 -8.599 1.00 32.93 30 GLU E O 1
ATOM 6875 N N . LEU E 1 31 ? 23.583 -3.271 -10.176 1.00 32.87 31 LEU E N 1
ATOM 6876 C CA . LEU E 1 31 ? 22.417 -3.275 -11.081 1.00 38.43 31 LEU E CA 1
ATOM 6877 C C . LEU E 1 31 ? 22.573 -4.335 -12.151 1.00 36.30 31 LEU E C 1
ATOM 6878 O O . LEU E 1 31 ? 23.497 -4.255 -12.965 1.00 42.23 31 LEU E O 1
ATOM 6883 N N . VAL E 1 32 ? 21.751 -5.394 -12.110 1.00 40.08 32 VAL E N 1
ATOM 6884 C CA . VAL E 1 32 ? 21.784 -6.380 -13.190 1.00 37.17 32 VAL E CA 1
ATOM 6885 C C . VAL E 1 32 ? 20.667 -6.008 -14.125 1.00 44.54 32 VAL E C 1
ATOM 6886 O O . VAL E 1 32 ? 19.503 -6.129 -13.750 1.00 39.42 32 VAL E O 1
ATOM 6890 N N . HIS E 1 33 ? 21.056 -5.641 -15.350 1.00 40.89 33 HIS E N 1
ATOM 6891 C CA . HIS E 1 33 ? 20.170 -5.223 -16.416 1.00 41.43 33 HIS E CA 1
ATOM 6892 C C . HIS E 1 33 ? 19.495 -6.433 -17.092 1.00 39.88 33 HIS E C 1
ATOM 6893 O O . HIS E 1 33 ? 20.135 -7.061 -17.920 1.00 42.12 33 HIS E O 1
ATOM 6900 N N . VAL E 1 34 ? 18.199 -6.645 -16.802 1.00 33.31 34 VAL E N 1
ATOM 6901 C CA . VAL E 1 34 ? 17.424 -7.919 -17.120 1.00 31.00 34 VAL E CA 1
ATOM 6902 C C . VAL E 1 34 ? 17.082 -7.723 -18.595 1.00 29.20 34 VAL E C 1
ATOM 6903 O O . VAL E 1 34 ? 16.608 -6.627 -18.962 1.00 32.55 34 VAL E O 1
ATOM 6907 N N . GLU E 1 35 ? 17.292 -8.726 -19.427 1.00 27.97 35 GLU E N 1
ATOM 6908 C CA . GLU E 1 35 ? 17.223 -8.541 -20.894 1.00 31.92 35 GLU E CA 1
ATOM 6909 C C . GLU E 1 35 ? 15.782 -8.743 -21.357 1.00 28.96 35 GLU E C 1
ATOM 6910 O O . GLU E 1 35 ? 15.366 -9.857 -21.681 1.00 28.04 35 GLU E O 1
ATOM 6916 N N . LEU E 1 36 ? 15.026 -7.663 -21.400 1.00 29.21 36 LEU E N 1
ATOM 6917 C CA . LEU E 1 36 ? 13.605 -7.729 -21.727 1.00 30.09 36 LEU E CA 1
ATOM 6918 C C . LEU E 1 36 ? 13.398 -8.256 -23.165 1.00 35.71 36 LEU E C 1
ATOM 6919 O O . LEU E 1 36 ? 12.466 -9.068 -23.392 1.00 26.59 36 LEU E O 1
ATOM 6924 N N . LYS E 1 37 ? 14.256 -7.835 -24.120 1.00 34.35 37 LYS E N 1
ATOM 6925 C CA . LYS E 1 37 ? 14.175 -8.276 -25.545 1.00 34.60 37 LYS E CA 1
ATOM 6926 C C . LYS E 1 37 ? 14.209 -9.772 -25.649 1.00 35.65 37 LYS E C 1
ATOM 6927 O O . LYS E 1 37 ? 13.596 -10.319 -26.554 1.00 37.75 37 LYS E O 1
ATOM 6929 N N . ASP E 1 38 ? 14.909 -10.445 -24.739 1.00 35.10 38 ASP E N 1
ATOM 6930 C CA . ASP E 1 38 ? 14.975 -11.917 -24.769 1.00 36.13 38 ASP E CA 1
ATOM 6931 C C . ASP E 1 38 ? 13.949 -12.583 -23.882 1.00 38.87 38 ASP E C 1
ATOM 6932 O O . ASP E 1 38 ? 14.041 -13.781 -23.673 1.00 33.58 38 ASP E O 1
ATOM 6937 N N . GLY E 1 39 ? 12.963 -11.830 -23.385 1.00 34.88 39 GLY E N 1
ATOM 6938 C CA . GLY E 1 39 ? 12.002 -12.380 -22.440 1.00 34.72 39 GLY E CA 1
ATOM 6939 C C . GLY E 1 39 ? 12.576 -12.939 -21.147 1.00 31.80 39 GLY E C 1
ATOM 6940 O O . GLY E 1 39 ? 11.978 -13.805 -20.552 1.00 31.01 39 GLY E O 1
ATOM 6941 N N . GLU E 1 40 ? 13.714 -12.425 -20.688 1.00 29.40 40 GLU E N 1
ATOM 6942 C CA . GLU E 1 40 ? 14.376 -12.929 -19.457 1.00 29.62 40 GLU E CA 1
ATOM 6943 C C . GLU E 1 40 ? 13.461 -12.732 -18.236 1.00 27.95 40 GLU E C 1
ATOM 6944 O O . GLU E 1 40 ? 13.454 -13.531 -17.338 1.00 25.13 40 GLU E O 1
ATOM 6950 N N . HIS E 1 41 ? 12.676 -11.662 -18.250 1.00 24.77 41 HIS E N 1
ATOM 6951 C CA . HIS E 1 41 ? 11.711 -11.381 -17.199 1.00 26.27 41 HIS E CA 1
ATOM 6952 C C . HIS E 1 41 ? 10.565 -12.380 -17.093 1.00 28.15 41 HIS E C 1
ATOM 6953 O O . HIS E 1 41 ? 9.871 -12.369 -16.097 1.00 29.79 41 HIS E O 1
ATOM 6960 N N . LYS E 1 42 ? 10.325 -13.151 -18.155 1.00 30.51 42 LYS E N 1
ATOM 6961 C CA . LYS E 1 42 ? 9.221 -14.105 -18.239 1.00 33.44 42 LYS E CA 1
ATOM 6962 C C . LYS E 1 42 ? 9.734 -15.545 -18.153 1.00 35.71 42 LYS E C 1
ATOM 6963 O O . LYS E 1 42 ? 8.982 -16.455 -18.457 1.00 44.96 42 LYS E O 1
ATOM 6966 N N . LYS E 1 43 ? 10.985 -15.754 -17.703 1.00 33.46 43 LYS E N 1
ATOM 6967 C CA . LYS E 1 43 ? 11.602 -17.068 -17.607 1.00 36.80 43 LYS E CA 1
ATOM 6968 C C . LYS E 1 43 ? 12.135 -17.279 -16.197 1.00 35.87 43 LYS E C 1
ATOM 6969 O O . LYS E 1 43 ? 12.375 -16.317 -15.475 1.00 32.30 43 LYS E O 1
ATOM 6972 N N . GLU E 1 44 ? 12.381 -18.536 -15.838 1.00 36.60 44 GLU E N 1
ATOM 6973 C CA . GLU E 1 44 ? 13.254 -18.832 -14.700 1.00 41.52 44 GLU E CA 1
ATOM 6974 C C . GLU E 1 44 ? 14.668 -18.460 -15.084 1.00 40.90 44 GLU E C 1
ATOM 6975 O O . GLU E 1 44 ? 14.979 -18.425 -16.252 1.00 49.51 44 GLU E O 1
ATOM 6981 N N . PRO E 1 45 ? 15.514 -18.071 -14.152 1.00 45.87 45 PRO E N 1
ATOM 6982 C CA . PRO E 1 45 ? 15.189 -17.882 -12.752 1.00 41.39 45 PRO E CA 1
ATOM 6983 C C . PRO E 1 45 ? 14.574 -16.497 -12.373 1.00 35.49 45 PRO E C 1
ATOM 6984 O O . PRO E 1 45 ? 14.275 -16.322 -11.195 1.00 35.32 45 PRO E O 1
ATOM 6988 N N . PHE E 1 46 ? 14.399 -15.522 -13.298 1.00 29.73 46 PHE E N 1
ATOM 6989 C CA . PHE E 1 46 ? 13.775 -14.249 -12.894 1.00 26.85 46 PHE E CA 1
ATOM 6990 C C . PHE E 1 46 ? 12.405 -14.477 -12.227 1.00 27.93 46 PHE E C 1
ATOM 6991 O O . PHE E 1 46 ? 12.098 -13.838 -11.210 1.00 26.44 46 PHE E O 1
ATOM 6999 N N . LEU E 1 47 ? 11.569 -15.357 -12.785 1.00 29.41 47 LEU E N 1
ATOM 7000 C CA . LEU E 1 47 ? 10.242 -15.639 -12.203 1.00 31.69 47 LEU E CA 1
ATOM 7001 C C . LEU E 1 47 ? 10.274 -16.149 -10.773 1.00 30.07 47 LEU E C 1
ATOM 7002 O O . LEU E 1 47 ? 9.303 -15.959 -10.067 1.00 29.91 47 LEU E O 1
ATOM 7007 N N . SER E 1 48 ? 11.362 -16.746 -10.333 1.00 30.47 48 SER E N 1
ATOM 7008 C CA . SER E 1 48 ? 11.494 -17.081 -8.894 1.00 33.28 48 SER E CA 1
ATOM 7009 C C . SER E 1 48 ? 11.800 -15.858 -8.044 1.00 34.85 48 SER E C 1
ATOM 7010 O O . SER E 1 48 ? 11.611 -15.922 -6.833 1.00 35.91 48 SER E O 1
ATOM 7013 N N . ARG E 1 49 ? 12.308 -14.778 -8.635 1.00 29.41 49 ARG E N 1
ATOM 7014 C CA . ARG E 1 49 ? 12.471 -13.514 -7.924 1.00 32.44 49 ARG E CA 1
ATOM 7015 C C . ARG E 1 49 ? 11.157 -12.725 -7.963 1.00 32.67 49 ARG E C 1
ATOM 7016 O O . ARG E 1 49 ? 10.865 -11.987 -7.017 1.00 32.41 49 ARG E O 1
ATOM 7024 N N . ASN E 1 50 ? 10.412 -12.795 -9.088 1.00 27.62 50 ASN E N 1
ATOM 7025 C CA . ASN E 1 50 ? 9.124 -12.118 -9.208 1.00 26.27 50 ASN E CA 1
ATOM 7026 C C . ASN E 1 50 ? 8.187 -12.922 -10.089 1.00 27.65 50 ASN E C 1
ATOM 7027 O O . ASN E 1 50 ? 8.318 -12.885 -11.291 1.00 27.40 50 ASN E O 1
ATOM 7032 N N . PRO E 1 51 ? 7.211 -13.635 -9.490 1.00 28.21 51 PRO E N 1
ATOM 7033 C CA . PRO E 1 51 ? 6.323 -14.471 -10.274 1.00 27.38 51 PRO E CA 1
ATOM 7034 C C . PRO E 1 51 ? 5.431 -13.687 -11.210 1.00 24.37 51 PRO E C 1
ATOM 7035 O O . PRO E 1 51 ? 4.886 -14.274 -12.106 1.00 23.00 51 PRO E O 1
ATOM 7039 N N . PHE E 1 52 ? 5.305 -12.370 -11.030 1.00 23.34 52 PHE E N 1
ATOM 7040 C CA . PHE E 1 52 ? 4.615 -11.520 -12.003 1.00 25.76 52 PHE E CA 1
ATOM 7041 C C . PHE E 1 52 ? 5.485 -11.031 -13.147 1.00 26.25 52 PHE E C 1
ATOM 7042 O O . PHE E 1 52 ? 4.960 -10.439 -14.085 1.00 24.93 52 PHE E O 1
ATOM 7050 N N . GLY E 1 53 ? 6.779 -11.323 -13.130 1.00 26.44 53 GLY E N 1
ATOM 7051 C CA . GLY E 1 53 ? 7.582 -11.107 -14.364 1.00 27.45 53 GLY E CA 1
ATOM 7052 C C . GLY E 1 53 ? 7.742 -9.638 -14.706 1.00 26.70 53 GLY E C 1
ATOM 7053 O O . GLY E 1 53 ? 7.676 -9.246 -15.881 1.00 28.74 53 GLY E O 1
ATOM 7054 N N . GLN E 1 54 ? 7.872 -8.805 -13.680 1.00 24.78 54 GLN E N 1
ATOM 7055 C CA . GLN E 1 54 ? 8.141 -7.396 -13.887 1.00 24.75 54 GLN E CA 1
ATOM 7056 C C . GLN E 1 54 ? 9.404 -6.975 -13.115 1.00 25.18 54 GLN E C 1
ATOM 7057 O O . GLN E 1 54 ? 9.702 -7.414 -12.034 1.00 24.95 54 GLN E O 1
ATOM 7063 N N . VAL E 1 55 ? 10.022 -5.957 -13.642 1.00 25.95 55 VAL E N 1
ATOM 7064 C CA . VAL E 1 55 ? 11.114 -5.265 -13.011 1.00 27.16 55 VAL E CA 1
ATOM 7065 C C . VAL E 1 55 ? 10.709 -4.073 -12.048 1.00 28.64 55 VAL E C 1
ATOM 7066 O O . VAL E 1 55 ? 9.725 -3.392 -12.289 1.00 30.03 55 VAL E O 1
ATOM 7070 N N . PRO E 1 56 ? 11.410 -3.791 -10.933 1.00 24.85 56 PRO E N 1
ATOM 7071 C CA . PRO E 1 56 ? 12.572 -4.513 -10.517 1.00 25.30 56 PRO E CA 1
ATOM 7072 C C . PRO E 1 56 ? 12.293 -5.649 -9.612 1.00 25.70 56 PRO E C 1
ATOM 7073 O O . PRO E 1 56 ? 11.262 -5.675 -8.951 1.00 23.71 56 PRO E O 1
ATOM 7077 N N . ALA E 1 57 ? 13.237 -6.571 -9.515 1.00 24.32 57 ALA E N 1
ATOM 7078 C CA . ALA E 1 57 ? 13.367 -7.419 -8.335 1.00 23.73 57 ALA E CA 1
ATOM 7079 C C . ALA E 1 57 ? 14.642 -7.013 -7.612 1.00 25.48 57 ALA E C 1
ATOM 7080 O O . ALA E 1 57 ? 15.402 -6.147 -8.085 1.00 24.59 57 ALA E O 1
ATOM 7082 N N . PHE E 1 58 ? 14.866 -7.614 -6.449 1.00 29.43 58 PHE E N 1
ATOM 7083 C CA . PHE E 1 58 ? 15.823 -7.089 -5.497 1.00 28.56 58 PHE E CA 1
ATOM 7084 C C . PHE E 1 58 ? 16.265 -8.187 -4.586 1.00 29.24 58 PHE E C 1
ATOM 7085 O O . PHE E 1 58 ? 15.486 -9.077 -4.238 1.00 25.98 58 PHE E O 1
ATOM 7093 N N . GLU E 1 59 ? 17.507 -8.069 -4.134 1.00 29.17 59 GLU E N 1
ATOM 7094 C CA . GLU E 1 59 ? 18.101 -8.993 -3.155 1.00 35.84 59 GLU E CA 1
ATOM 7095 C C . GLU E 1 59 ? 18.957 -8.169 -2.216 1.00 34.07 59 GLU E C 1
ATOM 7096 O O . GLU E 1 59 ? 19.702 -7.298 -2.673 1.00 34.26 59 GLU E O 1
ATOM 7102 N N . ASP E 1 60 ? 18.866 -8.462 -0.918 1.00 37.34 60 ASP E N 1
ATOM 7103 C CA . ASP E 1 60 ? 19.810 -7.941 0.052 1.00 34.94 60 ASP E CA 1
ATOM 7104 C C . ASP E 1 60 ? 20.230 -9.169 0.850 1.00 37.95 60 ASP E C 1
ATOM 7105 O O . ASP E 1 60 ? 19.481 -9.646 1.697 1.00 29.59 60 ASP E O 1
ATOM 7110 N N . GLY E 1 61 ? 21.410 -9.706 0.538 1.00 38.86 61 GLY E N 1
ATOM 7111 C CA . GLY E 1 61 ? 21.820 -11.007 1.053 1.00 37.96 61 GLY E CA 1
ATOM 7112 C C . GLY E 1 61 ? 20.774 -12.063 0.710 1.00 40.26 61 GLY E C 1
ATOM 7113 O O . GLY E 1 61 ? 20.465 -12.291 -0.437 1.00 38.49 61 GLY E O 1
ATOM 7114 N N . ASP E 1 62 ? 20.243 -12.750 1.713 1.00 39.07 62 ASP E N 1
ATOM 7115 C CA . ASP E 1 62 ? 19.245 -13.814 1.481 1.00 44.73 62 ASP E CA 1
ATOM 7116 C C . ASP E 1 62 ? 17.826 -13.270 1.255 1.00 40.01 62 ASP E C 1
ATOM 7117 O O . ASP E 1 62 ? 16.966 -14.017 0.880 1.00 39.60 62 ASP E O 1
ATOM 7122 N N . LEU E 1 63 ? 17.583 -11.997 1.542 1.00 36.72 63 LEU E N 1
ATOM 7123 C CA . LEU E 1 63 ? 16.228 -11.447 1.436 1.00 33.18 63 LEU E CA 1
ATOM 7124 C C . LEU E 1 63 ? 15.937 -11.161 -0.057 1.00 32.21 63 LEU E C 1
ATOM 7125 O O . LEU E 1 63 ? 16.668 -10.375 -0.667 1.00 31.00 63 LEU E O 1
ATOM 7130 N N . LYS E 1 64 ? 14.859 -11.768 -0.600 1.00 32.28 64 LYS E N 1
ATOM 7131 C CA . LYS E 1 64 ? 14.432 -11.531 -1.999 1.00 32.13 64 LYS E CA 1
ATOM 7132 C C . LYS E 1 64 ? 13.120 -10.710 -2.040 1.00 28.32 64 LYS E C 1
ATOM 7133 O O . LYS E 1 64 ? 12.179 -11.032 -1.351 1.00 29.90 64 LYS E O 1
ATOM 7137 N N . LEU E 1 65 ? 13.143 -9.569 -2.699 1.00 26.46 65 LEU E N 1
ATOM 7138 C CA . LEU E 1 65 ? 11.980 -8.692 -2.760 1.00 27.05 65 LEU E CA 1
ATOM 7139 C C . LEU E 1 65 ? 11.613 -8.374 -4.208 1.00 26.72 65 LEU E C 1
ATOM 7140 O O . LEU E 1 65 ? 12.449 -8.503 -5.128 1.00 23.21 65 LEU E O 1
ATOM 7145 N N . PHE E 1 66 ? 10.379 -7.884 -4.396 1.00 24.06 66 PHE E N 1
ATOM 7146 C CA . PHE E 1 66 ? 9.971 -7.191 -5.630 1.00 25.18 66 PHE E CA 1
ATOM 7147 C C . PHE E 1 66 ? 8.931 -6.117 -5.229 1.00 26.77 66 PHE E C 1
ATOM 7148 O O . PHE E 1 66 ? 8.640 -6.025 -4.057 1.00 25.40 66 PHE E O 1
ATOM 7156 N N . GLU E 1 67 ? 8.435 -5.352 -6.205 1.00 24.39 67 GLU E N 1
ATOM 7157 C CA . GLU E 1 67 ? 7.662 -4.158 -6.037 1.00 25.18 67 GLU E CA 1
ATOM 7158 C C . GLU E 1 67 ? 8.506 -3.017 -5.488 1.00 25.77 67 GLU E C 1
ATOM 7159 O O . GLU E 1 67 ? 8.890 -3.007 -4.307 1.00 22.94 67 GLU E O 1
ATOM 7165 N N . SER E 1 68 ? 8.733 -2.034 -6.344 1.00 24.24 68 SER E N 1
ATOM 7166 C CA . SER E 1 68 ? 9.634 -0.920 -6.064 1.00 25.57 68 SER E CA 1
ATOM 7167 C C . SER E 1 68 ? 9.382 -0.244 -4.716 1.00 25.56 68 SER E C 1
ATOM 7168 O O . SER E 1 68 ? 10.339 0.058 -3.999 1.00 24.97 68 SER E O 1
ATOM 7171 N N . ARG E 1 69 ? 8.109 -0.048 -4.356 1.00 22.56 69 ARG E N 1
ATOM 7172 C CA . ARG E 1 69 ? 7.759 0.691 -3.140 1.00 23.11 69 ARG E CA 1
ATOM 7173 C C . ARG E 1 69 ? 7.890 -0.161 -1.888 1.00 23.57 69 ARG E C 1
ATOM 7174 O O . ARG E 1 69 ? 8.108 0.366 -0.829 1.00 20.99 69 ARG E O 1
ATOM 7182 N N . ALA E 1 70 ? 7.848 -1.475 -2.024 1.00 21.73 70 ALA E N 1
ATOM 7183 C CA . ALA E 1 70 ? 8.168 -2.323 -0.935 1.00 21.67 70 ALA E CA 1
ATOM 7184 C C . ALA E 1 70 ? 9.691 -2.292 -0.700 1.00 24.23 70 ALA E C 1
ATOM 7185 O O . ALA E 1 70 ? 10.113 -2.293 0.448 1.00 23.62 70 ALA E O 1
ATOM 7187 N N . ILE E 1 71 ? 10.459 -2.222 -1.784 1.00 23.34 71 ILE E N 1
ATOM 7188 C CA . ILE E 1 71 ? 11.927 -2.186 -1.732 1.00 20.17 71 ILE E CA 1
ATOM 7189 C C . ILE E 1 71 ? 12.429 -0.885 -1.139 1.00 18.24 71 ILE E C 1
ATOM 7190 O O . ILE E 1 71 ? 13.289 -0.909 -0.261 1.00 23.50 71 ILE E O 1
ATOM 7195 N N . THR E 1 72 ? 11.906 0.237 -1.593 1.00 21.54 72 THR E N 1
ATOM 7196 C CA . THR E 1 72 ? 12.330 1.507 -1.043 1.00 22.49 72 THR E CA 1
ATOM 7197 C C . THR E 1 72 ? 12.020 1.602 0.472 1.00 27.59 72 THR E C 1
ATOM 7198 O O . THR E 1 72 ? 12.851 2.108 1.229 1.00 25.87 72 THR E O 1
ATOM 7202 N N . GLN E 1 73 ? 10.857 1.100 0.912 1.00 25.62 73 GLN E N 1
ATOM 7203 C CA . GLN E 1 73 ? 10.527 1.098 2.321 1.00 28.50 73 GLN E CA 1
ATOM 7204 C C . GLN E 1 73 ? 11.477 0.234 3.138 1.00 25.30 73 GLN E C 1
ATOM 7205 O O . GLN E 1 73 ? 11.958 0.651 4.199 1.00 24.25 73 GLN E O 1
ATOM 7211 N N . TYR E 1 74 ? 11.747 -0.953 2.622 1.00 23.40 74 TYR E N 1
ATOM 7212 C CA . TYR E 1 74 ? 12.721 -1.782 3.200 1.00 25.63 74 TYR E CA 1
ATOM 7213 C C . TYR E 1 74 ? 14.097 -1.034 3.378 1.00 28.42 74 TYR E C 1
ATOM 7214 O O . TYR E 1 74 ? 14.684 -1.045 4.454 1.00 24.25 74 TYR E O 1
ATOM 7223 N N . ILE E 1 75 ? 14.557 -0.366 2.312 1.00 28.81 75 ILE E N 1
ATOM 7224 C CA . ILE E 1 75 ? 15.841 0.354 2.377 1.00 29.30 75 ILE E CA 1
ATOM 7225 C C . ILE E 1 75 ? 15.783 1.415 3.488 1.00 28.33 75 ILE E C 1
ATOM 7226 O O . ILE E 1 75 ? 16.741 1.550 4.283 1.00 33.38 75 ILE E O 1
ATOM 7231 N N . ALA E 1 76 ? 14.698 2.168 3.503 1.00 25.45 76 ALA E N 1
ATOM 7232 C CA . ALA E 1 76 ? 14.504 3.268 4.458 1.00 29.86 76 ALA E CA 1
ATOM 7233 C C . ALA E 1 76 ? 14.516 2.824 5.926 1.00 29.89 76 ALA E C 1
ATOM 7234 O O . ALA E 1 76 ? 15.046 3.544 6.779 1.00 26.70 76 ALA E O 1
ATOM 7236 N N . HIS E 1 77 ? 14.008 1.613 6.183 1.00 31.23 77 HIS E N 1
ATOM 7237 C CA . HIS E 1 77 ? 14.026 1.012 7.498 1.00 32.24 77 HIS E CA 1
ATOM 7238 C C . HIS E 1 77 ? 15.325 0.274 7.814 1.00 35.62 77 HIS E C 1
ATOM 7239 O O . HIS E 1 77 ? 15.920 0.518 8.870 1.00 28.84 77 HIS E O 1
ATOM 7246 N N . ARG E 1 78 ? 15.725 -0.662 6.948 1.00 32.84 78 ARG E N 1
ATOM 7247 C CA . ARG E 1 78 ? 16.902 -1.481 7.206 1.00 34.28 78 ARG E CA 1
ATOM 7248 C C . ARG E 1 78 ? 18.197 -0.627 7.361 1.00 37.92 78 ARG E C 1
ATOM 7249 O O . ARG E 1 78 ? 19.030 -0.934 8.209 1.00 37.48 78 ARG E O 1
ATOM 7253 N N . TYR E 1 79 ? 18.314 0.456 6.590 1.00 34.29 79 TYR E N 1
ATOM 7254 C CA . TYR E 1 79 ? 19.487 1.352 6.591 1.00 31.80 79 TYR E CA 1
ATOM 7255 C C . TYR E 1 79 ? 19.154 2.710 7.140 1.00 31.38 79 TYR E C 1
ATOM 7256 O O . TYR E 1 79 ? 19.656 3.737 6.695 1.00 32.32 79 TYR E O 1
ATOM 7265 N N . GLU E 1 80 ? 18.256 2.725 8.123 1.00 29.73 80 GLU E N 1
ATOM 7266 C CA . GLU E 1 80 ? 17.691 3.957 8.645 1.00 32.20 80 GLU E CA 1
ATOM 7267 C C . GLU E 1 80 ? 18.786 4.933 9.142 1.00 33.37 80 GLU E C 1
ATOM 7268 O O . GLU E 1 80 ? 18.682 6.153 8.923 1.00 35.36 80 GLU E O 1
ATOM 7274 N N . ASN E 1 81 ? 19.761 4.399 9.849 1.00 33.55 81 ASN E N 1
ATOM 7275 C CA . ASN E 1 81 ? 20.815 5.236 10.473 1.00 34.58 81 ASN E CA 1
ATOM 7276 C C . ASN E 1 81 ? 22.009 5.546 9.549 1.00 37.12 81 ASN E C 1
ATOM 7277 O O . ASN E 1 81 ? 23.047 5.902 10.046 1.00 43.67 81 ASN E O 1
ATOM 7282 N N . GLN E 1 82 ? 21.880 5.420 8.235 1.00 36.92 82 GLN E N 1
ATOM 7283 C CA . GLN E 1 82 ? 22.936 5.877 7.303 1.00 41.75 82 GLN E CA 1
ATOM 7284 C C . GLN E 1 82 ? 22.343 6.861 6.322 1.00 39.48 82 GLN E C 1
ATOM 7285 O O . GLN E 1 82 ? 21.160 6.744 6.000 1.00 30.07 82 GLN E O 1
ATOM 7291 N N . GLY E 1 83 ? 23.209 7.699 5.745 1.00 34.14 83 GLY E N 1
ATOM 7292 C CA . GLY E 1 83 ? 22.867 8.535 4.642 1.00 29.82 83 GLY E CA 1
ATOM 7293 C C . GLY E 1 83 ? 21.671 9.382 4.958 1.00 35.83 83 GLY E C 1
ATOM 7294 O O . GLY E 1 83 ? 21.374 9.680 6.125 1.00 36.79 83 GLY E O 1
ATOM 7295 N N . THR E 1 84 ? 20.928 9.720 3.920 1.00 31.50 84 THR E N 1
ATOM 7296 C CA . THR E 1 84 ? 19.706 10.498 4.078 1.00 34.94 84 THR E CA 1
ATOM 7297 C C . THR E 1 84 ? 18.647 9.698 4.841 1.00 32.76 84 THR E C 1
ATOM 7298 O O . THR E 1 84 ? 18.426 8.530 4.582 1.00 33.59 84 THR E O 1
ATOM 7302 N N . ASN E 1 85 ? 17.982 10.360 5.766 1.00 32.68 85 ASN E N 1
ATOM 7303 C CA . ASN E 1 85 ? 16.852 9.752 6.396 1.00 33.07 85 ASN E CA 1
ATOM 7304 C C . ASN E 1 85 ? 15.697 9.886 5.389 1.00 30.15 85 ASN E C 1
ATOM 7305 O O . ASN E 1 85 ? 15.369 10.990 4.970 1.00 32.29 85 ASN E O 1
ATOM 7310 N N . LEU E 1 86 ? 15.121 8.749 5.006 1.00 27.11 86 LEU E N 1
ATOM 7311 C CA . LEU E 1 86 ? 13.969 8.713 4.084 1.00 26.79 86 LEU E CA 1
ATOM 7312 C C . LEU E 1 86 ? 12.657 8.547 4.805 1.00 25.50 86 LEU E C 1
ATOM 7313 O O . LEU E 1 86 ? 11.584 8.627 4.195 1.00 29.15 86 LEU E O 1
ATOM 7318 N N . LEU E 1 87 ? 12.750 8.349 6.126 1.00 28.66 87 LEU E N 1
ATOM 7319 C CA . LEU E 1 87 ? 11.565 8.360 6.972 1.00 29.97 87 LEU E CA 1
ATOM 7320 C C . LEU E 1 87 ? 11.421 9.719 7.576 1.00 29.46 87 LEU E C 1
ATOM 7321 O O . LEU E 1 87 ? 12.188 10.650 7.271 1.00 32.93 87 LEU E O 1
ATOM 7326 N N . GLN E 1 88 ? 10.352 9.906 8.337 1.00 29.15 88 GLN E N 1
ATOM 7327 C CA . GLN E 1 88 ? 10.109 11.165 9.043 1.00 30.77 88 GLN E CA 1
ATOM 7328 C C . GLN E 1 88 ? 11.264 11.349 10.076 1.00 31.09 88 GLN E C 1
ATOM 7329 O O . GLN E 1 88 ? 11.889 10.385 10.474 1.00 29.08 88 GLN E O 1
ATOM 7335 N N . THR E 1 89 ? 11.530 12.576 10.511 1.00 33.02 89 THR E N 1
ATOM 7336 C CA . THR E 1 89 ? 12.640 12.850 11.468 1.00 36.73 89 THR E CA 1
ATOM 7337 C C . THR E 1 89 ? 12.533 11.995 12.721 1.00 35.95 89 THR E C 1
ATOM 7338 O O . THR E 1 89 ? 13.451 11.284 13.061 1.00 38.40 89 THR E O 1
ATOM 7342 N N . ASP E 1 90 ? 11.344 11.964 13.312 1.00 34.99 90 ASP E N 1
ATOM 7343 C CA . ASP E 1 90 ? 11.056 10.963 14.328 1.00 36.75 90 ASP E CA 1
ATOM 7344 C C . ASP E 1 90 ? 10.332 9.809 13.679 1.00 36.39 90 ASP E C 1
ATOM 7345 O O . ASP E 1 90 ? 9.083 9.817 13.555 1.00 34.67 90 ASP E O 1
ATOM 7350 N N . SER E 1 91 ? 11.092 8.788 13.342 1.00 31.68 91 SER E N 1
ATOM 7351 C CA . SER E 1 91 ? 10.562 7.680 12.553 1.00 40.36 91 SER E CA 1
ATOM 7352 C C . SER E 1 91 ? 9.691 6.695 13.310 1.00 39.92 91 SER E C 1
ATOM 7353 O O . SER E 1 91 ? 9.031 5.841 12.745 1.00 50.94 91 SER E O 1
ATOM 7356 N N . LYS E 1 92 ? 9.695 6.786 14.612 1.00 41.31 92 LYS E N 1
ATOM 7357 C CA . LYS E 1 92 ? 8.901 5.874 15.389 1.00 43.16 92 LYS E CA 1
ATOM 7358 C C . LYS E 1 92 ? 7.545 6.523 15.712 1.00 40.65 92 LYS E C 1
ATOM 7359 O O . LYS E 1 92 ? 6.681 5.903 16.337 1.00 49.50 92 LYS E O 1
ATOM 7363 N N . ASN E 1 93 ? 7.382 7.794 15.374 1.00 33.76 93 ASN E N 1
ATOM 7364 C CA . ASN E 1 93 ? 6.118 8.472 15.592 1.00 36.04 93 ASN E CA 1
ATOM 7365 C C . ASN E 1 93 ? 5.064 7.948 14.577 1.00 34.64 93 ASN E C 1
ATOM 7366 O O . ASN E 1 93 ? 5.133 8.231 13.377 1.00 28.64 93 ASN E O 1
ATOM 7371 N N . ILE E 1 94 ? 4.086 7.223 15.114 1.00 31.69 94 ILE E N 1
ATOM 7372 C CA . ILE E 1 94 ? 3.112 6.486 14.315 1.00 29.89 94 ILE E CA 1
ATOM 7373 C C . ILE E 1 94 ? 2.195 7.414 13.540 1.00 30.05 94 ILE E C 1
ATOM 7374 O O . ILE E 1 94 ? 1.916 7.179 12.359 1.00 29.15 94 ILE E O 1
ATOM 7379 N N . SER E 1 95 ? 1.799 8.525 14.148 1.00 31.67 95 SER E N 1
ATOM 7380 C CA . SER E 1 95 ? 0.883 9.454 13.489 1.00 32.82 95 SER E CA 1
ATOM 7381 C C . SER E 1 95 ? 1.615 10.158 12.298 1.00 34.29 95 SER E C 1
ATOM 7382 O O . SER E 1 95 ? 1.023 10.391 11.212 1.00 32.01 95 SER E O 1
ATOM 7385 N N . GLN E 1 96 ? 2.896 10.461 12.482 1.00 29.68 96 GLN E N 1
ATOM 7386 C CA . GLN E 1 96 ? 3.704 11.109 11.436 1.00 34.75 96 GLN E CA 1
ATOM 7387 C C . GLN E 1 96 ? 4.002 10.151 10.281 1.00 26.96 96 GLN E C 1
ATOM 7388 O O . GLN E 1 96 ? 4.003 10.543 9.136 1.00 26.24 96 GLN E O 1
ATOM 7394 N N . TYR E 1 97 ? 4.221 8.887 10.629 1.00 25.47 97 TYR E N 1
ATOM 7395 C CA . TYR E 1 97 ? 4.387 7.819 9.662 1.00 25.95 97 TYR E CA 1
ATOM 7396 C C . TYR E 1 97 ? 3.142 7.715 8.799 1.00 26.14 97 TYR E C 1
ATOM 7397 O O . TYR E 1 97 ? 3.228 7.706 7.568 1.00 26.20 97 TYR E O 1
ATOM 7406 N N . ALA E 1 98 ? 1.985 7.690 9.442 1.00 27.50 98 ALA E N 1
ATOM 7407 C CA . ALA E 1 98 ? 0.717 7.625 8.717 1.00 27.59 98 ALA E CA 1
ATOM 7408 C C . ALA E 1 98 ? 0.546 8.774 7.715 1.00 28.33 98 ALA E C 1
ATOM 7409 O O . ALA E 1 98 ? -0.020 8.572 6.624 1.00 24.00 98 ALA E O 1
ATOM 7411 N N . ILE E 1 99 ? 0.969 9.972 8.090 1.00 26.33 99 ILE E N 1
ATOM 7412 C CA . ILE E 1 99 ? 0.886 11.139 7.158 1.00 29.01 99 ILE E CA 1
ATOM 7413 C C . ILE E 1 99 ? 1.774 10.938 5.928 1.00 27.99 99 ILE E C 1
ATOM 7414 O O . ILE E 1 99 ? 1.329 11.122 4.805 1.00 28.23 99 ILE E O 1
ATOM 7419 N N . MET E 1 100 ? 2.973 10.432 6.141 1.00 26.43 100 MET E N 1
ATOM 7420 C CA . MET E 1 100 ? 3.809 10.030 5.017 1.00 27.80 100 MET E CA 1
ATOM 7421 C C . MET E 1 100 ? 3.163 8.902 4.185 1.00 29.13 100 MET E C 1
ATOM 7422 O O . MET E 1 100 ? 3.228 8.921 2.957 1.00 25.28 100 MET E O 1
ATOM 7427 N N . ALA E 1 101 ? 2.523 7.939 4.852 1.00 26.82 101 ALA E N 1
ATOM 7428 C CA . ALA E 1 101 ? 1.841 6.827 4.140 1.00 24.59 101 ALA E CA 1
ATOM 7429 C C . ALA E 1 101 ? 0.718 7.332 3.272 1.00 21.22 101 ALA E C 1
ATOM 7430 O O . ALA E 1 101 ? 0.514 6.808 2.189 1.00 23.56 101 ALA E O 1
ATOM 7432 N N . ILE E 1 102 ? 0.005 8.384 3.687 1.00 21.76 102 ILE E N 1
ATOM 7433 C CA . ILE E 1 102 ? -1.007 8.931 2.842 1.00 26.06 102 ILE E CA 1
ATOM 7434 C C . ILE E 1 102 ? -0.353 9.368 1.500 1.00 28.60 102 ILE E C 1
ATOM 7435 O O . ILE E 1 102 ? -0.879 9.095 0.400 1.00 26.84 102 ILE E O 1
ATOM 7440 N N . GLY E 1 103 ? 0.761 10.091 1.621 1.00 26.72 103 GLY E N 1
ATOM 7441 C CA . GLY E 1 103 ? 1.424 10.621 0.451 1.00 24.96 103 GLY E CA 1
ATOM 7442 C C . GLY E 1 103 ? 1.938 9.539 -0.456 1.00 24.67 103 GLY E C 1
ATOM 7443 O O . GLY E 1 103 ? 1.890 9.703 -1.672 1.00 24.79 103 GLY E O 1
ATOM 7444 N N . MET E 1 104 ? 2.457 8.455 0.132 1.00 25.41 104 MET E N 1
ATOM 7445 C CA . MET E 1 104 ? 2.892 7.331 -0.660 1.00 23.98 104 MET E CA 1
ATOM 7446 C C . MET E 1 104 ? 1.749 6.673 -1.426 1.00 25.60 104 MET E C 1
ATOM 7447 O O . MET E 1 104 ? 1.875 6.372 -2.602 1.00 20.13 104 MET E O 1
ATOM 7452 N N . GLN E 1 105 ? 0.585 6.560 -0.784 1.00 25.49 105 GLN E N 1
ATOM 7453 C CA . GLN E 1 105 ? -0.573 6.077 -1.469 1.00 25.74 105 GLN E CA 1
ATOM 7454 C C . GLN E 1 105 ? -0.990 7.040 -2.614 1.00 22.68 105 GLN E C 1
ATOM 7455 O O . GLN E 1 105 ? -1.440 6.591 -3.668 1.00 23.92 105 GLN E O 1
ATOM 7461 N N . VAL E 1 106 ? -1.005 8.338 -2.340 1.00 21.63 106 VAL E N 1
ATOM 7462 C CA . VAL E 1 106 ? -1.415 9.340 -3.319 1.00 22.41 106 VAL E CA 1
ATOM 7463 C C . VAL E 1 106 ? -0.503 9.262 -4.568 1.00 21.73 106 VAL E C 1
ATOM 7464 O O . VAL E 1 106 ? -0.967 9.281 -5.689 1.00 22.21 106 VAL E O 1
ATOM 7468 N N . GLU E 1 107 ? 0.798 9.164 -4.353 1.00 22.35 107 GLU E N 1
ATOM 7469 C CA . GLU E 1 107 ? 1.755 9.067 -5.449 1.00 22.62 107 GLU E CA 1
ATOM 7470 C C . GLU E 1 107 ? 1.401 7.871 -6.318 1.00 23.58 107 GLU E C 1
ATOM 7471 O O . GLU E 1 107 ? 1.378 7.954 -7.551 1.00 22.50 107 GLU E O 1
ATOM 7477 N N . ASP E 1 108 ? 1.130 6.752 -5.664 1.00 23.89 108 ASP E N 1
ATOM 7478 C CA . ASP E 1 108 ? 0.857 5.498 -6.340 1.00 23.45 108 ASP E CA 1
ATOM 7479 C C . ASP E 1 108 ? -0.468 5.547 -7.115 1.00 22.69 108 ASP E C 1
ATOM 7480 O O . ASP E 1 108 ? -0.546 5.117 -8.243 1.00 21.34 108 ASP E O 1
ATOM 7485 N N . HIS E 1 109 ? -1.499 6.103 -6.520 1.00 23.33 109 HIS E N 1
ATOM 7486 C CA . HIS E 1 109 ? -2.814 6.062 -7.103 1.00 26.19 109 HIS E CA 1
ATOM 7487 C C . HIS E 1 109 ? -3.135 7.237 -7.995 1.00 25.88 109 HIS E C 1
ATOM 7488 O O . HIS E 1 109 ? -3.899 7.042 -8.926 1.00 25.48 109 HIS E O 1
ATOM 7495 N N . GLN E 1 110 ? -2.710 8.433 -7.612 1.00 23.38 110 GLN E N 1
ATOM 7496 C CA . GLN E 1 110 ? -3.183 9.670 -8.280 1.00 26.06 110 GLN E CA 1
ATOM 7497 C C . GLN E 1 110 ? -2.153 10.148 -9.297 1.00 28.04 110 GLN E C 1
ATOM 7498 O O . GLN E 1 110 ? -2.526 10.636 -10.352 1.00 25.42 110 GLN E O 1
ATOM 7504 N N . PHE E 1 111 ? -0.871 9.979 -8.972 1.00 24.20 111 PHE E N 1
ATOM 7505 C CA . PHE E 1 111 ? 0.180 10.655 -9.753 1.00 27.41 111 PHE E CA 1
ATOM 7506 C C . PHE E 1 111 ? 0.783 9.717 -10.788 1.00 27.68 111 PHE E C 1
ATOM 7507 O O . PHE E 1 111 ? 0.706 9.984 -11.979 1.00 28.04 111 PHE E O 1
ATOM 7515 N N . ASP E 1 112 ? 1.313 8.611 -10.305 1.00 28.71 112 ASP E N 1
ATOM 7516 C CA . ASP E 1 112 ? 2.040 7.652 -11.133 1.00 26.75 112 ASP E CA 1
ATOM 7517 C C . ASP E 1 112 ? 1.296 7.159 -12.418 1.00 28.76 112 ASP E C 1
ATOM 7518 O O . ASP E 1 112 ? 1.886 7.151 -13.477 1.00 25.88 112 ASP E O 1
ATOM 7523 N N . PRO E 1 113 ? 0.021 6.767 -12.327 1.00 27.18 113 PRO E N 1
ATOM 7524 C CA . PRO E 1 113 ? -0.633 6.258 -13.574 1.00 28.53 113 PRO E CA 1
ATOM 7525 C C . PRO E 1 113 ? -0.763 7.358 -14.655 1.00 30.68 113 PRO E C 1
ATOM 7526 O O . PRO E 1 113 ? -0.663 7.069 -15.823 1.00 30.45 113 PRO E O 1
ATOM 7530 N N . VAL E 1 114 ? -1.065 8.572 -14.229 1.00 29.60 114 VAL E N 1
ATOM 7531 C CA . VAL E 1 114 ? -1.254 9.706 -15.120 1.00 29.79 114 VAL E CA 1
ATOM 7532 C C . VAL E 1 114 ? 0.097 10.119 -15.693 1.00 32.01 114 VAL E C 1
ATOM 7533 O O . VAL E 1 114 ? 0.269 10.266 -16.904 1.00 29.19 114 VAL E O 1
ATOM 7537 N N . ALA E 1 115 ? 1.084 10.229 -14.824 1.00 27.66 115 ALA E N 1
ATOM 7538 C CA . ALA E 1 115 ? 2.431 10.578 -15.259 1.00 32.75 115 ALA E CA 1
ATOM 7539 C C . ALA E 1 115 ? 3.015 9.541 -16.270 1.00 38.21 115 ALA E C 1
ATOM 7540 O O . ALA E 1 115 ? 3.656 9.892 -17.268 1.00 34.94 115 ALA E O 1
ATOM 7542 N N . SER E 1 116 ? 2.781 8.266 -15.998 1.00 37.64 116 SER E N 1
ATOM 7543 C CA . SER E 1 116 ? 3.234 7.161 -16.856 1.00 36.09 116 SER E CA 1
ATOM 7544 C C . SER E 1 116 ? 2.585 7.200 -18.280 1.00 36.96 116 SER E C 1
ATOM 7545 O O . SER E 1 116 ? 3.291 7.079 -19.283 1.00 35.32 116 SER E O 1
ATOM 7548 N N . LYS E 1 117 ? 1.286 7.487 -18.359 1.00 34.75 117 LYS E N 1
ATOM 7549 C CA . LYS E 1 117 ? 0.638 7.649 -19.629 1.00 35.55 117 LYS E CA 1
ATOM 7550 C C . LYS E 1 117 ? 1.233 8.845 -20.389 1.00 42.15 117 LYS E C 1
ATOM 7551 O O . LYS E 1 117 ? 1.433 8.745 -21.581 1.00 44.13 117 LYS E O 1
ATOM 7557 N N . LEU E 1 118 ? 1.471 9.955 -19.692 1.00 33.74 118 LEU E N 1
ATOM 7558 C CA . LEU E 1 118 ? 1.959 11.134 -20.343 1.00 37.01 118 LEU E CA 1
ATOM 7559 C C . LEU E 1 118 ? 3.372 10.924 -20.891 1.00 37.64 118 LEU E C 1
ATOM 7560 O O . LEU E 1 118 ? 3.700 11.470 -21.943 1.00 39.54 118 LEU E O 1
ATOM 7565 N N . ALA E 1 119 ? 4.198 10.162 -20.173 1.00 35.33 119 ALA E N 1
ATOM 7566 C CA . ALA E 1 119 ? 5.517 9.879 -20.606 1.00 37.70 119 ALA E CA 1
ATOM 7567 C C . ALA E 1 119 ? 5.470 8.988 -21.842 1.00 44.84 119 ALA E C 1
ATOM 7568 O O . ALA E 1 119 ? 6.183 9.213 -22.816 1.00 41.08 119 ALA E O 1
ATOM 7570 N N . PHE E 1 120 ? 4.639 7.965 -21.800 1.00 42.29 120 PHE E N 1
ATOM 7571 C CA . PHE E 1 120 ? 4.500 7.051 -22.943 1.00 39.16 120 PHE E CA 1
ATOM 7572 C C . PHE E 1 120 ? 4.029 7.768 -24.205 1.00 40.29 120 PHE E C 1
ATOM 7573 O O . PHE E 1 120 ? 4.573 7.536 -25.289 1.00 41.96 120 PHE E O 1
ATOM 7581 N N . GLU E 1 121 ? 2.995 8.587 -24.069 1.00 37.96 121 GLU E N 1
ATOM 7582 C CA . GLU E 1 121 ? 2.439 9.281 -25.206 1.00 41.02 121 GLU E CA 1
ATOM 7583 C C . GLU E 1 121 ? 3.433 10.257 -25.838 1.00 47.40 121 GLU E C 1
ATOM 7584 O O . GLU E 1 121 ? 3.525 10.328 -27.054 1.00 48.46 121 GLU E O 1
ATOM 7590 N N . GLN E 1 122 ? 4.175 10.978 -25.002 1.00 43.89 122 GLN E N 1
ATOM 7591 C CA . GLN E 1 122 ? 4.992 12.104 -25.467 1.00 41.64 122 GLN E CA 1
ATOM 7592 C C . GLN E 1 122 ? 6.443 11.743 -25.707 1.00 46.33 122 GLN E C 1
ATOM 7593 O O . GLN E 1 122 ? 7.085 12.420 -26.446 1.00 46.78 122 GLN E O 1
ATOM 7599 N N . ILE E 1 123 ? 6.968 10.701 -25.081 1.00 46.26 123 ILE E N 1
ATOM 7600 C CA . ILE E 1 123 ? 8.381 10.366 -25.189 1.00 43.74 123 ILE E CA 1
ATOM 7601 C C . ILE E 1 123 ? 8.524 9.040 -25.893 1.00 50.67 123 ILE E C 1
ATOM 7602 O O . ILE E 1 123 ? 9.238 8.914 -26.859 1.00 59.59 123 ILE E O 1
ATOM 7607 N N . PHE E 1 124 ? 7.899 8.013 -25.380 1.00 46.56 124 PHE E N 1
ATOM 7608 C CA . PHE E 1 124 ? 8.229 6.679 -25.855 1.00 44.72 124 PHE E CA 1
ATOM 7609 C C . PHE E 1 124 ? 7.659 6.596 -27.309 1.00 45.92 124 PHE E C 1
ATOM 7610 O O . PHE E 1 124 ? 8.412 6.482 -28.243 1.00 42.91 124 PHE E O 1
ATOM 7618 N N . LYS E 1 125 ? 6.389 6.866 -27.499 1.00 46.78 125 LYS E N 1
ATOM 7619 C CA . LYS E 1 125 ? 5.767 6.714 -28.809 1.00 53.92 125 LYS E CA 1
ATOM 7620 C C . LYS E 1 125 ? 6.383 7.484 -29.951 1.00 55.72 125 LYS E C 1
ATOM 7621 O O . LYS E 1 125 ? 6.626 6.915 -31.040 1.00 53.71 125 LYS E O 1
ATOM 7627 N N . SER E 1 126 ? 6.517 8.780 -29.715 1.00 48.43 126 SER E N 1
ATOM 7628 C CA . SER E 1 126 ? 7.077 9.693 -30.684 1.00 51.15 126 SER E CA 1
ATOM 7629 C C . SER E 1 126 ? 8.437 9.258 -31.227 1.00 46.06 126 SER E C 1
ATOM 7630 O O . SER E 1 126 ? 8.677 9.452 -32.408 1.00 45.98 126 SER E O 1
ATOM 7633 N N . ILE E 1 127 ? 9.298 8.691 -30.376 1.00 42.01 127 ILE E N 1
ATOM 7634 C CA . ILE E 1 127 ? 10.625 8.183 -30.784 1.00 44.83 127 ILE E CA 1
ATOM 7635 C C . ILE E 1 127 ? 10.515 7.088 -31.860 1.00 53.41 127 ILE E C 1
ATOM 7636 O O . ILE E 1 127 ? 11.350 6.999 -32.761 1.00 50.59 127 ILE E O 1
ATOM 7641 N N . TYR E 1 128 ? 9.452 6.286 -31.811 1.00 53.76 128 TYR E N 1
ATOM 7642 C CA . TYR E 1 128 ? 9.132 5.398 -32.898 1.00 60.22 128 TYR E CA 1
ATOM 7643 C C . TYR E 1 128 ? 8.649 6.432 -33.909 1.00 62.20 128 TYR E C 1
ATOM 7644 O O . TYR E 1 128 ? 9.108 7.563 -33.903 1.00 71.98 128 TYR E O 1
ATOM 7653 N N . GLY E 1 129 ? 7.721 6.128 -34.769 1.00 61.18 129 GLY E N 1
ATOM 7654 C CA . GLY E 1 129 ? 7.173 7.203 -35.525 1.00 67.30 129 GLY E CA 1
ATOM 7655 C C . GLY E 1 129 ? 5.772 7.382 -35.066 1.00 75.10 129 GLY E C 1
ATOM 7656 O O . GLY E 1 129 ? 5.001 7.993 -35.779 1.00 77.40 129 GLY E O 1
ATOM 7657 N N . LEU E 1 130 ? 5.391 6.836 -33.908 1.00 72.39 130 LEU E N 1
ATOM 7658 C CA . LEU E 1 130 ? 3.968 6.789 -33.606 1.00 70.58 130 LEU E CA 1
ATOM 7659 C C . LEU E 1 130 ? 3.588 8.189 -33.230 1.00 68.78 130 LEU E C 1
ATOM 7660 O O . LEU E 1 130 ? 4.371 8.939 -32.647 1.00 81.68 130 LEU E O 1
ATOM 7665 N N . THR E 1 131 ? 2.387 8.537 -33.619 1.00 63.82 131 THR E N 1
ATOM 7666 C CA . THR E 1 131 ? 1.902 9.873 -33.449 1.00 69.83 131 THR E CA 1
ATOM 7667 C C . THR E 1 131 ? 1.330 9.952 -32.014 1.00 69.39 131 THR E C 1
ATOM 7668 O O . THR E 1 131 ? 0.559 9.088 -31.569 1.00 61.98 131 THR E O 1
ATOM 7672 N N . THR E 1 132 ? 1.750 10.951 -31.258 1.00 68.36 132 THR E N 1
ATOM 7673 C CA . THR E 1 132 ? 1.225 11.078 -29.907 1.00 70.41 132 THR E CA 1
ATOM 7674 C C . THR E 1 132 ? -0.273 11.445 -30.024 1.00 74.11 132 THR E C 1
ATOM 7675 O O . THR E 1 132 ? -0.653 12.296 -30.822 1.00 87.35 132 THR E O 1
ATOM 7679 N N . ASP E 1 133 ? -1.117 10.760 -29.258 1.00 69.38 133 ASP E N 1
ATOM 7680 C CA . ASP E 1 133 ? -2.547 10.977 -29.287 1.00 68.31 133 ASP E CA 1
ATOM 7681 C C . ASP E 1 133 ? -2.817 12.215 -28.423 1.00 76.66 133 ASP E C 1
ATOM 7682 O O . ASP E 1 133 ? -2.775 12.147 -27.182 1.00 96.12 133 ASP E O 1
ATOM 7687 N N . GLU E 1 134 ? -3.074 13.343 -29.081 1.00 68.12 134 GLU E N 1
ATOM 7688 C CA . GLU E 1 134 ? -3.240 14.604 -28.388 1.00 63.39 134 GLU E CA 1
ATOM 7689 C C . GLU E 1 134 ? -4.437 14.617 -27.463 1.00 59.57 134 GLU E C 1
ATOM 7690 O O . GLU E 1 134 ? -4.430 15.367 -26.493 1.00 58.82 134 GLU E O 1
ATOM 7692 N N . ALA E 1 135 ? -5.466 13.819 -27.752 1.00 55.42 135 ALA E N 1
ATOM 7693 C CA . ALA E 1 135 ? -6.622 13.705 -26.856 1.00 51.18 135 ALA E CA 1
ATOM 7694 C C . ALA E 1 135 ? -6.249 13.027 -25.547 1.00 53.90 135 ALA E C 1
ATOM 7695 O O . ALA E 1 135 ? -6.720 13.455 -24.493 1.00 54.09 135 ALA E O 1
ATOM 7697 N N . VAL E 1 136 ? -5.425 11.984 -25.602 1.00 53.33 136 VAL E N 1
ATOM 7698 C CA . VAL E 1 136 ? -4.919 11.335 -24.375 1.00 52.81 136 VAL E CA 1
ATOM 7699 C C . VAL E 1 136 ? -4.049 12.329 -23.591 1.00 47.37 136 VAL E C 1
ATOM 7700 O O . VAL E 1 136 ? -4.249 12.495 -22.392 1.00 50.34 136 VAL E O 1
ATOM 7704 N N . VAL E 1 137 ? -3.191 13.068 -24.282 1.00 46.22 137 VAL E N 1
ATOM 7705 C CA . VAL E 1 137 ? -2.337 14.030 -23.612 1.00 46.45 137 VAL E CA 1
ATOM 7706 C C . VAL E 1 137 ? -3.168 15.112 -22.935 1.00 51.99 137 VAL E C 1
ATOM 7707 O O . VAL E 1 137 ? -2.929 15.431 -21.776 1.00 51.62 137 VAL E O 1
ATOM 7711 N N . ALA E 1 138 ? -4.168 15.656 -23.625 1.00 49.14 138 ALA E N 1
ATOM 7712 C CA . ALA E 1 138 ? -5.016 16.695 -23.008 1.00 53.83 138 ALA E CA 1
ATOM 7713 C C . ALA E 1 138 ? -5.787 16.153 -21.801 1.00 48.15 138 ALA E C 1
ATOM 7714 O O . ALA E 1 138 ? -5.827 16.794 -20.775 1.00 45.99 138 ALA E O 1
ATOM 7716 N N . GLU E 1 139 ? -6.367 14.959 -21.932 1.00 51.58 139 GLU E N 1
ATOM 7717 C CA . GLU E 1 139 ? -7.129 14.339 -20.844 1.00 53.23 139 GLU E CA 1
ATOM 7718 C C . GLU E 1 139 ? -6.240 14.084 -19.616 1.00 46.73 139 GLU E C 1
ATOM 7719 O O . GLU E 1 139 ? -6.572 14.482 -18.504 1.00 45.27 139 GLU E O 1
ATOM 7725 N N . GLU E 1 140 ? -5.066 13.517 -19.859 1.00 49.60 140 GLU E N 1
ATOM 7726 C CA . GLU E 1 140 ? -4.127 13.225 -18.783 1.00 44.84 140 GLU E CA 1
ATOM 7727 C C . GLU E 1 140 ? -3.522 14.478 -18.160 1.00 47.26 140 GLU E C 1
ATOM 7728 O O . GLU E 1 140 ? -3.329 14.520 -16.933 1.00 40.88 140 GLU E O 1
ATOM 7734 N N . GLU E 1 141 ? -3.256 15.509 -18.956 1.00 40.27 141 GLU E N 1
ATOM 7735 C CA . GLU E 1 141 ? -2.770 16.765 -18.365 1.00 42.23 141 GLU E CA 1
ATOM 7736 C C . GLU E 1 141 ? -3.821 17.430 -17.465 1.00 40.00 141 GLU E C 1
ATOM 7737 O O . GLU E 1 141 ? -3.477 18.034 -16.425 1.00 34.38 141 GLU E O 1
ATOM 7743 N N . ALA E 1 142 ? -5.096 17.324 -17.848 1.00 40.73 142 ALA E N 1
ATOM 7744 C CA . ALA E 1 142 ? -6.177 17.870 -17.011 1.00 43.98 142 ALA E CA 1
ATOM 7745 C C . ALA E 1 142 ? -6.174 17.147 -15.669 1.00 43.35 142 ALA E C 1
ATOM 7746 O O . ALA E 1 142 ? -6.263 17.775 -14.618 1.00 49.94 142 ALA E O 1
ATOM 7748 N N . LYS E 1 143 ? -6.012 15.826 -15.703 1.00 40.32 143 LYS E N 1
ATOM 7749 C CA . LYS E 1 143 ? -5.932 15.056 -14.468 1.00 39.53 143 LYS E CA 1
ATOM 7750 C C . LYS E 1 143 ? -4.724 15.456 -13.677 1.00 34.56 143 LYS E C 1
ATOM 7751 O O . LYS E 1 143 ? -4.831 15.682 -12.496 1.00 34.68 143 LYS E O 1
ATOM 7757 N N . LEU E 1 144 ? -3.566 15.527 -14.327 1.00 33.37 144 LEU E N 1
ATOM 7758 C CA . LEU E 1 144 ? -2.352 15.866 -13.610 1.00 32.53 144 LEU E CA 1
ATOM 7759 C C . LEU E 1 144 ? -2.454 17.265 -13.005 1.00 35.04 144 LEU E C 1
ATOM 7760 O O . LEU E 1 144 ? -1.997 17.482 -11.901 1.00 31.73 144 LEU E O 1
ATOM 7765 N N . ALA E 1 145 ? -3.092 18.205 -13.700 1.00 41.42 145 ALA E N 1
ATOM 7766 C CA . ALA E 1 145 ? -3.240 19.570 -13.166 1.00 42.52 145 ALA E CA 1
ATOM 7767 C C . ALA E 1 145 ? -4.041 19.597 -11.866 1.00 41.12 145 ALA E C 1
ATOM 7768 O O . ALA E 1 145 ? -3.667 20.307 -10.887 1.00 41.81 145 ALA E O 1
ATOM 7770 N N . LYS E 1 146 ? -5.106 18.794 -11.825 1.00 39.52 146 LYS E N 1
ATOM 7771 C CA . LYS E 1 146 ? -5.907 18.617 -10.590 1.00 37.96 146 LYS E CA 1
ATOM 7772 C C . LYS E 1 146 ? -5.089 18.045 -9.440 1.00 33.80 146 LYS E C 1
ATOM 7773 O O . LYS E 1 146 ? -5.120 18.554 -8.286 1.00 32.73 146 LYS E O 1
ATOM 7777 N N . VAL E 1 147 ? -4.263 17.053 -9.748 1.00 30.79 147 VAL E N 1
ATOM 7778 C CA . VAL E 1 147 ? -3.381 16.504 -8.730 1.00 30.64 147 VAL E CA 1
ATOM 7779 C C . VAL E 1 147 ? -2.423 17.587 -8.236 1.00 31.75 147 VAL E C 1
ATOM 7780 O O . VAL E 1 147 ? -2.196 17.747 -7.030 1.00 34.53 147 VAL E O 1
ATOM 7784 N N . LEU E 1 148 ? -1.766 18.258 -9.183 1.00 32.33 148 LEU E N 1
ATOM 7785 C CA . LEU E 1 148 ? -0.748 19.262 -8.806 1.00 34.65 148 LEU E CA 1
ATOM 7786 C C . LEU E 1 148 ? -1.342 20.469 -8.069 1.00 31.22 148 LEU E C 1
ATOM 7787 O O . LEU E 1 148 ? -0.667 21.063 -7.252 1.00 34.90 148 LEU E O 1
ATOM 7792 N N . ASP E 1 149 ? -2.615 20.785 -8.324 1.00 38.18 149 ASP E N 1
ATOM 7793 C CA . ASP E 1 149 ? -3.337 21.788 -7.505 1.00 40.22 149 ASP E CA 1
ATOM 7794 C C . ASP E 1 149 ? -3.418 21.385 -6.048 1.00 39.99 149 ASP E C 1
ATOM 7795 O O . ASP E 1 149 ? -3.181 22.194 -5.173 1.00 36.38 149 ASP E O 1
ATOM 7800 N N . VAL E 1 150 ? -3.660 20.094 -5.795 1.00 39.97 150 VAL E N 1
ATOM 7801 C CA . VAL E 1 150 ? -3.619 19.581 -4.440 1.00 34.75 150 VAL E CA 1
ATOM 7802 C C . VAL E 1 150 ? -2.224 19.687 -3.860 1.00 31.18 150 VAL E C 1
ATOM 7803 O O . VAL E 1 150 ? -2.051 20.102 -2.696 1.00 34.45 150 VAL E O 1
ATOM 7807 N N . TYR E 1 151 ? -1.222 19.303 -4.639 1.00 30.99 151 TYR E N 1
ATOM 7808 C CA . TYR E 1 151 ? 0.151 19.369 -4.165 1.00 32.23 151 TYR E CA 1
ATOM 7809 C C . TYR E 1 151 ? 0.569 20.834 -3.856 1.00 36.84 151 TYR E C 1
ATOM 7810 O O . TYR E 1 151 ? 1.195 21.096 -2.812 1.00 35.04 151 TYR E O 1
ATOM 7819 N N . GLU E 1 152 ? 0.161 21.753 -4.726 1.00 37.70 152 GLU E N 1
ATOM 7820 C CA . GLU E 1 152 ? 0.437 23.175 -4.494 1.00 45.31 152 GLU E CA 1
ATOM 7821 C C . GLU E 1 152 ? -0.088 23.655 -3.109 1.00 41.09 152 GLU E C 1
ATOM 7822 O O . GLU E 1 152 ? 0.659 24.233 -2.336 1.00 39.97 152 GLU E O 1
ATOM 7828 N N . ALA E 1 153 ? -1.344 23.336 -2.810 1.00 37.74 153 ALA E N 1
ATOM 7829 C CA . ALA E 1 153 ? -1.968 23.680 -1.516 1.00 39.45 153 ALA E CA 1
ATOM 7830 C C . ALA E 1 153 ? -1.238 23.022 -0.370 1.00 40.32 153 ALA E C 1
ATOM 7831 O O . ALA E 1 153 ? -0.934 23.632 0.639 1.00 42.76 153 ALA E O 1
ATOM 7833 N N . ARG E 1 154 ? -0.848 21.769 -0.566 1.00 40.57 154 ARG E N 1
ATOM 7834 C CA . ARG E 1 154 ? -0.103 21.057 0.439 1.00 39.18 154 ARG E CA 1
ATOM 7835 C C . ARG E 1 154 ? 1.267 21.708 0.676 1.00 40.41 154 ARG E C 1
ATOM 7836 O O . ARG E 1 154 ? 1.688 21.864 1.832 1.00 41.46 154 ARG E O 1
ATOM 7844 N N . LEU E 1 155 ? 1.955 22.055 -0.407 1.00 34.03 155 LEU E N 1
ATOM 7845 C CA . LEU E 1 155 ? 3.311 22.616 -0.292 1.00 36.93 155 LEU E CA 1
ATOM 7846 C C . LEU E 1 155 ? 3.319 24.114 0.149 1.00 45.78 155 LEU E C 1
ATOM 7847 O O . LEU E 1 155 ? 4.368 24.622 0.515 1.00 39.31 155 LEU E O 1
ATOM 7852 N N . LYS E 1 156 ? 2.161 24.779 0.137 1.00 44.17 156 LYS E N 1
ATOM 7853 C CA . LYS E 1 156 ? 2.018 26.072 0.808 1.00 49.31 156 LYS E CA 1
ATOM 7854 C C . LYS E 1 156 ? 2.184 25.892 2.348 1.00 46.87 156 LYS E C 1
ATOM 7855 O O . LYS E 1 156 ? 2.787 26.737 2.978 1.00 49.48 156 LYS E O 1
ATOM 7859 N N . GLU E 1 157 ? 1.673 24.785 2.919 1.00 44.35 157 GLU E N 1
ATOM 7860 C CA . GLU E 1 157 ? 1.711 24.523 4.357 1.00 45.52 157 GLU E CA 1
ATOM 7861 C C . GLU E 1 157 ? 2.988 23.800 4.824 1.00 48.81 157 GLU E C 1
ATOM 7862 O O . GLU E 1 157 ? 3.468 24.048 5.944 1.00 50.20 157 GLU E O 1
ATOM 7864 N N . PHE E 1 158 ? 3.559 22.932 3.984 1.00 46.84 158 PHE E N 1
ATOM 7865 C CA . PHE E 1 158 ? 4.740 22.150 4.378 1.00 42.34 158 PHE E CA 1
ATOM 7866 C C . PHE E 1 158 ? 5.804 22.226 3.326 1.00 41.80 158 PHE E C 1
ATOM 7867 O O . PHE E 1 158 ? 5.517 22.334 2.132 1.00 38.83 158 PHE E O 1
ATOM 7875 N N . LYS E 1 159 ? 7.037 22.115 3.767 1.00 37.39 159 LYS E N 1
ATOM 7876 C CA . LYS E 1 159 ? 8.165 22.253 2.873 1.00 38.99 159 LYS E CA 1
ATOM 7877 C C . LYS E 1 159 ? 8.185 21.110 1.824 1.00 42.85 159 LYS E C 1
ATOM 7878 O O . LYS E 1 159 ? 8.453 21.348 0.641 1.00 39.47 159 LYS E O 1
ATOM 7881 N N . TYR E 1 160 ? 7.988 19.874 2.300 1.00 40.85 160 TYR E N 1
ATOM 7882 C CA . TYR E 1 160 ? 7.850 18.692 1.458 1.00 36.12 160 TYR E CA 1
ATOM 7883 C C . TYR E 1 160 ? 6.477 18.083 1.708 1.00 33.11 160 TYR E C 1
ATOM 7884 O O . TYR E 1 160 ? 5.683 18.626 2.472 1.00 32.23 160 TYR E O 1
ATOM 7893 N N . LEU E 1 161 ? 6.141 17.037 0.946 1.00 30.82 161 LEU E N 1
ATOM 7894 C CA . LEU E 1 161 ? 4.762 16.549 0.914 1.00 28.70 161 LEU E CA 1
ATOM 7895 C C . LEU E 1 161 ? 4.282 15.980 2.250 1.00 27.35 161 LEU E C 1
ATOM 7896 O O . LEU E 1 161 ? 3.141 16.217 2.613 1.00 28.16 161 LEU E O 1
ATOM 7901 N N . ALA E 1 162 ? 5.147 15.296 2.962 1.00 28.91 162 ALA E N 1
ATOM 7902 C CA . ALA E 1 162 ? 4.791 14.691 4.251 1.00 31.69 162 ALA E CA 1
ATOM 7903 C C . ALA E 1 162 ? 5.115 15.529 5.511 1.00 33.86 162 ALA E C 1
ATOM 7904 O O . ALA E 1 162 ? 4.900 15.040 6.616 1.00 31.02 162 ALA E O 1
ATOM 7906 N N . GLY E 1 163 ? 5.665 16.739 5.340 1.00 33.75 163 GLY E N 1
ATOM 7907 C CA . GLY E 1 163 ? 6.090 17.567 6.453 1.00 38.49 163 GLY E CA 1
ATOM 7908 C C . GLY E 1 163 ? 7.311 18.398 6.098 1.00 39.71 163 GLY E C 1
ATOM 7909 O O . GLY E 1 163 ? 7.507 18.801 4.932 1.00 46.68 163 GLY E O 1
ATOM 7910 N N . GLU E 1 164 ? 8.170 18.616 7.084 1.00 38.76 164 GLU E N 1
ATOM 7911 C CA . GLU E 1 164 ? 9.317 19.538 6.932 1.00 40.19 164 GLU E CA 1
ATOM 7912 C C . GLU E 1 164 ? 10.481 18.977 6.179 1.00 41.49 164 GLU E C 1
ATOM 7913 O O . GLU E 1 164 ? 11.286 19.753 5.715 1.00 39.84 164 GLU E O 1
ATOM 7915 N N . THR E 1 165 ? 10.591 17.649 6.081 1.00 38.53 165 THR E N 1
ATOM 7916 C CA . THR E 1 165 ? 11.772 17.011 5.497 1.00 34.82 165 THR E CA 1
ATOM 7917 C C . THR E 1 165 ? 11.416 16.089 4.289 1.00 35.37 165 THR E C 1
ATOM 7918 O O . THR E 1 165 ? 10.259 15.649 4.117 1.00 31.93 165 THR E O 1
ATOM 7922 N N . PHE E 1 166 ? 12.422 15.872 3.450 1.00 32.28 166 PHE E N 1
ATOM 7923 C CA . PHE E 1 166 ? 12.343 15.023 2.269 1.00 31.83 166 PHE E CA 1
ATOM 7924 C C . PHE E 1 166 ? 12.142 13.625 2.788 1.00 26.78 166 PHE E C 1
ATOM 7925 O O . PHE E 1 166 ? 12.865 13.171 3.640 1.00 28.44 166 PHE E O 1
ATOM 7933 N N . THR E 1 167 ? 11.146 12.928 2.220 1.00 26.92 167 THR E N 1
ATOM 7934 C CA . THR E 1 167 ? 10.893 11.514 2.571 1.00 25.98 167 THR E CA 1
ATOM 7935 C C . THR E 1 167 ? 10.639 10.654 1.322 1.00 28.09 167 THR E C 1
ATOM 7936 O O . THR E 1 167 ? 10.629 11.166 0.196 1.00 28.59 167 THR E O 1
ATOM 7940 N N . LEU E 1 168 ? 10.402 9.361 1.556 1.00 29.95 168 LEU E N 1
ATOM 7941 C CA . LEU E 1 168 ? 9.889 8.446 0.506 1.00 26.94 168 LEU E CA 1
ATOM 7942 C C . LEU E 1 168 ? 8.740 9.017 -0.308 1.00 23.31 168 LEU E C 1
ATOM 7943 O O . LEU E 1 168 ? 8.688 8.829 -1.516 1.00 25.93 168 LEU E O 1
ATOM 7948 N N . THR E 1 169 ? 7.839 9.752 0.318 1.00 23.62 169 THR E N 1
ATOM 7949 C CA . THR E 1 169 ? 6.746 10.373 -0.418 1.00 27.22 169 THR E CA 1
ATOM 7950 C C . THR E 1 169 ? 7.252 11.199 -1.603 1.00 27.57 169 THR E C 1
ATOM 7951 O O . THR E 1 169 ? 6.714 11.078 -2.723 1.00 26.33 169 THR E O 1
ATOM 7955 N N . ASP E 1 170 ? 8.262 12.035 -1.336 1.00 25.18 170 ASP E N 1
ATOM 7956 C CA . ASP E 1 170 ? 8.816 12.909 -2.391 1.00 26.75 170 ASP E CA 1
ATOM 7957 C C . ASP E 1 170 ? 9.639 12.058 -3.346 1.00 23.31 170 ASP E C 1
ATOM 7958 O O . ASP E 1 170 ? 9.453 12.113 -4.571 1.00 23.62 170 ASP E O 1
ATOM 7963 N N . LEU E 1 171 ? 10.452 11.180 -2.777 1.00 24.06 171 LEU E N 1
ATOM 7964 C CA . LEU E 1 171 ? 11.361 10.372 -3.592 1.00 25.68 171 LEU E CA 1
ATOM 7965 C C . LEU E 1 171 ? 10.639 9.568 -4.695 1.00 28.04 171 LEU E C 1
ATOM 7966 O O . LEU E 1 171 ? 11.115 9.436 -5.841 1.00 23.62 171 LEU E O 1
ATOM 7971 N N . HIS E 1 172 ? 9.515 8.979 -4.331 1.00 26.68 172 HIS E N 1
ATOM 7972 C CA . HIS E 1 172 ? 8.774 8.090 -5.277 1.00 25.49 172 HIS E CA 1
ATOM 7973 C C . HIS E 1 172 ? 8.334 8.793 -6.551 1.00 24.67 172 HIS E C 1
ATOM 7974 O O . HIS E 1 172 ? 8.152 8.123 -7.544 1.00 26.10 172 HIS E O 1
ATOM 7981 N N . HIS E 1 173 ? 8.156 10.115 -6.506 1.00 22.39 173 HIS E N 1
ATOM 7982 C CA . HIS E 1 173 ? 7.821 10.901 -7.662 1.00 22.91 173 HIS E CA 1
ATOM 7983 C C . HIS E 1 173 ? 8.961 11.183 -8.634 1.00 27.63 173 HIS E C 1
ATOM 7984 O O . HIS E 1 173 ? 8.705 11.601 -9.774 1.00 28.56 173 HIS E O 1
ATOM 7991 N N . ILE E 1 174 ? 10.203 11.033 -8.188 1.00 29.87 174 ILE E N 1
ATOM 7992 C CA . ILE E 1 174 ? 11.316 11.631 -8.916 1.00 28.06 174 ILE E CA 1
ATOM 7993 C C . ILE E 1 174 ? 11.486 11.100 -10.327 1.00 29.87 174 ILE E C 1
ATOM 7994 O O . ILE E 1 174 ? 11.541 11.898 -11.272 1.00 30.25 174 ILE E O 1
ATOM 7999 N N . PRO E 1 175 ? 11.541 9.768 -10.500 1.00 25.39 175 PRO E N 1
ATOM 8000 C CA . PRO E 1 175 ? 11.719 9.255 -11.853 1.00 27.57 175 PRO E CA 1
ATOM 8001 C C . PRO E 1 175 ? 10.689 9.670 -12.911 1.00 29.88 175 PRO E C 1
ATOM 8002 O O . PRO E 1 175 ? 11.070 9.999 -14.043 1.00 31.56 175 PRO E O 1
ATOM 8006 N N . ALA E 1 176 ? 9.413 9.693 -12.554 1.00 27.90 176 ALA E N 1
ATOM 8007 C CA . ALA E 1 176 ? 8.423 10.102 -13.492 1.00 29.28 176 ALA E CA 1
ATOM 8008 C C . ALA E 1 176 ? 8.609 11.585 -13.815 1.00 33.83 176 ALA E C 1
ATOM 8009 O O . ALA E 1 176 ? 8.427 11.993 -14.971 1.00 28.30 176 ALA E O 1
ATOM 8011 N N . ILE E 1 177 ? 8.903 12.385 -12.784 1.00 29.37 177 ILE E N 1
ATOM 8012 C CA . ILE E 1 177 ? 9.087 13.813 -12.983 1.00 32.12 177 ILE E CA 1
ATOM 8013 C C . ILE E 1 177 ? 10.303 14.074 -13.902 1.00 30.19 177 ILE E C 1
ATOM 8014 O O . ILE E 1 177 ? 10.224 14.929 -14.781 1.00 36.20 177 ILE E O 1
ATOM 8019 N N . GLN E 1 178 ? 11.381 13.320 -13.730 1.00 33.86 178 GLN E N 1
ATOM 8020 C CA . GLN E 1 178 ? 12.559 13.463 -14.600 1.00 35.26 178 GLN E CA 1
ATOM 8021 C C . GLN E 1 178 ? 12.138 13.334 -16.058 1.00 38.05 178 GLN E C 1
ATOM 8022 O O . GLN E 1 178 ? 12.564 14.113 -16.900 1.00 35.89 178 GLN E O 1
ATOM 8028 N N . TYR E 1 179 ? 11.292 12.366 -16.363 1.00 36.73 179 TYR E N 1
ATOM 8029 C CA . TYR E 1 179 ? 10.857 12.188 -17.752 1.00 36.43 179 TYR E CA 1
ATOM 8030 C C . TYR E 1 179 ? 9.936 13.302 -18.208 1.00 35.02 179 TYR E C 1
ATOM 8031 O O . TYR E 1 179 ? 10.120 13.862 -19.313 1.00 37.29 179 TYR E O 1
ATOM 8040 N N . LEU E 1 180 ? 8.986 13.689 -17.373 1.00 32.14 180 LEU E N 1
ATOM 8041 C CA . LEU E 1 180 ? 8.042 14.719 -17.767 1.00 35.91 180 LEU E CA 1
ATOM 8042 C C . LEU E 1 180 ? 8.670 16.102 -18.003 1.00 37.05 180 LEU E C 1
ATOM 8043 O O . LEU E 1 180 ? 8.144 16.883 -18.793 1.00 37.92 180 LEU E O 1
ATOM 8048 N N . LEU E 1 181 ? 9.758 16.384 -17.307 1.00 36.83 181 LEU E N 1
ATOM 8049 C CA . LEU E 1 181 ? 10.504 17.650 -17.498 1.00 42.20 181 LEU E CA 1
ATOM 8050 C C . LEU E 1 181 ? 11.105 17.759 -18.901 1.00 44.46 181 LEU E C 1
ATOM 8051 O O . LEU E 1 181 ? 11.334 18.864 -19.337 1.00 44.78 181 LEU E O 1
ATOM 8056 N N . GLY E 1 182 ? 11.265 16.627 -19.603 1.00 42.83 182 GLY E N 1
ATOM 8057 C CA . GLY E 1 182 ? 11.622 16.614 -21.008 1.00 41.44 182 GLY E CA 1
ATOM 8058 C C . GLY E 1 182 ? 10.475 16.705 -21.995 1.00 44.88 182 GLY E C 1
ATOM 8059 O O . GLY E 1 182 ? 10.693 16.463 -23.174 1.00 51.75 182 GLY E O 1
ATOM 8060 N N . THR E 1 183 ? 9.273 17.090 -21.549 1.00 40.77 183 THR E N 1
ATOM 8061 C CA . THR E 1 183 ? 8.117 17.178 -22.398 1.00 40.32 183 THR E CA 1
ATOM 8062 C C . THR E 1 183 ? 7.434 18.541 -22.156 1.00 40.86 183 THR E C 1
ATOM 8063 O O . THR E 1 183 ? 7.723 19.205 -21.155 1.00 39.68 183 THR E O 1
ATOM 8067 N N . PRO E 1 184 ? 6.493 18.927 -23.034 1.00 43.81 184 PRO E N 1
ATOM 8068 C CA . PRO E 1 184 ? 5.691 20.126 -22.739 1.00 47.13 184 PRO E CA 1
ATOM 8069 C C . PRO E 1 184 ? 4.867 20.082 -21.442 1.00 47.12 184 PRO E C 1
ATOM 8070 O O . PRO E 1 184 ? 4.482 21.131 -20.928 1.00 49.70 184 PRO E O 1
ATOM 8074 N N . THR E 1 185 ? 4.642 18.892 -20.877 1.00 47.03 185 THR E N 1
ATOM 8075 C CA . THR E 1 185 ? 3.957 18.769 -19.571 1.00 43.54 185 THR E CA 1
ATOM 8076 C C . THR E 1 185 ? 4.711 19.502 -18.422 1.00 39.93 185 THR E C 1
ATOM 8077 O O . THR E 1 185 ? 4.121 19.825 -17.395 1.00 41.41 185 THR E O 1
ATOM 8081 N N . LYS E 1 186 ? 5.999 19.767 -18.619 1.00 41.70 186 LYS E N 1
ATOM 8082 C CA . LYS E 1 186 ? 6.804 20.641 -17.740 1.00 44.25 186 LYS E CA 1
ATOM 8083 C C . LYS E 1 186 ? 6.098 21.924 -17.294 1.00 46.77 186 LYS E C 1
ATOM 8084 O O . LYS E 1 186 ? 6.231 22.331 -16.139 1.00 45.80 186 LYS E O 1
ATOM 8090 N N . LYS E 1 187 ? 5.311 22.529 -18.191 1.00 46.66 187 LYS E N 1
ATOM 8091 C CA . LYS E 1 187 ? 4.569 23.746 -17.872 1.00 50.94 187 LYS E CA 1
ATOM 8092 C C . LYS E 1 187 ? 3.628 23.609 -16.643 1.00 51.32 187 LYS E C 1
ATOM 8093 O O . LYS E 1 187 ? 3.424 24.573 -15.907 1.00 53.69 187 LYS E O 1
ATOM 8096 N N . LEU E 1 188 ? 3.061 22.424 -16.441 1.00 47.27 188 LEU E N 1
ATOM 8097 C CA . LEU E 1 188 ? 2.193 22.143 -15.274 1.00 43.92 188 LEU E CA 1
ATOM 8098 C C . LEU E 1 188 ? 2.945 22.303 -13.952 1.00 35.45 188 LEU E C 1
ATOM 8099 O O . LEU E 1 188 ? 2.382 22.803 -12.982 1.00 39.91 188 LEU E O 1
ATOM 8104 N N . PHE E 1 189 ? 4.212 21.928 -13.955 1.00 37.81 189 PHE E N 1
ATOM 8105 C CA . PHE E 1 189 ? 5.065 22.062 -12.778 1.00 46.13 189 PHE E CA 1
ATOM 8106 C C . PHE E 1 189 ? 5.496 23.517 -12.587 1.00 53.87 189 PHE E C 1
ATOM 8107 O O . PHE E 1 189 ? 5.444 24.072 -11.503 1.00 48.23 189 PHE E O 1
ATOM 8115 N N . THR E 1 190 ? 5.865 24.146 -13.689 1.00 51.90 190 THR E N 1
ATOM 8116 C CA . THR E 1 190 ? 6.431 25.466 -13.697 1.00 51.56 190 THR E CA 1
ATOM 8117 C C . THR E 1 190 ? 5.454 26.561 -13.343 1.00 49.13 190 THR E C 1
ATOM 8118 O O . THR E 1 190 ? 5.788 27.505 -12.654 1.00 52.23 190 THR E O 1
ATOM 8122 N N . GLU E 1 191 ? 4.233 26.417 -13.814 1.00 52.99 191 GLU E N 1
ATOM 8123 C CA . GLU E 1 191 ? 3.167 27.363 -13.510 1.00 51.09 191 GLU E CA 1
ATOM 8124 C C . GLU E 1 191 ? 2.626 27.348 -12.053 1.00 53.43 191 GLU E C 1
ATOM 8125 O O . GLU E 1 191 ? 1.809 28.200 -11.700 1.00 50.83 191 GLU E O 1
ATOM 8131 N N . ARG E 1 192 ? 3.054 26.385 -11.228 1.00 48.62 192 ARG E N 1
ATOM 8132 C CA . ARG E 1 192 ? 2.614 26.284 -9.814 1.00 47.65 192 ARG E CA 1
ATOM 8133 C C . ARG E 1 192 ? 3.831 26.497 -8.917 1.00 40.40 192 ARG E C 1
ATOM 8134 O O . ARG E 1 192 ? 4.682 25.645 -8.855 1.00 44.06 192 ARG E O 1
ATOM 8142 N N . PRO E 1 193 ? 3.918 27.661 -8.231 1.00 45.89 193 PRO E N 1
ATOM 8143 C CA . PRO E 1 193 ? 5.232 28.090 -7.725 1.00 46.06 193 PRO E CA 1
ATOM 8144 C C . PRO E 1 193 ? 5.840 27.189 -6.657 1.00 48.64 193 PRO E C 1
ATOM 8145 O O . PRO E 1 193 ? 7.035 26.936 -6.701 1.00 52.55 193 PRO E O 1
ATOM 8149 N N . ARG E 1 194 ? 5.047 26.712 -5.694 1.00 47.59 194 ARG E N 1
ATOM 8150 C CA . ARG E 1 194 ? 5.605 25.756 -4.720 1.00 44.61 194 ARG E CA 1
ATOM 8151 C C . ARG E 1 194 ? 5.946 24.406 -5.358 1.00 36.45 194 ARG E C 1
ATOM 8152 O O . ARG E 1 194 ? 6.951 23.808 -4.995 1.00 35.90 194 ARG E O 1
ATOM 8160 N N . VAL E 1 195 ? 5.082 23.926 -6.268 1.00 35.70 195 VAL E N 1
ATOM 8161 C CA . VAL E 1 195 ? 5.359 22.676 -6.983 1.00 37.13 195 VAL E CA 1
ATOM 8162 C C . VAL E 1 195 ? 6.683 22.853 -7.753 1.00 41.27 195 VAL E C 1
ATOM 8163 O O . VAL E 1 195 ? 7.540 21.969 -7.744 1.00 37.98 195 VAL E O 1
ATOM 8167 N N . ASN E 1 196 ? 6.845 24.009 -8.404 1.00 41.05 196 ASN E N 1
ATOM 8168 C CA . ASN E 1 196 ? 8.072 24.288 -9.180 1.00 44.70 196 ASN E CA 1
ATOM 8169 C C . ASN E 1 196 ? 9.332 24.248 -8.308 1.00 37.55 196 ASN E C 1
ATOM 8170 O O . ASN E 1 196 ? 10.300 23.563 -8.641 1.00 39.37 196 ASN E O 1
ATOM 8175 N N . GLU E 1 197 ? 9.290 24.921 -7.156 1.00 37.23 197 GLU E N 1
ATOM 8176 C CA . GLU E 1 197 ? 10.417 24.884 -6.192 1.00 38.06 197 GLU E CA 1
ATOM 8177 C C . GLU E 1 197 ? 10.677 23.442 -5.721 1.00 39.11 197 GLU E C 1
ATOM 8178 O O . GLU E 1 197 ? 11.820 22.990 -5.633 1.00 36.39 197 GLU E O 1
ATOM 8180 N N . TRP E 1 198 ? 9.605 22.719 -5.384 1.00 41.05 198 TRP E N 1
ATOM 8181 C CA . TRP E 1 198 ? 9.737 21.319 -4.933 1.00 37.17 198 TRP E CA 1
ATOM 8182 C C . TRP E 1 198 ? 10.409 20.448 -5.989 1.00 33.33 198 TRP E C 1
ATOM 8183 O O . TRP E 1 198 ? 11.313 19.683 -5.694 1.00 35.84 198 TRP E O 1
ATOM 8194 N N . VAL E 1 199 ? 9.951 20.557 -7.230 1.00 35.37 199 VAL E N 1
ATOM 8195 C CA . VAL E 1 199 ? 10.554 19.796 -8.342 1.00 36.46 199 VAL E CA 1
ATOM 8196 C C . VAL E 1 199 ? 12.024 20.117 -8.529 1.00 35.79 199 VAL E C 1
ATOM 8197 O O . VAL E 1 199 ? 12.836 19.222 -8.668 1.00 34.46 199 VAL E O 1
ATOM 8201 N N . ALA E 1 200 ? 12.346 21.417 -8.462 1.00 39.12 200 ALA E N 1
ATOM 8202 C CA . ALA E 1 200 ? 13.731 21.881 -8.600 1.00 41.59 200 ALA E CA 1
ATOM 8203 C C . ALA E 1 200 ? 14.597 21.288 -7.528 1.00 37.16 200 ALA E C 1
ATOM 8204 O O . ALA E 1 200 ? 15.682 20.758 -7.835 1.00 39.83 200 ALA E O 1
ATOM 8206 N N . GLU E 1 201 ? 14.101 21.294 -6.284 1.00 35.21 201 GLU E N 1
ATOM 8207 C CA . GLU E 1 201 ? 14.864 20.715 -5.187 1.00 38.08 201 GLU E CA 1
ATOM 8208 C C . GLU E 1 201 ? 15.066 19.213 -5.331 1.00 41.66 201 GLU E C 1
ATOM 8209 O O . GLU E 1 201 ? 16.187 18.711 -5.156 1.00 40.27 201 GLU E O 1
ATOM 8215 N N . ILE E 1 202 ? 13.993 18.463 -5.591 1.00 39.19 202 ILE E N 1
ATOM 8216 C CA . ILE E 1 202 ? 14.147 17.000 -5.507 1.00 37.03 202 ILE E CA 1
ATOM 8217 C C . ILE E 1 202 ? 14.928 16.447 -6.695 1.00 34.05 202 ILE E C 1
ATOM 8218 O O . ILE E 1 202 ? 15.609 15.415 -6.576 1.00 38.97 202 ILE E O 1
ATOM 8223 N N . THR E 1 203 ? 14.772 17.086 -7.870 1.00 33.36 203 THR E N 1
ATOM 8224 C CA . THR E 1 203 ? 15.509 16.631 -9.083 1.00 37.80 203 THR E CA 1
ATOM 8225 C C . THR E 1 203 ? 16.978 17.033 -9.097 1.00 40.44 203 THR E C 1
ATOM 8226 O O . THR E 1 203 ? 17.738 16.407 -9.838 1.00 35.93 203 THR E O 1
ATOM 8230 N N . LYS E 1 204 ? 17.374 18.039 -8.300 1.00 40.55 204 LYS E N 1
ATOM 8231 C CA . LYS E 1 204 ? 18.787 18.474 -8.246 1.00 45.30 204 LYS E CA 1
ATOM 8232 C C . LYS E 1 204 ? 19.539 17.699 -7.188 1.00 47.21 204 LYS E C 1
ATOM 8233 O O . LYS E 1 204 ? 20.751 17.832 -7.126 1.00 48.77 204 LYS E O 1
ATOM 8235 N N . ARG E 1 205 ? 18.879 16.854 -6.382 1.00 36.99 205 ARG E N 1
ATOM 8236 C CA . ARG E 1 205 ? 19.611 16.031 -5.452 1.00 36.75 205 ARG E CA 1
ATOM 8237 C C . ARG E 1 205 ? 20.620 15.154 -6.173 1.00 35.74 205 ARG E C 1
ATOM 8238 O O . ARG E 1 205 ? 20.320 14.640 -7.230 1.00 35.03 205 ARG E O 1
ATOM 8246 N N . PRO E 1 206 ? 21.795 14.914 -5.567 1.00 37.70 206 PRO E N 1
ATOM 8247 C CA . PRO E 1 206 ? 22.802 14.080 -6.233 1.00 40.25 206 PRO E CA 1
ATOM 8248 C C . PRO E 1 206 ? 22.309 12.692 -6.557 1.00 37.85 206 PRO E C 1
ATOM 8249 O O . PRO E 1 206 ? 22.648 12.142 -7.609 1.00 44.58 206 PRO E O 1
ATOM 8253 N N . ALA E 1 207 ? 21.552 12.081 -5.655 1.00 37.80 207 ALA E N 1
ATOM 8254 C CA . ALA E 1 207 ? 21.040 10.714 -5.924 1.00 34.19 207 ALA E CA 1
ATOM 8255 C C . ALA E 1 207 ? 20.105 10.695 -7.150 1.00 29.51 207 ALA E C 1
ATOM 8256 O O . ALA E 1 207 ? 20.079 9.734 -7.917 1.00 33.59 207 ALA E O 1
ATOM 8258 N N . SER E 1 208 ? 19.351 11.781 -7.335 1.00 30.70 208 SER E N 1
ATOM 8259 C CA . SER E 1 208 ? 18.451 11.917 -8.469 1.00 34.67 208 SER E CA 1
ATOM 8260 C C . SER E 1 208 ? 19.243 12.059 -9.770 1.00 42.44 208 SER E C 1
ATOM 8261 O O . SER E 1 208 ? 18.968 11.368 -10.757 1.00 35.37 208 SER E O 1
ATOM 8264 N N . GLU E 1 209 ? 20.244 12.935 -9.750 1.00 41.82 209 GLU E N 1
ATOM 8265 C CA . GLU E 1 209 ? 21.088 13.136 -10.928 1.00 47.01 209 GLU E CA 1
ATOM 8266 C C . GLU E 1 209 ? 21.846 11.876 -11.308 1.00 42.48 209 GLU E C 1
ATOM 8267 O O . GLU E 1 209 ? 22.035 11.614 -12.488 1.00 50.09 209 GLU E O 1
ATOM 8273 N N . LYS E 1 210 ? 22.232 11.060 -10.338 1.00 44.56 210 LYS E N 1
ATOM 8274 C CA . LYS E 1 210 ? 22.950 9.792 -10.631 1.00 40.94 210 LYS E CA 1
ATOM 8275 C C . LYS E 1 210 ? 22.220 8.810 -11.529 1.00 45.21 210 LYS E C 1
ATOM 8276 O O . LYS E 1 210 ? 22.876 8.040 -12.211 1.00 48.07 210 LYS E O 1
ATOM 8280 N N . VAL E 1 211 ? 20.881 8.811 -11.528 1.00 44.63 211 VAL E N 1
ATOM 8281 C CA . VAL E 1 211 ? 20.138 7.779 -12.266 1.00 43.96 211 VAL E CA 1
ATOM 8282 C C . VAL E 1 211 ? 19.611 8.296 -13.607 1.00 44.77 211 VAL E C 1
ATOM 8283 O O . VAL E 1 211 ? 19.068 7.523 -14.385 1.00 45.26 211 VAL E O 1
ATOM 8287 N N . GLN E 1 212 ? 19.817 9.585 -13.850 1.00 44.67 212 GLN E N 1
ATOM 8288 C CA . GLN E 1 212 ? 19.162 10.343 -14.878 1.00 50.58 212 GLN E CA 1
ATOM 8289 C C . GLN E 1 212 ? 19.660 9.984 -16.252 1.00 59.83 212 GLN E C 1
ATOM 8290 O O . GLN E 1 212 ? 20.834 9.660 -16.419 1.00 59.64 212 GLN E O 1
ATOM 8297 N N . GLY F 1 3 ? -12.520 10.474 19.729 1.00 40.96 3 GLY F N 1
ATOM 8298 C CA . GLY F 1 3 ? -12.541 9.025 19.284 1.00 38.36 3 GLY F CA 1
ATOM 8299 C C . GLY F 1 3 ? -12.321 8.792 17.777 1.00 35.55 3 GLY F C 1
ATOM 8300 O O . GLY F 1 3 ? -11.828 9.671 17.054 1.00 31.63 3 GLY F O 1
ATOM 8301 N N . ILE F 1 4 ? -12.644 7.583 17.309 1.00 30.29 4 ILE F N 1
ATOM 8302 C CA . ILE F 1 4 ? -12.404 7.206 15.912 1.00 28.88 4 ILE F CA 1
ATOM 8303 C C . ILE F 1 4 ? -13.632 7.436 15.091 1.00 27.42 4 ILE F C 1
ATOM 8304 O O . ILE F 1 4 ? -14.712 6.953 15.436 1.00 26.95 4 ILE F O 1
ATOM 8309 N N . LYS F 1 5 ? -13.477 8.110 13.954 1.00 27.30 5 LYS F N 1
ATOM 8310 C CA . LYS F 1 5 ? -14.541 8.239 12.994 1.00 29.62 5 LYS F CA 1
ATOM 8311 C C . LYS F 1 5 ? -14.064 7.849 11.585 1.00 29.94 5 LYS F C 1
ATOM 8312 O O . LYS F 1 5 ? -12.950 8.184 11.173 1.00 27.27 5 LYS F O 1
ATOM 8318 N N . VAL F 1 6 ? -14.953 7.174 10.830 1.00 23.80 6 VAL F N 1
ATOM 8319 C CA . VAL F 1 6 ? -14.736 6.818 9.466 1.00 24.85 6 VAL F CA 1
ATOM 8320 C C . VAL F 1 6 ? -15.765 7.566 8.666 1.00 25.03 6 VAL F C 1
ATOM 8321 O O . VAL F 1 6 ? -16.944 7.449 8.949 1.00 25.40 6 VAL F O 1
ATOM 8325 N N . PHE F 1 7 ? -15.327 8.320 7.668 1.00 23.68 7 PHE F N 1
ATOM 8326 C CA . PHE F 1 7 ? -16.201 9.074 6.776 1.00 24.18 7 PHE F CA 1
ATOM 8327 C C . PHE F 1 7 ? -16.231 8.360 5.480 1.00 24.34 7 PHE F C 1
ATOM 8328 O O . PHE F 1 7 ? -15.266 8.358 4.721 1.00 26.95 7 PHE F O 1
ATOM 8336 N N . GLY F 1 8 ? -17.332 7.709 5.204 1.00 25.47 8 GLY F N 1
ATOM 8337 C CA . GLY F 1 8 ? -17.388 6.780 4.110 1.00 27.41 8 GLY F CA 1
ATOM 8338 C C . GLY F 1 8 ? -18.778 6.252 3.843 1.00 29.81 8 GLY F C 1
ATOM 8339 O O . GLY F 1 8 ? -19.786 6.841 4.280 1.00 28.38 8 GLY F O 1
ATOM 8340 N N . HIS F 1 9 ? -18.814 5.163 3.089 1.00 27.88 9 HIS F N 1
ATOM 8341 C CA . HIS F 1 9 ? -20.036 4.532 2.706 1.00 27.60 9 HIS F CA 1
ATOM 8342 C C . HIS F 1 9 ? -19.911 3.036 2.968 1.00 26.86 9 HIS F C 1
ATOM 8343 O O . HIS F 1 9 ? -18.925 2.425 2.594 1.00 24.70 9 HIS F O 1
ATOM 8350 N N . PRO F 1 10 ? -20.921 2.437 3.628 1.00 27.76 10 PRO F N 1
ATOM 8351 C CA . PRO F 1 10 ? -20.784 1.065 4.058 1.00 28.50 10 PRO F CA 1
ATOM 8352 C C . PRO F 1 10 ? -20.588 0.011 2.947 1.00 25.63 10 PRO F C 1
ATOM 8353 O O . PRO F 1 10 ? -20.174 -1.120 3.190 1.00 27.72 10 PRO F O 1
ATOM 8357 N N . ALA F 1 11 ? -21.039 0.316 1.754 1.00 25.64 11 ALA F N 1
ATOM 8358 C CA . ALA F 1 11 ? -20.864 -0.577 0.628 1.00 27.60 11 ALA F CA 1
ATOM 8359 C C . ALA F 1 11 ? -19.474 -0.474 -0.070 1.00 27.35 11 ALA F C 1
ATOM 8360 O O . ALA F 1 11 ? -19.175 -1.279 -0.920 1.00 26.65 11 ALA F O 1
ATOM 8362 N N . SER F 1 12 ? -18.743 0.599 0.208 1.00 31.12 12 SER F N 1
ATOM 8363 C CA . SER F 1 12 ? -17.504 0.958 -0.535 1.00 27.37 12 SER F CA 1
ATOM 8364 C C . SER F 1 12 ? -16.430 -0.037 -0.143 1.00 26.54 12 SER F C 1
ATOM 8365 O O . SER F 1 12 ? -16.246 -0.333 1.039 1.00 25.91 12 SER F O 1
ATOM 8368 N N . ILE F 1 13 ? -15.780 -0.618 -1.140 1.00 23.27 13 ILE F N 1
ATOM 8369 C CA . ILE F 1 13 ? -14.735 -1.567 -0.902 1.00 22.33 13 ILE F CA 1
ATOM 8370 C C . ILE F 1 13 ? -13.647 -0.941 -0.035 1.00 24.37 13 ILE F C 1
ATOM 8371 O O . ILE F 1 13 ? -13.190 -1.575 0.916 1.00 22.16 13 ILE F O 1
ATOM 8376 N N . ALA F 1 14 ? -13.246 0.298 -0.362 1.00 23.45 14 ALA F N 1
ATOM 8377 C CA . ALA F 1 14 ? -12.188 0.958 0.379 1.00 21.96 14 ALA F CA 1
ATOM 8378 C C . ALA F 1 14 ? -12.633 1.292 1.820 1.00 22.99 14 ALA F C 1
ATOM 8379 O O . ALA F 1 14 ? -11.844 1.178 2.764 1.00 20.11 14 ALA F O 1
ATOM 8381 N N . THR F 1 15 ? -13.887 1.670 2.000 1.00 20.91 15 THR F N 1
ATOM 8382 C CA . THR F 1 15 ? -14.388 1.911 3.331 1.00 23.18 15 THR F CA 1
ATOM 8383 C C . THR F 1 15 ? -14.394 0.608 4.137 1.00 23.61 15 THR F C 1
ATOM 8384 O O . THR F 1 15 ? -13.993 0.598 5.308 1.00 20.83 15 THR F O 1
ATOM 8388 N N . ARG F 1 16 ? -14.847 -0.472 3.530 1.00 22.23 16 ARG F N 1
ATOM 8389 C CA . ARG F 1 16 ? -14.871 -1.756 4.224 1.00 23.83 16 ARG F CA 1
ATOM 8390 C C . ARG F 1 16 ? -13.502 -2.250 4.682 1.00 23.88 16 ARG F C 1
ATOM 8391 O O . ARG F 1 16 ? -13.439 -2.916 5.723 1.00 21.70 16 ARG F O 1
ATOM 8399 N N . ARG F 1 17 ? -12.448 -1.953 3.923 1.00 21.94 17 ARG F N 1
ATOM 8400 C CA . ARG F 1 17 ? -11.098 -2.310 4.329 1.00 22.50 17 ARG F CA 1
ATOM 8401 C C . ARG F 1 17 ? -10.782 -1.744 5.712 1.00 20.58 17 ARG F C 1
ATOM 8402 O O . ARG F 1 17 ? -10.272 -2.450 6.545 1.00 19.78 17 ARG F O 1
ATOM 8410 N N . VAL F 1 18 ? -11.104 -0.465 5.885 1.00 19.07 18 VAL F N 1
ATOM 8411 C CA . VAL F 1 18 ? -10.886 0.212 7.129 1.00 20.00 18 VAL F CA 1
ATOM 8412 C C . VAL F 1 18 ? -11.800 -0.371 8.252 1.00 22.64 18 VAL F C 1
ATOM 8413 O O . VAL F 1 18 ? -11.317 -0.678 9.328 1.00 20.33 18 VAL F O 1
ATOM 8417 N N . LEU F 1 19 ? -13.086 -0.538 7.965 1.00 21.59 19 LEU F N 1
ATOM 8418 C CA . LEU F 1 19 ? -14.024 -1.147 8.923 1.00 21.71 19 LEU F CA 1
ATOM 8419 C C . LEU F 1 19 ? -13.573 -2.479 9.431 1.00 22.51 19 LEU F C 1
ATOM 8420 O O . LEU F 1 19 ? -13.630 -2.743 10.639 1.00 20.94 19 LEU F O 1
ATOM 8425 N N . ILE F 1 20 ? -13.073 -3.330 8.516 1.00 22.50 20 ILE F N 1
ATOM 8426 C CA . ILE F 1 20 ? -12.627 -4.668 8.915 1.00 22.06 20 ILE F CA 1
ATOM 8427 C C . ILE F 1 20 ? -11.475 -4.544 9.895 1.00 22.02 20 ILE F C 1
ATOM 8428 O O . ILE F 1 20 ? -11.459 -5.256 10.902 1.00 21.11 20 ILE F O 1
ATOM 8433 N N . ALA F 1 21 ? -10.517 -3.671 9.596 1.00 20.31 21 ALA F N 1
ATOM 8434 C CA . ALA F 1 21 ? -9.354 -3.527 10.459 1.00 20.26 21 ALA F CA 1
ATOM 8435 C C . ALA F 1 21 ? -9.755 -3.020 11.842 1.00 19.05 21 ALA F C 1
ATOM 8436 O O . ALA F 1 21 ? -9.218 -3.472 12.851 1.00 20.72 21 ALA F O 1
ATOM 8438 N N . LEU F 1 22 ? -10.709 -2.089 11.878 1.00 20.34 22 LEU F N 1
ATOM 8439 C CA . LEU F 1 22 ? -11.209 -1.635 13.157 1.00 21.27 22 LEU F CA 1
ATOM 8440 C C . LEU F 1 22 ? -11.852 -2.778 13.989 1.00 21.36 22 LEU F C 1
ATOM 8441 O O . LEU F 1 22 ? -11.582 -2.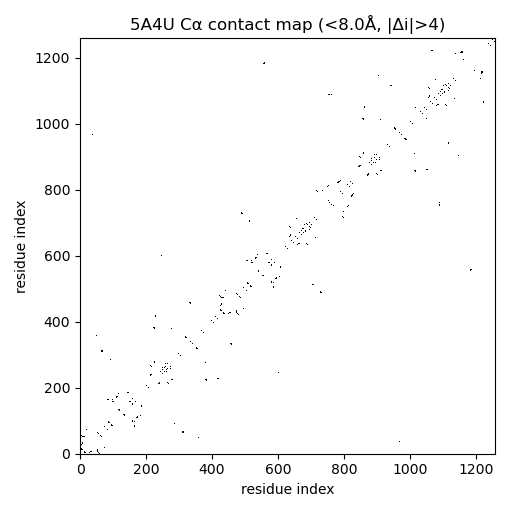872 15.190 1.00 21.24 22 LEU F O 1
ATOM 8446 N N . HIS F 1 23 ? -12.723 -3.558 13.369 1.00 19.58 23 HIS F N 1
ATOM 8447 C CA . HIS F 1 23 ? -13.377 -4.688 14.025 1.00 22.33 23 HIS F CA 1
ATOM 8448 C C . HIS F 1 23 ? -12.366 -5.735 14.466 1.00 23.52 23 HIS F C 1
ATOM 8449 O O . HIS F 1 23 ? -12.497 -6.274 15.544 1.00 24.77 23 HIS F O 1
ATOM 8456 N N . GLU F 1 24 ? -11.328 -5.968 13.683 1.00 20.84 24 GLU F N 1
ATOM 8457 C CA . GLU F 1 24 ? -10.250 -6.865 14.095 1.00 22.66 24 GLU F CA 1
ATOM 8458 C C . GLU F 1 24 ? -9.517 -6.417 15.376 1.00 23.69 24 GLU F C 1
ATOM 8459 O O . GLU F 1 24 ? -9.079 -7.246 16.109 1.00 22.11 24 GLU F O 1
ATOM 8465 N N . LYS F 1 25 ? -9.428 -5.102 15.604 1.00 25.91 25 LYS F N 1
ATOM 8466 C CA . LYS F 1 25 ? -8.842 -4.547 16.788 1.00 24.65 25 LYS F CA 1
ATOM 8467 C C . LYS F 1 25 ? -9.860 -4.329 17.932 1.00 28.33 25 LYS F C 1
ATOM 8468 O O . LYS F 1 25 ? -9.483 -3.779 18.962 1.00 29.62 25 LYS F O 1
ATOM 8474 N N A ASN F 1 26 ? -11.120 -4.718 17.711 0.50 27.67 26 ASN F N 1
ATOM 8475 N N B ASN F 1 26 ? -11.119 -4.723 17.717 0.50 26.27 26 ASN F N 1
ATOM 8476 C CA A ASN F 1 26 ? -12.219 -4.508 18.661 0.50 30.42 26 ASN F CA 1
ATOM 8477 C CA B ASN F 1 26 ? -12.213 -4.518 18.678 0.50 27.70 26 ASN F CA 1
ATOM 8478 C C A ASN F 1 26 ? -12.358 -3.053 19.074 0.50 30.03 26 ASN F C 1
ATOM 8479 C C B ASN F 1 26 ? -12.357 -3.055 19.076 0.50 28.56 26 ASN F C 1
ATOM 8480 O O A ASN F 1 26 ? -12.595 -2.750 20.230 0.50 28.18 26 ASN F O 1
ATOM 8481 O O B ASN F 1 26 ? -12.596 -2.750 20.230 0.50 26.95 26 ASN F O 1
ATOM 8490 N N . LEU F 1 27 ? -12.201 -2.155 18.115 1.00 26.03 27 LEU F N 1
ATOM 8491 C CA . LEU F 1 27 ? -12.281 -0.766 18.390 1.00 26.90 27 LEU F CA 1
ATOM 8492 C C . LEU F 1 27 ? -13.669 -0.235 18.177 1.00 30.51 27 LEU F C 1
ATOM 8493 O O . LEU F 1 27 ? -14.422 -0.707 17.318 1.00 28.11 27 LEU F O 1
ATOM 8498 N N . ASP F 1 28 ? -14.038 0.704 19.027 1.00 30.28 28 ASP F N 1
ATOM 8499 C CA . ASP F 1 28 ? -15.273 1.459 18.868 1.00 33.15 28 ASP F CA 1
ATOM 8500 C C . ASP F 1 28 ? -15.024 2.583 17.893 1.00 31.09 28 ASP F C 1
ATOM 8501 O O . ASP F 1 28 ? -13.951 3.169 17.900 1.00 33.25 28 ASP F O 1
ATOM 8506 N N . PHE F 1 29 ? -16.025 2.885 17.084 1.00 31.39 29 PHE F N 1
ATOM 8507 C CA . PHE F 1 29 ? -15.914 4.013 16.161 1.00 28.26 29 PHE F CA 1
ATOM 8508 C C . PHE F 1 29 ? -17.284 4.392 15.662 1.00 29.28 29 PHE F C 1
ATOM 8509 O O . PHE F 1 29 ? -18.221 3.628 15.796 1.00 24.99 29 PHE F O 1
ATOM 8517 N N . GLU F 1 30 ? -17.361 5.549 15.012 1.00 27.62 30 GLU F N 1
ATOM 8518 C CA . GLU F 1 30 ? -18.549 5.998 14.377 1.00 29.36 30 GLU F CA 1
ATOM 8519 C C . GLU F 1 30 ? -18.337 6.010 12.845 1.00 29.97 30 GLU F C 1
ATOM 8520 O O . GLU F 1 30 ? -17.296 6.478 12.372 1.00 29.23 30 GLU F O 1
ATOM 8526 N N . LEU F 1 31 ? -19.289 5.452 12.093 1.00 26.49 31 LEU F N 1
ATOM 8527 C CA . LEU F 1 31 ? -19.246 5.506 10.643 1.00 28.77 31 LEU F CA 1
ATOM 8528 C C . LEU F 1 31 ? -20.128 6.652 10.237 1.00 30.41 31 LEU F C 1
ATOM 8529 O O . LEU F 1 31 ? -21.337 6.600 10.429 1.00 31.48 31 LEU F O 1
ATOM 8534 N N . VAL F 1 32 ? -19.532 7.706 9.693 1.00 29.72 32 VAL F N 1
ATOM 8535 C CA . VAL F 1 32 ? -20.275 8.879 9.299 1.00 26.59 32 VAL F CA 1
ATOM 8536 C C . VAL F 1 32 ? -20.506 8.731 7.829 1.00 30.32 32 VAL F C 1
ATOM 8537 O O . VAL F 1 32 ? -19.544 8.697 7.039 1.00 27.69 32 VAL F O 1
ATOM 8541 N N . HIS F 1 33 ? -21.770 8.649 7.453 1.00 30.17 33 HIS F N 1
ATOM 8542 C CA A HIS F 1 33 ? -22.117 8.346 6.071 0.50 31.14 33 HIS F CA 1
ATOM 8543 C CA B HIS F 1 33 ? -22.146 8.358 6.093 0.50 34.36 33 HIS F CA 1
ATOM 8544 C C . HIS F 1 33 ? -21.826 9.524 5.169 1.00 35.17 33 HIS F C 1
ATOM 8545 O O . HIS F 1 33 ? -22.142 10.647 5.486 1.00 34.26 33 HIS F O 1
ATOM 8558 N N . VAL F 1 34 ? -21.165 9.257 4.048 1.00 32.92 34 VAL F N 1
ATOM 8559 C CA . VAL F 1 34 ? -20.930 10.284 3.021 1.00 31.30 34 VAL F CA 1
ATOM 8560 C C . VAL F 1 34 ? -21.811 9.920 1.845 1.00 35.66 34 VAL F C 1
ATOM 8561 O O . VAL F 1 34 ? -21.757 8.767 1.352 1.00 33.54 34 VAL F O 1
ATOM 8565 N N . GLU F 1 35 ? -22.679 10.858 1.454 1.00 35.70 35 GLU F N 1
ATOM 8566 C CA . GLU F 1 35 ? -23.716 10.576 0.496 1.00 44.93 35 GLU F CA 1
ATOM 8567 C C . GLU F 1 35 ? -23.170 10.743 -0.927 1.00 39.08 35 GLU F C 1
ATOM 8568 O O . GLU F 1 35 ? -23.218 11.828 -1.481 1.00 38.38 35 GLU F O 1
ATOM 8574 N N . LEU F 1 36 ? -22.666 9.664 -1.491 1.00 38.83 36 LEU F N 1
ATOM 8575 C CA . LEU F 1 36 ? -22.038 9.713 -2.803 1.00 41.95 36 LEU F CA 1
ATOM 8576 C C . LEU F 1 36 ? -23.032 10.155 -3.880 1.00 42.78 36 LEU F C 1
ATOM 8577 O O . LEU F 1 36 ? -22.655 10.930 -4.754 1.00 44.15 36 LEU F O 1
ATOM 8582 N N . LYS F 1 37 ? -24.274 9.647 -3.822 1.00 42.48 37 LYS F N 1
ATOM 8583 C CA . LYS F 1 37 ? -25.322 10.000 -4.810 1.00 45.57 37 LYS F CA 1
ATOM 8584 C C . LYS F 1 37 ? -25.531 11.503 -4.928 1.00 41.66 37 LYS F C 1
ATOM 8585 O O . LYS F 1 37 ? -25.865 11.976 -5.986 1.00 39.21 37 LYS F O 1
ATOM 8591 N N . ASP F 1 38 ? -25.343 12.241 -3.846 1.00 42.59 38 ASP F N 1
ATOM 8592 C CA . ASP F 1 38 ? -25.459 13.702 -3.899 1.00 44.34 38 ASP F CA 1
ATOM 8593 C C . ASP F 1 38 ? -24.144 14.419 -4.125 1.00 46.70 38 ASP F C 1
ATOM 8594 O O . ASP F 1 38 ? -24.070 15.621 -3.895 1.00 44.32 38 ASP F O 1
ATOM 8596 N N . GLY F 1 39 ? -23.091 13.691 -4.508 1.00 45.29 39 GLY F N 1
ATOM 8597 C CA . GLY F 1 39 ? -21.762 14.295 -4.624 1.00 43.53 39 GLY F CA 1
ATOM 8598 C C . GLY F 1 39 ? -21.178 14.948 -3.363 1.00 42.40 39 GLY F C 1
ATOM 8599 O O . GLY F 1 39 ? -20.325 15.827 -3.470 1.00 38.48 39 GLY F O 1
ATOM 8600 N N . GLU F 1 40 ? -21.543 14.454 -2.178 1.00 39.80 40 GLU F N 1
ATOM 8601 C CA . GLU F 1 40 ? -20.995 14.992 -0.941 1.00 38.49 40 GLU F CA 1
ATOM 8602 C C . GLU F 1 40 ? -19.442 14.839 -0.870 1.00 39.22 40 GLU F C 1
ATOM 8603 O O . GLU F 1 40 ? -18.738 15.663 -0.309 1.00 43.03 40 GLU F O 1
ATOM 8609 N N . HIS F 1 41 ? -18.934 13.744 -1.415 1.00 39.79 41 HIS F N 1
ATOM 8610 C CA . HIS F 1 41 ? -17.484 13.510 -1.525 1.00 42.03 41 HIS F CA 1
ATOM 8611 C C . HIS F 1 41 ? -16.717 14.509 -2.396 1.00 43.96 41 HIS F C 1
ATOM 8612 O O . HIS F 1 41 ? -15.496 14.575 -2.293 1.00 41.92 41 HIS F O 1
ATOM 8619 N N . LYS F 1 42 ? -17.416 15.266 -3.249 1.00 38.56 42 LYS F N 1
ATOM 8620 C CA . LYS F 1 42 ? -16.801 16.254 -4.131 1.00 44.45 42 LYS F CA 1
ATOM 8621 C C . LYS F 1 42 ? -17.084 17.693 -3.715 1.00 45.94 42 LYS F C 1
ATOM 8622 O O . LYS F 1 42 ? -16.845 18.594 -4.493 1.00 49.88 42 LYS F O 1
ATOM 8628 N N . LYS F 1 43 ? -17.553 17.903 -2.487 1.00 43.64 43 LYS F N 1
ATOM 8629 C CA . LYS F 1 43 ? -17.857 19.245 -1.967 1.00 47.92 43 LYS F CA 1
ATOM 8630 C C . LYS F 1 43 ? -17.068 19.460 -0.661 1.00 49.82 43 LYS F C 1
ATOM 8631 O O . LYS F 1 43 ? -16.646 18.491 0.001 1.00 50.03 43 LYS F O 1
ATOM 8633 N N . GLU F 1 44 ? -16.927 20.718 -0.248 1.00 48.95 44 GLU F N 1
ATOM 8634 C CA . GLU F 1 44 ? -16.600 21.000 1.137 1.00 49.24 44 GLU F CA 1
ATOM 8635 C C . GLU F 1 44 ? -17.796 20.606 1.985 1.00 46.80 44 GLU F C 1
ATOM 8636 O O . GLU F 1 44 ? -18.910 20.562 1.505 1.00 46.39 44 GLU F O 1
ATOM 8642 N N . PRO F 1 45 ? -17.604 20.232 3.236 1.00 48.09 45 PRO F N 1
ATOM 8643 C CA . PRO F 1 45 ? -16.326 20.085 3.892 1.00 44.21 45 PRO F CA 1
ATOM 8644 C C . PRO F 1 45 ? -15.598 18.725 3.660 1.00 45.43 45 PRO F C 1
ATOM 8645 O O . PRO F 1 45 ? -14.501 18.538 4.226 1.00 45.98 45 PRO F O 1
ATOM 8649 N N . PHE F 1 46 ? -16.178 17.752 2.933 1.00 37.56 46 PHE F N 1
ATOM 8650 C CA . PHE F 1 46 ? -15.457 16.481 2.756 1.00 36.31 46 PHE F CA 1
ATOM 8651 C C . PHE F 1 46 ? -14.061 16.696 2.112 1.00 37.11 46 PHE F C 1
ATOM 8652 O O . PHE F 1 46 ? -13.099 16.073 2.531 1.00 31.55 46 PHE F O 1
ATOM 8660 N N . LEU F 1 47 ? -13.990 17.575 1.118 1.00 36.32 47 LEU F N 1
ATOM 8661 C CA . LEU F 1 47 ? -12.732 17.895 0.464 1.00 43.69 47 LEU F CA 1
ATOM 8662 C C . LEU F 1 47 ? -11.648 18.402 1.383 1.00 39.15 47 LEU F C 1
ATOM 8663 O O . LEU F 1 47 ? -10.504 18.255 1.078 1.00 39.61 47 LEU F O 1
ATOM 8668 N N . SER F 1 48 ? -11.999 18.986 2.511 1.00 39.62 48 SER F N 1
ATOM 8669 C CA . SER F 1 48 ? -10.992 19.374 3.460 1.00 39.19 48 SER F CA 1
ATOM 8670 C C . SER F 1 48 ? -10.478 18.157 4.275 1.00 37.05 48 SER F C 1
ATOM 8671 O O . SER F 1 48 ? -9.443 18.239 4.925 1.00 32.85 48 SER F O 1
ATOM 8674 N N . ARG F 1 49 ? -11.188 17.026 4.238 1.00 33.15 49 ARG F N 1
ATOM 8675 C CA . ARG F 1 49 ? -10.680 15.758 4.816 1.00 31.08 49 ARG F CA 1
ATOM 8676 C C . ARG F 1 49 ? -9.911 14.956 3.784 1.00 30.65 49 ARG F C 1
ATOM 8677 O O . ARG F 1 49 ? -8.975 14.268 4.127 1.00 32.81 49 ARG F O 1
ATOM 8685 N N . ASN F 1 50 ? -10.343 15.024 2.522 1.00 30.32 50 ASN F N 1
ATOM 8686 C CA . ASN F 1 50 ? -9.615 14.422 1.438 1.00 31.30 50 ASN F CA 1
ATOM 8687 C C . ASN F 1 50 ? -9.747 15.264 0.169 1.00 30.79 50 ASN F C 1
ATOM 8688 O O . ASN F 1 50 ? -10.781 15.209 -0.497 1.00 32.02 50 ASN F O 1
ATOM 8693 N N . PRO F 1 51 ? -8.684 15.948 -0.215 1.00 29.86 51 PRO F N 1
ATOM 8694 C CA . PRO F 1 51 ? -8.775 16.834 -1.368 1.00 30.78 51 PRO F CA 1
ATOM 8695 C C . PRO F 1 51 ? -8.971 16.074 -2.674 1.00 30.97 51 PRO F C 1
ATOM 8696 O O . PRO F 1 51 ? -9.288 16.702 -3.657 1.00 30.82 51 PRO F O 1
ATOM 8700 N N . PHE F 1 52 ? -8.722 14.764 -2.702 1.00 28.06 52 PHE F N 1
ATOM 8701 C CA . PHE F 1 52 ? -9.022 13.963 -3.886 1.00 27.93 52 PHE F CA 1
ATOM 8702 C C . PHE F 1 52 ? -10.472 13.518 -3.969 1.00 29.61 52 PHE F C 1
ATOM 8703 O O . PHE F 1 52 ? -10.841 12.865 -4.940 1.00 29.24 52 PHE F O 1
ATOM 8711 N N . GLY F 1 53 ? -11.282 13.773 -2.941 1.00 29.08 53 GLY F N 1
ATOM 8712 C CA . GLY F 1 53 ? -12.700 13.491 -3.047 1.00 28.40 53 GLY F CA 1
ATOM 8713 C C . GLY F 1 53 ? -13.042 12.003 -3.174 1.00 27.80 53 GLY F C 1
ATOM 8714 O O . GLY F 1 53 ? -13.919 11.592 -3.934 1.00 32.34 53 GLY F O 1
ATOM 8715 N N . GLN F 1 54 ? -12.337 11.177 -2.441 1.00 28.32 54 GLN F N 1
ATOM 8716 C CA . GLN F 1 54 ? -12.676 9.734 -2.355 1.00 27.01 54 GLN F CA 1
ATOM 8717 C C . GLN F 1 54 ? -12.922 9.324 -0.919 1.00 26.26 54 GLN F C 1
ATOM 8718 O O . GLN F 1 54 ? -12.181 9.728 -0.014 1.00 26.08 54 GLN F O 1
ATOM 8724 N N . VAL F 1 55 ? -13.909 8.439 -0.732 1.00 26.32 55 VAL F N 1
ATOM 8725 C CA . VAL F 1 55 ? -14.068 7.751 0.532 1.00 28.13 55 VAL F CA 1
ATOM 8726 C C . VAL F 1 55 ? -13.102 6.545 0.677 1.00 27.72 55 VAL F C 1
ATOM 8727 O O . VAL F 1 55 ? -12.853 5.824 -0.287 1.00 31.48 55 VAL F O 1
ATOM 8731 N N . PRO F 1 56 ? -12.635 6.220 1.886 1.00 25.14 56 PRO F N 1
ATOM 8732 C CA . PRO F 1 56 ? -12.981 6.877 3.114 1.00 24.34 56 PRO F CA 1
ATOM 8733 C C . PRO F 1 56 ? -11.991 7.991 3.508 1.00 27.56 56 PRO F C 1
ATOM 8734 O O . PRO F 1 56 ? -10.823 7.989 3.086 1.00 26.22 56 PRO F O 1
ATOM 8738 N N . ALA F 1 57 ? -12.452 8.904 4.367 1.00 28.69 57 ALA F N 1
ATOM 8739 C CA . ALA F 1 57 ? -11.536 9.640 5.238 1.00 27.62 57 ALA F CA 1
ATOM 8740 C C . ALA F 1 57 ? -11.712 9.111 6.664 1.00 27.58 57 ALA F C 1
ATOM 8741 O O . ALA F 1 57 ? -12.562 8.275 6.923 1.00 26.73 57 ALA F O 1
ATOM 8743 N N . PHE F 1 58 ? -10.877 9.585 7.577 1.00 26.56 58 PHE F N 1
ATOM 8744 C CA . PHE F 1 58 ? -10.718 8.975 8.856 1.00 27.03 58 PHE F CA 1
ATOM 8745 C C . PHE F 1 58 ? -10.197 10.015 9.846 1.00 28.34 58 PHE F C 1
ATOM 8746 O O . PHE F 1 58 ? -9.393 10.881 9.481 1.00 26.73 58 PHE F O 1
ATOM 8754 N N . GLU F 1 59 ? -10.561 9.817 11.104 1.00 24.94 59 GLU F N 1
ATOM 8755 C CA . GLU F 1 59 ? -10.069 10.590 12.230 1.00 31.33 59 GLU F CA 1
ATOM 8756 C C . GLU F 1 59 ? -9.815 9.637 13.376 1.00 28.29 59 GLU F C 1
ATOM 8757 O O . GLU F 1 59 ? -10.698 8.837 13.684 1.00 26.84 59 GLU F O 1
ATOM 8763 N N . ASP F 1 60 ? -8.696 9.799 14.081 1.00 26.05 60 ASP F N 1
ATOM 8764 C CA . ASP F 1 60 ? -8.498 9.197 15.385 1.00 28.69 60 ASP F CA 1
ATOM 8765 C C . ASP F 1 60 ? -8.067 10.369 16.291 1.00 31.19 60 ASP F C 1
ATOM 8766 O O . ASP F 1 60 ? -6.927 10.799 16.242 1.00 27.14 60 ASP F O 1
ATOM 8771 N N . GLY F 1 61 ? -8.998 10.876 17.106 1.00 32.15 61 GLY F N 1
ATOM 8772 C CA . GLY F 1 61 ? -8.771 12.125 17.857 1.00 32.59 61 GLY F CA 1
ATOM 8773 C C . GLY F 1 61 ? -8.396 13.252 16.910 1.00 31.84 61 GLY F C 1
ATOM 8774 O O . GLY F 1 61 ? -9.129 13.565 15.991 1.00 33.10 61 GLY F O 1
ATOM 8775 N N . ASP F 1 62 ? -7.231 13.848 17.119 1.00 32.70 62 ASP F N 1
ATOM 8776 C CA . ASP F 1 62 ? -6.776 14.955 16.274 1.00 38.62 62 ASP F CA 1
ATOM 8777 C C . ASP F 1 62 ? -6.135 14.501 14.963 1.00 34.66 62 ASP F C 1
ATOM 8778 O O . ASP F 1 62 ? -5.939 15.325 14.089 1.00 33.76 62 ASP F O 1
ATOM 8783 N N . LEU F 1 63 ? -5.826 13.222 14.812 1.00 32.73 63 LEU F N 1
ATOM 8784 C CA . LEU F 1 63 ? -5.159 12.750 13.586 1.00 28.27 63 LEU F CA 1
ATOM 8785 C C . LEU F 1 63 ? -6.188 12.593 12.494 1.00 29.25 63 LEU F C 1
ATOM 8786 O O . LEU F 1 63 ? -7.161 11.831 12.644 1.00 28.41 63 LEU F O 1
ATOM 8791 N N . LYS F 1 64 ? -5.990 13.275 11.379 1.00 26.69 64 LYS F N 1
ATOM 8792 C CA . LYS F 1 64 ? -6.851 13.166 10.210 1.00 29.75 64 LYS F CA 1
ATOM 8793 C C . LYS F 1 64 ? -6.161 12.431 9.048 1.00 30.60 64 LYS F C 1
ATOM 8794 O O . LYS F 1 64 ? -5.021 12.761 8.684 1.00 27.34 64 LYS F O 1
ATOM 8798 N N . LEU F 1 65 ? -6.806 11.401 8.503 1.00 25.32 65 LEU F N 1
ATOM 8799 C CA . LEU F 1 65 ? -6.197 10.573 7.454 1.00 25.29 65 LEU F CA 1
ATOM 8800 C C . LEU F 1 65 ? -7.147 10.340 6.315 1.00 26.38 65 LEU F C 1
ATOM 8801 O O . LEU F 1 65 ? -8.356 10.512 6.450 1.00 26.92 65 LEU F O 1
ATOM 8806 N N . PHE F 1 66 ? -6.585 9.906 5.194 1.00 27.87 66 PHE F N 1
ATOM 8807 C CA . PHE F 1 66 ? -7.341 9.327 4.082 1.00 26.57 66 PHE F CA 1
ATOM 8808 C C . PHE F 1 66 ? -6.454 8.289 3.403 1.00 21.30 66 PHE F C 1
ATOM 8809 O O . PHE F 1 66 ? -5.311 8.093 3.834 1.00 21.82 66 PHE F O 1
ATOM 8817 N N . GLU F 1 67 ? -6.971 7.665 2.349 1.00 25.23 67 GLU F N 1
ATOM 8818 C CA . GLU F 1 67 ? -6.404 6.446 1.745 1.00 25.11 67 GLU F CA 1
ATOM 8819 C C . GLU F 1 67 ? -6.516 5.232 2.640 1.00 23.45 67 GLU F C 1
ATOM 8820 O O . GLU F 1 67 ? -5.783 5.085 3.635 1.00 22.65 67 GLU F O 1
ATOM 8826 N N . SER F 1 68 ? -7.408 4.319 2.242 1.00 23.59 68 SER F N 1
ATOM 8827 C CA . SER F 1 68 ? -7.756 3.150 3.049 1.00 21.91 68 SER F CA 1
ATOM 8828 C C . SER F 1 68 ? -6.536 2.387 3.579 1.00 21.55 68 SER F C 1
ATOM 8829 O O . SER F 1 68 ? -6.513 1.975 4.744 1.00 22.04 68 SER F O 1
ATOM 8832 N N . ARG F 1 69 ? -5.550 2.155 2.727 1.00 20.64 69 ARG F N 1
ATOM 8833 C CA . ARG F 1 69 ? -4.353 1.354 3.093 1.00 21.55 69 ARG F CA 1
ATOM 8834 C C . ARG F 1 69 ? -3.368 2.094 3.979 1.00 20.09 69 ARG F C 1
ATOM 8835 O O . ARG F 1 69 ? -2.659 1.492 4.740 1.00 20.38 69 ARG F O 1
ATOM 8843 N N . ALA F 1 70 ? -3.361 3.414 3.939 1.00 19.00 70 ALA F N 1
ATOM 8844 C CA . ALA F 1 70 ? -2.626 4.167 4.949 1.00 19.42 70 ALA F CA 1
ATOM 8845 C C . ALA F 1 70 ? -3.347 4.031 6.309 1.00 19.68 70 ALA F C 1
ATOM 8846 O O . ALA F 1 70 ? -2.693 3.965 7.338 1.00 19.05 70 ALA F O 1
ATOM 8848 N N . ILE F 1 71 ? -4.674 4.027 6.277 1.00 18.81 71 ILE F N 1
ATOM 8849 C CA . ILE F 1 71 ? -5.497 3.985 7.513 1.00 19.86 71 ILE F CA 1
ATOM 8850 C C . ILE F 1 71 ? -5.387 2.630 8.172 1.00 21.73 71 ILE F C 1
ATOM 8851 O O . ILE F 1 71 ? -5.182 2.523 9.398 1.00 20.73 71 ILE F O 1
ATOM 8856 N N . THR F 1 72 ? -5.469 1.563 7.379 1.00 21.14 72 THR F N 1
ATOM 8857 C CA . THR F 1 72 ? -5.325 0.230 7.971 1.00 19.27 72 THR F CA 1
ATOM 8858 C C . THR F 1 72 ? -3.950 -0.015 8.558 1.00 21.97 72 THR F C 1
ATOM 8859 O O . THR F 1 72 ? -3.846 -0.585 9.661 1.00 21.47 72 THR F O 1
ATOM 8863 N N . GLN F 1 73 ? -2.885 0.472 7.879 1.00 20.05 73 GLN F N 1
ATOM 8864 C CA . GLN F 1 73 ? -1.547 0.410 8.470 1.00 22.71 73 GLN F CA 1
ATOM 8865 C C . GLN F 1 73 ? -1.435 1.142 9.789 1.00 22.19 73 GLN F C 1
ATOM 8866 O O . GLN F 1 73 ? -0.854 0.662 10.775 1.00 20.60 73 GLN F O 1
ATOM 8872 N N . TYR F 1 74 ? -1.962 2.349 9.795 1.00 22.91 74 TYR F N 1
ATOM 8873 C CA . TYR F 1 74 ? -2.009 3.108 11.015 1.00 23.73 74 TYR F CA 1
ATOM 8874 C C . TYR F 1 74 ? -2.695 2.313 12.143 1.00 21.65 74 TYR F C 1
ATOM 8875 O O . TYR F 1 74 ? -2.177 2.228 13.267 1.00 25.78 74 TYR F O 1
ATOM 8884 N N . ILE F 1 75 ? -3.843 1.707 11.859 1.00 22.90 75 ILE F N 1
ATOM 8885 C CA . ILE F 1 75 ? -4.576 0.927 12.860 1.00 23.11 75 ILE F CA 1
ATOM 8886 C C . ILE F 1 75 ? -3.717 -0.202 13.398 1.00 23.82 75 ILE F C 1
ATOM 8887 O O . ILE F 1 75 ? -3.630 -0.422 14.637 1.00 21.59 75 ILE F O 1
ATOM 8892 N N . ALA F 1 76 ? -3.079 -0.916 12.468 1.00 22.23 76 ALA F N 1
ATOM 8893 C CA . ALA F 1 76 ? -2.255 -2.043 12.787 1.00 21.67 76 ALA F CA 1
ATOM 8894 C C . ALA F 1 76 ? -1.067 -1.717 13.706 1.00 24.01 76 ALA F C 1
ATOM 8895 O O . ALA F 1 76 ? -0.690 -2.544 14.546 1.00 23.62 76 ALA F O 1
ATOM 8897 N N . HIS F 1 77 ? -0.523 -0.525 13.557 1.00 25.78 77 HIS F N 1
ATOM 8898 C CA . HIS F 1 77 ? 0.590 -0.039 14.386 1.00 27.63 77 HIS F CA 1
ATOM 8899 C C . HIS F 1 77 ? 0.152 0.645 15.675 1.00 27.00 77 HIS F C 1
ATOM 8900 O O . HIS F 1 77 ? 0.616 0.273 16.715 1.00 26.59 77 HIS F O 1
ATOM 8907 N N . ARG F 1 78 ? -0.757 1.612 15.569 1.00 24.70 78 ARG F N 1
ATOM 8908 C CA . ARG F 1 78 ? -1.241 2.328 16.716 1.00 28.53 78 ARG F CA 1
ATOM 8909 C C . ARG F 1 78 ? -1.903 1.426 17.774 1.00 27.35 78 ARG F C 1
ATOM 8910 O O . ARG F 1 78 ? -1.700 1.633 18.962 1.00 24.86 78 ARG F O 1
ATOM 8918 N N . TYR F 1 79 ? -2.660 0.430 17.322 1.00 26.08 79 TYR F N 1
ATOM 8919 C CA . TYR F 1 79 ? -3.380 -0.490 18.196 1.00 25.83 79 TYR F CA 1
ATOM 8920 C C . TYR F 1 79 ? -2.780 -1.893 18.047 1.00 26.04 79 TYR F C 1
ATOM 8921 O O . TYR F 1 79 ? -3.477 -2.910 18.208 1.00 25.57 79 TYR F O 1
ATOM 8930 N N . GLU F 1 80 ? -1.450 -1.945 17.897 1.00 25.66 80 GLU F N 1
ATOM 8931 C CA . GLU F 1 80 ? -0.764 -3.205 17.678 1.00 25.68 80 GLU F CA 1
ATOM 8932 C C . GLU F 1 80 ? -1.071 -4.252 18.729 1.00 31.13 80 GLU F C 1
ATOM 8933 O O . GLU F 1 80 ? -1.212 -5.462 18.478 1.00 30.16 80 GLU F O 1
ATOM 8939 N N . ASN F 1 81 ? -1.011 -3.886 19.981 1.00 26.27 81 ASN F N 1
ATOM 8940 C CA . ASN F 1 81 ? -1.115 -5.029 20.916 1.00 26.26 81 ASN F CA 1
ATOM 8941 C C . ASN F 1 81 ? -2.481 -5.459 21.334 1.00 25.88 81 ASN F C 1
ATOM 8942 O O . ASN F 1 81 ? -2.653 -6.294 22.204 1.00 32.69 81 ASN F O 1
ATOM 8947 N N . GLN F 1 82 ? -3.500 -4.940 20.707 1.00 26.23 82 GLN F N 1
ATOM 8948 C CA . GLN F 1 82 ? -4.821 -5.286 21.089 1.00 29.55 82 GLN F CA 1
ATOM 8949 C C . GLN F 1 82 ? -5.488 -6.013 19.948 1.00 27.45 82 GLN F C 1
ATOM 8950 O O . GLN F 1 82 ? -5.047 -5.905 18.793 1.00 29.45 82 GLN F O 1
ATOM 8956 N N . GLY F 1 83 ? -6.485 -6.813 20.284 1.00 26.64 83 GLY F N 1
ATOM 8957 C CA . GLY F 1 83 ? -7.237 -7.609 19.275 1.00 26.53 83 GLY F CA 1
ATOM 8958 C C . GLY F 1 83 ? -6.343 -8.491 18.421 1.00 24.50 83 GLY F C 1
ATOM 8959 O O . GLY F 1 83 ? -5.235 -8.858 18.820 1.00 25.46 83 GLY F O 1
ATOM 8960 N N . THR F 1 84 ? -6.740 -8.664 17.171 1.00 22.84 84 THR F N 1
ATOM 8961 C CA . THR F 1 84 ? -5.906 -9.407 16.222 1.00 25.21 84 THR F CA 1
ATOM 8962 C C . THR F 1 84 ? -4.641 -8.644 15.860 1.00 22.37 84 THR F C 1
ATOM 8963 O O . THR F 1 84 ? -4.680 -7.458 15.602 1.00 23.18 84 THR F O 1
ATOM 8967 N N . ASN F 1 85 ? -3.537 -9.343 15.830 1.00 23.53 85 ASN F N 1
ATOM 8968 C CA . ASN F 1 85 ? -2.332 -8.750 15.293 1.00 25.48 85 ASN F CA 1
ATOM 8969 C C . ASN F 1 85 ? -2.446 -8.761 13.776 1.00 24.20 85 ASN F C 1
ATOM 8970 O O . ASN F 1 85 ? -2.670 -9.813 13.176 1.00 23.30 85 ASN F O 1
ATOM 8975 N N . LEU F 1 86 ? -2.347 -7.586 13.178 1.00 22.25 86 LEU F N 1
ATOM 8976 C CA . LEU F 1 86 ? -2.424 -7.450 11.718 1.00 22.38 86 LEU F CA 1
ATOM 8977 C C . LEU F 1 86 ? -1.072 -7.291 11.076 1.00 22.97 86 LEU F C 1
ATOM 8978 O O . LEU F 1 86 ? -0.961 -7.252 9.841 1.00 24.43 86 LEU F O 1
ATOM 8983 N N . LEU F 1 87 ? -0.046 -7.175 11.904 1.00 23.20 87 LEU F N 1
ATOM 8984 C CA . LEU F 1 87 ? 1.311 -7.227 11.444 1.00 24.69 87 LEU F CA 1
ATOM 8985 C C . LEU F 1 87 ? 1.799 -8.654 11.530 1.00 23.83 87 LEU F C 1
ATOM 8986 O O . LEU F 1 87 ? 1.084 -9.547 11.959 1.00 23.40 87 LEU F O 1
ATOM 8991 N N . GLN F 1 88 ? 3.025 -8.859 11.096 1.00 22.47 88 GLN F N 1
ATOM 8992 C CA . GLN F 1 88 ? 3.701 -10.152 11.261 1.00 26.23 88 GLN F CA 1
ATOM 8993 C C . GLN F 1 88 ? 3.866 -10.456 12.791 1.00 27.76 88 GLN F C 1
ATOM 8994 O O . GLN F 1 88 ? 3.871 -9.525 13.606 1.00 28.98 88 GLN F O 1
ATOM 9000 N N . THR F 1 89 ? 3.963 -11.725 13.172 1.00 26.60 89 THR F N 1
ATOM 9001 C CA . THR F 1 89 ? 4.118 -12.108 14.595 1.00 30.94 89 THR F CA 1
ATOM 9002 C C . THR F 1 89 ? 5.212 -11.321 15.282 1.00 30.38 89 THR F C 1
ATOM 9003 O O . THR F 1 89 ? 4.990 -10.676 16.297 1.00 28.21 89 THR F O 1
ATOM 9007 N N . ASP F 1 90 ? 6.377 -11.275 14.669 1.00 34.43 90 ASP F N 1
ATOM 9008 C CA . ASP F 1 90 ? 7.425 -10.382 15.129 1.00 34.58 90 ASP F CA 1
ATOM 9009 C C . ASP F 1 90 ? 7.431 -9.135 14.273 1.00 33.10 90 ASP F C 1
ATOM 9010 O O . ASP F 1 90 ? 8.032 -9.123 13.184 1.00 32.53 90 ASP F O 1
ATOM 9015 N N . SER F 1 91 ? 6.739 -8.105 14.760 1.00 30.60 91 SER F N 1
ATOM 9016 C CA . SER F 1 91 ? 6.471 -6.933 13.967 1.00 33.14 91 SER F CA 1
ATOM 9017 C C . SER F 1 91 ? 7.686 -6.029 13.770 1.00 35.05 91 SER F C 1
ATOM 9018 O O . SER F 1 91 ? 7.643 -5.098 12.977 1.00 37.01 91 SER F O 1
ATOM 9021 N N . LYS F 1 92 ? 8.740 -6.248 14.529 1.00 34.26 92 LYS F N 1
ATOM 9022 C CA . LYS F 1 92 ? 9.906 -5.397 14.462 1.00 35.40 92 LYS F CA 1
ATOM 9023 C C . LYS F 1 92 ? 10.937 -6.063 13.533 1.00 31.90 92 LYS F C 1
ATOM 9024 O O . LYS F 1 92 ? 11.939 -5.455 13.182 1.00 35.00 92 LYS F O 1
ATOM 9028 N N . ASN F 1 93 ? 10.664 -7.294 13.082 1.00 24.87 93 ASN F N 1
ATOM 9029 C CA . ASN F 1 93 ? 11.495 -7.943 12.095 1.00 29.36 93 ASN F CA 1
ATOM 9030 C C . ASN F 1 93 ? 11.333 -7.304 10.699 1.00 32.55 93 ASN F C 1
ATOM 9031 O O . ASN F 1 93 ? 10.291 -7.467 10.023 1.00 26.85 93 ASN F O 1
ATOM 9036 N N . ILE F 1 94 ? 12.391 -6.623 10.258 1.00 28.80 94 ILE F N 1
ATOM 9037 C CA . ILE F 1 94 ? 12.360 -5.788 9.069 1.00 31.93 94 ILE F CA 1
ATOM 9038 C C . ILE F 1 94 ? 12.208 -6.598 7.796 1.00 29.57 94 ILE F C 1
ATOM 9039 O O . ILE F 1 94 ? 11.412 -6.215 6.911 1.00 27.12 94 ILE F O 1
ATOM 9044 N N . SER F 1 95 ? 12.843 -7.757 7.740 1.00 26.51 95 SER F N 1
ATOM 9045 C CA . SER F 1 95 ? 12.717 -8.599 6.575 1.00 28.59 95 SER F CA 1
ATOM 9046 C C . SER F 1 95 ? 11.293 -9.125 6.385 1.00 29.02 95 SER F C 1
ATOM 9047 O O . SER F 1 95 ? 10.830 -9.263 5.272 1.00 32.14 95 SER F O 1
ATOM 9050 N N . GLN F 1 96 ? 10.704 -9.544 7.487 1.00 28.81 96 GLN F N 1
ATOM 9051 C CA . GLN F 1 96 ? 9.378 -10.118 7.499 1.00 28.58 96 GLN F CA 1
ATOM 9052 C C . GLN F 1 96 ? 8.353 -9.058 7.174 1.00 25.87 96 GLN F C 1
ATOM 9053 O O . GLN F 1 96 ? 7.390 -9.337 6.465 1.00 26.52 96 GLN F O 1
ATOM 9059 N N . TYR F 1 97 ? 8.597 -7.836 7.641 1.00 21.78 97 TYR F N 1
ATOM 9060 C CA . TYR F 1 97 ? 7.740 -6.714 7.306 1.00 24.65 97 TYR F CA 1
ATOM 9061 C C . TYR F 1 97 ? 7.762 -6.482 5.786 1.00 24.79 97 TYR F C 1
ATOM 9062 O O . TYR F 1 97 ? 6.732 -6.335 5.146 1.00 20.98 97 TYR F O 1
ATOM 9071 N N . ALA F 1 98 ? 8.972 -6.465 5.220 1.00 26.38 98 ALA F N 1
ATOM 9072 C CA . ALA F 1 98 ? 9.145 -6.289 3.772 1.00 25.47 98 ALA F CA 1
ATOM 9073 C C . ALA F 1 98 ? 8.386 -7.333 2.956 1.00 23.98 98 ALA F C 1
ATOM 9074 O O . ALA F 1 98 ? 7.842 -6.999 1.904 1.00 25.37 98 ALA F O 1
ATOM 9076 N N . ILE F 1 99 ? 8.374 -8.583 3.432 1.00 24.46 99 ILE F N 1
ATOM 9077 C CA . ILE F 1 99 ? 7.647 -9.613 2.737 1.00 26.01 99 ILE F CA 1
ATOM 9078 C C . ILE F 1 99 ? 6.128 -9.292 2.747 1.00 28.77 99 ILE F C 1
ATOM 9079 O O . ILE F 1 99 ? 5.464 -9.423 1.719 1.00 25.33 99 ILE F O 1
ATOM 9084 N N . MET F 1 100 ? 5.608 -8.842 3.888 1.00 24.82 100 MET F N 1
ATOM 9085 C CA . MET F 1 100 ? 4.229 -8.408 3.944 1.00 26.31 100 MET F CA 1
ATOM 9086 C C . MET F 1 100 ? 3.982 -7.219 3.053 1.00 23.44 100 MET F C 1
ATOM 9087 O O . MET F 1 100 ? 2.951 -7.160 2.352 1.00 21.91 100 MET F O 1
ATOM 9092 N N . ALA F 1 101 ? 4.928 -6.275 3.040 1.00 17.95 101 ALA F N 1
ATOM 9093 C CA . ALA F 1 101 ? 4.829 -5.138 2.122 1.00 19.03 101 ALA F CA 1
ATOM 9094 C C . ALA F 1 101 ? 4.744 -5.514 0.618 1.00 17.57 101 ALA F C 1
ATOM 9095 O O . ALA F 1 101 ? 4.016 -4.901 -0.130 1.00 20.24 101 ALA F O 1
ATOM 9097 N N . ILE F 1 102 ? 5.450 -6.540 0.193 1.00 20.32 102 ILE F N 1
ATOM 9098 C CA . ILE F 1 102 ? 5.344 -7.003 -1.151 1.00 19.52 102 ILE F CA 1
ATOM 9099 C C . ILE F 1 102 ? 3.867 -7.359 -1.441 1.00 20.20 102 ILE F C 1
ATOM 9100 O O . ILE F 1 102 ? 3.297 -6.961 -2.471 1.00 20.92 102 ILE F O 1
ATOM 9105 N N . GLY F 1 103 ? 3.294 -8.167 -0.551 1.00 22.47 103 GLY F N 1
ATOM 9106 C CA . GLY F 1 103 ? 1.897 -8.637 -0.706 1.00 21.51 103 GLY F CA 1
ATOM 9107 C C . GLY F 1 103 ? 0.908 -7.503 -0.729 1.00 21.06 103 GLY F C 1
ATOM 9108 O O . GLY F 1 103 ? -0.029 -7.519 -1.500 1.00 19.57 103 GLY F O 1
ATOM 9109 N N . MET F 1 104 ? 1.143 -6.477 0.095 1.00 20.65 104 MET F N 1
ATOM 9110 C CA . MET F 1 104 ? 0.306 -5.304 0.073 1.00 20.84 104 MET F CA 1
ATOM 9111 C C . MET F 1 104 ? 0.408 -4.539 -1.260 1.00 21.04 104 MET F C 1
ATOM 9112 O O . MET F 1 104 ? -0.620 -4.110 -1.818 1.00 20.44 104 MET F O 1
ATOM 9117 N N . GLN F 1 105 ? 1.607 -4.420 -1.816 1.00 21.49 105 GLN F N 1
ATOM 9118 C CA . GLN F 1 105 ? 1.768 -3.840 -3.149 1.00 21.71 105 GLN F CA 1
ATOM 9119 C C . GLN F 1 105 ? 1.060 -4.687 -4.267 1.00 18.36 105 GLN F C 1
ATOM 9120 O O . GLN F 1 105 ? 0.462 -4.144 -5.136 1.00 20.06 105 GLN F O 1
ATOM 9126 N N . VAL F 1 106 ? 1.195 -6.006 -4.177 1.00 20.14 106 VAL F N 1
ATOM 9127 C CA . VAL F 1 106 ? 0.604 -6.924 -5.111 1.00 19.78 106 VAL F CA 1
ATOM 9128 C C . VAL F 1 106 ? -0.913 -6.795 -5.067 1.00 21.41 106 VAL F C 1
ATOM 9129 O O . VAL F 1 106 ? -1.561 -6.700 -6.133 1.00 21.24 106 VAL F O 1
ATOM 9133 N N . GLU F 1 107 ? -1.481 -6.747 -3.877 1.00 20.10 107 GLU F N 1
ATOM 9134 C CA . GLU F 1 107 ? -2.953 -6.570 -3.771 1.00 19.10 107 GLU F CA 1
ATOM 9135 C C . GLU F 1 107 ? -3.399 -5.302 -4.463 1.00 19.41 107 GLU F C 1
ATOM 9136 O O . GLU F 1 107 ? -4.376 -5.306 -5.223 1.00 20.97 107 GLU F O 1
ATOM 9142 N N . ASP F 1 108 ? -2.660 -4.232 -4.218 1.00 16.31 108 ASP F N 1
ATOM 9143 C CA . ASP F 1 108 ? -3.000 -2.919 -4.767 1.00 20.10 108 ASP F CA 1
ATOM 9144 C C . ASP F 1 108 ? -2.798 -2.843 -6.303 1.00 21.00 108 ASP F C 1
ATOM 9145 O O . ASP F 1 108 ? -3.685 -2.374 -7.004 1.00 22.89 108 ASP F O 1
ATOM 9150 N N . HIS F 1 109 ? -1.697 -3.402 -6.809 1.00 21.10 109 HIS F N 1
ATOM 9151 C CA . HIS F 1 109 ? -1.371 -3.281 -8.238 1.00 23.18 109 HIS F CA 1
ATOM 9152 C C . HIS F 1 109 ? -1.882 -4.410 -9.131 1.00 22.91 109 HIS F C 1
ATOM 9153 O O . HIS F 1 109 ? -2.314 -4.120 -10.241 1.00 24.43 109 HIS F O 1
ATOM 9160 N N . GLN F 1 110 ? -1.865 -5.658 -8.665 1.00 20.13 110 GLN F N 1
ATOM 9161 C CA . GLN F 1 110 ? -2.241 -6.811 -9.495 1.00 22.45 110 GLN F CA 1
ATOM 9162 C C . GLN F 1 110 ? -3.708 -7.279 -9.289 1.00 25.88 110 GLN F C 1
ATOM 9163 O O . GLN F 1 110 ? -4.431 -7.635 -10.252 1.00 24.95 110 GLN F O 1
ATOM 9169 N N . PHE F 1 111 ? -4.166 -7.285 -8.032 1.00 22.96 111 PHE F N 1
ATOM 9170 C CA . PHE F 1 111 ? -5.470 -7.849 -7.721 1.00 23.24 111 PHE F CA 1
ATOM 9171 C C . PHE F 1 111 ? -6.606 -6.846 -7.782 1.00 23.39 111 PHE F C 1
ATOM 9172 O O . PHE F 1 111 ? -7.617 -7.031 -8.520 1.00 27.35 111 PHE F O 1
ATOM 9180 N N . ASP F 1 112 ? -6.500 -5.801 -6.983 1.00 24.23 112 ASP F N 1
ATOM 9181 C CA . ASP F 1 112 ? -7.590 -4.827 -6.820 1.00 24.35 112 ASP F CA 1
ATOM 9182 C C . ASP F 1 112 ? -8.184 -4.238 -8.130 1.00 26.67 112 ASP F C 1
ATOM 9183 O O . ASP F 1 112 ? -9.431 -4.140 -8.228 1.00 33.31 112 ASP F O 1
ATOM 9188 N N . PRO F 1 113 ? -7.365 -3.729 -9.059 1.00 27.86 113 PRO F N 1
ATOM 9189 C CA . PRO F 1 113 ? -7.959 -3.117 -10.271 1.00 28.40 113 PRO F CA 1
ATOM 9190 C C . PRO F 1 113 ? -8.774 -4.114 -11.088 1.00 30.58 113 PRO F C 1
ATOM 9191 O O . PRO F 1 113 ? -9.835 -3.763 -11.625 1.00 35.26 113 PRO F O 1
ATOM 9195 N N . VAL F 1 114 ? -8.334 -5.359 -11.116 1.00 26.92 114 VAL F N 1
ATOM 9196 C CA . VAL F 1 114 ? -9.004 -6.392 -11.885 1.00 30.21 114 VAL F CA 1
ATOM 9197 C C . VAL F 1 114 ? -10.273 -6.828 -11.150 1.00 31.58 114 VAL F C 1
ATOM 9198 O O . VAL F 1 114 ? -11.379 -6.905 -11.737 1.00 31.79 114 VAL F O 1
ATOM 9202 N N . ALA F 1 115 ? -10.094 -7.146 -9.874 1.00 27.91 115 ALA F N 1
ATOM 9203 C CA . ALA F 1 115 ? -11.178 -7.596 -9.000 1.00 32.47 115 ALA F CA 1
ATOM 9204 C C . ALA F 1 115 ? -12.244 -6.662 -8.875 1.00 26.72 115 ALA F C 1
ATOM 9205 O O . ALA F 1 115 ? -13.320 -7.114 -8.954 1.00 28.66 115 ALA F O 1
ATOM 9207 N N . SER F 1 116 ? -11.958 -5.400 -8.714 1.00 27.55 116 SER F N 1
ATOM 9208 C CA . SER F 1 116 ? -13.011 -4.473 -8.519 1.00 33.80 116 SER F CA 1
ATOM 9209 C C . SER F 1 116 ? -13.847 -4.331 -9.811 1.00 33.62 116 SER F C 1
ATOM 9210 O O . SER F 1 116 ? -15.106 -4.324 -9.774 1.00 35.82 116 SER F O 1
ATOM 9213 N N . LYS F 1 117 ? -13.188 -4.275 -10.957 1.00 34.32 117 LYS F N 1
ATOM 9214 C CA . LYS F 1 117 ? -13.933 -4.109 -12.194 1.00 34.77 117 LYS F CA 1
ATOM 9215 C C . LYS F 1 117 ? -14.794 -5.306 -12.501 1.00 32.61 117 LYS F C 1
ATOM 9216 O O . LYS F 1 117 ? -15.937 -5.163 -12.953 1.00 37.91 117 LYS F O 1
ATOM 9220 N N . LEU F 1 118 ? -14.273 -6.497 -12.257 1.00 28.30 118 LEU F N 1
ATOM 9221 C CA . LEU F 1 118 ? -15.060 -7.666 -12.473 1.00 36.67 118 LEU F CA 1
ATOM 9222 C C . LEU F 1 118 ? -16.291 -7.803 -11.624 1.00 33.83 118 LEU F C 1
ATOM 9223 O O . LEU F 1 118 ? -17.312 -8.358 -12.064 1.00 35.07 118 LEU F O 1
ATOM 9228 N N . ALA F 1 119 ? -16.108 -7.464 -10.359 1.00 36.57 119 ALA F N 1
ATOM 9229 C CA . ALA F 1 119 ? -17.192 -7.534 -9.417 1.00 36.66 119 ALA F CA 1
ATOM 9230 C C . ALA F 1 119 ? -18.276 -6.558 -9.810 1.00 34.86 119 ALA F C 1
ATOM 9231 O O . ALA F 1 119 ? -19.472 -6.910 -9.876 1.00 40.16 119 ALA F O 1
ATOM 9233 N N . PHE F 1 120 ? -17.864 -5.340 -10.101 1.00 34.38 120 PHE F N 1
ATOM 9234 C CA . PHE F 1 120 ? -18.819 -4.344 -10.474 1.00 36.30 120 PHE F CA 1
ATOM 9235 C C . PHE F 1 120 ? -19.574 -4.635 -11.840 1.00 35.99 120 PHE F C 1
ATOM 9236 O O . PHE F 1 120 ? -20.813 -4.525 -11.855 1.00 37.64 120 PHE F O 1
ATOM 9244 N N . GLU F 1 121 ? -18.862 -5.100 -12.888 1.00 33.52 121 GLU F N 1
ATOM 9245 C CA . GLU F 1 121 ? -19.403 -5.443 -14.217 1.00 34.90 121 GLU F CA 1
ATOM 9246 C C . GLU F 1 121 ? -20.485 -6.451 -13.959 1.00 33.93 121 GLU F C 1
ATOM 9247 O O . GLU F 1 121 ? -21.522 -6.337 -14.537 1.00 33.52 121 GLU F O 1
ATOM 9253 N N . GLN F 1 122 ? -20.222 -7.472 -13.161 1.00 34.96 122 GLN F N 1
ATOM 9254 C CA . GLN F 1 122 ? -21.156 -8.586 -13.126 1.00 40.26 122 GLN F CA 1
ATOM 9255 C C . GLN F 1 122 ? -22.266 -8.557 -12.152 1.00 37.54 122 GLN F C 1
ATOM 9256 O O . GLN F 1 122 ? -23.302 -9.260 -12.232 1.00 38.83 122 GLN F O 1
ATOM 9262 N N . ILE F 1 123 ? -21.980 -7.866 -11.109 1.00 35.91 123 ILE F N 1
ATOM 9263 C CA . ILE F 1 123 ? -23.105 -7.561 -10.297 1.00 40.08 123 ILE F CA 1
ATOM 9264 C C . ILE F 1 123 ? -24.127 -6.704 -11.101 1.00 37.50 123 ILE F C 1
ATOM 9265 O O . ILE F 1 123 ? -25.313 -6.971 -11.029 1.00 32.68 123 ILE F O 1
ATOM 9270 N N . PHE F 1 124 ? -23.689 -5.717 -11.860 1.00 36.32 124 PHE F N 1
ATOM 9271 C CA . PHE F 1 124 ? -24.605 -4.862 -12.579 1.00 38.65 124 PHE F CA 1
ATOM 9272 C C . PHE F 1 124 ? -25.177 -5.562 -13.851 1.00 41.49 124 PHE F C 1
ATOM 9273 O O . PHE F 1 124 ? -26.352 -5.399 -14.134 1.00 44.53 124 PHE F O 1
ATOM 9281 N N . LYS F 1 125 ? -24.392 -6.373 -14.558 1.00 42.91 125 LYS F N 1
ATOM 9282 C CA . LYS F 1 125 ? -24.969 -7.294 -15.606 1.00 43.28 125 LYS F CA 1
ATOM 9283 C C . LYS F 1 125 ? -26.126 -8.136 -15.060 1.00 51.86 125 LYS F C 1
ATOM 9284 O O . LYS F 1 125 ? -27.159 -8.221 -15.727 1.00 55.39 125 LYS F O 1
ATOM 9286 N N . SER F 1 126 ? -25.902 -8.749 -13.887 1.00 43.42 126 SER F N 1
ATOM 9287 C CA . SER F 1 126 ? -26.845 -9.596 -13.152 1.00 45.04 126 SER F CA 1
ATOM 9288 C C . SER F 1 126 ? -28.044 -8.915 -12.515 1.00 49.01 126 SER F C 1
ATOM 9289 O O . SER F 1 126 ? -29.145 -9.414 -12.571 1.00 42.44 126 SER F O 1
ATOM 9292 N N . ILE F 1 127 ? -27.833 -7.831 -11.801 1.00 43.56 127 ILE F N 1
ATOM 9293 C CA . ILE F 1 127 ? -28.967 -7.227 -11.251 1.00 42.10 127 ILE F CA 1
ATOM 9294 C C . ILE F 1 127 ? -29.691 -6.232 -12.166 1.00 46.45 127 ILE F C 1
ATOM 9295 O O . ILE F 1 127 ? -30.902 -6.208 -12.101 1.00 54.80 127 ILE F O 1
ATOM 9300 N N . TYR F 1 128 ? -28.981 -5.369 -12.901 1.00 43.29 128 TYR F N 1
ATOM 9301 C CA . TYR F 1 128 ? -29.586 -4.323 -13.741 1.00 43.79 128 TYR F CA 1
ATOM 9302 C C . TYR F 1 128 ? -29.535 -4.512 -15.317 1.00 47.01 128 TYR F C 1
ATOM 9303 O O . TYR F 1 128 ? -30.007 -3.663 -16.062 1.00 49.45 128 TYR F O 1
ATOM 9312 N N . GLY F 1 129 ? -28.925 -5.576 -15.823 1.00 51.45 129 GLY F N 1
ATOM 9313 C CA . GLY F 1 129 ? -28.926 -5.848 -17.267 1.00 56.36 129 GLY F CA 1
ATOM 9314 C C . GLY F 1 129 ? -27.930 -4.985 -18.028 1.00 60.27 129 GLY F C 1
ATOM 9315 O O . GLY F 1 129 ? -28.068 -4.857 -19.240 1.00 55.54 129 GLY F O 1
ATOM 9316 N N . LEU F 1 130 ? -26.923 -4.419 -17.349 1.00 57.25 130 LEU F N 1
ATOM 9317 C CA . LEU F 1 130 ? -25.837 -3.668 -17.987 1.00 58.10 130 LEU F CA 1
ATOM 9318 C C . LEU F 1 130 ? -24.605 -4.534 -18.171 1.00 60.23 130 LEU F C 1
ATOM 9319 O O . LEU F 1 130 ? -23.959 -4.445 -19.212 1.00 67.34 130 LEU F O 1
ATOM 9321 N N . ALA F 1 135 ? -16.271 -6.780 -23.771 1.00 52.62 135 ALA F N 1
ATOM 9322 C CA . ALA F 1 135 ? -15.713 -8.128 -23.594 1.00 59.57 135 ALA F CA 1
ATOM 9323 C C . ALA F 1 135 ? -14.857 -8.231 -22.259 1.00 56.46 135 ALA F C 1
ATOM 9324 O O . ALA F 1 135 ? -13.869 -9.054 -21.995 1.00 57.86 135 ALA F O 1
ATOM 9326 N N . VAL F 1 136 ? -15.370 -7.400 -21.379 1.00 50.73 136 VAL F N 1
ATOM 9327 C CA . VAL F 1 136 ? -14.674 -7.021 -20.184 1.00 64.99 136 VAL F CA 1
ATOM 9328 C C . VAL F 1 136 ? -14.559 -8.184 -19.181 1.00 62.96 136 VAL F C 1
ATOM 9329 O O . VAL F 1 136 ? -13.462 -8.458 -18.684 1.00 73.80 136 VAL F O 1
ATOM 9333 N N . VAL F 1 137 ? -15.639 -8.932 -18.975 1.00 53.37 137 VAL F N 1
ATOM 9334 C CA . VAL F 1 137 ? -15.613 -10.015 -18.008 1.00 52.36 137 VAL F CA 1
ATOM 9335 C C . VAL F 1 137 ? -14.630 -11.117 -18.382 1.00 50.09 137 VAL F C 1
ATOM 9336 O O . VAL F 1 137 ? -13.813 -11.539 -17.548 1.00 51.74 137 VAL F O 1
ATOM 9340 N N . ALA F 1 138 ? -14.655 -11.536 -19.631 1.00 49.94 138 ALA F N 1
ATOM 9341 C CA . ALA F 1 138 ? -13.702 -12.557 -20.079 1.00 50.85 138 ALA F CA 1
ATOM 9342 C C . ALA F 1 138 ? -12.250 -12.085 -19.978 1.00 47.95 138 ALA F C 1
ATOM 9343 O O . ALA F 1 138 ? -11.405 -12.813 -19.473 1.00 52.49 138 ALA F O 1
ATOM 9345 N N . GLU F 1 139 ? -11.988 -10.853 -20.398 1.00 51.03 139 GLU F N 1
ATOM 9346 C CA . GLU F 1 139 ? -10.628 -10.279 -20.343 1.00 52.04 139 GLU F CA 1
ATOM 9347 C C . GLU F 1 139 ? -10.101 -10.197 -18.881 1.00 43.42 139 GLU F C 1
ATOM 9348 O O . GLU F 1 139 ? -9.015 -10.683 -18.563 1.00 45.19 139 GLU F O 1
ATOM 9350 N N . GLU F 1 140 ? -10.945 -9.679 -18.004 1.00 45.53 140 GLU F N 1
ATOM 9351 C CA . GLU F 1 140 ? -10.578 -9.529 -16.634 1.00 41.98 140 GLU F CA 1
ATOM 9352 C C . GLU F 1 140 ? -10.465 -10.859 -15.889 1.00 36.30 140 GLU F C 1
ATOM 9353 O O . GLU F 1 140 ? -9.572 -10.999 -15.029 1.00 32.19 140 GLU F O 1
ATOM 9359 N N . GLU F 1 141 ? -11.330 -11.847 -16.198 1.00 38.62 141 GLU F N 1
ATOM 9360 C CA . GLU F 1 141 ? -11.195 -13.163 -15.568 1.00 40.07 141 GLU F CA 1
ATOM 9361 C C . GLU F 1 141 ? -9.895 -13.854 -15.958 1.00 37.48 141 GLU F C 1
ATOM 9362 O O . GLU F 1 141 ? -9.237 -14.538 -15.120 1.00 36.35 141 GLU F O 1
ATOM 9368 N N . ALA F 1 142 ? -9.475 -13.646 -17.213 1.00 38.55 142 ALA F N 1
ATOM 9369 C CA . ALA F 1 142 ? -8.181 -14.209 -17.651 1.00 37.29 142 ALA F CA 1
ATOM 9370 C C . ALA F 1 142 ? -7.036 -13.587 -16.829 1.00 30.65 142 ALA F C 1
ATOM 9371 O O . ALA F 1 142 ? -6.150 -14.300 -16.329 1.00 38.28 142 ALA F O 1
ATOM 9373 N N . LYS F 1 143 ? -7.079 -12.271 -16.663 1.00 34.09 143 LYS F N 1
ATOM 9374 C CA . LYS F 1 143 ? -6.082 -11.587 -15.798 1.00 35.79 143 LYS F CA 1
ATOM 9375 C C . LYS F 1 143 ? -6.168 -12.075 -14.370 1.00 29.18 143 LYS F C 1
ATOM 9376 O O . LYS F 1 143 ? -5.143 -12.431 -13.764 1.00 24.80 143 LYS F O 1
ATOM 9382 N N . LEU F 1 144 ? -7.394 -12.160 -13.824 1.00 27.79 144 LEU F N 1
ATOM 9383 C CA . LEU F 1 144 ? -7.501 -12.620 -12.428 1.00 28.00 144 LEU F CA 1
ATOM 9384 C C . LEU F 1 144 ? -6.992 -14.045 -12.257 1.00 26.87 144 LEU F C 1
ATOM 9385 O O . LEU F 1 144 ? -6.376 -14.372 -11.239 1.00 29.10 144 LEU F O 1
ATOM 9390 N N . ALA F 1 145 ? -7.259 -14.919 -13.248 1.00 26.86 145 ALA F N 1
ATOM 9391 C CA . ALA F 1 145 ? -6.829 -16.301 -13.124 1.00 26.67 145 ALA F CA 1
ATOM 9392 C C . ALA F 1 145 ? -5.311 -16.389 -12.990 1.00 26.84 145 ALA F C 1
ATOM 9393 O O . ALA F 1 145 ? -4.748 -17.214 -12.218 1.00 32.60 145 ALA F O 1
ATOM 9395 N N . LYS F 1 146 ? -4.628 -15.543 -13.745 1.00 25.87 146 LYS F N 1
ATOM 9396 C CA . LYS F 1 146 ? -3.147 -15.463 -13.687 1.00 30.74 146 LYS F CA 1
ATOM 9397 C C . LYS F 1 146 ? -2.648 -15.021 -12.329 1.00 26.60 146 LYS F C 1
ATOM 9398 O O . LYS F 1 146 ? -1.709 -15.614 -11.774 1.00 28.67 146 LYS F O 1
ATOM 9400 N N . VAL F 1 147 ? -3.310 -13.988 -11.791 1.00 25.16 147 VAL F N 1
ATOM 9401 C CA . VAL F 1 147 ? -3.004 -13.562 -10.444 1.00 24.45 147 VAL F CA 1
ATOM 9402 C C . VAL F 1 147 ? -3.221 -14.697 -9.444 1.00 24.05 147 VAL F C 1
ATOM 9403 O O . VAL F 1 147 ? -2.343 -15.009 -8.603 1.00 24.51 147 VAL F O 1
ATOM 9407 N N . LEU F 1 148 ? -4.394 -15.339 -9.540 1.00 26.20 148 LEU F N 1
ATOM 9408 C CA . LEU F 1 148 ? -4.720 -16.408 -8.572 1.00 26.44 148 LEU F CA 1
ATOM 9409 C C . LEU F 1 148 ? -3.815 -17.659 -8.719 1.00 26.07 148 LEU F C 1
ATOM 9410 O O . LEU F 1 148 ? -3.561 -18.341 -7.722 1.00 25.70 148 LEU F O 1
ATOM 9415 N N . ASP F 1 149 ? -3.323 -17.919 -9.929 1.00 27.90 149 ASP F N 1
ATOM 9416 C CA . ASP F 1 149 ? -2.275 -18.934 -10.099 1.00 32.87 149 ASP F CA 1
ATOM 9417 C C . ASP F 1 149 ? -1.020 -18.642 -9.308 1.00 27.22 149 ASP F C 1
ATOM 9418 O O . ASP F 1 149 ? -0.466 -19.533 -8.656 1.00 28.13 149 ASP F O 1
ATOM 9423 N N . VAL F 1 150 ? -0.606 -17.374 -9.291 1.00 26.21 150 VAL F N 1
ATOM 9424 C CA . VAL F 1 150 ? 0.518 -16.972 -8.419 1.00 26.16 150 VAL F CA 1
ATOM 9425 C C . VAL F 1 150 ? 0.178 -17.162 -6.948 1.00 25.19 150 VAL F C 1
ATOM 9426 O O . VAL F 1 150 ? 0.971 -17.685 -6.140 1.00 23.74 150 VAL F O 1
ATOM 9430 N N . TYR F 1 151 ? -1.038 -16.758 -6.566 1.00 26.23 151 TYR F N 1
ATOM 9431 C CA . TYR F 1 151 ? -1.449 -16.915 -5.156 1.00 24.45 151 TYR F CA 1
ATOM 9432 C C . TYR F 1 151 ? -1.502 -18.396 -4.760 1.00 24.90 151 TYR F C 1
ATOM 9433 O O . TYR F 1 151 ? -1.055 -18.764 -3.641 1.00 27.70 151 TYR F O 1
ATOM 9442 N N . GLU F 1 152 ? -1.996 -19.244 -5.669 1.00 27.33 152 GLU F N 1
ATOM 9443 C CA . GLU F 1 152 ? -2.073 -20.718 -5.407 1.00 29.74 152 GLU F CA 1
ATOM 9444 C C . GLU F 1 152 ? -0.685 -21.290 -5.076 1.00 29.60 152 GLU F C 1
ATOM 9445 O O . GLU F 1 152 ? -0.489 -21.910 -4.028 1.00 34.66 152 GLU F O 1
ATOM 9451 N N . ALA F 1 153 ? 0.297 -20.930 -5.897 1.00 29.46 153 ALA F N 1
ATOM 9452 C CA . ALA F 1 153 ? 1.697 -21.320 -5.660 1.00 29.20 153 ALA F CA 1
ATOM 9453 C C . ALA F 1 153 ? 2.213 -20.770 -4.324 1.00 34.08 153 ALA F C 1
ATOM 9454 O O . ALA F 1 153 ? 2.877 -21.466 -3.554 1.00 33.43 153 ALA F O 1
ATOM 9456 N N . ARG F 1 154 ? 1.923 -19.506 -4.051 1.00 30.13 154 ARG F N 1
ATOM 9457 C CA . ARG F 1 154 ? 2.351 -18.881 -2.801 1.00 32.60 154 ARG F CA 1
ATOM 9458 C C . ARG F 1 154 ? 1.708 -19.582 -1.590 1.00 36.30 154 ARG F C 1
ATOM 9459 O O . ARG F 1 154 ? 2.403 -19.884 -0.598 1.00 33.86 154 ARG F O 1
ATOM 9467 N N . LEU F 1 155 ? 0.396 -19.878 -1.675 1.00 34.06 155 LEU F N 1
ATOM 9468 C CA . LEU F 1 155 ? -0.289 -20.540 -0.586 1.00 31.11 155 LEU F CA 1
ATOM 9469 C C . LEU F 1 155 ? 0.020 -22.028 -0.435 1.00 35.89 155 LEU F C 1
ATOM 9470 O O . LEU F 1 155 ? -0.334 -22.640 0.604 1.00 30.21 155 LEU F O 1
ATOM 9475 N N . LYS F 1 156 ? 0.646 -22.641 -1.436 1.00 36.51 156 LYS F N 1
ATOM 9476 C CA . LYS F 1 156 ? 1.218 -24.016 -1.260 1.00 44.96 156 LYS F CA 1
ATOM 9477 C C . LYS F 1 156 ? 2.391 -23.975 -0.242 1.00 45.23 156 LYS F C 1
ATOM 9478 O O . LYS F 1 156 ? 2.532 -24.876 0.565 1.00 41.35 156 LYS F O 1
ATOM 9483 N N . GLU F 1 157 ? 3.146 -22.868 -0.209 1.00 44.31 157 GLU F N 1
ATOM 9484 C CA . GLU F 1 157 ? 4.297 -22.718 0.689 1.00 41.11 157 GLU F CA 1
ATOM 9485 C C . GLU F 1 157 ? 3.957 -22.116 2.068 1.00 45.64 157 GLU F C 1
ATOM 9486 O O . GLU F 1 157 ? 4.607 -22.440 3.069 1.00 45.65 157 GLU F O 1
ATOM 9488 N N . PHE F 1 158 ? 2.987 -21.199 2.112 1.00 40.22 158 PHE F N 1
ATOM 9489 C CA . PHE F 1 158 ? 2.651 -20.479 3.336 1.00 36.08 158 PHE F CA 1
ATOM 9490 C C . PHE F 1 158 ? 1.178 -20.535 3.578 1.00 31.35 158 PHE F C 1
ATOM 9491 O O . PHE F 1 158 ? 0.384 -20.527 2.656 1.00 35.01 158 PHE F O 1
ATOM 9499 N N . LYS F 1 159 ? 0.810 -20.501 4.844 1.00 29.85 159 LYS F N 1
ATOM 9500 C CA . LYS F 1 159 ? -0.587 -20.589 5.228 1.00 30.79 159 LYS F CA 1
ATOM 9501 C C . LYS F 1 159 ? -1.388 -19.386 4.718 1.00 25.29 159 LYS F C 1
ATOM 9502 O O . LYS F 1 159 ? -2.515 -19.525 4.249 1.00 32.02 159 LYS F O 1
ATOM 9506 N N . TYR F 1 160 ? -0.823 -18.211 4.886 1.00 27.81 160 TYR F N 1
ATOM 9507 C CA . TYR F 1 160 ? -1.405 -16.927 4.406 1.00 29.47 160 TYR F CA 1
ATOM 9508 C C . TYR F 1 160 ? -0.405 -16.299 3.473 1.00 27.79 160 TYR F C 1
ATOM 9509 O O . TYR F 1 160 ? 0.701 -16.862 3.272 1.00 27.03 160 TYR F O 1
ATOM 9518 N N . LEU F 1 161 ? -0.777 -15.199 2.837 1.00 23.11 161 LEU F N 1
ATOM 9519 C CA . LEU F 1 161 ? 0.061 -14.641 1.768 1.00 24.39 161 LEU F CA 1
ATOM 9520 C C . LEU F 1 161 ? 1.425 -14.154 2.215 1.00 27.06 161 LEU F C 1
ATOM 9521 O O . LEU F 1 161 ? 2.390 -14.373 1.473 1.00 22.84 161 LEU F O 1
ATOM 9526 N N . ALA F 1 162 ? 1.525 -13.574 3.429 1.00 26.89 162 ALA F N 1
ATOM 9527 C CA . ALA F 1 162 ? 2.813 -13.044 3.925 1.00 25.84 162 ALA F CA 1
ATOM 9528 C C . ALA F 1 162 ? 3.578 -13.993 4.872 1.00 25.22 162 ALA F C 1
ATOM 9529 O O . ALA F 1 162 ? 4.663 -13.609 5.334 1.00 26.10 162 ALA F O 1
ATOM 9531 N N . GLY F 1 163 ? 3.061 -15.185 5.108 1.00 23.40 163 GLY F N 1
ATOM 9532 C CA . GLY F 1 163 ? 3.705 -16.138 6.040 1.00 26.98 163 GLY F CA 1
ATOM 9533 C C . GLY F 1 163 ? 2.663 -16.965 6.756 1.00 27.32 163 GLY F C 1
ATOM 9534 O O . GLY F 1 163 ? 1.603 -17.291 6.180 1.00 28.47 163 GLY F O 1
ATOM 9535 N N . GLU F 1 164 ? 2.968 -17.298 8.011 1.00 30.47 164 GLU F N 1
ATOM 9536 C CA . GLU F 1 164 ? 2.164 -18.279 8.759 1.00 34.28 164 GLU F CA 1
ATOM 9537 C C . GLU F 1 164 ? 0.901 -17.704 9.364 1.00 27.75 164 GLU F C 1
ATOM 9538 O O . GLU F 1 164 ? -0.028 -18.442 9.616 1.00 28.76 164 GLU F O 1
ATOM 9544 N N . THR F 1 165 ? 0.766 -16.381 9.393 1.00 30.19 165 THR F N 1
ATOM 9545 C CA . THR F 1 165 ? -0.410 -15.745 10.027 1.00 28.67 165 THR F CA 1
ATOM 9546 C C . THR F 1 165 ? -1.149 -14.761 9.125 1.00 24.41 165 THR F C 1
ATOM 9547 O O . THR F 1 165 ? -0.570 -14.198 8.189 1.00 27.42 165 THR F O 1
ATOM 9551 N N . PHE F 1 166 ? -2.393 -14.496 9.501 1.00 22.50 166 PHE F N 1
ATOM 9552 C CA . PHE F 1 166 ? -3.254 -13.514 8.834 1.00 23.18 166 PHE F CA 1
ATOM 9553 C C . PHE F 1 166 ? -2.695 -12.110 9.072 1.00 24.97 166 PHE F C 1
ATOM 9554 O O . PHE F 1 166 ? -2.370 -11.768 10.208 1.00 25.92 166 PHE F O 1
ATOM 9562 N N . THR F 1 167 ? -2.516 -11.333 7.997 1.00 23.02 167 THR F N 1
ATOM 9563 C CA . THR F 1 167 ? -1.993 -9.971 8.116 1.00 21.29 167 THR F CA 1
ATOM 9564 C C . THR F 1 167 ? -2.803 -9.002 7.232 1.00 20.72 167 THR F C 1
ATOM 9565 O O . THR F 1 167 ? -3.738 -9.421 6.541 1.00 20.90 167 THR F O 1
ATOM 9569 N N . LEU F 1 168 ? -2.425 -7.748 7.274 1.00 21.05 168 LEU F N 1
ATOM 9570 C CA . LEU F 1 168 ? -2.961 -6.732 6.353 1.00 23.25 168 LEU F CA 1
ATOM 9571 C C . LEU F 1 168 ? -2.955 -7.182 4.865 1.00 21.12 168 LEU F C 1
ATOM 9572 O O . LEU F 1 168 ? -3.871 -6.886 4.151 1.00 20.61 168 LEU F O 1
ATOM 9577 N N . THR F 1 169 ? -1.917 -7.925 4.445 1.00 20.21 169 THR F N 1
ATOM 9578 C CA . THR F 1 169 ? -1.876 -8.435 3.086 1.00 21.44 169 THR F CA 1
ATOM 9579 C C . THR F 1 169 ? -3.171 -9.172 2.749 1.00 22.63 169 THR F C 1
ATOM 9580 O O . THR F 1 169 ? -3.777 -8.948 1.677 1.00 23.15 169 THR F O 1
ATOM 9584 N N . ASP F 1 170 ? -3.584 -10.050 3.648 1.00 19.85 170 ASP F N 1
ATOM 9585 C CA . ASP F 1 170 ? -4.816 -10.840 3.408 1.00 21.83 170 ASP F CA 1
ATOM 9586 C C . ASP F 1 170 ? -6.022 -9.922 3.567 1.00 21.07 170 ASP F C 1
ATOM 9587 O O . ASP F 1 170 ? -6.922 -9.926 2.731 1.00 21.13 170 ASP F O 1
ATOM 9592 N N . LEU F 1 171 ? -6.033 -9.119 4.635 1.00 20.64 171 LEU F N 1
ATOM 9593 C CA . LEU F 1 171 ? -7.181 -8.314 4.963 1.00 20.32 171 LEU F CA 1
ATOM 9594 C C . LEU F 1 171 ? -7.581 -7.412 3.821 1.00 20.57 171 LEU F C 1
ATOM 9595 O O . LEU F 1 171 ? -8.801 -7.227 3.554 1.00 19.23 171 LEU F O 1
ATOM 9600 N N . HIS F 1 172 ? -6.585 -6.836 3.138 1.00 20.18 172 HIS F N 1
ATOM 9601 C CA . HIS F 1 172 ? -6.878 -5.857 2.087 1.00 19.77 172 HIS F CA 1
ATOM 9602 C C . HIS F 1 172 ? -7.696 -6.418 0.935 1.00 20.69 172 HIS F C 1
ATOM 9603 O O . HIS F 1 172 ? -8.381 -5.668 0.269 1.00 21.93 172 HIS F O 1
ATOM 9610 N N . HIS F 1 173 ? -7.609 -7.738 0.729 1.00 20.00 173 HIS F N 1
ATOM 9611 C CA . HIS F 1 173 ? -8.368 -8.442 -0.307 1.00 20.84 173 HIS F CA 1
ATOM 9612 C C . HIS F 1 173 ? -9.817 -8.703 0.043 1.00 20.82 173 HIS F C 1
ATOM 9613 O O . HIS F 1 173 ? -10.635 -8.996 -0.869 1.00 20.32 173 HIS F O 1
ATOM 9620 N N . ILE F 1 174 ? -10.161 -8.642 1.333 1.00 20.63 174 ILE F N 1
ATOM 9621 C CA . ILE F 1 174 ? -11.457 -9.198 1.764 1.00 20.25 174 ILE F CA 1
ATOM 9622 C C . ILE F 1 174 ? -12.648 -8.562 1.076 1.00 20.13 174 ILE F C 1
ATOM 9623 O O . ILE F 1 174 ? -13.516 -9.287 0.537 1.00 18.81 174 ILE F O 1
ATOM 9628 N N . PRO F 1 175 ? -12.703 -7.216 1.026 1.00 20.99 175 PRO F N 1
ATOM 9629 C CA . PRO F 1 175 ? -13.969 -6.642 0.512 1.00 20.38 175 PRO F CA 1
ATOM 9630 C C . PRO F 1 175 ? -14.250 -6.880 -0.942 1.00 21.59 175 PRO F C 1
ATOM 9631 O O . PRO F 1 175 ? -15.396 -7.167 -1.317 1.00 24.75 175 PRO F O 1
ATOM 9635 N N . ALA F 1 176 ? -13.223 -6.827 -1.780 1.00 21.06 176 ALA F N 1
ATOM 9636 C CA . ALA F 1 176 ? -13.392 -7.211 -3.172 1.00 20.36 176 ALA F CA 1
ATOM 9637 C C . ALA F 1 176 ? -13.786 -8.677 -3.318 1.00 19.12 176 ALA F C 1
ATOM 9638 O O . ALA F 1 176 ? -14.656 -9.011 -4.151 1.00 21.41 176 ALA F O 1
ATOM 9640 N N . ILE F 1 177 ? -13.181 -9.550 -2.536 1.00 20.62 177 ILE F N 1
ATOM 9641 C CA . ILE F 1 177 ? -13.517 -11.001 -2.582 1.00 21.02 177 ILE F CA 1
ATOM 9642 C C . ILE F 1 177 ? -14.965 -11.244 -2.126 1.00 24.07 177 ILE F C 1
ATOM 9643 O O . ILE F 1 177 ? -15.713 -12.005 -2.786 1.00 24.81 177 ILE F O 1
ATOM 9648 N N . GLN F 1 178 ? -15.426 -10.520 -1.124 1.00 23.84 178 GLN F N 1
ATOM 9649 C CA . GLN F 1 178 ? -16.841 -10.621 -0.699 1.00 24.30 178 GLN F CA 1
ATOM 9650 C C . GLN F 1 178 ? -17.771 -10.373 -1.896 1.00 24.28 178 GLN F C 1
ATOM 9651 O O . GLN F 1 178 ? -18.751 -11.102 -2.062 1.00 24.87 178 GLN F O 1
ATOM 9657 N N . TYR F 1 179 ? -17.500 -9.327 -2.675 1.00 23.20 179 TYR F N 1
ATOM 9658 C CA . TYR F 1 179 ? -18.341 -9.011 -3.798 1.00 25.97 179 TYR F CA 1
ATOM 9659 C C . TYR F 1 179 ? -18.229 -10.074 -4.908 1.00 29.63 179 TYR F C 1
ATOM 9660 O O . TYR F 1 179 ? -19.253 -10.580 -5.405 1.00 27.94 179 TYR F O 1
ATOM 9669 N N . LEU F 1 180 ? -17.000 -10.504 -5.210 1.00 30.60 180 LEU F N 1
ATOM 9670 C CA . LEU F 1 180 ? -16.795 -11.524 -6.265 1.00 30.67 180 LEU F CA 1
ATOM 9671 C C . LEU F 1 180 ? -17.407 -12.898 -5.976 1.00 28.35 180 LEU F C 1
ATOM 9672 O O . LEU F 1 180 ? -17.842 -13.589 -6.910 1.00 28.26 180 LEU F O 1
ATOM 9677 N N . LEU F 1 181 ? -17.458 -13.276 -4.694 1.00 26.61 181 LEU F N 1
ATOM 9678 C CA . LEU F 1 181 ? -18.153 -14.499 -4.296 1.00 31.65 181 LEU F CA 1
ATOM 9679 C C . LEU F 1 181 ? -19.679 -14.507 -4.615 1.00 29.04 181 LEU F C 1
ATOM 9680 O O . LEU F 1 181 ? -20.239 -15.596 -4.760 1.00 30.53 181 LEU F O 1
ATOM 9685 N N . GLY F 1 182 ? -20.283 -13.347 -4.806 1.00 27.35 182 GLY F N 1
ATOM 9686 C CA . GLY F 1 182 ? -21.649 -13.244 -5.309 1.00 28.38 182 GLY F CA 1
ATOM 9687 C C . GLY F 1 182 ? -21.795 -13.245 -6.827 1.00 31.22 182 GLY F C 1
ATOM 9688 O O . GLY F 1 182 ? -22.874 -12.928 -7.327 1.00 35.23 182 GLY F O 1
ATOM 9689 N N . THR F 1 183 ? -20.740 -13.627 -7.575 1.00 29.19 183 THR F N 1
ATOM 9690 C CA . THR F 1 183 ? -20.758 -13.640 -9.017 1.00 29.19 183 THR F CA 1
ATOM 9691 C C . THR F 1 183 ? -20.242 -14.967 -9.514 1.00 26.64 183 THR F C 1
ATOM 9692 O O . THR F 1 183 ? -19.628 -15.725 -8.754 1.00 27.60 183 THR F O 1
ATOM 9696 N N . PRO F 1 184 ? -20.439 -15.259 -10.808 1.00 33.02 184 PRO F N 1
ATOM 9697 C CA . PRO F 1 184 ? -19.824 -16.489 -11.361 1.00 33.47 184 PRO F CA 1
ATOM 9698 C C . PRO F 1 184 ? -18.269 -16.520 -11.294 1.00 32.81 184 PRO F C 1
ATOM 9699 O O . PRO F 1 184 ? -17.678 -17.587 -11.387 1.00 30.23 184 PRO F O 1
ATOM 9703 N N . THR F 1 185 ? -17.608 -15.370 -11.095 1.00 31.27 185 THR F N 1
ATOM 9704 C CA . THR F 1 185 ? -16.137 -15.328 -10.893 1.00 28.53 185 THR F CA 1
ATOM 9705 C C . THR F 1 185 ? -15.691 -16.176 -9.698 1.00 28.92 185 THR F C 1
ATOM 9706 O O . THR F 1 185 ? -14.510 -16.535 -9.598 1.00 34.20 185 THR F O 1
ATOM 9710 N N . LYS F 1 186 ? -16.595 -16.480 -8.770 1.00 28.35 186 LYS F N 1
ATOM 9711 C CA . LYS F 1 186 ? -16.382 -17.411 -7.656 1.00 27.51 186 LYS F CA 1
ATOM 9712 C C . LYS F 1 186 ? -15.692 -18.704 -8.053 1.00 29.67 186 LYS F C 1
ATOM 9713 O O . LYS F 1 186 ? -14.841 -19.177 -7.321 1.00 29.81 186 LYS F O 1
ATOM 9716 N N . LYS F 1 187 ? -15.987 -19.223 -9.258 1.00 31.15 187 LYS F N 1
ATOM 9717 C CA . LYS F 1 187 ? -15.366 -20.436 -9.765 1.00 29.73 187 LYS F CA 1
ATOM 9718 C C . LYS F 1 187 ? -13.825 -20.340 -9.824 1.00 28.98 187 LYS F C 1
ATOM 9719 O O . LYS F 1 187 ? -13.144 -21.341 -9.630 1.00 29.51 187 LYS F O 1
ATOM 9721 N N . LEU F 1 188 ? -13.285 -19.157 -10.088 1.00 27.34 188 LEU F N 1
ATOM 9722 C CA . LEU F 1 188 ? -11.810 -18.952 -10.111 1.00 31.58 188 LEU F CA 1
ATOM 9723 C C . LEU F 1 188 ? -11.192 -19.246 -8.757 1.00 35.57 188 LEU F C 1
ATOM 9724 O O . LEU F 1 188 ? -10.064 -19.772 -8.684 1.00 35.33 188 LEU F O 1
ATOM 9729 N N . PHE F 1 189 ? -11.929 -18.949 -7.678 1.00 29.90 189 PHE F N 1
ATOM 9730 C CA . PHE F 1 189 ? -11.449 -19.202 -6.338 1.00 32.80 189 PHE F CA 1
ATOM 9731 C C . PHE F 1 189 ? -11.616 -20.643 -5.986 1.00 34.20 189 PHE F C 1
ATOM 9732 O O . PHE F 1 189 ? -10.692 -21.259 -5.441 1.00 38.36 189 PHE F O 1
ATOM 9740 N N . THR F 1 190 ? -12.770 -21.204 -6.336 1.00 38.83 190 THR F N 1
ATOM 9741 C CA . THR F 1 190 ? -13.113 -22.605 -5.940 1.00 38.95 190 THR F CA 1
ATOM 9742 C C . THR F 1 190 ? -12.309 -23.642 -6.702 1.00 37.60 190 THR F C 1
ATOM 9743 O O . THR F 1 190 ? -11.961 -24.625 -6.105 1.00 38.27 190 THR F O 1
ATOM 9747 N N . GLU F 1 191 ? -11.971 -23.379 -7.976 1.00 36.78 191 GLU F N 1
ATOM 9748 C CA . GLU F 1 191 ? -11.014 -24.169 -8.818 1.00 40.73 191 GLU F CA 1
ATOM 9749 C C . GLU F 1 191 ? -9.605 -24.392 -8.271 1.00 43.56 191 GLU F C 1
ATOM 9750 O O . GLU F 1 191 ? -8.871 -25.229 -8.811 1.00 36.13 191 GLU F O 1
ATOM 9756 N N . ARG F 1 192 ? -9.160 -23.507 -7.379 1.00 37.20 192 ARG F N 1
ATOM 9757 C CA . ARG F 1 192 ? -7.771 -23.505 -6.913 1.00 36.94 192 ARG F CA 1
ATOM 9758 C C . ARG F 1 192 ? -7.803 -23.837 -5.426 1.00 35.14 192 ARG F C 1
ATOM 9759 O O . ARG F 1 192 ? -8.158 -22.979 -4.624 1.00 32.79 192 ARG F O 1
ATOM 9767 N N . PRO F 1 193 ? -7.397 -25.063 -5.060 1.00 37.10 193 PRO F N 1
ATOM 9768 C CA . PRO F 1 193 ? -7.682 -25.536 -3.709 1.00 37.27 193 PRO F CA 1
ATOM 9769 C C . PRO F 1 193 ? -7.124 -24.714 -2.523 1.00 31.05 193 PRO F C 1
ATOM 9770 O O . PRO F 1 193 ? -7.836 -24.499 -1.561 1.00 31.60 193 PRO F O 1
ATOM 9774 N N . ARG F 1 194 ? -5.885 -24.283 -2.573 1.00 32.01 194 ARG F N 1
ATOM 9775 C CA . ARG F 1 194 ? -5.372 -23.440 -1.505 1.00 32.91 194 ARG F CA 1
ATOM 9776 C C . ARG F 1 194 ? -6.011 -22.040 -1.500 1.00 26.81 194 ARG F C 1
ATOM 9777 O O . ARG F 1 194 ? -6.270 -21.499 -0.420 1.00 26.87 194 ARG F O 1
ATOM 9785 N N . VAL F 1 195 ? -6.225 -21.463 -2.677 1.00 23.59 195 VAL F N 1
ATOM 9786 C CA . VAL F 1 195 ? -6.925 -20.184 -2.772 1.00 26.17 195 VAL F CA 1
ATOM 9787 C C . VAL F 1 195 ? -8.316 -20.329 -2.164 1.00 27.64 195 VAL F C 1
ATOM 9788 O O . VAL F 1 195 ? -8.766 -19.471 -1.409 1.00 23.70 195 VAL F O 1
ATOM 9792 N N . ASN F 1 196 ? -8.998 -21.438 -2.491 1.00 28.00 196 ASN F N 1
ATOM 9793 C CA . ASN F 1 196 ? -10.329 -21.689 -1.961 1.00 28.79 196 ASN F CA 1
ATOM 9794 C C . ASN F 1 196 ? -10.335 -21.736 -0.420 1.00 26.40 196 ASN F C 1
ATOM 9795 O O . ASN F 1 196 ? -11.163 -21.091 0.205 1.00 28.59 196 ASN F O 1
ATOM 9800 N N . GLU F 1 197 ? -9.410 -22.482 0.167 1.00 29.71 197 GLU F N 1
ATOM 9801 C CA . GLU F 1 197 ? -9.283 -22.578 1.639 1.00 32.71 197 GLU F CA 1
ATOM 9802 C C . GLU F 1 197 ? -8.965 -21.204 2.253 1.00 27.93 197 GLU F C 1
ATOM 9803 O O . GLU F 1 197 ? -9.599 -20.794 3.207 1.00 27.63 197 GLU F O 1
ATOM 9809 N N . TRP F 1 198 ? -8.029 -20.492 1.633 1.00 26.92 198 TRP F N 1
ATOM 9810 C CA . TRP F 1 198 ? -7.702 -19.097 2.052 1.00 27.27 198 TRP F CA 1
ATOM 9811 C C . TRP F 1 198 ? -8.945 -18.151 2.029 1.00 25.92 198 TRP F C 1
ATOM 9812 O O . TRP F 1 198 ? -9.229 -17.469 3.005 1.00 26.42 198 TRP F O 1
ATOM 9823 N N . VAL F 1 199 ? -9.697 -18.166 0.940 1.00 25.79 199 VAL F N 1
ATOM 9824 C CA . VAL F 1 199 ? -10.909 -17.359 0.823 1.00 24.85 199 VAL F CA 1
ATOM 9825 C C . VAL F 1 199 ? -11.956 -17.721 1.905 1.00 29.22 199 VAL F C 1
ATOM 9826 O O . VAL F 1 199 ? -12.503 -16.836 2.550 1.00 24.93 199 VAL F O 1
ATOM 9830 N N . ALA F 1 200 ? -12.166 -19.029 2.100 1.00 28.89 200 ALA F N 1
ATOM 9831 C CA . ALA F 1 200 ? -13.107 -19.520 3.092 1.00 34.95 200 ALA F CA 1
ATOM 9832 C C . ALA F 1 200 ? -12.705 -19.022 4.476 1.00 32.49 200 ALA F C 1
ATOM 9833 O O . ALA F 1 200 ? -13.572 -18.533 5.214 1.00 29.93 200 ALA F O 1
ATOM 9835 N N . GLU F 1 201 ? -11.413 -19.120 4.806 1.00 29.76 201 GLU F N 1
ATOM 9836 C CA . GLU F 1 201 ? -10.924 -18.667 6.108 1.00 34.53 201 GLU F CA 1
ATOM 9837 C C . GLU F 1 201 ? -11.087 -17.155 6.311 1.00 32.40 201 GLU F C 1
ATOM 9838 O O . GLU F 1 201 ? -11.600 -16.733 7.341 1.00 31.85 201 GLU F O 1
ATOM 9844 N N . ILE F 1 202 ? -10.684 -16.345 5.325 1.00 28.81 202 ILE F N 1
ATOM 9845 C CA . ILE F 1 202 ? -10.649 -14.876 5.581 1.00 27.38 202 ILE F CA 1
ATOM 9846 C C . ILE F 1 202 ? -12.029 -14.252 5.565 1.00 26.74 202 ILE F C 1
ATOM 9847 O O . ILE F 1 202 ? -12.284 -13.311 6.298 1.00 28.97 202 ILE F O 1
ATOM 9852 N N . THR F 1 203 ? -12.933 -14.788 4.724 1.00 25.67 203 THR F N 1
ATOM 9853 C CA . THR F 1 203 ? -14.272 -14.293 4.648 1.00 26.26 203 THR F CA 1
ATOM 9854 C C . THR F 1 203 ? -15.169 -14.760 5.810 1.00 24.50 203 THR F C 1
ATOM 9855 O O . THR F 1 203 ? -16.208 -14.132 6.039 1.00 28.20 203 THR F O 1
ATOM 9859 N N . LYS F 1 204 ? -14.815 -15.830 6.493 1.00 26.92 204 LYS F N 1
ATOM 9860 C CA . LYS F 1 204 ? -15.624 -16.355 7.658 1.00 29.83 204 LYS F CA 1
ATOM 9861 C C . LYS F 1 204 ? -15.204 -15.678 8.964 1.00 28.02 204 LYS F C 1
ATOM 9862 O O . LYS F 1 204 ? -15.832 -15.892 9.958 1.00 27.25 204 LYS F O 1
ATOM 9864 N N . ARG F 1 205 ? -14.150 -14.867 8.970 1.00 29.35 205 ARG F N 1
ATOM 9865 C CA . ARG F 1 205 ? -13.756 -14.196 10.181 1.00 27.69 205 ARG F CA 1
ATOM 9866 C C . ARG F 1 205 ? -14.904 -13.290 10.631 1.00 25.16 205 ARG F C 1
ATOM 9867 O O . ARG F 1 205 ? -15.540 -12.677 9.796 1.00 23.24 205 ARG F O 1
ATOM 9875 N N . PRO F 1 206 ? -15.137 -13.163 11.953 1.00 24.50 206 PRO F N 1
ATOM 9876 C CA . PRO F 1 206 ? -16.227 -12.339 12.444 1.00 28.17 206 PRO F CA 1
ATOM 9877 C C . PRO F 1 206 ? -16.144 -10.892 12.010 1.00 26.09 206 PRO F C 1
ATOM 9878 O O . PRO F 1 206 ? -17.138 -10.283 11.665 1.00 25.80 206 PRO F O 1
ATOM 9882 N N . ALA F 1 207 ? -14.933 -10.342 11.947 1.00 25.75 207 ALA F N 1
ATOM 9883 C CA . ALA F 1 207 ? -14.790 -8.940 11.436 1.00 26.72 207 ALA F CA 1
ATOM 9884 C C . ALA F 1 207 ? -15.198 -8.774 9.986 1.00 23.03 207 ALA F C 1
ATOM 9885 O O . ALA F 1 207 ? -15.775 -7.745 9.585 1.00 26.42 207 ALA F O 1
ATOM 9887 N N . SER F 1 208 ? -14.920 -9.792 9.187 1.00 23.28 208 SER F N 1
ATOM 9888 C CA . SER F 1 208 ? -15.315 -9.790 7.763 1.00 23.34 208 SER F CA 1
ATOM 9889 C C . SER F 1 208 ? -16.844 -9.894 7.631 1.00 24.10 208 SER F C 1
ATOM 9890 O O . SER F 1 208 ? -17.463 -9.120 6.903 1.00 22.23 208 SER F O 1
ATOM 9893 N N . GLU F 1 209 ? -17.441 -10.817 8.399 1.00 24.25 209 GLU F N 1
ATOM 9894 C CA . GLU F 1 209 ? -18.911 -10.981 8.361 1.00 27.95 209 GLU F CA 1
ATOM 9895 C C . GLU F 1 209 ? -19.648 -9.760 8.876 1.00 29.72 209 GLU F C 1
ATOM 9896 O O . GLU F 1 209 ? -20.679 -9.394 8.332 1.00 31.77 209 GLU F O 1
ATOM 9902 N N . LYS F 1 210 ? -19.062 -9.041 9.836 1.00 28.92 210 LYS F N 1
ATOM 9903 C CA . LYS F 1 210 ? -19.687 -7.773 10.316 1.00 31.69 210 LYS F CA 1
ATOM 9904 C C . LYS F 1 210 ? -19.957 -6.716 9.263 1.00 31.68 210 LYS F C 1
ATOM 9905 O O . LYS F 1 210 ? -20.841 -5.901 9.451 1.00 29.81 210 LYS F O 1
ATOM 9910 N N . VAL F 1 211 ? -19.123 -6.635 8.205 1.00 29.35 211 VAL F N 1
ATOM 9911 C CA . VAL F 1 211 ? -19.248 -5.512 7.262 1.00 28.31 211 VAL F CA 1
ATOM 9912 C C . VAL F 1 211 ? -20.013 -5.907 6.021 1.00 31.32 211 VAL F C 1
ATOM 9913 O O . VAL F 1 211 ? -20.316 -5.056 5.195 1.00 31.64 211 VAL F O 1
ATOM 9917 N N . GLN F 1 212 ? -20.374 -7.187 5.945 1.00 35.20 212 GLN F N 1
ATOM 9918 C CA . GLN F 1 212 ? -20.872 -7.848 4.744 1.00 46.10 212 GLN F CA 1
ATOM 9919 C C . GLN F 1 212 ? -22.275 -7.445 4.388 1.00 44.79 212 GLN F C 1
ATOM 9920 O O . GLN F 1 212 ? -23.081 -7.164 5.263 1.00 45.85 212 GLN F O 1
#

InterPro domains:
  IPR004045 Glutathione S-transferase, N-terminal [PF02798] (4-76)
  IPR004045 Glutathione S-transferase, N-terminal [PS50404] (2-83)
  IPR004046 Glutathione S-transferase, C-terminal [PF00043] (115-206)
  IPR010987 Glutathione S-transferase, C-terminal-like [PS50405] (93-212)
  IPR034347 Glutathione S-transferases Phi, C-terminal [cd03187] (96-211)
  IPR036249 Thioredoxin-like superfamily [SSF52833] (2-83)
  IPR036282 Glutathione S-transferase, C-terminal domain superfamily [SSF47616] (94-211)
  IPR040079 Glutathione transferase family [SFLDS00019] (1-212)

Radius of gyration: 34.52 Å; Cα contacts (8 Å, |Δi|>4): 2075; chains: 6; bounding box: 91×59×96 Å

Foldseek 3Di:
DAKEKEEALLDLLSLLLLLLCVQQVGDYYYHYQDVVVLSLVDPPNCVLPVVSDDIWMDGPPDTGGDSVVNSVCSLPVSCPGGDNQADPPNVPPVLRVLLVVLQVCCVPQNVVLLVQLLCQFPVCVVVVHHRDVVSNVVSLVSNLVSVVVVLVCCVPAVDNSHPDHHSSLSSCLSSLVSCCPGPSVCSQVVRVSSVVSNVVNCPDPSNVVSD/DKEKEEALLDLLSLLLLLLCVQQVHDYYYHYQDVVVLSLVDPPNCVLPVVSDDIWMDDPPDTGDDSVVNSVCSLPVSVPGGDRQADPPNVPPVLNVLLVVLQVCCVPQPVVLLVLLLCLFPVLVVPPHHRDVVSNVVSLVSNLVSVVVVLVCCVVAVHNSHPDHHSSLSSCLSSLVSCCPGPSVCSQVVRVSSVVSNVVNCPPPSNVVSD/DAKEKEEALLDLLSLLLLLLCVQQVHDYYYHYQDVVVLSLVDPPNCVLPVVSDDIWMDGPPDTGGDSLVNSVCSLPVSCPGGDRQADPPNPPPVLNVLLVVLQVCCVPQNVVLLVQLLCLFPVLVVPVHHRDVVSNVVSLVSNLVSVVVVLVCCVPAVHNSHPDHHSSLSSCLSSLVSCCPGPSVCSQVVRVSSVVSNVVNCVPPSNVVSD/DAKEKEEALLDLLSLLLLLLCVQQVGDYYYHYQDVVVLSLVDPPVCVLPVVSDDIWMDGPPDTGGDSLVNSVCSLPVSCPGGDRQADPPNVPPVLNVLLVVLQVCCVPQNVVLLVQLLCQFPVCVVVVDHRDVVSNVVSLVSNLVSVVVVLVCCVVAVHNSHPDHHSSLSSCLSSVVSCCVGPSVCSQVVRVSSVVSNVVVCPPPSNVVSD/DLKEKEEALLDLLSLLLLLLCVQQVHDYYYHDQPVVVLSLVDPPVCVLPVVSHDIWMGRPPDTGDDSLVNSVCSLPVSCPGGDRQADPPNVPPVLRVLLVVLVVCCVPQNVVLLVLLLCLFPVQVVVVHHRDVVSNVVSLVSNLVSVVVVLVCCVPAVDNSHPDHHSSLSSCLSSLVSCCPGPSVVSQVVRVSSVVSNVVVCPDPSNVVSD/DKEKEEALLDLLSLLLLLLCVQQVHDYYYHYQDVVVLSLVDPPVCVLPVVSDDIWMDDPPDTGDDSVVNSVCSLPVSVPGGDRQADPPNVPPVLRVLLVVLQVCCVPQNVVLLVVLLVQFVCCVPPVHVNNVVSLVSVLVVVVVVLVCCVPAVDNSHPDHHSSLSSCLSSLVSCCPGPSVCSQVVRVSSVVSNVVNCPPPSNVVSD

B-factor: mean 33.73, std 9.99, range [16.31, 96.12]

Solvent-accessible surface area: 49146 Å² total; per-residue (Å²): 114,46,15,49,0,13,0,38,56,40,18,22,24,0,24,5,0,11,0,0,0,43,11,0,118,25,133,47,111,63,59,85,4,55,24,74,97,20,53,4,68,108,110,87,6,54,89,82,5,59,39,5,60,16,4,1,3,17,23,28,142,24,115,2,26,27,4,22,2,0,0,26,11,0,0,59,118,24,56,152,74,49,39,53,0,2,11,111,82,30,86,54,60,40,64,54,4,38,0,4,19,15,30,16,9,0,11,54,33,0,25,66,13,0,31,102,0,0,22,13,16,24,37,26,4,98,66,13,45,77,32,62,93,74,39,21,65,94,5,42,60,61,0,21,108,9,0,76,33,6,26,65,80,2,118,74,74,81,31,13,3,9,112,55,9,0,0,0,0,0,2,0,0,0,0,0,17,34,0,48,60,10,96,0,94,117,10,0,67,83,29,93,50,0,56,98,3,8,57,109,1,17,62,57,99,5,0,98,135,15,135,84,15,69,0,17,0,44,46,45,19,29,27,0,23,4,0,11,0,0,0,42,11,0,116,25,132,53,94,45,48,103,3,77,12,30,90,18,60,8,106,106,116,100,7,54,83,65,4,61,29,1,81,20,4,0,1,29,24,42,149,26,84,2,26,21,4,13,0,0,0,36,11,0,0,57,124,38,55,148,72,47,41,50,0,1,9,117,84,23,140,56,63,41,60,52,4,41,0,13,20,16,15,26,10,1,12,55,44,0,26,63,15,0,45,100,0,1,24,14,33,15,23,30,30,37,49,74,72,106,52,61,125,74,46,8,64,35,8,39,56,89,0,22,148,7,0,74,36,6,38,69,78,8,83,72,74,140,24,12,2,6,118,45,6,0,0,0,0,0,1,0,0,0,2,0,20,27,0,46,69,10,108,0,86,48,19,0,64,137,37,99,62,0,53,100,6,7,48,96,0,20,60,58,110,8,0,95,144,15,139,116,46,15,47,0,17,0,55,48,38,23,31,25,0,23,4,0,11,0,0,0,57,11,0,118,26,134,43,98,39,46,115,3,50,20,59,63,22,63,6,107,107,112,104,8,51,87,65,3,57,29,1,80,19,3,0,2,13,24,30,144,24,111,2,25,18,4,24,1,0,0,24,10,0,0,50,120,24,54,150,75,48,40,53,0,1,10,110,84,30,88,55,57,27,62,39,4,40,0,5,20,15,25,17,9,1,12,55,32,0,27,62,13,0,51,84,0,0,30,14,33,17,19,29,28,45,39,73,70,83,66,61,77,50,28,19,64,43,5,20,68,92,0,21,60,7,0,76,38,7,16,65,78,2,139,136,72,110,11,13,3,8,79,53,9,0,0,0,0,0,1,0,0,0,2,0,18,19,0,51,68,6,90,0,94,101,12,1,75,106,30,95,60,0,57,45,1,7,46,74,0,12,105,57,110,8,0,88,88,15,132,106,46,14,45,0,16,0,40,61,43,20,26,27,0,28,4,0,10,0,0,0,43,10,0,120,26,132,53,96,58,48,90,3,49,20,86,94,17,61,4,90,106,114,102,7,52,87,75,4,56,30,0,80,20,3,0,1,24,21,29,108,24,71,2,25,20,4,15,0,0,0,28,4,0,0,57,93,38,69,133,64,49,40,51,0,1,10,115,82,29,84,55,58,40,63,31,4,38,0,6,17,14,14,26,10,1,13,57,35,0,25,74,14,0,35,33,0,0,24,13,18,26,22,27,5,94,28,10,43,63,45,62,77,74,47,20,64,102,19,39,55,76,0,22,148,10,0,75,34,6,38,71,80,2,82,75,84,96,30,14,2,8,80,44,6,0,0,0,0,0,0,0,0,0,1,0,16,34,0,68,68,12,106,0,23,52,19,1,84,122,31,100,70,0,57,42,3,7,57,108,0,24,60,57,104,6,0,96,125,16,146,56,47,5,58,0,20,0,26,54,19,11,26,26,0,24,5,0,11,0,0,0,49,10,0,124,27,108,37,74,43,50,111,4,89,9,36,111,23,67,13,77,61,112,101,8,53,82,56,4,60,40,10,78,24,3,0,0,26,21,45,151,23,77,1,22,22,3,12,0,0,0,30,11,0,0,60,64,40,62,144,66,49,41,52,0,1,10,111,85,16,128,54,58,25,64,48,4,40,0,4,17,14,15,16,8,1,11,58,34,0,23,68,13,0,42,106,0,0,59,14,30,32,18,32,18,32,41,25,70,101,56,57,74,62,39,20,64,102,5,43,59,82,0,20,109,10,0,75,30,6,26,65,79,8,114,77,83,88,33,14,3,9,79,54,10,0,0,0,0,0,0,0,0,0,2,0,18,33,0,41,68,11,108,0,101,69,18,1,76,94,31,82,117,0,62,51,7,8,59,111,0,16,61,58,108,8,0,96,104,16,136,85,14,70,0,18,0,21,45,10,5,19,27,0,23,3,0,11,0,0,0,53,14,0,129,25,133,54,97,46,46,105,3,78,1,88,77,27,69,6,115,46,117,103,8,51,82,67,3,58,29,0,88,18,3,0,1,27,21,41,152,24,83,2,24,20,3,14,0,0,0,32,5,0,0,58,104,43,46,148,73,57,40,52,0,1,10,113,85,16,130,55,66,42,60,48,4,42,0,4,18,14,14,16,8,1,11,57,35,0,26,74,14,0,26,74,0,0,21,68,16,15,16,56,31,44,70,60,92,45,59,39,53,50,16,41,68,110,0,24,58,9,0,76,29,6,17,64,81,2,131,72,76,81,30,12,2,6,112,55,10,0,0,0,0,0,0,0,0,0,0,0,17,29,0,60,66,10,106,0,35,52,18,0,77,121,31,96,50,0,56,99,4,7,59,107,0,16,61,58,106,7,0,96,126,17,131

Organism: Arabidopsis thaliana (NCBI:txid3702)

CATH classification: 3.40.30.10 (+1 more: 1.20.1050.10)

GO terms:
  GO:0002239 response to oomycetes (P, IEP)
  GO:0005886 plasma membrane (C, IDA)
  GO:0010494 cytoplasmic stress granule (C, IDA)
  GO:0009409 response to cold (P, IEP)
  GO:0043295 glutathione binding (F, IDA)
  GO:0010043 response to zinc ion (P, IEP)
  GO:0004364 glutathione transferase activity (F, IDA)
  GO:0046686 response to cadmium ion (P, IEP)
  GO:2001147 camalexin binding (F, IDA)
  GO:2001227 quercitrin binding (F, IDA)
  GO:0009407 toxin catabolic process (P, TAS)
  GO:0048046 apoplast (C, HDA)
  GO:0000325 plant-type vacuole (C, HDA)
  GO:0005829 cytosol (C, HDA)
  GO:0009506 plasmodesma (C, HDA)
  GO:0009507 chloroplast (C, HDA)
  GO:0009570 chloroplast stroma (C, HDA)
  GO:1901149 salicylic acid binding (F, HDA)
  GO:0019904 protein domain specific binding (F, IPI)

Secondary structure (DSSP, 8-state):
--EEEEE-TT-HHHHHHHHHHHHTT---EEEE--GGGTGGGSTTHHHH-TT--S-EEEETTEEEESHHHHHHHHHHHTTTSSS--S-SSTT-HHHHHHHHHHHHHIIIIIHHHHHHHHIIIIIHHHTTPPP-HHHHHHHHHHHHHHHHHHHHHHHH-SBTTBSS--HHHHTTHHHHHHHTTSTTHHHHHTSHHHHHHHHHHHHSHHHHHH-/-EEEEE-TT-HHHHHHHHHHHHTT---EEEE--GGGTGGGSTTHHHH-TT--S-EEEETTEEEESHHHHHHHHHHHTTTSSS--S-SSTT-HHHHHHHHHHHHHIIIIIHHHHHHHHIIIIITTTTTPPP-HHHHHHHHHHHHHHHHHHHHHHHH-SBTTBSS--HHHHTTHHHHHHHTTSTTHHHHHTSHHHHHHHHHHHHSHHHHHH-/--EEEEE-TT-HHHHHHHHHHHHTT---EEEE--GGGTGGGSTTHHHH-TT--S-EEEETTEEEESHHHHHHHHHHHTTTSSS--S-SSTT-HHHHHHHHHHHHHIIIIIHHHHHHHHIIIIIHHHSS----HHHHHHHHHHHHHHHHHHHHHHHH-SBTTBSS--HHHHHHHHHHHHHTTSTTHHHHHTSHHHHHHHHHHHTSHHHHHH-/--EEEEE-TT-HHHHHHHHHHHHTT---EEEE--GGGTGGGSTTHHHH-TT--S-EEEETTEEEESHHHHHHHHHHHTTTSSS--S-SSTT-HHHHHHHHHHHHHIIIIIHHHHHHHHIIIIITGGGTPPP-HHHHHHHHHHHHHHHHHHHHHHHH-SBTTBSS--HHHHTTHHHHHHHTTSTTHHHHHTSHHHHHHHHHHHHSHHHHHT-/--EEEEE-TT-HHHHHHHHHHHHTT---EEEE--GGGTGGGSTTHHHH-TT--S-EEEETTEEEESHHHHHHHHHHHTTTSSS--S-SSTT-HHHHHHHHHHHHHIIIIIHHHHHHHHIIIIIHHHTTPPP-HHHHHHHHHHHHHHHHHHHHHHHH-SBTTBSS--HHHHTTHHHHHHHTTSTTHHHHHTSHHHHHHHHHHHHSHHHHHH-/-EEEEE-TT-HHHHHHHHHHHHTT---EEEE--GGGTGGGSTTHHHH-TT--S-EEEETTEEEESHHHHHHHHHHHTTTSSS--S-SSTT-HHHHHHHHHHHHHIIIIIHHHHHHHHHHHHHHHHH---HHHHHHHHHHHHHHHHHHHHHH-SBTTBSS--HHHHTTHHHHHHHTTSTTHHHHHTSHHHHHHHHHHHTSHHHHHH-

Nearest PDB structures (foldseek):
  5a4u-assembly1_A  TM=9.881E-01  e=8.490E-33  Arabidopsis thaliana
  5a5k-assembly4_D  TM=9.961E-01  e=1.643E-31  Arabidopsis thaliana
  5a4w-assembly1_F  TM=9.893E-01  e=1.593E-30  Arabidopsis thaliana
  5f05-assembly1_B  TM=9.703E-01  e=6.423E-24  Populus trichocarpa
  1aw9-assembly1_A  TM=9.356E-01  e=1.078E-19  Zea mays

Sequence (1260 aa):
AGIKVFGHPASIATRRVLIALHEKNLDFELVHVELKDGEHKKEPFLSRNPFGQVPAFEDGDLKLFESRAITQYIAHRYENQGTNLLQTDSKNISQYAIMAIGMQVEDHQFDPVASKLAFEQIFKSIYGLTTDEAVVAEEEAKLAKVLDVYEARLKEFKYLAGETFTLTDLHHIPAIQYLLGTPTKKLFTERPRVNEWVAEITKRPASEKVQGIKVFGHPASIATRRVLIALHEKNLDFELVHHVELKDGEHKKEPFLSRNPFGQVPAFEDGDLKLFESRAITQYIAHRYENQGTNLLQTDSKNISQYAIMAIGMQVEDHQFDPVASKLAFEQIFKSIYGLTTDEAVVAEEEAKLAKVLDVYEARLKEFKYLAGETFTLTDLHHIPAIQYLLGTPTKKLFTERPRVNEWVAEITKRPASEKVQAGIKVFGHPASIATRRVLIALHEKNLDFELVHVELKDGEHKKEPFLSRNPFGQVPAFEDGDLKLFESRAITQYIAHRYENQGTNLLQTDSKNISQYAIMAIGMQVEDHQFDPVASKLAFEQIFKSIYGLTTDEAVVAEEEAKLAKVLDVYEARLKEFKYLAGETFTLTDLHHIPAIQYLLGTPTKKLFTERPRVNEWVAEITKRPASEKVQAGIKVFGHPASIATRRVLIALHEKNLDFELVHHVELKDGEHKKEPFLSRNPFGQVPAFEDGDLKLFESRAITQYIAHRYENQGTNLLQTDSKNISQYAIMAIGMQVEDHQFDPVASKLAFEQIFKSIYGLTTDEAVVAEEEAKLAKVLDVYEARLKEFKYLAGETFTLTDLHHIPAIQYLLGTPTKKLFTERPRVNEWVAEITKRPASEKVQAGIKVFGHPASIATRRVLIALHEKNLDFELVHVELKDGEHKKEPFLSRNPFGQVPAFEDGDLKLFESRAITQYIAHRYENQGTNLLQTDSKNISQYAIMAIGMQVEDHQFDPVASKLAFEQIFKSIYGLTTDEAVVAEEEAKLAKVLDVYEARLKEFKYLAGETFTLTDLHHIPAIQYLLGTPTKKLFTERPRVNEWVAEITKRPASEKVQGIKVFGHPASIATRRVLIALHEKNNLDFELVHHVELKDGEHKKEPFLSRNPFGQVPAFEDGDLKLFESRAITQYIAHRYENQGTNLLQTDSKNISQYAIMAIGMQVEDHQFDPVASKLAFEQIFKSIYGLAVVAEEEAKLAKVLDVYEARLKEFKYLAGETFTLTDLHHIPAIQYLLGTPTKKLFTERPRVNEWVAEITKRPASEKVQ